Protein 4DU6 (pdb70)

Organism: Yersinia pestis (NCBI:txid632)

InterPro domains:
  IPR001474 GTP cyclohydrolase I [MF_00223] (34-217)
  IPR001474 GTP cyclohydrolase I [NF006826] (33-217)
  IPR001474 GTP cyclohydrolase I [PTHR11109] (27-218)
  IPR001474 GTP cyclohydrolase I [TIGR00063] (38-218)
  IPR018234 GTP cyclohydrolase I, conserved site [PS00859] (96-112)
  IPR018234 GTP cyclohydrolase I, conserved site [PS00860] (144-154)
  IPR020602 GTP cyclohydrolase I domain [PF01227] (38-216)
  IPR043133 GTP cyclohydrolase I, C-terminal/NADPH-dependent 7-cyano-7-deazaguanine reductase [G3DSA:3.30.1130.10] (85-220)
  IPR043134 GTP cyclohydrolase I, N-terminal domain [G3DSA:1.10.286.10] (1-84)

Secondary structure (DSSP, 8-state):
--S-HHHHHHHHHHHHHT-S------SS-HHHHHHHHHHHHHHHHHHTT--TTSTTTTTHHHHHHHHIIIIITGGG-GGGPPP--EEE-TT---S-EEEEEEEEEEEETTT--EEEEEEEEEE--SSEEE-HHHHHHHHHHHHSSEE-HHHHHHHHHHHHHHHHT-S-EEEEEEEEEHHHHSSTT--SS-EEEEEEE-THHHH-HHHHHHHHHHHTTT-/--S-HHHHHHHHHHHHHT-S-------S-HHHHHHHHHHHHHHHHHHTT--TTSTTTTTHHHHHHHHIIIIITGGGSGGGPPP--EEE-TT---S-EEEEEEEEEEEETTT--EEEEEEEEEE--SSEEE-HHHHHHHHHHHHSSEE-HHHHHHHHHHHHHHHHT-S-EEEEEEEEEHHHHSSTT--SS-EEEEEEE-THHHH-HHHHHHHHHHH-/--S-HHHHHHHHHHHHHT-S------SS-HHHHHHHHHHHHHHHHHHTT--TTSTTTTTHHHHHHHIIIIIITGGG-GGGSPPP-EEE-TT---S-EEEEEEEEEEEETTT--EEEEEEEEEE--SSEEE-HHHHHHHHHHHHSSEE-HHHHHHHHHHHHHHHHT-S-EEEEEEEEEHHHHSSTT--SS-EEEEEEE-THHHH-HHHHHHHHHHHHTT-/--S-HHHHHHHHHHHHHT-S-S----SS-HHHHHHHHHHHHHHHHHHTT--TTSTTTTTHHHHHHHIIIIIITGGG-GGGPPP--EEE-TT---S-EEEEEEEEEEEETTTTEEEEEEEEEEE--SSEEE-HHHHHHHHHHHHSSEE-HHHHHHHHHHHHHHHHT-S-EEEEEEEEEHHHHSSTT--SS-EEEEEEE-THHHH-HHHHHHHHHHH-/--S-HHHHHHHHHHHHHT-S----S-HHHHHHHHHHHHHHHHHHTT--TTSTTTTTHHHHHHHIIIIIITGGG-GGGPPP--EEE-TT---S-EEEEEEEEEEEETTT--EEEEEEEEEE--SSEEE-THHHHHHHHHHHSSEE-HHHHHHHHHHHHHHHHT-S-EEEEEEEEEHHHHSSTT--SS-EEEEEEE-THHHH-HHHHHHHHHHHH-

CATH classification: 1.10.286.10 (+1 more: 3.30.1130.10)

Nearest PDB structures (foldseek):
  4du6-assembly1_E-2  TM=1.005E+00  e=5.623E-43  Yersinia pestis CO92
  4du6-assembly1_A  TM=1.003E+00  e=2.043E-39  Yersinia pestis CO92
  1a9c-assembly1_A  TM=9.913E-01  e=2.742E-36  Escherichia coli
  1a8r-assembly1_A  TM=9.898E-01  e=6.998E-36  Escherichia coli
  1n3t-assembly1_L  TM=9.842E-01  e=4.645E-36  Escherichia coli

Structure (mmCIF, N/CA/C/O backbone):
data_4DU6
#
_entry.id   4DU6
#
_cell.length_a   174.047
_cell.length_b   104.912
_cell.length_c   70.070
_cell.angle_alpha   90.00
_cell.angle_beta   96.89
_cell.angle_gamma   90.00
#
_symmetry.space_group_name_H-M   'C 1 2 1'
#
loop_
_entity.id
_entity.type
_entity.pdbx_description
1 polymer 'GTP cyclohydrolase 1'
2 non-polymer "GUANOSINE-5'-TRIPHOSPHATE"
3 non-polymer GLYCEROL
4 non-polymer DI(HYDROXYETHYL)ETHER
5 non-polymer 2-AMINO-2-HYDROXYMETHYL-PROPANE-1,3-DIOL
6 non-polymer 'CALCIUM ION'
7 water water
#
loop_
_atom_site.group_PDB
_atom_site.id
_atom_site.type_symbol
_atom_site.label_atom_id
_atom_site.label_alt_id
_atom_site.label_comp_id
_atom_site.label_asym_id
_atom_site.label_entity_id
_atom_site.label_seq_id
_atom_site.pdbx_PDB_ins_code
_atom_site.Cartn_x
_atom_site.Cartn_y
_atom_site.Cartn_z
_atom_site.occupancy
_atom_site.B_iso_or_equiv
_atom_site.auth_seq_id
_atom_site.auth_comp_id
_atom_site.auth_asym_id
_atom_site.auth_atom_id
_atom_site.pdbx_PDB_model_num
ATOM 1 N N . SER A 1 5 ? 135.853 -8.974 -14.367 1.00 102.49 2 SER A N 1
ATOM 2 C CA . SER A 1 5 ? 136.895 -9.926 -13.988 1.00 105.78 2 SER A CA 1
ATOM 3 C C . SER A 1 5 ? 136.476 -10.714 -12.743 1.00 103.86 2 SER A C 1
ATOM 4 O O . SER A 1 5 ? 136.637 -11.935 -12.688 1.00 105.17 2 SER A O 1
ATOM 7 N N . SER A 1 6 ? 135.934 -10.006 -11.753 1.00 100.44 3 SER A N 1
ATOM 8 C CA . SER A 1 6 ? 135.459 -10.624 -10.516 1.00 97.01 3 SER A CA 1
ATOM 9 C C . SER A 1 6 ? 133.936 -10.656 -10.514 1.00 86.99 3 SER A C 1
ATOM 10 O O . SER A 1 6 ? 133.307 -11.103 -9.552 1.00 85.45 3 SER A O 1
ATOM 13 N N . LEU A 1 7 ? 133.361 -10.151 -11.599 1.00 81.30 4 LEU A N 1
ATOM 14 C CA . LEU A 1 7 ? 131.915 -10.149 -11.823 1.00 71.91 4 LEU A CA 1
ATOM 15 C C . LEU A 1 7 ? 131.467 -11.458 -12.439 1.00 68.85 4 LEU A C 1
ATOM 16 O O . LEU A 1 7 ? 132.263 -12.159 -13.069 1.00 71.02 4 LEU A O 1
ATOM 21 N N . SER A 1 8 ? 130.177 -11.752 -12.283 1.00 65.44 5 SER A N 1
ATOM 22 C CA . SER A 1 8 ? 129.539 -12.911 -12.900 1.00 63.22 5 SER A CA 1
ATOM 23 C C . SER A 1 8 ? 129.377 -12.643 -14.382 1.00 60.33 5 SER A C 1
ATOM 24 O O . SER A 1 8 ? 129.416 -11.497 -14.806 1.00 58.48 5 SER A O 1
ATOM 27 N N . LYS A 1 9 ? 129.168 -13.675 -15.184 1.00 59.38 6 LYS A N 1
ATOM 28 C CA . LYS A 1 9 ? 128.998 -13.405 -16.604 1.00 60.83 6 LYS A CA 1
ATOM 29 C C . LYS A 1 9 ? 127.746 -12.516 -16.898 1.00 52.74 6 LYS A C 1
ATOM 30 O O . LYS A 1 9 ? 127.816 -11.577 -17.708 1.00 51.17 6 LYS A O 1
ATOM 36 N N . GLU A 1 10 ? 126.635 -12.786 -16.195 1.00 48.42 7 GLU A N 1
ATOM 37 C CA . GLU A 1 10 ? 125.420 -11.995 -16.314 1.00 48.28 7 GLU A CA 1
ATOM 38 C C . GLU A 1 10 ? 125.619 -10.512 -15.969 1.00 49.21 7 GLU A C 1
ATOM 39 O O . GLU A 1 10 ? 125.102 -9.630 -16.664 1.00 49.64 7 GLU A O 1
ATOM 45 N N . ALA A 1 11 ? 126.325 -10.257 -14.872 1.00 47.81 8 ALA A N 1
ATOM 46 C CA . ALA A 1 11 ? 126.589 -8.901 -14.371 1.00 45.67 8 ALA A CA 1
ATOM 47 C C . ALA A 1 11 ? 127.451 -8.127 -15.358 1.00 48.69 8 ALA A C 1
ATOM 48 O O . ALA A 1 11 ? 127.267 -6.923 -15.574 1.00 46.30 8 ALA A O 1
ATOM 50 N N . GLU A 1 12 ? 128.407 -8.833 -15.953 1.00 51.71 9 GLU A N 1
ATOM 51 C CA . GLU A 1 12 ? 129.300 -8.201 -16.912 1.00 56.35 9 GLU A CA 1
ATOM 52 C C . GLU A 1 12 ? 128.532 -7.909 -18.206 1.00 54.39 9 GLU A C 1
ATOM 53 O O . GLU A 1 12 ? 128.665 -6.829 -18.785 1.00 53.19 9 GLU A O 1
ATOM 59 N N . LEU A 1 13 ? 127.713 -8.856 -18.651 1.00 53.16 10 LEU A N 1
ATOM 60 C CA . LEU A 1 13 ? 126.927 -8.616 -19.847 1.00 57.99 10 LEU A CA 1
ATOM 61 C C . LEU A 1 13 ? 126.022 -7.349 -19.713 1.00 55.80 10 LEU A C 1
ATOM 62 O O . LEU A 1 13 ? 125.958 -6.502 -20.612 1.00 55.64 10 LEU A O 1
ATOM 67 N N . VAL A 1 14 ? 125.373 -7.222 -18.561 1.00 53.17 11 VAL A N 1
ATOM 68 C CA . VAL A 1 14 ? 124.434 -6.136 -18.272 1.00 49.50 11 VAL A CA 1
ATOM 69 C C . VAL A 1 14 ? 125.169 -4.790 -18.149 1.00 51.66 11 VAL A C 1
ATOM 70 O O . VAL A 1 14 ? 124.767 -3.820 -18.790 1.00 50.02 11 VAL A O 1
ATOM 74 N N . HIS A 1 15 ? 126.268 -4.757 -17.375 1.00 51.94 12 HIS A N 1
ATOM 75 C CA . HIS A 1 15 ? 127.067 -3.546 -17.173 1.00 50.62 12 HIS A CA 1
ATOM 76 C C . HIS A 1 15 ? 127.593 -3.004 -18.497 1.00 53.70 12 HIS A C 1
ATOM 77 O O . HIS A 1 15 ? 127.554 -1.798 -18.737 1.00 53.37 12 HIS A O 1
ATOM 84 N N . GLN A 1 16 ? 128.047 -3.893 -19.373 1.00 56.53 13 GLN A N 1
ATOM 85 C CA . GLN A 1 16 ? 128.595 -3.469 -20.667 1.00 58.54 13 GLN A CA 1
ATOM 86 C C . GLN A 1 16 ? 127.501 -2.945 -21.592 1.00 55.89 13 GLN A C 1
ATOM 87 O O . GLN A 1 16 ? 127.722 -1.981 -22.346 1.00 55.99 13 GLN A O 1
ATOM 93 N N . ALA A 1 17 ? 126.333 -3.592 -21.545 1.00 51.90 14 ALA A N 1
ATOM 94 C CA . ALA A 1 17 ? 125.180 -3.132 -22.323 1.00 54.20 14 ALA A CA 1
ATOM 95 C C . ALA A 1 17 ? 124.745 -1.726 -21.897 1.00 53.96 14 ALA A C 1
ATOM 96 O O . ALA A 1 17 ? 124.508 -0.860 -22.742 1.00 55.09 14 ALA A O 1
ATOM 98 N N . LEU A 1 18 ? 124.645 -1.504 -20.593 1.00 52.87 15 LEU A N 1
ATOM 99 C CA . LEU A 1 18 ? 124.311 -0.175 -20.094 1.00 53.57 15 LEU A CA 1
ATOM 100 C C . LEU A 1 18 ? 125.351 0.857 -20.502 1.00 56.52 15 LEU A C 1
ATOM 101 O O . LEU A 1 18 ? 124.996 1.980 -20.859 1.00 50.84 15 LEU A O 1
ATOM 106 N N . LEU A 1 19 ? 126.633 0.481 -20.465 1.00 58.33 16 LEU A N 1
ATOM 107 C CA . LEU A 1 19 ? 127.696 1.418 -20.867 1.00 60.67 16 LEU A CA 1
ATOM 108 C C . LEU A 1 19 ? 127.667 1.723 -22.351 1.00 60.99 16 LEU A C 1
ATOM 109 O O . LEU A 1 19 ? 127.904 2.850 -22.749 1.00 64.57 16 LEU A O 1
ATOM 114 N N . ALA A 1 20 ? 127.416 0.721 -23.182 1.00 57.81 17 ALA A N 1
ATOM 115 C CA . ALA A 1 20 ? 127.348 0.976 -24.618 1.00 62.69 17 ALA A CA 1
ATOM 116 C C . ALA A 1 20 ? 126.102 1.791 -24.987 1.00 61.33 17 ALA A C 1
ATOM 117 O O . ALA A 1 20 ? 126.096 2.477 -25.998 1.00 63.82 17 ALA A O 1
ATOM 119 N N . ARG A 1 21 ? 125.059 1.721 -24.161 1.00 57.38 18 ARG A N 1
ATOM 120 C CA . ARG A 1 21 ? 123.809 2.448 -24.434 1.00 58.45 18 ARG A CA 1
ATOM 121 C C . ARG A 1 21 ? 123.924 3.902 -23.988 1.00 61.47 18 ARG A C 1
ATOM 122 O O . ARG A 1 21 ? 123.231 4.772 -24.509 1.00 63.45 18 ARG A O 1
ATOM 130 N N . GLY A 1 22 ? 124.827 4.154 -23.042 1.00 67.55 19 GLY A N 1
ATOM 131 C CA . GLY A 1 22 ? 125.054 5.488 -22.492 1.00 66.92 19 GLY A CA 1
ATOM 132 C C . GLY A 1 22 ? 124.251 5.674 -21.216 1.00 63.28 19 GLY A C 1
ATOM 133 O O . GLY A 1 22 ? 123.964 6.777 -20.778 1.00 59.33 19 GLY A O 1
ATOM 134 N N . LEU A 1 23 ? 123.891 4.552 -20.613 1.00 60.56 20 LEU A N 1
ATOM 135 C CA . LEU A 1 23 ? 122.860 4.533 -19.601 1.00 59.67 20 LEU A CA 1
ATOM 136 C C . LEU A 1 23 ? 123.378 4.227 -18.213 1.00 60.05 20 LEU A C 1
ATOM 137 O O . LEU A 1 23 ? 122.619 4.248 -17.255 1.00 57.71 20 LEU A O 1
ATOM 142 N N . GLU A 1 24 ? 124.663 3.921 -18.079 1.00 62.03 21 GLU A N 1
ATOM 143 C CA . GLU A 1 24 ? 125.140 3.532 -16.761 1.00 60.76 21 GLU A CA 1
ATOM 144 C C . GLU A 1 24 ? 125.056 4.733 -15.797 1.00 59.35 21 GLU A C 1
ATOM 145 O O . GLU A 1 24 ? 125.156 5.888 -16.213 1.00 62.20 21 GLU A O 1
ATOM 151 N N . THR A 1 25 ? 124.801 4.451 -14.522 0.93 56.17 22 THR A N 1
ATOM 152 C CA . THR A 1 25 ? 124.922 5.446 -13.456 0.93 53.98 22 THR A CA 1
ATOM 153 C C . THR A 1 25 ? 126.362 5.986 -13.486 0.93 55.81 22 THR A C 1
ATOM 154 O O . THR A 1 25 ? 127.301 5.188 -13.585 0.93 52.51 22 THR A O 1
ATOM 158 N N . PRO A 1 26 ? 126.529 7.331 -13.446 1.00 58.56 23 PRO A N 1
ATOM 159 C CA . PRO A 1 26 ? 127.857 7.996 -13.504 1.00 61.16 23 PRO A CA 1
ATOM 160 C C . PRO A 1 26 ? 128.799 7.521 -12.388 1.00 58.11 23 PRO A C 1
ATOM 161 O O . PRO A 1 26 ? 128.670 7.965 -11.246 1.00 56.68 23 PRO A O 1
ATOM 165 N N . LEU A 1 27 ? 129.696 6.596 -12.732 1.00 56.27 24 LEU A N 1
ATOM 166 C CA . LEU A 1 27 ? 130.586 5.966 -11.767 1.00 58.61 24 LEU A CA 1
ATOM 167 C C . LEU A 1 27 ? 132.056 6.241 -12.123 1.00 65.44 24 LEU A C 1
ATOM 168 O O . LEU A 1 27 ? 132.387 6.439 -13.296 1.00 67.74 24 LEU A O 1
ATOM 173 N N . ARG A 1 28 ? 132.919 6.272 -11.109 1.00 69.40 25 ARG A N 1
ATOM 174 C CA . ARG A 1 28 ? 134.380 6.272 -11.308 1.00 77.42 25 ARG A CA 1
ATOM 175 C C . ARG A 1 28 ? 134.948 4.955 -10.803 1.00 77.39 25 ARG A C 1
ATOM 176 O O . ARG A 1 28 ? 134.229 4.144 -10.226 1.00 72.70 25 ARG A O 1
ATOM 184 N N . LYS A 1 29 ? 136.245 4.747 -10.983 1.00 82.02 26 LYS A N 1
ATOM 185 C CA . LYS A 1 29 ? 136.866 3.532 -10.460 1.00 84.22 26 LYS A CA 1
ATOM 186 C C . LYS A 1 29 ? 137.343 3.702 -9.015 1.00 80.98 26 LYS A C 1
ATOM 187 O O . LYS A 1 29 ? 137.957 4.699 -8.682 1.00 81.43 26 LYS A O 1
ATOM 193 N N . PRO A 1 30 ? 137.011 2.734 -8.145 1.00 78.66 27 PRO A N 1
ATOM 194 C CA . PRO A 1 30 ? 137.375 2.860 -6.727 1.00 78.12 27 PRO A CA 1
ATOM 195 C C . PRO A 1 30 ? 138.874 2.655 -6.476 1.00 84.05 27 PRO A C 1
ATOM 196 O O . PRO A 1 30 ? 139.433 1.605 -6.803 1.00 87.98 27 PRO A O 1
ATOM 200 N N . GLU A 1 31 ? 139.505 3.681 -5.908 1.00 84.40 28 GLU A N 1
ATOM 201 C CA . GLU A 1 31 ? 140.900 3.637 -5.512 1.00 87.77 28 GLU A CA 1
ATOM 202 C C . GLU A 1 31 ? 141.073 3.064 -4.102 1.00 83.30 28 GLU A C 1
ATOM 203 O O . GLU A 1 31 ? 142.174 2.702 -3.709 1.00 86.40 28 GLU A O 1
ATOM 209 N N . LEU A 1 32 ? 139.985 2.998 -3.345 1.00 77.50 29 LEU A N 1
ATOM 210 C CA . LEU A 1 32 ? 140.004 2.534 -1.959 1.00 72.99 29 LEU A CA 1
ATOM 211 C C . LEU A 1 32 ? 139.016 1.396 -1.737 1.00 67.86 29 LEU A C 1
ATOM 212 O O . LEU A 1 32 ? 137.905 1.396 -2.304 1.00 60.24 29 LEU A O 1
ATOM 217 N N . ASP A 1 33 ? 139.403 0.434 -0.901 1.00 70.25 30 ASP A N 1
ATOM 218 C CA . ASP A 1 33 ? 138.478 -0.643 -0.556 1.00 70.22 30 ASP A CA 1
ATOM 219 C C . ASP A 1 33 ? 137.220 -0.104 0.176 1.00 66.54 30 ASP A C 1
ATOM 220 O O . ASP A 1 33 ? 137.192 1.053 0.626 1.00 63.50 30 ASP A O 1
ATOM 225 N N . ALA A 1 34 ? 136.176 -0.924 0.251 1.00 65.61 31 ALA A N 1
ATOM 226 C CA . ALA A 1 34 ? 134.904 -0.478 0.807 1.00 63.36 31 ALA A CA 1
ATOM 227 C C . ALA A 1 34 ? 135.011 -0.101 2.280 1.00 61.48 31 ALA A C 1
ATOM 228 O O . ALA A 1 34 ? 134.387 0.877 2.718 1.00 60.05 31 ALA A O 1
ATOM 230 N N . GLU A 1 35 ? 135.806 -0.875 3.028 1.00 59.49 32 GLU A N 1
ATOM 231 C CA . GLU A 1 35 ? 135.974 -0.648 4.452 1.00 59.62 32 GLU A CA 1
ATOM 232 C C . GLU A 1 35 ? 136.618 0.710 4.691 0.87 62.56 32 GLU A C 1
ATOM 233 O O . GLU A 1 35 ? 136.283 1.414 5.639 0.88 65.22 32 GLU A O 1
ATOM 239 N N . THR A 1 36 ? 137.559 1.079 3.836 1.00 60.19 33 THR A N 1
ATOM 240 C CA . THR A 1 36 ? 138.220 2.343 4.021 1.00 60.45 33 THR A CA 1
ATOM 241 C C . THR A 1 36 ? 137.254 3.485 3.707 1.00 58.11 33 THR A C 1
ATOM 242 O O . THR A 1 36 ? 137.194 4.466 4.444 1.00 57.83 33 THR A O 1
ATOM 246 N N . ARG A 1 37 ? 136.481 3.341 2.630 1.00 56.22 34 ARG A N 1
ATOM 247 C CA . ARG A 1 37 ? 135.506 4.369 2.259 1.00 53.87 34 ARG A CA 1
ATOM 248 C C . ARG A 1 37 ? 134.406 4.523 3.315 1.00 54.07 34 ARG A C 1
ATOM 249 O O . ARG A 1 37 ? 133.958 5.639 3.570 1.00 53.32 34 ARG A O 1
ATOM 257 N N . LYS A 1 38 ? 133.996 3.427 3.957 1.00 54.10 35 LYS A N 1
ATOM 258 C CA . LYS A 1 38 ? 133.058 3.557 5.080 1.00 54.03 35 LYS A CA 1
ATOM 259 C C . LYS A 1 38 ? 133.686 4.402 6.174 1.00 53.59 35 LYS A C 1
ATOM 260 O O . LYS A 1 38 ? 133.080 5.359 6.639 1.00 51.43 35 LYS A O 1
ATOM 266 N N . THR A 1 39 ? 134.918 4.057 6.560 1.00 55.53 36 THR A N 1
ATOM 267 C CA . THR A 1 39 ? 135.616 4.782 7.619 1.00 55.27 36 THR A CA 1
ATOM 268 C C . THR A 1 39 ? 135.719 6.282 7.347 1.00 55.26 36 THR A C 1
ATOM 269 O O . THR A 1 39 ? 135.557 7.106 8.250 1.00 56.85 36 THR A O 1
ATOM 273 N N . ARG A 1 40 ? 135.974 6.630 6.093 1.00 54.92 37 ARG A N 1
ATOM 274 C CA . ARG A 1 40 ? 136.109 8.029 5.686 1.00 53.96 37 ARG A CA 1
ATOM 275 C C . ARG A 1 40 ? 134.769 8.733 5.560 1.00 52.43 37 ARG A C 1
ATOM 276 O O . ARG A 1 40 ? 134.663 9.931 5.852 1.00 48.94 37 ARG A O 1
ATOM 284 N N . ILE A 1 41 ? 133.749 7.996 5.109 1.00 50.53 38 ILE A N 1
ATOM 285 C CA . ILE A 1 41 ? 132.418 8.566 5.015 1.00 50.41 38 ILE A CA 1
ATOM 286 C C . ILE A 1 41 ? 131.911 8.832 6.423 1.00 50.48 38 ILE A C 1
ATOM 287 O O . ILE A 1 41 ? 131.308 9.872 6.671 1.00 49.86 38 ILE A O 1
ATOM 292 N N . GLN A 1 42 ? 132.214 7.921 7.343 1.00 49.11 39 GLN A N 1
ATOM 293 C CA . GLN A 1 42 ? 131.901 8.124 8.749 1.00 52.21 39 GLN A CA 1
ATOM 294 C C . GLN A 1 42 ? 132.578 9.385 9.291 1.00 52.31 39 GLN A C 1
ATOM 295 O O . GLN A 1 42 ? 131.971 10.134 10.050 1.00 53.24 39 GLN A O 1
ATOM 301 N N . ALA A 1 43 ? 133.810 9.644 8.871 1.00 50.74 40 ALA A N 1
ATOM 302 C CA . ALA A 1 43 ? 134.490 10.857 9.320 1.00 51.48 40 ALA A CA 1
ATOM 303 C C . ALA A 1 43 ? 133.818 12.107 8.782 1.00 52.19 40 ALA A C 1
ATOM 304 O O . ALA A 1 43 ? 133.516 13.024 9.534 1.00 54.77 40 ALA A O 1
ATOM 306 N N . HIS A 1 44 ? 133.583 12.147 7.479 1.00 51.27 41 HIS A N 1
ATOM 307 C CA . HIS A 1 44 ? 132.844 13.268 6.895 1.00 51.05 41 HIS A CA 1
ATOM 308 C C . HIS A 1 44 ? 131.456 13.478 7.516 1.00 48.51 41 HIS A C 1
ATOM 309 O O . HIS A 1 44 ? 131.043 14.620 7.731 1.00 48.17 41 HIS A O 1
ATOM 316 N N . MET A 1 45 ? 130.749 12.397 7.838 1.00 47.09 42 MET A N 1
ATOM 317 C CA . MET A 1 45 ? 129.375 12.571 8.329 1.00 50.66 42 MET A CA 1
ATOM 318 C C . MET A 1 45 ? 129.390 13.000 9.782 1.00 53.11 42 MET A C 1
ATOM 319 O O . MET A 1 45 ? 128.428 13.623 10.254 1.00 55.72 42 MET A O 1
ATOM 324 N N . THR A 1 46 ? 130.460 12.624 10.485 1.00 49.82 43 THR A N 1
ATOM 325 C CA . THR A 1 46 ? 130.679 13.105 11.835 1.00 54.39 43 THR A CA 1
ATOM 326 C C . THR A 1 46 ? 130.762 14.647 11.821 1.00 58.38 43 THR A C 1
ATOM 327 O O . THR A 1 46 ? 130.122 15.319 12.629 1.00 60.03 43 THR A O 1
ATOM 331 N N . GLU A 1 47 ? 131.527 15.202 10.882 1.00 58.14 44 GLU A N 1
ATOM 332 C CA . GLU A 1 47 ? 131.655 16.667 10.739 1.00 57.98 44 GLU A CA 1
ATOM 333 C C . GLU A 1 47 ? 130.354 17.396 10.375 1.00 55.56 44 GLU A C 1
ATOM 334 O O . GLU A 1 47 ? 130.081 18.477 10.912 1.00 54.36 44 GLU A O 1
ATOM 340 N N . VAL A 1 48 ? 129.583 16.803 9.455 1.00 51.99 45 VAL A N 1
ATOM 341 C CA . VAL A 1 48 ? 128.268 17.315 9.075 1.00 53.91 45 VAL A CA 1
ATOM 342 C C . VAL A 1 48 ? 127.362 17.478 10.294 1.00 55.26 45 VAL A C 1
ATOM 343 O O . VAL A 1 48 ? 126.668 18.478 10.435 1.00 57.25 45 VAL A O 1
ATOM 347 N N . MET A 1 49 ? 127.385 16.501 11.184 1.00 54.62 46 MET A N 1
ATOM 348 C CA . MET A 1 49 ? 126.595 16.586 12.398 1.00 56.32 46 MET A CA 1
ATOM 349 C C . MET A 1 49 ? 127.046 17.729 13.294 1.00 58.46 46 MET A C 1
ATOM 350 O O . MET A 1 49 ? 126.229 18.537 13.727 1.00 60.44 46 MET A O 1
ATOM 355 N N . HIS A 1 50 ? 128.353 17.829 13.523 1.00 59.94 47 HIS A N 1
ATOM 356 C CA . HIS A 1 50 ? 128.916 18.986 14.212 1.00 61.94 47 HIS A CA 1
ATOM 357 C C . HIS A 1 50 ? 128.448 20.286 13.582 1.00 62.24 47 HIS A C 1
ATOM 358 O O . HIS A 1 50 ? 127.999 21.192 14.274 1.00 62.74 47 HIS A O 1
ATOM 365 N N . LEU A 1 51 ? 128.525 20.352 12.259 1.00 61.91 48 LEU A N 1
ATOM 366 C CA . LEU A 1 51 ? 128.106 21.538 11.518 1.00 61.71 48 LEU A CA 1
ATOM 367 C C . LEU A 1 51 ? 126.602 21.793 11.608 1.00 61.75 48 LEU A C 1
ATOM 368 O O . LEU A 1 51 ? 126.147 22.901 11.319 1.00 62.65 48 LEU A O 1
ATOM 373 N N . LEU A 1 52 ? 125.827 20.782 12.015 1.00 60.67 49 LEU A N 1
ATOM 374 C CA . LEU A 1 52 ? 124.390 20.981 12.207 1.00 60.74 49 LEU A CA 1
ATOM 375 C C . LEU A 1 52 ? 124.090 21.394 13.651 1.00 65.18 49 LEU A C 1
ATOM 376 O O . LEU A 1 52 ? 122.931 21.579 14.019 1.00 67.34 49 LEU A O 1
ATOM 381 N N . ASN A 1 53 ? 125.155 21.558 14.438 1.00 58.27 50 ASN A N 1
ATOM 382 C CA . ASN A 1 53 ? 125.106 21.916 15.860 1.00 62.87 50 ASN A CA 1
ATOM 383 C C . ASN A 1 53 ? 124.573 20.837 16.788 1.00 61.87 50 ASN A C 1
ATOM 384 O O . ASN A 1 53 ? 124.199 21.116 17.920 1.00 63.56 50 ASN A O 1
ATOM 389 N N . LEU A 1 54 ? 124.549 19.607 16.298 1.00 59.22 51 LEU A N 1
ATOM 390 C CA . LEU A 1 54 ? 124.040 18.474 17.058 1.00 57.48 51 LEU A CA 1
ATOM 391 C C . LEU A 1 54 ? 125.066 18.023 18.077 1.00 60.04 51 LEU A C 1
ATOM 392 O O . LEU A 1 54 ? 126.255 18.151 17.841 1.00 58.12 51 LEU A O 1
ATOM 397 N N . ASP A 1 55 ? 124.599 17.481 19.199 1.00 64.07 52 ASP A N 1
ATOM 398 C CA . ASP A 1 55 ? 125.480 17.021 20.279 1.00 66.99 52 ASP A CA 1
ATOM 399 C C . ASP A 1 55 ? 125.760 15.522 20.178 1.00 66.58 52 ASP A C 1
ATOM 400 O O . ASP A 1 55 ? 124.979 14.682 20.666 1.00 63.44 52 ASP A O 1
ATOM 405 N N . LEU A 1 56 ? 126.896 15.191 19.578 1.00 67.95 53 LEU A N 1
ATOM 406 C CA . LEU A 1 56 ? 127.231 13.803 19.310 1.00 70.17 53 LEU A CA 1
ATOM 407 C C . LEU A 1 56 ? 127.487 12.922 20.550 1.00 72.26 53 LEU A C 1
ATOM 408 O O . LEU A 1 56 ? 127.488 11.688 20.444 1.00 72.71 53 LEU A O 1
ATOM 413 N N . THR A 1 57 ? 127.698 13.543 21.713 1.00 72.39 54 THR A N 1
ATOM 414 C CA . THR A 1 57 ? 127.868 12.791 22.966 1.00 71.83 54 THR A CA 1
ATOM 415 C C . THR A 1 57 ? 126.564 12.127 23.443 1.00 71.76 54 THR A C 1
ATOM 416 O O . THR A 1 57 ? 126.596 11.274 24.338 1.00 74.52 54 THR A O 1
ATOM 420 N N . ASP A 1 58 ? 125.433 12.544 22.872 1.00 67.60 55 ASP A N 1
ATOM 421 C CA . ASP A 1 58 ? 124.141 11.938 23.185 1.00 69.40 55 ASP A CA 1
ATOM 422 C C . ASP A 1 58 ? 124.139 10.497 22.715 1.00 68.21 55 ASP A C 1
ATOM 423 O O . ASP A 1 58 ? 124.502 10.222 21.572 1.00 67.45 55 ASP A O 1
ATOM 428 N N A ASP A 1 59 ? 123.743 9.564 23.579 0.31 69.13 56 ASP A N 1
ATOM 429 N N B ASP A 1 59 ? 123.711 9.602 23.601 0.69 69.02 56 ASP A N 1
ATOM 430 C CA A ASP A 1 59 ? 123.817 8.139 23.226 0.31 69.17 56 ASP A CA 1
ATOM 431 C CA B ASP A 1 59 ? 123.711 8.166 23.330 0.69 69.48 56 ASP A CA 1
ATOM 432 C C A ASP A 1 59 ? 122.995 7.782 21.980 0.31 66.29 56 ASP A C 1
ATOM 433 C C B ASP A 1 59 ? 122.975 7.785 22.037 0.69 66.45 56 ASP A C 1
ATOM 434 O O A ASP A 1 59 ? 123.358 6.873 21.232 0.31 65.78 56 ASP A O 1
ATOM 435 O O B ASP A 1 59 ? 123.378 6.871 21.319 0.69 65.86 56 ASP A O 1
ATOM 444 N N . SER A 1 60 ? 121.900 8.497 21.745 1.00 64.92 57 SER A N 1
ATOM 445 C CA . SER A 1 60 ? 121.103 8.235 20.559 1.00 65.74 57 SER A CA 1
ATOM 446 C C . SER A 1 60 ? 121.817 8.632 19.258 1.00 66.52 57 SER A C 1
ATOM 447 O O . SER A 1 60 ? 121.539 8.063 18.197 1.00 66.56 57 SER A O 1
ATOM 450 N N A LEU A 1 61 ? 122.744 9.587 19.350 0.79 65.90 58 LEU A N 1
ATOM 451 N N B LEU A 1 61 ? 122.739 9.587 19.369 0.21 66.05 58 LEU A N 1
ATOM 452 C CA A LEU A 1 61 ? 123.353 10.214 18.182 0.79 64.32 58 LEU A CA 1
ATOM 453 C CA B LEU A 1 61 ? 123.360 10.238 18.219 0.21 64.43 58 LEU A CA 1
ATOM 454 C C A LEU A 1 61 ? 124.785 9.758 17.891 0.79 63.95 58 LEU A C 1
ATOM 455 C C B LEU A 1 61 ? 124.766 9.737 17.893 0.21 64.02 58 LEU A C 1
ATOM 456 O O A LEU A 1 61 ? 125.275 9.919 16.779 0.79 62.25 58 LEU A O 1
ATOM 457 O O B LEU A 1 61 ? 125.212 9.834 16.752 0.21 62.40 58 LEU A O 1
ATOM 466 N N . ALA A 1 62 ? 125.462 9.223 18.902 1.00 65.45 59 ALA A N 1
ATOM 467 C CA . ALA A 1 62 ? 126.888 8.891 18.789 1.00 64.72 59 ALA A CA 1
ATOM 468 C C . ALA A 1 62 ? 127.274 7.974 17.622 1.00 63.75 59 ALA A C 1
ATOM 469 O O . ALA A 1 62 ? 128.259 8.221 16.928 1.00 62.66 59 ALA A O 1
ATOM 471 N N . ASP A 1 63 ? 126.483 6.940 17.377 1.00 64.37 60 ASP A N 1
ATOM 472 C CA . ASP A 1 63 ? 126.818 5.988 16.322 1.00 65.22 60 ASP A CA 1
ATOM 473 C C . ASP A 1 63 ? 126.260 6.352 14.967 1.00 58.56 60 ASP A C 1
ATOM 474 O O . ASP A 1 63 ? 126.462 5.617 14.002 1.00 55.19 60 ASP A O 1
ATOM 479 N N . THR A 1 64 ? 125.561 7.475 14.895 1.00 51.55 61 THR A N 1
ATOM 480 C CA . THR A 1 64 ? 124.897 7.874 13.654 1.00 50.72 61 THR A CA 1
ATOM 481 C C . THR A 1 64 ? 125.802 7.978 12.436 1.00 49.03 61 THR A C 1
ATOM 482 O O . THR A 1 64 ? 125.475 7.454 11.393 1.00 50.30 61 THR A O 1
ATOM 486 N N . PRO A 1 65 ? 126.990 8.591 12.577 1.00 46.98 62 PRO A N 1
ATOM 487 C CA . PRO A 1 65 ? 127.861 8.629 11.390 1.00 44.30 62 PRO A CA 1
ATOM 488 C C . PRO A 1 65 ? 128.307 7.251 10.856 1.00 45.98 62 PRO A C 1
ATOM 489 O O . PRO A 1 65 ? 128.413 7.078 9.644 1.00 44.64 62 PRO A O 1
ATOM 493 N N . ARG A 1 66 ? 128.594 6.310 11.746 1.00 42.74 63 ARG A N 1
ATOM 494 C CA . ARG A 1 66 ? 128.973 4.978 11.339 1.00 44.73 63 ARG A CA 1
ATOM 495 C C . ARG A 1 66 ? 127.775 4.261 10.697 1.00 46.53 63 ARG A C 1
ATOM 496 O O . ARG A 1 66 ? 127.898 3.573 9.680 1.00 47.52 63 ARG A O 1
ATOM 504 N N . ARG A 1 67 ? 126.612 4.423 11.310 1.00 46.37 64 ARG A N 1
ATOM 505 C CA . ARG A 1 67 ? 125.374 3.852 10.766 1.00 45.63 64 ARG A CA 1
ATOM 506 C C . ARG A 1 67 ? 125.086 4.354 9.349 1.00 44.53 64 ARG A C 1
ATOM 507 O O . ARG A 1 67 ? 124.788 3.564 8.447 1.00 45.65 64 ARG A O 1
ATOM 515 N N . ILE A 1 68 ? 125.221 5.655 9.147 1.00 42.29 65 ILE A N 1
ATOM 516 C CA . ILE A 1 68 ? 125.044 6.262 7.838 1.00 44.40 65 ILE A CA 1
ATOM 517 C C . ILE A 1 68 ? 126.049 5.761 6.811 1.00 44.81 65 ILE A C 1
ATOM 518 O O . ILE A 1 68 ? 125.677 5.453 5.684 1.00 46.77 65 ILE A O 1
ATOM 523 N N . ALA A 1 69 ? 127.317 5.669 7.197 1.00 45.17 66 ALA A N 1
ATOM 524 C CA . ALA A 1 69 ? 128.355 5.185 6.300 1.00 44.51 66 ALA A CA 1
ATOM 525 C C . ALA A 1 69 ? 128.073 3.746 5.899 1.00 45.51 66 ALA A C 1
ATOM 526 O O . ALA A 1 69 ? 128.175 3.394 4.718 1.00 43.92 66 ALA A O 1
ATOM 528 N N . LYS A 1 70 ? 127.766 2.912 6.893 1.00 43.03 67 LYS A N 1
ATOM 529 C CA . LYS A 1 70 ? 127.437 1.528 6.613 1.00 49.00 67 LYS A CA 1
ATOM 530 C C . LYS A 1 70 ? 126.233 1.490 5.659 1.00 47.00 67 LYS A C 1
ATOM 531 O O . LYS A 1 70 ? 126.231 0.726 4.681 1.00 46.50 67 LYS A O 1
ATOM 537 N N . MET A 1 71 ? 125.256 2.361 5.911 1.00 45.11 68 MET A N 1
ATOM 538 C CA . MET A 1 71 ? 124.025 2.367 5.135 1.00 47.51 68 MET A CA 1
ATOM 539 C C . MET A 1 71 ? 124.233 2.734 3.690 1.00 48.42 68 MET A C 1
ATOM 540 O O . MET A 1 71 ? 123.669 2.101 2.805 1.00 49.24 68 MET A O 1
ATOM 545 N N . TYR A 1 72 ? 125.006 3.788 3.455 1.00 48.31 69 TYR A N 1
ATOM 546 C CA . TYR A 1 72 ? 125.286 4.243 2.100 1.00 49.82 69 TYR A CA 1
ATOM 547 C C . TYR A 1 72 ? 126.041 3.204 1.297 1.00 52.22 69 TYR A C 1
ATOM 548 O O . TYR A 1 72 ? 125.598 2.813 0.220 1.00 54.26 69 TYR A O 1
ATOM 557 N N . VAL A 1 73 ? 127.194 2.787 1.820 1.00 48.97 70 VAL A N 1
ATOM 558 C CA . VAL A 1 73 ? 128.069 1.811 1.145 1.00 50.18 70 VAL A CA 1
ATOM 559 C C . VAL A 1 73 ? 127.494 0.378 1.008 1.00 53.15 70 VAL A C 1
ATOM 560 O O . VAL A 1 73 ? 127.547 -0.211 -0.077 1.00 52.27 70 VAL A O 1
ATOM 564 N N . ASP A 1 74 ? 126.895 -0.150 2.076 1.00 51.84 71 ASP A N 1
ATOM 565 C CA . ASP A 1 74 ? 126.442 -1.538 2.078 1.00 52.64 71 ASP A CA 1
ATOM 566 C C . ASP A 1 74 ? 124.940 -1.786 1.857 1.00 52.79 71 ASP A C 1
ATOM 567 O O . ASP A 1 74 ? 124.529 -2.924 1.626 1.00 54.63 71 ASP A O 1
ATOM 572 N N . GLU A 1 75 ? 124.117 -0.751 1.952 1.00 49.93 72 GLU A N 1
ATOM 573 C CA . GLU A 1 75 ? 122.670 -0.955 1.906 1.00 51.40 72 GLU A CA 1
ATOM 574 C C . GLU A 1 75 ? 122.027 -0.203 0.752 1.00 49.56 72 GLU A C 1
ATOM 575 O O . GLU A 1 75 ? 121.847 -0.753 -0.333 1.00 52.35 72 GLU A O 1
ATOM 581 N N . ILE A 1 76 ? 121.715 1.065 0.962 1.00 45.18 73 ILE A N 1
ATOM 582 C CA . ILE A 1 76 ? 120.905 1.770 -0.011 1.00 42.36 73 ILE A CA 1
ATOM 583 C C . ILE A 1 76 ? 121.663 2.101 -1.292 1.00 44.55 73 ILE A C 1
ATOM 584 O O . ILE A 1 76 ? 121.042 2.413 -2.290 1.00 46.61 73 ILE A O 1
ATOM 589 N N . PHE A 1 77 ? 122.993 2.047 -1.278 1.00 40.59 74 PHE A N 1
ATOM 590 C CA . PHE A 1 77 ? 123.754 2.235 -2.528 1.00 43.38 74 PHE A CA 1
ATOM 591 C C . PHE A 1 77 ? 124.522 0.986 -2.992 1.00 45.68 74 PHE A C 1
ATOM 592 O O . PHE A 1 77 ? 125.386 1.089 -3.869 1.00 40.61 74 PHE A O 1
ATOM 600 N N . SER A 1 78 ? 124.160 -0.189 -2.465 1.00 46.24 75 SER A N 1
ATOM 601 C CA . SER A 1 78 ? 124.858 -1.424 -2.813 1.00 47.30 75 SER A CA 1
ATOM 602 C C . SER A 1 78 ? 124.774 -1.797 -4.294 1.00 47.50 75 SER A C 1
ATOM 603 O O . SER A 1 78 ? 125.598 -2.563 -4.774 1.00 51.29 75 SER A O 1
ATOM 606 N N . GLY A 1 79 ? 123.773 -1.278 -5.009 1.00 44.94 76 GLY A N 1
ATOM 607 C CA . GLY A 1 79 ? 123.619 -1.526 -6.444 1.00 42.49 76 GLY A CA 1
ATOM 608 C C . GLY A 1 79 ? 124.659 -0.828 -7.316 1.00 43.86 76 GLY A C 1
ATOM 609 O O . GLY A 1 79 ? 124.653 -0.989 -8.555 1.00 42.75 76 GLY A O 1
ATOM 610 N N . LEU A 1 80 ? 125.522 -0.026 -6.678 1.00 44.58 77 LEU A N 1
ATOM 611 C CA . LEU A 1 80 ? 126.626 0.641 -7.373 1.00 48.20 77 LEU A CA 1
ATOM 612 C C . LEU A 1 80 ? 127.747 -0.369 -7.592 1.00 48.66 77 LEU A C 1
ATOM 613 O O . LEU A 1 80 ? 128.689 -0.097 -8.305 1.00 49.34 77 LEU A O 1
ATOM 618 N N . ASP A 1 81 ? 127.624 -1.546 -6.982 1.00 48.55 78 ASP A N 1
ATOM 619 C CA . ASP A 1 81 ? 128.674 -2.569 -7.015 1.00 50.86 78 ASP A CA 1
ATOM 620 C C . ASP A 1 81 ? 128.124 -3.858 -7.658 1.00 50.74 78 ASP A C 1
ATOM 621 O O . ASP A 1 81 ? 127.279 -4.557 -7.085 1.00 52.85 78 ASP A O 1
ATOM 626 N N . TYR A 1 82 ? 128.600 -4.147 -8.858 1.00 48.03 79 TYR A N 1
ATOM 627 C CA . TYR A 1 82 ? 128.163 -5.295 -9.603 1.00 48.52 79 TYR A CA 1
ATOM 628 C C . TYR A 1 82 ? 128.527 -6.644 -8.992 1.00 53.69 79 TYR A C 1
ATOM 629 O O . TYR A 1 82 ? 128.085 -7.673 -9.478 1.00 54.71 79 TYR A O 1
ATOM 638 N N . GLU A 1 83 ? 129.349 -6.645 -7.949 1.00 54.96 80 GLU A N 1
ATOM 639 C CA . GLU A 1 83 ? 129.576 -7.856 -7.196 1.00 55.77 80 GLU A CA 1
ATOM 640 C C . GLU A 1 83 ? 128.286 -8.239 -6.465 1.00 56.33 80 GLU A C 1
ATOM 641 O O . GLU A 1 83 ? 128.123 -9.382 -6.029 1.00 56.72 80 GLU A O 1
ATOM 647 N N . ASN A 1 84 ? 127.378 -7.272 -6.343 1.00 53.59 81 ASN A N 1
ATOM 648 C CA . ASN A 1 84 ? 126.094 -7.485 -5.678 1.00 50.48 81 ASN A CA 1
ATOM 649 C C . ASN A 1 84 ? 124.967 -7.793 -6.656 1.00 46.78 81 ASN A C 1
ATOM 650 O O . ASN A 1 84 ? 123.826 -7.883 -6.261 1.00 43.08 81 ASN A O 1
ATOM 655 N N . PHE A 1 85 ? 125.291 -7.971 -7.926 1.00 49.24 82 PHE A N 1
ATOM 656 C CA . PHE A 1 85 ? 124.288 -8.334 -8.901 1.00 50.32 82 PHE A CA 1
ATOM 657 C C . PHE A 1 85 ? 123.590 -9.663 -8.545 1.00 51.96 82 PHE A C 1
ATOM 658 O O . PHE A 1 85 ? 124.228 -10.554 -8.029 1.00 55.43 82 PHE A O 1
ATOM 666 N N . PRO A 1 86 ? 122.280 -9.799 -8.827 1.00 50.67 83 PRO A N 1
ATOM 667 C CA . PRO A 1 86 ? 121.670 -11.093 -8.476 1.00 51.95 83 PRO A CA 1
ATOM 668 C C . PRO A 1 86 ? 122.224 -12.269 -9.290 1.00 53.76 83 PRO A C 1
ATOM 669 O O . PRO A 1 86 ? 122.649 -12.113 -10.440 1.00 54.05 83 PRO A O 1
ATOM 673 N N . LYS A 1 87 ? 122.214 -13.444 -8.679 1.00 54.20 84 LYS A N 1
ATOM 674 C CA . LYS A 1 87 ? 122.405 -14.677 -9.426 1.00 56.98 84 LYS A CA 1
ATOM 675 C C . LYS A 1 87 ? 121.216 -14.832 -10.375 1.00 54.69 84 LYS A C 1
ATOM 676 O O . LYS A 1 87 ? 120.071 -14.567 -10.007 1.00 50.87 84 LYS A O 1
ATOM 682 N N . ILE A 1 88 ? 121.476 -15.223 -11.608 1.00 55.99 85 ILE A N 1
ATOM 683 C CA . ILE A 1 88 ? 120.401 -15.353 -12.541 1.00 57.17 85 ILE A CA 1
ATOM 684 C C . ILE A 1 88 ? 120.181 -16.835 -12.797 1.00 63.10 85 ILE A C 1
ATOM 685 O O . ILE A 1 88 ? 121.132 -17.595 -12.980 1.00 65.23 85 ILE A O 1
ATOM 690 N N . THR A 1 89 ? 118.915 -17.240 -12.736 1.00 63.64 86 THR A N 1
ATOM 691 C CA . THR A 1 89 ? 118.519 -18.594 -13.095 1.00 66.23 86 THR A CA 1
ATOM 692 C C . THR A 1 89 ? 117.389 -18.524 -14.108 1.00 59.65 86 THR A C 1
ATOM 693 O O . THR A 1 89 ? 116.465 -17.727 -13.968 1.00 58.12 86 THR A O 1
ATOM 697 N N . LEU A 1 90 ? 117.541 -19.343 -15.140 1.00 59.18 87 LEU A N 1
ATOM 698 C CA . LEU A 1 90 ? 116.693 -19.400 -16.314 1.00 57.01 87 LEU A CA 1
ATOM 699 C C . LEU A 1 90 ? 116.372 -20.878 -16.538 1.00 55.54 87 LEU A C 1
ATOM 700 O O . LEU A 1 90 ? 117.218 -21.743 -16.295 1.00 54.64 87 LEU A O 1
ATOM 705 N N . ILE A 1 91 ? 115.151 -21.193 -16.965 1.00 54.57 88 ILE A N 1
ATOM 706 C CA . ILE A 1 91 ? 114.864 -22.561 -17.407 1.00 56.98 88 ILE A CA 1
ATOM 707 C C . ILE A 1 91 ? 114.452 -22.449 -18.855 1.00 56.41 88 ILE A C 1
ATOM 708 O O . ILE A 1 91 ? 114.056 -21.372 -19.284 1.00 54.59 88 ILE A O 1
ATOM 713 N N . GLN A 1 92 ? 114.585 -23.523 -19.619 1.00 58.11 89 GLN A N 1
ATOM 714 C CA . GLN A 1 92 ? 114.113 -23.516 -20.994 1.00 62.38 89 GLN A CA 1
ATOM 715 C C . GLN A 1 92 ? 112.617 -23.233 -21.046 1.00 60.14 89 GLN A C 1
ATOM 716 O O . GLN A 1 92 ? 111.844 -23.713 -20.198 1.00 59.66 89 GLN A O 1
ATOM 722 N N . ASN A 1 93 ? 112.209 -22.458 -22.047 1.00 58.60 90 ASN A N 1
ATOM 723 C CA . ASN A 1 93 ? 110.792 -22.259 -22.329 1.00 55.42 90 ASN A CA 1
ATOM 724 C C . ASN A 1 93 ? 110.177 -23.494 -23.038 1.00 50.16 90 ASN A C 1
ATOM 725 O O . ASN A 1 93 ? 109.642 -23.406 -24.146 1.00 55.17 90 ASN A O 1
ATOM 730 N N . LYS A 1 94 ? 110.248 -24.641 -22.394 1.00 49.19 91 LYS A N 1
ATOM 731 C CA . LYS A 1 94 ? 109.732 -25.872 -22.967 1.00 52.50 91 LYS A CA 1
ATOM 732 C C . LYS A 1 94 ? 108.209 -25.856 -23.018 1.00 52.69 91 LYS A C 1
ATOM 733 O O . LYS A 1 94 ? 107.605 -26.505 -23.839 1.00 53.25 91 LYS A O 1
ATOM 739 N N . MET A 1 95 ? 107.601 -25.116 -22.107 1.00 51.22 92 MET A N 1
ATOM 740 C CA . MET A 1 95 ? 106.151 -24.992 -22.025 1.00 51.82 92 MET A CA 1
ATOM 741 C C . MET A 1 95 ? 105.634 -24.048 -23.130 1.00 54.22 92 MET A C 1
ATOM 742 O O . MET A 1 95 ? 104.423 -23.964 -23.374 1.00 56.69 92 MET A O 1
ATOM 747 N N . LYS A 1 96 ? 106.574 -23.361 -23.795 1.00 55.09 93 LYS A N 1
ATOM 748 C CA . LYS A 1 96 ? 106.314 -22.512 -24.968 1.00 57.34 93 LYS A CA 1
ATOM 749 C C . LYS A 1 96 ? 105.354 -21.339 -24.696 1.00 55.02 93 LYS A C 1
ATOM 750 O O . LYS A 1 96 ? 104.455 -21.058 -25.507 1.00 52.42 93 LYS A O 1
ATOM 756 N N . VAL A 1 97 ? 105.528 -20.673 -23.558 1.00 54.52 94 VAL A N 1
ATOM 757 C CA . VAL A 1 97 ? 104.794 -19.437 -23.307 1.00 56.75 94 VAL A CA 1
ATOM 758 C C . VAL A 1 97 ? 105.125 -18.436 -24.408 1.00 56.85 94 VAL A C 1
ATOM 759 O O . VAL A 1 97 ? 106.293 -18.268 -24.761 1.00 56.15 94 VAL A O 1
ATOM 763 N N . ASP A 1 98 ? 104.099 -17.806 -24.977 1.00 55.70 95 ASP A N 1
ATOM 764 C CA . ASP A 1 98 ? 104.301 -16.800 -26.021 1.00 54.04 95 ASP A CA 1
ATOM 765 C C . ASP A 1 98 ? 103.369 -15.637 -25.741 1.00 50.72 95 ASP A C 1
ATOM 766 O O . ASP A 1 98 ? 102.997 -14.887 -26.638 1.00 50.61 95 ASP A O 1
ATOM 771 N N . GLU A 1 99 ? 102.942 -15.546 -24.492 1.00 46.69 96 GLU A N 1
ATOM 772 C CA . GLU A 1 99 ? 102.203 -14.397 -24.040 1.00 45.72 96 GLU A CA 1
ATOM 773 C C . GLU A 1 99 ? 102.984 -13.751 -22.896 1.00 45.88 96 GLU A C 1
ATOM 774 O O . GLU A 1 99 ? 103.862 -14.363 -22.282 1.00 49.92 96 GLU A O 1
ATOM 780 N N A MET A 1 100 ? 102.629 -12.513 -22.619 0.52 43.07 97 MET A N 1
ATOM 781 N N B MET A 1 100 ? 102.684 -12.493 -22.621 0.48 43.10 97 MET A N 1
ATOM 782 C CA A MET A 1 100 ? 103.181 -11.718 -21.541 0.52 41.89 97 MET A CA 1
ATOM 783 C CA B MET A 1 100 ? 103.445 -11.781 -21.613 0.48 41.43 97 MET A CA 1
ATOM 784 C C A MET A 1 100 ? 103.150 -12.422 -20.187 0.52 39.90 97 MET A C 1
ATOM 785 C C B MET A 1 100 ? 103.193 -12.353 -20.228 0.48 39.90 97 MET A C 1
ATOM 786 O O A MET A 1 100 ? 102.120 -12.994 -19.817 0.52 39.54 97 MET A O 1
ATOM 787 O O B MET A 1 100 ? 102.089 -12.794 -19.897 0.48 39.66 97 MET A O 1
ATOM 796 N N . VAL A 1 101 ? 104.273 -12.385 -19.460 1.00 38.67 98 VAL A N 1
ATOM 797 C CA . VAL A 1 101 ? 104.303 -12.768 -18.057 1.00 39.49 98 VAL A CA 1
ATOM 798 C C . VAL A 1 101 ? 104.576 -11.476 -17.259 1.00 39.10 98 VAL A C 1
ATOM 799 O O . VAL A 1 101 ? 105.510 -10.743 -17.594 1.00 40.95 98 VAL A O 1
ATOM 803 N N . THR A 1 102 ? 103.751 -11.177 -16.253 1.00 39.14 99 THR A N 1
ATOM 804 C CA . THR A 1 102 ? 103.729 -9.873 -15.605 1.00 39.47 99 THR A CA 1
ATOM 805 C C . THR A 1 102 ? 103.910 -10.044 -14.124 1.00 41.73 99 THR A C 1
ATOM 806 O O . THR A 1 102 ? 103.181 -10.806 -13.497 1.00 41.98 99 THR A O 1
ATOM 810 N N . VAL A 1 103 ? 104.930 -9.376 -13.570 1.00 40.36 100 VAL A N 1
ATOM 811 C CA . VAL A 1 103 ? 105.093 -9.286 -12.127 1.00 39.07 100 VAL A CA 1
ATOM 812 C C . VAL A 1 103 ? 104.719 -7.860 -11.765 1.00 40.73 100 VAL A C 1
ATOM 813 O O . VAL A 1 103 ? 105.345 -6.911 -12.234 1.00 42.02 100 VAL A O 1
ATOM 817 N N . ARG A 1 104 ? 103.686 -7.699 -10.954 1.00 38.70 101 ARG A N 1
ATOM 818 C CA . ARG A 1 104 ? 103.232 -6.384 -10.600 1.00 40.10 101 ARG A CA 1
ATOM 819 C C . ARG A 1 104 ? 103.460 -6.098 -9.132 1.00 39.90 101 ARG A C 1
ATOM 820 O O . ARG A 1 104 ? 103.671 -7.018 -8.354 1.00 40.16 101 ARG A O 1
ATOM 828 N N . ASP A 1 105 ? 103.373 -4.820 -8.758 1.00 40.15 102 ASP A N 1
ATOM 829 C CA . ASP A 1 105 ? 103.488 -4.386 -7.360 1.00 43.63 102 ASP A CA 1
ATOM 830 C C . ASP A 1 105 ? 104.802 -4.839 -6.659 1.00 31.88 102 ASP A C 1
ATOM 831 O O . ASP A 1 105 ? 104.818 -5.168 -5.476 1.00 35.45 102 ASP A O 1
ATOM 836 N N . ILE A 1 106 ? 105.876 -4.861 -7.410 1.00 30.39 103 ILE A N 1
ATOM 837 C CA . ILE A 1 106 ? 107.239 -5.101 -6.851 1.00 35.89 103 ILE A CA 1
ATOM 838 C C . ILE A 1 106 ? 107.705 -3.961 -5.928 1.00 39.86 103 ILE A C 1
ATOM 839 O O . ILE A 1 106 ? 107.696 -2.801 -6.334 1.00 40.96 103 ILE A O 1
ATOM 844 N N . THR A 1 107 ? 108.053 -4.276 -4.683 1.00 39.28 104 THR A N 1
ATOM 845 C CA . THR A 1 107 ? 108.465 -3.265 -3.730 1.00 40.52 104 THR A CA 1
ATOM 846 C C . THR A 1 107 ? 109.774 -2.637 -4.256 1.00 42.33 104 THR A C 1
ATOM 847 O O . THR A 1 107 ? 110.720 -3.357 -4.619 1.00 38.91 104 THR A O 1
ATOM 851 N N . LEU A 1 108 ? 109.809 -1.308 -4.327 1.00 43.39 105 LEU A N 1
ATOM 852 C CA . LEU A 1 108 ? 110.983 -0.589 -4.832 1.00 45.63 105 LEU A CA 1
ATOM 853 C C . LEU A 1 108 ? 111.246 0.556 -3.869 1.00 45.60 105 LEU A C 1
ATOM 854 O O . LEU A 1 108 ? 110.338 1.331 -3.558 1.00 43.45 105 LEU A O 1
ATOM 859 N N . THR A 1 109 ? 112.474 0.638 -3.372 1.00 44.24 106 THR A N 1
ATOM 860 C CA . THR A 1 109 ? 112.880 1.765 -2.567 1.00 45.54 106 THR A CA 1
ATOM 861 C C . THR A 1 109 ? 114.238 2.237 -3.100 1.00 43.78 106 THR A C 1
ATOM 862 O O . THR A 1 109 ? 115.150 1.432 -3.347 1.00 45.76 106 THR A O 1
ATOM 866 N N . SER A 1 110 ? 114.341 3.547 -3.313 1.00 40.89 107 SER A N 1
ATOM 867 C CA . SER A 1 110 ? 115.509 4.157 -3.926 1.00 39.72 107 SER A CA 1
ATOM 868 C C . SER A 1 110 ? 115.808 5.505 -3.272 1.00 40.30 107 SER A C 1
ATOM 869 O O . SER A 1 110 ? 115.313 5.793 -2.179 1.00 40.59 107 SER A O 1
ATOM 872 N N . THR A 1 111 ? 116.594 6.329 -3.963 1.00 40.03 108 THR A N 1
ATOM 873 C CA . THR A 1 111 ? 117.107 7.578 -3.408 1.00 40.61 108 THR A CA 1
ATOM 874 C C . THR A 1 111 ? 117.204 8.539 -4.564 1.00 42.88 108 THR A C 1
ATOM 875 O O . THR A 1 111 ? 117.755 8.198 -5.605 1.00 44.82 108 THR A O 1
ATOM 879 N N A CYS A 1 112 ? 116.646 9.731 -4.401 0.36 44.04 109 CYS A N 1
ATOM 880 N N B CYS A 1 112 ? 116.652 9.729 -4.399 0.17 44.20 109 CYS A N 1
ATOM 881 N N C CYS A 1 112 ? 116.647 9.733 -4.415 0.46 43.93 109 CYS A N 1
ATOM 882 C CA A CYS A 1 112 ? 116.773 10.774 -5.416 0.36 45.87 109 CYS A CA 1
ATOM 883 C CA B CYS A 1 112 ? 116.835 10.745 -5.414 0.17 45.74 109 CYS A CA 1
ATOM 884 C CA C CYS A 1 112 ? 116.761 10.717 -5.486 0.46 45.67 109 CYS A CA 1
ATOM 885 C C A CYS A 1 112 ? 118.234 11.199 -5.473 0.36 47.12 109 CYS A C 1
ATOM 886 C C B CYS A 1 112 ? 118.299 11.078 -5.471 0.17 47.06 109 CYS A C 1
ATOM 887 C C C CYS A 1 112 ? 118.193 11.243 -5.493 0.46 47.14 109 CYS A C 1
ATOM 888 O O A CYS A 1 112 ? 118.863 11.385 -4.438 0.36 47.71 109 CYS A O 1
ATOM 889 O O B CYS A 1 112 ? 118.983 11.104 -4.450 0.17 47.35 109 CYS A O 1
ATOM 890 O O C CYS A 1 112 ? 118.760 11.528 -4.448 0.46 47.99 109 CYS A O 1
ATOM 897 N N . GLU A 1 113 ? 118.797 11.316 -6.668 1.00 47.81 110 GLU A N 1
ATOM 898 C CA . GLU A 1 113 ? 120.188 11.676 -6.772 1.00 48.16 110 GLU A CA 1
ATOM 899 C C . GLU A 1 113 ? 120.402 13.168 -6.591 1.00 48.20 110 GLU A C 1
ATOM 900 O O . GLU A 1 113 ? 121.546 13.614 -6.407 1.00 47.64 110 GLU A O 1
ATOM 906 N N . HIS A 1 114 ? 119.317 13.936 -6.612 1.00 47.08 111 HIS A N 1
ATOM 907 C CA . HIS A 1 114 ? 119.436 15.404 -6.532 1.00 50.01 111 HIS A CA 1
ATOM 908 C C . HIS A 1 114 ? 119.454 15.892 -5.111 1.00 45.93 111 HIS A C 1
ATOM 909 O O . HIS A 1 114 ? 120.045 16.941 -4.820 1.00 44.86 111 HIS A O 1
ATOM 916 N N . HIS A 1 115 ? 118.771 15.151 -4.234 1.00 43.99 112 HIS A N 1
ATOM 917 C CA . HIS A 1 115 ? 118.736 15.502 -2.816 1.00 45.14 112 HIS A CA 1
ATOM 918 C C . HIS A 1 115 ? 119.075 14.391 -1.851 1.00 42.54 112 HIS A C 1
ATOM 919 O O . HIS A 1 115 ? 119.101 14.611 -0.645 1.00 45.23 112 HIS A O 1
ATOM 926 N N . PHE A 1 116 ? 119.334 13.204 -2.364 1.00 40.93 113 PHE A N 1
ATOM 927 C CA . PHE A 1 116 ? 119.661 12.080 -1.480 1.00 44.24 113 PHE A CA 1
ATOM 928 C C . PHE A 1 116 ? 118.586 11.823 -0.409 1.00 46.54 113 PHE A C 1
ATOM 929 O O . PHE A 1 116 ? 118.888 11.672 0.766 1.00 47.90 113 PHE A O 1
ATOM 937 N N . VAL A 1 117 ? 117.321 11.802 -0.812 1.00 46.94 114 VAL A N 1
ATOM 938 C CA . VAL A 1 117 ? 116.285 11.379 0.115 1.00 48.23 114 VAL A CA 1
ATOM 939 C C . VAL A 1 117 ? 115.397 10.326 -0.532 1.00 44.49 114 VAL A C 1
ATOM 940 O O . VAL A 1 117 ? 115.434 10.122 -1.744 1.00 41.16 114 VAL A O 1
ATOM 944 N N . THR A 1 118 ? 114.580 9.692 0.299 1.00 44.29 115 THR A N 1
ATOM 945 C CA . THR A 1 118 ? 113.891 8.480 -0.074 1.00 43.34 115 THR A CA 1
ATOM 946 C C . THR A 1 118 ? 112.946 8.605 -1.271 1.00 45.10 115 THR A C 1
ATOM 947 O O . THR A 1 118 ? 112.190 9.583 -1.411 1.00 46.04 115 THR A O 1
ATOM 951 N N . ILE A 1 119 ? 113.024 7.605 -2.141 1.00 44.33 116 ILE A N 1
ATOM 952 C CA . ILE A 1 119 ? 111.993 7.359 -3.121 1.00 43.90 116 ILE A CA 1
ATOM 953 C C . ILE A 1 119 ? 111.315 6.048 -2.721 1.00 43.37 116 ILE A C 1
ATOM 954 O O . ILE A 1 119 ? 111.973 5.038 -2.418 1.00 43.75 116 ILE A O 1
ATOM 959 N N . ASP A 1 120 ? 109.992 6.061 -2.688 1.00 41.81 117 ASP A N 1
ATOM 960 C CA . ASP A 1 120 ? 109.264 4.874 -2.302 1.00 40.10 117 ASP A CA 1
ATOM 961 C C . ASP A 1 120 ? 108.277 4.600 -3.412 1.00 44.21 117 ASP A C 1
ATOM 962 O O . ASP A 1 120 ? 107.385 5.410 -3.658 1.00 43.47 117 ASP A O 1
ATOM 967 N N . GLY A 1 121 ? 108.427 3.468 -4.096 1.00 45.70 118 GLY A N 1
ATOM 968 C CA . GLY A 1 121 ? 107.461 3.119 -5.127 1.00 47.69 118 GLY A CA 1
ATOM 969 C C . GLY A 1 121 ? 107.163 1.649 -5.387 1.00 46.44 118 GLY A C 1
ATOM 970 O O . GLY A 1 121 ? 107.496 0.784 -4.573 1.00 44.50 118 GLY A O 1
ATOM 971 N N . LYS A 1 122 ? 106.511 1.394 -6.524 1.00 44.36 119 LYS A N 1
ATOM 972 C CA . LYS A 1 122 ? 106.162 0.056 -6.981 1.00 40.85 119 LYS A CA 1
ATOM 973 C C . LYS A 1 122 ? 106.531 -0.065 -8.452 1.00 36.27 119 LYS A C 1
ATOM 974 O O . LYS A 1 122 ? 106.281 0.849 -9.222 1.00 36.60 119 LYS A O 1
ATOM 980 N N . ALA A 1 123 ? 107.118 -1.197 -8.833 1.00 33.48 120 ALA A N 1
ATOM 981 C CA . ALA A 1 123 ? 107.383 -1.499 -10.235 1.00 34.73 120 ALA A CA 1
ATOM 982 C C . ALA A 1 123 ? 106.469 -2.589 -10.780 1.00 36.16 120 ALA A C 1
ATOM 983 O O . ALA A 1 123 ? 106.079 -3.497 -10.064 1.00 35.78 120 ALA A O 1
ATOM 985 N N . THR A 1 124 ? 106.167 -2.487 -12.060 1.00 38.01 121 THR A N 1
ATOM 986 C CA . THR A 1 124 ? 105.518 -3.553 -12.784 1.00 41.38 121 THR A CA 1
ATOM 987 C C . THR A 1 124 ? 106.378 -3.890 -13.982 1.00 41.17 121 THR A C 1
ATOM 988 O O . THR A 1 124 ? 106.720 -3.007 -14.783 1.00 41.68 121 THR A O 1
ATOM 992 N N . VAL A 1 125 ? 106.730 -5.168 -14.090 1.00 36.68 122 VAL A N 1
ATOM 993 C CA . VAL A 1 125 ? 107.557 -5.649 -15.182 1.00 36.38 122 VAL A CA 1
ATOM 994 C C . VAL A 1 125 ? 106.819 -6.752 -15.956 1.00 38.78 122 VAL A C 1
ATOM 995 O O . VAL A 1 125 ? 106.256 -7.664 -15.362 1.00 34.60 122 VAL A O 1
ATOM 999 N N . ALA A 1 126 ? 106.858 -6.694 -17.279 1.00 39.96 123 ALA A N 1
ATOM 1000 C CA . ALA A 1 126 ? 106.334 -7.794 -18.063 1.00 39.39 123 ALA A CA 1
ATOM 1001 C C . ALA A 1 126 ? 107.357 -8.188 -19.113 1.00 39.90 123 ALA A C 1
ATOM 1002 O O . ALA A 1 126 ? 108.153 -7.346 -19.554 1.00 37.08 123 ALA A O 1
ATOM 1004 N N . TYR A 1 127 ? 107.323 -9.454 -19.533 1.00 38.89 124 TYR A N 1
ATOM 1005 C CA . TYR A 1 127 ? 108.115 -9.864 -20.695 1.00 39.89 124 TYR A CA 1
ATOM 1006 C C . TYR A 1 127 ? 107.444 -11.005 -21.434 1.00 41.00 124 TYR A C 1
ATOM 1007 O O . TYR A 1 127 ? 106.627 -11.721 -20.851 1.00 42.54 124 TYR A O 1
ATOM 1016 N N . ILE A 1 128 ? 107.763 -11.155 -22.715 1.00 38.35 125 ILE A N 1
ATOM 1017 C CA . ILE A 1 128 ? 107.318 -12.306 -23.478 1.00 39.08 125 ILE A CA 1
ATOM 1018 C C . ILE A 1 128 ? 108.542 -13.225 -23.623 1.00 41.40 125 ILE A C 1
ATOM 1019 O O . ILE A 1 128 ? 109.513 -12.846 -24.280 1.00 41.79 125 ILE A O 1
ATOM 1024 N N . PRO A 1 129 ? 108.517 -14.403 -22.970 1.00 42.30 126 PRO A N 1
ATOM 1025 C CA . PRO A 1 129 ? 109.696 -15.273 -22.999 1.00 45.40 126 PRO A CA 1
ATOM 1026 C C . PRO A 1 129 ? 109.942 -15.686 -24.428 1.00 49.41 126 PRO A C 1
ATOM 1027 O O . PRO A 1 129 ? 108.980 -15.834 -25.204 1.00 51.35 126 PRO A O 1
ATOM 1031 N N . LYS A 1 130 ? 111.216 -15.829 -24.782 1.00 47.62 127 LYS A N 1
ATOM 1032 C CA . LYS A 1 130 ? 111.595 -16.350 -26.073 1.00 53.23 127 LYS A CA 1
ATOM 1033 C C . LYS A 1 130 ? 112.054 -17.782 -25.831 1.00 57.17 127 LYS A C 1
ATOM 1034 O O . LYS A 1 130 ? 111.237 -18.716 -25.835 1.00 57.92 127 LYS A O 1
ATOM 1040 N N . ASP A 1 131 ? 113.356 -17.931 -25.582 1.00 57.23 128 ASP A N 1
ATOM 1041 C CA . ASP A 1 131 ? 113.983 -19.223 -25.297 1.00 60.92 128 ASP A CA 1
ATOM 1042 C C . ASP A 1 131 ? 114.019 -19.567 -23.805 1.00 58.95 128 ASP A C 1
ATOM 1043 O O . ASP A 1 131 ? 114.124 -20.738 -23.447 1.00 58.78 128 ASP A O 1
ATOM 1048 N N . SER A 1 132 ? 113.942 -18.549 -22.947 1.00 57.70 129 SER A N 1
ATOM 1049 C CA . SER A 1 132 ? 114.048 -18.763 -21.509 1.00 56.14 129 SER A CA 1
ATOM 1050 C C . SER A 1 132 ? 112.978 -18.088 -20.668 1.00 53.55 129 SER A C 1
ATOM 1051 O O . SER A 1 132 ? 112.443 -17.052 -21.016 1.00 53.90 129 SER A O 1
ATOM 1054 N N . VAL A 1 133 ? 112.725 -18.693 -19.524 1.00 51.10 130 VAL A N 1
ATOM 1055 C CA . VAL A 1 133 ? 111.770 -18.203 -18.573 1.00 49.04 130 VAL A CA 1
ATOM 1056 C C . VAL A 1 133 ? 112.577 -17.941 -17.320 1.00 47.78 130 VAL A C 1
ATOM 1057 O O . VAL A 1 133 ? 113.270 -18.834 -16.834 1.00 48.74 130 VAL A O 1
ATOM 1061 N N . ILE A 1 134 ? 112.531 -16.713 -16.811 1.00 46.17 131 ILE A N 1
ATOM 1062 C CA . ILE A 1 134 ? 113.380 -16.351 -15.672 1.00 47.26 131 ILE A CA 1
ATOM 1063 C C . ILE A 1 134 ? 112.683 -16.713 -14.359 1.00 47.93 131 ILE A C 1
ATOM 1064 O O . ILE A 1 134 ? 111.440 -16.664 -14.258 1.00 46.93 131 ILE A O 1
ATOM 1069 N N . GLY A 1 135 ? 113.483 -17.109 -13.378 1.00 47.05 132 GLY A N 1
ATOM 1070 C CA . GLY A 1 135 ? 112.985 -17.306 -12.039 1.00 47.38 132 GLY A CA 1
ATOM 1071 C C . GLY A 1 135 ? 112.314 -16.009 -11.610 1.00 47.73 132 GLY A C 1
ATOM 1072 O O . GLY A 1 135 ? 112.926 -14.948 -11.750 1.00 48.72 132 GLY A O 1
ATOM 1073 N N . LEU A 1 136 ? 111.071 -16.088 -11.111 1.00 43.93 133 LEU A N 1
ATOM 1074 C CA . LEU A 1 136 ? 110.300 -14.880 -10.805 1.00 43.20 133 LEU A CA 1
ATOM 1075 C C . LEU A 1 136 ? 110.986 -13.941 -9.820 1.00 40.91 133 LEU A C 1
ATOM 1076 O O . LEU A 1 136 ? 110.988 -12.753 -10.025 1.00 41.42 133 LEU A O 1
ATOM 1081 N N . SER A 1 137 ? 111.541 -14.476 -8.746 1.00 42.36 134 SER A N 1
ATOM 1082 C CA . SER A 1 137 ? 112.172 -13.638 -7.742 1.00 44.18 134 SER A CA 1
ATOM 1083 C C . SER A 1 137 ? 113.350 -12.809 -8.312 1.00 43.54 134 SER A C 1
ATOM 1084 O O . SER A 1 137 ? 113.665 -11.740 -7.794 1.00 41.65 134 SER A O 1
ATOM 1087 N N . LYS A 1 138 ? 113.980 -13.295 -9.382 1.00 45.16 135 LYS A N 1
ATOM 1088 C CA . LYS A 1 138 ? 115.089 -12.577 -10.011 1.00 45.70 135 LYS A CA 1
ATOM 1089 C C . LYS A 1 138 ? 114.595 -11.298 -10.657 1.00 45.55 135 LYS A C 1
ATOM 1090 O O . LYS A 1 138 ? 115.366 -10.377 -10.838 1.00 44.83 135 LYS A O 1
ATOM 1096 N N . ILE A 1 139 ? 113.308 -11.238 -11.004 1.00 44.19 136 ILE A N 1
ATOM 1097 C CA . ILE A 1 139 ? 112.787 -9.984 -11.516 1.00 41.79 136 ILE A CA 1
ATOM 1098 C C . ILE A 1 139 ? 112.743 -8.942 -10.385 1.00 39.84 136 ILE A C 1
ATOM 1099 O O . ILE A 1 139 ? 113.166 -7.806 -10.584 1.00 39.09 136 ILE A O 1
ATOM 1104 N N . ASN A 1 140 ? 112.256 -9.324 -9.202 1.00 36.26 137 ASN A N 1
ATOM 1105 C CA . ASN A 1 140 ? 112.259 -8.395 -8.085 1.00 34.48 137 ASN A CA 1
ATOM 1106 C C . ASN A 1 140 ? 113.689 -7.991 -7.723 1.00 39.18 137 ASN A C 1
ATOM 1107 O O . ASN A 1 140 ? 113.947 -6.825 -7.441 1.00 39.52 137 ASN A O 1
ATOM 1112 N N A ARG A 1 141 ? 114.607 -8.952 -7.743 0.45 38.93 138 ARG A N 1
ATOM 1113 N N B ARG A 1 141 ? 114.585 -8.975 -7.708 0.55 38.95 138 ARG A N 1
ATOM 1114 C CA A ARG A 1 141 ? 115.986 -8.690 -7.339 0.45 39.37 138 ARG A CA 1
ATOM 1115 C CA B ARG A 1 141 ? 115.985 -8.760 -7.367 0.55 39.01 138 ARG A CA 1
ATOM 1116 C C A ARG A 1 141 ? 116.761 -7.794 -8.318 0.45 40.32 138 ARG A C 1
ATOM 1117 C C B ARG A 1 141 ? 116.622 -7.712 -8.299 0.55 39.97 138 ARG A C 1
ATOM 1118 O O A ARG A 1 141 ? 117.615 -7.020 -7.902 0.45 41.49 138 ARG A O 1
ATOM 1119 O O B ARG A 1 141 ? 117.216 -6.742 -7.835 0.55 41.16 138 ARG A O 1
ATOM 1134 N N . ILE A 1 142 ? 116.438 -7.883 -9.602 1.00 38.95 139 ILE A N 1
ATOM 1135 C CA . ILE A 1 142 ? 116.952 -6.958 -10.592 1.00 41.26 139 ILE A CA 1
ATOM 1136 C C . ILE A 1 142 ? 116.435 -5.516 -10.474 1.00 42.54 139 ILE A C 1
ATOM 1137 O O . ILE A 1 142 ? 117.200 -4.550 -10.659 1.00 44.04 139 ILE A O 1
ATOM 1142 N N . VAL A 1 143 ? 115.144 -5.383 -10.175 1.00 41.25 140 VAL A N 1
ATOM 1143 C CA . VAL A 1 143 ? 114.537 -4.098 -9.857 1.00 39.06 140 VAL A CA 1
ATOM 1144 C C . VAL A 1 143 ? 115.222 -3.480 -8.634 1.00 38.95 140 VAL A C 1
ATOM 1145 O O . VAL A 1 143 ? 115.664 -2.338 -8.687 1.00 37.21 140 VAL A O 1
ATOM 1149 N N . GLN A 1 144 ? 115.328 -4.219 -7.543 1.00 40.20 141 GLN A N 1
ATOM 1150 C CA . GLN A 1 144 ? 115.963 -3.671 -6.337 1.00 42.69 141 GLN A CA 1
ATOM 1151 C C . GLN A 1 144 ? 117.459 -3.330 -6.479 1.00 46.40 141 GLN A C 1
ATOM 1152 O O . GLN A 1 144 ? 117.929 -2.371 -5.855 1.00 46.98 141 GLN A O 1
ATOM 1158 N N . PHE A 1 145 ? 118.173 -4.097 -7.307 1.00 43.05 142 PHE A N 1
ATOM 1159 C CA . PHE A 1 145 ? 119.567 -3.833 -7.566 1.00 45.51 142 PHE A CA 1
ATOM 1160 C C . PHE A 1 145 ? 119.734 -2.418 -8.127 1.00 43.97 142 PHE A C 1
ATOM 1161 O O . PHE A 1 145 ? 120.476 -1.618 -7.571 1.00 38.70 142 PHE A O 1
ATOM 1169 N N . PHE A 1 146 ? 119.020 -2.112 -9.201 1.00 44.42 143 PHE A N 1
ATOM 1170 C CA . PHE A 1 146 ? 119.113 -0.792 -9.805 1.00 44.55 143 PHE A CA 1
ATOM 1171 C C . PHE A 1 146 ? 118.545 0.308 -8.924 1.00 43.13 143 PHE A C 1
ATOM 1172 O O . PHE A 1 146 ? 119.008 1.434 -8.993 1.00 43.40 143 PHE A O 1
ATOM 1180 N N . ALA A 1 147 ? 117.562 -0.025 -8.079 1.00 42.76 144 ALA A N 1
ATOM 1181 C CA . ALA A 1 147 ? 116.990 0.943 -7.149 1.00 40.65 144 ALA A CA 1
ATOM 1182 C C . ALA A 1 147 ? 117.948 1.326 -6.013 1.00 42.61 144 ALA A C 1
ATOM 1183 O O . ALA A 1 147 ? 117.789 2.386 -5.405 1.00 42.49 144 ALA A O 1
ATOM 1185 N N . GLN A 1 148 ? 118.886 0.436 -5.675 1.00 40.94 145 GLN A N 1
ATOM 1186 C CA . GLN A 1 148 ? 119.839 0.716 -4.637 1.00 44.57 145 GLN A CA 1
ATOM 1187 C C . GLN A 1 148 ? 121.002 1.522 -5.271 1.00 43.78 145 GLN A C 1
ATOM 1188 O O . GLN A 1 148 ? 122.154 1.080 -5.300 1.00 45.34 145 GLN A O 1
ATOM 1194 N N . ARG A 1 149 ? 120.651 2.684 -5.821 1.00 43.85 146 ARG A N 1
ATOM 1195 C CA . ARG A 1 149 ? 121.593 3.655 -6.345 1.00 44.06 146 ARG A CA 1
ATOM 1196 C C . ARG A 1 149 ? 120.963 5.029 -6.115 1.00 41.85 146 ARG A C 1
ATOM 1197 O O . ARG A 1 149 ? 119.778 5.118 -5.915 1.00 41.55 146 ARG A O 1
ATOM 1205 N N . PRO A 1 150 ? 121.770 6.104 -6.112 1.00 42.51 147 PRO A N 1
ATOM 1206 C CA . PRO A 1 150 ? 121.171 7.425 -6.290 1.00 41.23 147 PRO A CA 1
ATOM 1207 C C . PRO A 1 150 ? 120.583 7.380 -7.683 1.00 40.35 147 PRO A C 1
ATOM 1208 O O . PRO A 1 150 ? 121.244 6.918 -8.616 1.00 43.43 147 PRO A O 1
ATOM 1212 N N . GLN A 1 151 ? 119.349 7.822 -7.839 1.00 36.21 148 GLN A N 1
ATOM 1213 C CA . GLN A 1 151 ? 118.672 7.649 -9.115 1.00 36.73 148 GLN A CA 1
ATOM 1214 C C . GLN A 1 151 ? 117.858 8.873 -9.529 1.00 39.92 148 GLN A C 1
ATOM 1215 O O . GLN A 1 151 ? 117.444 9.706 -8.720 1.00 39.72 148 GLN A O 1
ATOM 1221 N N . VAL A 1 152 ? 117.647 8.934 -10.825 1.00 41.29 149 VAL A N 1
ATOM 1222 C CA . VAL A 1 152 ? 116.591 9.692 -11.433 1.00 43.75 149 VAL A CA 1
ATOM 1223 C C . VAL A 1 152 ? 115.604 8.612 -11.929 1.00 44.38 149 VAL A C 1
ATOM 1224 O O . VAL A 1 152 ? 116.035 7.613 -12.518 1.00 42.73 149 VAL A O 1
ATOM 1228 N N . GLN A 1 153 ? 114.308 8.785 -11.640 1.00 44.22 150 GLN A N 1
ATOM 1229 C CA . GLN A 1 153 ? 113.319 7.718 -11.858 1.00 43.72 150 GLN A CA 1
ATOM 1230 C C . GLN A 1 153 ? 113.251 7.246 -13.305 1.00 43.85 150 GLN A C 1
ATOM 1231 O O . GLN A 1 153 ? 113.190 6.055 -13.593 1.00 42.20 150 GLN A O 1
ATOM 1237 N N . GLU A 1 154 ? 113.276 8.193 -14.216 1.00 46.25 151 GLU A N 1
ATOM 1238 C CA . GLU A 1 154 ? 113.305 7.872 -15.620 1.00 51.38 151 GLU A CA 1
ATOM 1239 C C . GLU A 1 154 ? 114.581 7.132 -16.089 1.00 50.66 151 GLU A C 1
ATOM 1240 O O . GLU A 1 154 ? 114.523 6.378 -17.068 1.00 49.95 151 GLU A O 1
ATOM 1246 N N . ARG A 1 155 ? 115.715 7.320 -15.398 1.00 47.87 152 ARG A N 1
ATOM 1247 C CA . ARG A 1 155 ? 116.915 6.507 -15.684 1.00 46.34 152 ARG A CA 1
ATOM 1248 C C . ARG A 1 155 ? 116.781 5.085 -15.137 1.00 45.16 152 ARG A C 1
ATOM 1249 O O . ARG A 1 155 ? 117.147 4.117 -15.809 1.00 45.28 152 ARG A O 1
ATOM 1257 N N . LEU A 1 156 ? 116.316 4.994 -13.895 1.00 39.93 153 LEU A N 1
ATOM 1258 C CA . LEU A 1 156 ? 116.107 3.736 -13.214 1.00 38.55 153 LEU A CA 1
ATOM 1259 C C . LEU A 1 156 ? 115.261 2.792 -14.081 1.00 39.84 153 LEU A C 1
ATOM 1260 O O . LEU A 1 156 ? 115.611 1.619 -14.234 1.00 39.82 153 LEU A O 1
ATOM 1265 N N . THR A 1 157 ? 114.173 3.331 -14.657 1.00 33.91 154 THR A N 1
ATOM 1266 C CA . THR A 1 157 ? 113.263 2.563 -15.488 1.00 35.99 154 THR A CA 1
ATOM 1267 C C . THR A 1 157 ? 113.925 2.021 -16.750 1.00 39.59 154 THR A C 1
ATOM 1268 O O . THR A 1 157 ? 113.724 0.851 -17.121 1.00 38.84 154 THR A O 1
ATOM 1272 N N . GLN A 1 158 ? 114.711 2.871 -17.406 1.00 38.92 155 GLN A N 1
ATOM 1273 C CA . GLN A 1 158 ? 115.447 2.474 -18.603 1.00 44.02 155 GLN A CA 1
ATOM 1274 C C . GLN A 1 158 ? 116.513 1.399 -18.328 1.00 44.93 155 GLN A C 1
ATOM 1275 O O . GLN A 1 158 ? 116.785 0.539 -19.183 1.00 44.55 155 GLN A O 1
ATOM 1281 N N . GLN A 1 159 ? 117.102 1.450 -17.136 1.00 44.63 156 GLN A N 1
ATOM 1282 C CA . GLN A 1 159 ? 118.238 0.584 -16.828 1.00 43.98 156 GLN A CA 1
ATOM 1283 C C . GLN A 1 159 ? 117.653 -0.797 -16.541 1.00 42.25 156 GLN A C 1
ATOM 1284 O O . GLN A 1 159 ? 118.207 -1.816 -16.973 1.00 41.05 156 GLN A O 1
ATOM 1290 N N . ILE A 1 160 ? 116.548 -0.831 -15.799 1.00 40.55 157 ILE A N 1
ATOM 1291 C CA . ILE A 1 160 ? 115.925 -2.113 -15.495 1.00 39.86 157 ILE A CA 1
ATOM 1292 C C . ILE A 1 160 ? 115.522 -2.769 -16.805 1.00 43.60 157 ILE A C 1
ATOM 1293 O O . ILE A 1 160 ? 115.720 -3.977 -16.997 1.00 45.38 157 ILE A O 1
ATOM 1298 N N . LEU A 1 161 ? 114.964 -1.975 -17.717 1.00 45.90 158 LEU A N 1
ATOM 1299 C CA . LEU A 1 161 ? 114.509 -2.495 -19.015 1.00 43.99 158 LEU A CA 1
ATOM 1300 C C . LEU A 1 161 ? 115.651 -3.152 -19.806 1.00 44.76 158 LEU A C 1
ATOM 1301 O O . LEU A 1 161 ? 115.532 -4.318 -20.252 1.00 44.39 158 LEU A O 1
ATOM 1306 N N . LEU A 1 162 ? 116.748 -2.399 -19.978 1.00 41.25 159 LEU A N 1
ATOM 1307 C CA . LEU A 1 162 ? 117.906 -2.912 -20.713 1.00 43.68 159 LEU A CA 1
ATOM 1308 C C . LEU A 1 162 ? 118.541 -4.121 -20.024 1.00 42.17 159 LEU A C 1
ATOM 1309 O O . LEU A 1 162 ? 118.890 -5.101 -20.684 1.00 46.99 159 LEU A O 1
ATOM 1314 N N . ALA A 1 163 ? 118.686 -4.058 -18.707 1.00 38.20 160 ALA A N 1
ATOM 1315 C CA . ALA A 1 163 ? 119.193 -5.210 -17.970 1.00 42.90 160 ALA A CA 1
ATOM 1316 C C . ALA A 1 163 ? 118.360 -6.451 -18.293 1.00 45.58 160 ALA A C 1
ATOM 1317 O O . ALA A 1 163 ? 118.928 -7.466 -18.716 1.00 45.47 160 ALA A O 1
ATOM 1319 N N . LEU A 1 164 ? 117.026 -6.337 -18.164 1.00 44.59 161 LEU A N 1
ATOM 1320 C CA . LEU A 1 164 ? 116.148 -7.469 -18.429 1.00 44.69 161 LEU A CA 1
ATOM 1321 C C . LEU A 1 164 ? 116.207 -7.931 -19.865 1.00 43.14 161 LEU A C 1
ATOM 1322 O O . LEU A 1 164 ? 116.225 -9.141 -20.123 1.00 43.87 161 LEU A O 1
ATOM 1327 N N . GLN A 1 165 ? 116.188 -7.000 -20.806 1.00 41.59 162 GLN A N 1
ATOM 1328 C CA . GLN A 1 165 ? 116.330 -7.429 -22.191 1.00 45.81 162 GLN A CA 1
ATOM 1329 C C . GLN A 1 165 ? 117.651 -8.190 -22.412 1.00 48.71 162 GLN A C 1
ATOM 1330 O O . GLN A 1 165 ? 117.725 -9.118 -23.213 1.00 51.25 162 GLN A O 1
ATOM 1336 N N . THR A 1 166 ? 118.686 -7.802 -21.683 1.00 47.83 163 THR A N 1
ATOM 1337 C CA . THR A 1 166 ? 119.984 -8.416 -21.863 1.00 46.88 163 THR A CA 1
ATOM 1338 C C . THR A 1 166 ? 120.018 -9.849 -21.329 1.00 48.03 163 THR A C 1
ATOM 1339 O O . THR A 1 166 ? 120.457 -10.775 -22.008 1.00 49.80 163 THR A O 1
ATOM 1343 N N . LEU A 1 167 ? 119.563 -10.039 -20.106 1.00 48.49 164 LEU A N 1
ATOM 1344 C CA . LEU A 1 167 ? 119.561 -11.370 -19.517 1.00 49.70 164 LEU A CA 1
ATOM 1345 C C . LEU A 1 167 ? 118.586 -12.357 -20.191 1.00 51.30 164 LEU A C 1
ATOM 1346 O O . LEU A 1 167 ? 118.823 -13.565 -20.210 1.00 52.28 164 LEU A O 1
ATOM 1351 N N . LEU A 1 168 ? 117.492 -11.847 -20.747 1.00 49.29 165 LEU A N 1
ATOM 1352 C CA . LEU A 1 168 ? 116.420 -12.716 -21.219 1.00 48.94 165 LEU A CA 1
ATOM 1353 C C . LEU A 1 168 ? 116.564 -13.017 -22.694 1.00 50.38 165 LEU A C 1
ATOM 1354 O O . LEU A 1 168 ? 115.885 -13.894 -23.223 1.00 52.41 165 LEU A O 1
ATOM 1359 N N . GLY A 1 169 ? 117.431 -12.268 -23.360 1.00 49.52 166 GLY A N 1
ATOM 1360 C CA . GLY A 1 169 ? 117.722 -12.519 -24.758 1.00 51.04 166 GLY A CA 1
ATOM 1361 C C . GLY A 1 169 ? 116.581 -12.100 -25.668 1.00 52.37 166 GLY A C 1
ATOM 1362 O O . GLY A 1 169 ? 116.407 -12.641 -26.768 1.00 53.61 166 GLY A O 1
ATOM 1363 N N . THR A 1 170 ? 115.803 -11.123 -25.219 1.00 50.12 167 THR A N 1
ATOM 1364 C CA . THR A 1 170 ? 114.702 -10.613 -26.046 1.00 49.85 167 THR A CA 1
ATOM 1365 C C . THR A 1 170 ? 114.488 -9.126 -25.803 1.00 48.30 167 THR A C 1
ATOM 1366 O O . THR A 1 170 ? 114.685 -8.627 -24.699 1.00 47.59 167 THR A O 1
ATOM 1370 N N . ASN A 1 171 ? 114.103 -8.427 -26.860 1.00 47.77 168 ASN A N 1
ATOM 1371 C CA . ASN A 1 171 ? 113.693 -7.041 -26.756 1.00 46.85 168 ASN A CA 1
ATOM 1372 C C . ASN A 1 171 ? 112.316 -6.870 -26.120 1.00 47.67 168 ASN A C 1
ATOM 1373 O O . ASN A 1 171 ? 111.963 -5.755 -25.707 1.00 46.16 168 ASN A O 1
ATOM 1378 N N . ASN A 1 172 ? 111.529 -7.950 -26.034 1.00 45.77 169 ASN A N 1
ATOM 1379 C CA . ASN A 1 172 ? 110.137 -7.798 -25.589 1.00 45.43 169 ASN A CA 1
ATOM 1380 C C . ASN A 1 172 ? 109.946 -7.747 -24.077 1.00 42.43 169 ASN A C 1
ATOM 1381 O O . ASN A 1 172 ? 109.512 -8.706 -23.453 1.00 42.10 169 ASN A O 1
ATOM 1386 N N . VAL A 1 173 ? 110.268 -6.597 -23.509 1.00 39.89 170 VAL A N 1
ATOM 1387 C CA . VAL A 1 173 ? 110.161 -6.353 -22.087 1.00 38.22 170 VAL A CA 1
ATOM 1388 C C . VAL A 1 173 ? 109.541 -4.959 -21.884 1.00 39.89 170 VAL A C 1
ATOM 1389 O O . VAL A 1 173 ? 109.673 -4.077 -22.750 1.00 40.10 170 VAL A O 1
ATOM 1393 N N . ALA A 1 174 ? 108.866 -4.781 -20.748 1.00 37.77 171 ALA A N 1
ATOM 1394 C CA . ALA A 1 174 ? 108.255 -3.510 -20.389 1.00 38.22 171 ALA A CA 1
ATOM 1395 C C . ALA A 1 174 ? 108.406 -3.288 -18.903 1.00 37.32 171 ALA A C 1
ATOM 1396 O O . ALA A 1 174 ? 108.261 -4.224 -18.109 1.00 40.78 171 ALA A O 1
ATOM 1398 N N . VAL A 1 175 ? 108.675 -2.049 -18.521 1.00 33.82 172 VAL A N 1
ATOM 1399 C CA . VAL A 1 175 ? 108.856 -1.729 -17.119 1.00 35.87 172 VAL A CA 1
ATOM 1400 C C . VAL A 1 175 ? 108.069 -0.480 -16.861 1.00 39.54 172 VAL A C 1
ATOM 1401 O O . VAL A 1 175 ? 108.068 0.428 -17.688 1.00 36.37 172 VAL A O 1
ATOM 1405 N N . SER A 1 176 ? 107.381 -0.455 -15.725 1.00 41.25 173 SER A N 1
ATOM 1406 C CA . SER A 1 176 ? 106.670 0.720 -15.301 1.00 40.63 173 SER A CA 1
ATOM 1407 C C . SER A 1 176 ? 106.869 0.927 -13.815 1.00 40.37 173 SER A C 1
ATOM 1408 O O . SER A 1 176 ? 106.788 -0.016 -13.033 1.00 38.91 173 SER A O 1
ATOM 1411 N N . ILE A 1 177 ? 107.155 2.170 -13.425 1.00 40.39 174 ILE A N 1
ATOM 1412 C CA . ILE A 1 177 ? 107.354 2.496 -12.020 1.00 36.98 174 ILE A CA 1
ATOM 1413 C C . ILE A 1 177 ? 106.462 3.645 -11.607 1.00 37.56 174 ILE A C 1
ATOM 1414 O O . ILE A 1 177 ? 106.320 4.623 -12.344 1.00 37.02 174 ILE A O 1
ATOM 1419 N N . ASP A 1 178 ? 105.895 3.521 -10.416 1.00 38.71 175 ASP A N 1
ATOM 1420 C CA . ASP A 1 178 ? 105.064 4.540 -9.809 1.00 39.86 175 ASP A CA 1
ATOM 1421 C C . ASP A 1 178 ? 105.626 4.832 -8.409 1.00 39.99 175 ASP A C 1
ATOM 1422 O O . ASP A 1 178 ? 105.729 3.936 -7.596 1.00 39.59 175 ASP A O 1
ATOM 1427 N N . ALA A 1 179 ? 105.986 6.078 -8.118 1.00 38.62 176 ALA A N 1
ATOM 1428 C CA . ALA A 1 179 ? 106.717 6.333 -6.889 1.00 39.83 176 ALA A CA 1
ATOM 1429 C C . ALA A 1 179 ? 106.423 7.693 -6.258 1.00 40.89 176 ALA A C 1
ATOM 1430 O O . ALA A 1 179 ? 106.055 8.646 -6.946 1.00 40.01 176 ALA A O 1
ATOM 1432 N N . VAL A 1 180 ? 106.583 7.756 -4.942 1.00 40.47 177 VAL A N 1
ATOM 1433 C CA . VAL A 1 180 ? 106.527 8.997 -4.209 1.00 41.51 177 VAL A CA 1
ATOM 1434 C C . VAL A 1 180 ? 107.967 9.437 -3.947 1.00 41.16 177 VAL A C 1
ATOM 1435 O O . VAL A 1 180 ? 108.804 8.637 -3.519 1.00 41.21 177 VAL A O 1
ATOM 1439 N N . HIS A 1 181 ? 108.276 10.684 -4.283 1.00 41.70 178 HIS A N 1
ATOM 1440 C CA . HIS A 1 181 ? 109.631 11.247 -4.040 1.00 42.32 178 HIS A CA 1
ATOM 1441 C C . HIS A 1 181 ? 109.550 12.149 -2.833 1.00 42.49 178 HIS A C 1
ATOM 1442 O O . HIS A 1 181 ? 108.803 13.146 -2.831 1.00 43.04 178 HIS A O 1
ATOM 1449 N N . TYR A 1 182 ? 110.252 11.777 -1.780 1.00 42.33 179 TYR A N 1
ATOM 1450 C CA . TYR A 1 182 ? 110.279 12.623 -0.600 1.00 43.09 179 TYR A CA 1
ATOM 1451 C C . TYR A 1 182 ? 110.986 13.990 -0.773 1.00 44.52 179 TYR A C 1
ATOM 1452 O O . TYR A 1 182 ? 110.807 14.864 0.055 1.00 46.69 179 TYR A O 1
ATOM 1461 N N A CYS A 1 183 ? 111.754 14.156 -1.845 0.75 44.26 180 CYS A N 1
ATOM 1462 N N B CYS A 1 183 ? 111.753 14.158 -1.854 0.25 44.76 180 CYS A N 1
ATOM 1463 C CA A CYS A 1 183 ? 112.269 15.482 -2.215 0.75 46.65 180 CYS A CA 1
ATOM 1464 C CA B CYS A 1 183 ? 112.242 15.483 -2.268 0.25 46.63 180 CYS A CA 1
ATOM 1465 C C A CYS A 1 183 ? 111.181 16.385 -2.804 0.75 47.30 180 CYS A C 1
ATOM 1466 C C B CYS A 1 183 ? 111.063 16.412 -2.500 0.25 47.27 180 CYS A C 1
ATOM 1467 O O A CYS A 1 183 ? 111.442 17.558 -3.119 0.75 49.20 180 CYS A O 1
ATOM 1468 O O B CYS A 1 183 ? 111.139 17.625 -2.293 0.25 48.65 180 CYS A O 1
ATOM 1473 N N . VAL A 1 184 ? 109.980 15.820 -2.983 1.00 46.82 181 VAL A N 1
ATOM 1474 C CA . VAL A 1 184 ? 108.791 16.556 -3.386 1.00 47.16 181 VAL A CA 1
ATOM 1475 C C . VAL A 1 184 ? 107.850 16.688 -2.182 1.00 49.92 181 VAL A C 1
ATOM 1476 O O . VAL A 1 184 ? 107.253 17.747 -1.948 1.00 50.40 181 VAL A O 1
ATOM 1480 N N . LYS A 1 185 ? 107.753 15.606 -1.409 1.00 47.67 182 LYS A N 1
ATOM 1481 C CA . LYS A 1 185 ? 106.841 15.533 -0.269 1.00 46.08 182 LYS A CA 1
ATOM 1482 C C . LYS A 1 185 ? 107.409 16.139 1.034 1.00 48.19 182 LYS A C 1
ATOM 1483 O O . LYS A 1 185 ? 106.684 16.815 1.775 1.00 50.99 182 LYS A O 1
ATOM 1489 N N . ALA A 1 186 ? 108.695 15.920 1.307 1.00 46.70 183 ALA A N 1
ATOM 1490 C CA . ALA A 1 186 ? 109.239 16.211 2.624 1.00 49.90 183 ALA A CA 1
ATOM 1491 C C . ALA A 1 186 ? 109.993 17.559 2.690 1.00 52.50 183 ALA A C 1
ATOM 1492 O O . ALA A 1 186 ? 110.411 17.985 3.769 1.00 55.35 183 ALA A O 1
ATOM 1494 N N . ARG A 1 187 ? 110.179 18.202 1.537 1.00 51.07 184 ARG A N 1
ATOM 1495 C CA . ARG A 1 187 ? 110.928 19.479 1.439 1.00 50.24 184 ARG A CA 1
ATOM 1496 C C . ARG A 1 187 ? 110.450 20.235 0.209 1.00 47.81 184 ARG A C 1
ATOM 1497 O O . ARG A 1 187 ? 109.654 19.723 -0.594 1.00 45.16 184 ARG A O 1
ATOM 1505 N N . GLY A 1 188 ? 110.919 21.458 0.051 1.00 48.31 185 GLY A N 1
ATOM 1506 C CA . GLY A 1 188 ? 110.480 22.290 -1.057 1.00 51.01 185 GLY A CA 1
ATOM 1507 C C . GLY A 1 188 ? 108.980 22.539 -1.117 1.00 52.33 185 GLY A C 1
ATOM 1508 O O . GLY A 1 188 ? 108.351 22.999 -0.166 1.00 53.41 185 GLY A O 1
ATOM 1509 N N . ILE A 1 189 ? 108.388 22.219 -2.249 1.00 52.58 186 ILE A N 1
ATOM 1510 C CA . ILE A 1 189 ? 106.959 22.431 -2.388 1.00 52.37 186 ILE A CA 1
ATOM 1511 C C . ILE A 1 189 ? 106.081 21.582 -1.422 1.00 47.65 186 ILE A C 1
ATOM 1512 O O . ILE A 1 189 ? 104.958 21.957 -1.121 1.00 46.19 186 ILE A O 1
ATOM 1517 N N . ARG A 1 190 ? 106.607 20.473 -0.917 1.00 48.84 187 ARG A N 1
ATOM 1518 C CA . ARG A 1 190 ? 105.912 19.668 0.102 1.00 49.09 187 ARG A CA 1
ATOM 1519 C C . ARG A 1 190 ? 104.505 19.226 -0.352 1.00 48.67 187 ARG A C 1
ATOM 1520 O O . ARG A 1 190 ? 103.489 19.470 0.325 1.00 45.61 187 ARG A O 1
ATOM 1528 N N . ASP A 1 191 ? 104.461 18.603 -1.525 1.00 49.23 188 ASP A N 1
ATOM 1529 C CA . ASP A 1 191 ? 103.215 18.028 -2.025 1.00 49.43 188 ASP A CA 1
ATOM 1530 C C . ASP A 1 191 ? 103.004 16.627 -1.409 1.00 45.94 188 ASP A C 1
ATOM 1531 O O . ASP A 1 191 ? 103.721 15.681 -1.739 1.00 43.81 188 ASP A O 1
ATOM 1536 N N . ALA A 1 192 ? 102.054 16.554 -0.482 1.00 47.04 189 ALA A N 1
ATOM 1537 C CA . ALA A 1 192 ? 101.645 15.333 0.208 1.00 51.15 189 ALA A CA 1
ATOM 1538 C C . ALA A 1 192 ? 100.946 14.285 -0.681 1.00 52.23 189 ALA A C 1
ATOM 1539 O O . ALA A 1 192 ? 100.858 13.106 -0.316 1.00 52.64 189 ALA A O 1
ATOM 1541 N N . THR A 1 193 ? 100.428 14.711 -1.827 1.00 51.20 190 THR A N 1
ATOM 1542 C CA . THR A 1 193 ? 99.543 13.830 -2.595 1.00 48.28 190 THR A CA 1
ATOM 1543 C C . THR A 1 193 ? 100.153 13.252 -3.857 1.00 45.59 190 THR A C 1
ATOM 1544 O O . THR A 1 193 ? 99.706 12.224 -4.313 1.00 46.22 190 THR A O 1
ATOM 1548 N N . SER A 1 194 ? 101.147 13.906 -4.440 1.00 42.93 191 SER A N 1
ATOM 1549 C CA . SER A 1 194 ? 101.514 13.564 -5.806 1.00 44.07 191 SER A CA 1
ATOM 1550 C C . SER A 1 194 ? 102.381 12.309 -5.911 1.00 45.29 191 SER A C 1
ATOM 1551 O O . SER A 1 194 ? 102.983 11.878 -4.927 1.00 45.24 191 SER A O 1
ATOM 1554 N N . ALA A 1 195 ? 102.437 11.735 -7.110 1.00 43.33 192 ALA A N 1
ATOM 1555 C CA . ALA A 1 195 ? 103.308 10.602 -7.393 1.00 41.31 192 ALA A CA 1
ATOM 1556 C C . ALA A 1 195 ? 103.701 10.652 -8.855 1.00 41.25 192 ALA A C 1
ATOM 1557 O O . ALA A 1 195 ? 103.045 11.304 -9.673 1.00 42.21 192 ALA A O 1
ATOM 1559 N N . THR A 1 196 ? 104.780 9.969 -9.185 1.00 42.23 193 THR A N 1
ATOM 1560 C CA . THR A 1 196 ? 105.319 9.969 -10.544 1.00 42.93 193 THR A CA 1
ATOM 1561 C C . THR A 1 196 ? 105.309 8.560 -11.157 1.00 42.38 193 THR A C 1
ATOM 1562 O O . THR A 1 196 ? 105.635 7.573 -10.485 1.00 41.57 193 THR A O 1
ATOM 1566 N N . THR A 1 197 ? 104.906 8.468 -12.420 1.00 40.48 194 THR A N 1
ATOM 1567 C CA . THR A 1 197 ? 104.893 7.196 -13.127 1.00 39.67 194 THR A CA 1
ATOM 1568 C C . THR A 1 197 ? 105.734 7.338 -14.365 1.00 40.61 194 THR A C 1
ATOM 1569 O O . THR A 1 197 ? 105.579 8.312 -15.108 1.00 44.93 194 THR A O 1
ATOM 1573 N N . THR A 1 198 ? 106.644 6.387 -14.560 1.00 36.24 195 THR A N 1
ATOM 1574 C CA . THR A 1 198 ? 107.491 6.337 -15.733 1.00 35.69 195 THR A CA 1
ATOM 1575 C C . THR A 1 198 ? 107.341 4.984 -16.384 1.00 40.69 195 THR A C 1
ATOM 1576 O O . THR A 1 198 ? 107.078 3.978 -15.718 1.00 40.56 195 THR A O 1
ATOM 1580 N N . THR A 1 199 ? 107.596 4.946 -17.676 1.00 44.57 196 THR A N 1
ATOM 1581 C CA . THR A 1 199 ? 107.360 3.756 -18.458 1.00 44.95 196 THR A CA 1
ATOM 1582 C C . THR A 1 199 ? 108.501 3.563 -19.453 1.00 45.49 196 THR A C 1
ATOM 1583 O O . THR A 1 199 ? 108.907 4.493 -20.119 1.00 47.50 196 THR A O 1
ATOM 1587 N N . SER A 1 200 ? 109.068 2.370 -19.511 1.00 45.36 197 SER A N 1
ATOM 1588 C CA . SER A 1 200 ? 110.073 2.040 -20.524 1.00 45.54 197 SER A CA 1
ATOM 1589 C C . SER A 1 200 ? 109.606 0.779 -21.257 1.00 44.58 197 SER A C 1
ATOM 1590 O O . SER A 1 200 ? 109.356 -0.246 -20.629 1.00 44.67 197 SER A O 1
ATOM 1593 N N . LEU A 1 201 ? 109.460 0.862 -22.572 1.00 44.16 198 LEU A N 1
ATOM 1594 C CA . LEU A 1 201 ? 108.799 -0.194 -23.320 1.00 42.65 198 LEU A CA 1
ATOM 1595 C C . LEU A 1 201 ? 109.687 -0.642 -24.455 1.00 43.60 198 LEU A C 1
ATOM 1596 O O . LEU A 1 201 ? 110.067 0.178 -25.275 1.00 41.89 198 LEU A O 1
ATOM 1601 N N . GLY A 1 202 ? 110.005 -1.939 -24.516 1.00 46.01 199 GLY A N 1
ATOM 1602 C CA . GLY A 1 202 ? 110.868 -2.471 -25.572 1.00 42.65 199 GLY A CA 1
ATOM 1603 C C . GLY A 1 202 ? 110.177 -3.463 -26.507 1.00 44.33 199 GLY A C 1
ATOM 1604 O O . GLY A 1 202 ? 109.164 -4.126 -26.153 1.00 44.69 199 GLY A O 1
ATOM 1605 N N . GLY A 1 203 ? 110.750 -3.611 -27.695 1.00 43.77 200 GLY A N 1
ATOM 1606 C CA . GLY A 1 203 ? 110.228 -4.525 -28.693 1.00 47.20 200 GLY A CA 1
ATOM 1607 C C . GLY A 1 203 ? 108.732 -4.348 -28.921 1.00 48.59 200 GLY A C 1
ATOM 1608 O O . GLY A 1 203 ? 108.262 -3.234 -29.161 1.00 50.27 200 GLY A O 1
ATOM 1609 N N . LEU A 1 204 ? 107.983 -5.446 -28.824 1.00 50.06 201 LEU A N 1
ATOM 1610 C CA . LEU A 1 204 ? 106.528 -5.450 -29.082 1.00 49.41 201 LEU A CA 1
ATOM 1611 C C . LEU A 1 204 ? 105.758 -4.497 -28.181 1.00 46.19 201 LEU A C 1
ATOM 1612 O O . LEU A 1 204 ? 104.761 -3.934 -28.589 1.00 45.97 201 LEU A O 1
ATOM 1617 N N . PHE A 1 205 ? 106.203 -4.350 -26.942 1.00 44.98 202 PHE A N 1
ATOM 1618 C CA . PHE A 1 205 ? 105.550 -3.462 -25.988 1.00 44.23 202 PHE A CA 1
ATOM 1619 C C . PHE A 1 205 ? 105.592 -1.980 -26.401 1.00 47.48 202 PHE A C 1
ATOM 1620 O O . PHE A 1 205 ? 104.829 -1.160 -25.894 1.00 45.50 202 PHE A O 1
ATOM 1628 N N . LYS A 1 206 ? 106.501 -1.631 -27.301 1.00 50.89 203 LYS A N 1
ATOM 1629 C CA . LYS A 1 206 ? 106.606 -0.254 -27.721 1.00 54.49 203 LYS A CA 1
ATOM 1630 C C . LYS A 1 206 ? 105.894 -0.137 -29.025 1.00 56.31 203 LYS A C 1
ATOM 1631 O O . LYS A 1 206 ? 105.304 0.886 -29.341 1.00 55.16 203 LYS A O 1
ATOM 1637 N N . SER A 1 207 ? 105.926 -1.228 -29.769 1.00 60.60 204 SER A N 1
ATOM 1638 C CA . SER A 1 207 ? 105.663 -1.186 -31.197 1.00 66.37 204 SER A CA 1
ATOM 1639 C C . SER A 1 207 ? 104.317 -1.772 -31.581 1.00 67.58 204 SER A C 1
ATOM 1640 O O . SER A 1 207 ? 103.647 -1.252 -32.466 1.00 69.07 204 SER A O 1
ATOM 1643 N N . SER A 1 208 ? 103.940 -2.861 -30.913 1.00 67.83 205 SER A N 1
ATOM 1644 C CA . SER A 1 208 ? 102.677 -3.565 -31.166 1.00 68.51 205 SER A CA 1
ATOM 1645 C C . SER A 1 208 ? 101.569 -2.998 -30.286 1.00 64.39 205 SER A C 1
ATOM 1646 O O . SER A 1 208 ? 101.597 -3.148 -29.069 1.00 60.56 205 SER A O 1
ATOM 1649 N N . GLN A 1 209 ? 100.596 -2.349 -30.921 1.00 67.11 206 GLN A N 1
ATOM 1650 C CA . GLN A 1 209 ? 99.546 -1.627 -30.199 1.00 70.08 206 GLN A CA 1
ATOM 1651 C C . GLN A 1 209 ? 98.693 -2.499 -29.267 1.00 67.31 206 GLN A C 1
ATOM 1652 O O . GLN A 1 209 ? 98.436 -2.106 -28.139 1.00 66.56 206 GLN A O 1
ATOM 1658 N N . ASN A 1 210 ? 98.289 -3.690 -29.689 1.00 64.80 207 ASN A N 1
ATOM 1659 C CA . ASN A 1 210 ? 97.656 -4.559 -28.700 1.00 63.19 207 ASN A CA 1
ATOM 1660 C C . ASN A 1 210 ? 98.572 -5.017 -27.543 1.00 54.92 207 ASN A C 1
ATOM 1661 O O . ASN A 1 210 ? 98.167 -4.898 -26.389 1.00 56.34 207 ASN A O 1
ATOM 1666 N N . THR A 1 211 ? 99.799 -5.475 -27.822 1.00 45.73 208 THR A N 1
ATOM 1667 C CA . THR A 1 211 ? 100.753 -5.799 -26.736 1.00 45.00 208 THR A CA 1
ATOM 1668 C C . THR A 1 211 ? 101.020 -4.611 -25.792 1.00 44.57 208 THR A C 1
ATOM 1669 O O . THR A 1 211 ? 100.975 -4.743 -24.570 1.00 37.45 208 THR A O 1
ATOM 1673 N N . ARG A 1 212 ? 101.303 -3.458 -26.383 1.00 43.06 209 ARG A N 1
ATOM 1674 C CA . ARG A 1 212 ? 101.476 -2.205 -25.647 1.00 41.81 209 ARG A CA 1
ATOM 1675 C C . ARG A 1 212 ? 100.243 -1.828 -24.779 1.00 42.47 209 ARG A C 1
ATOM 1676 O O . ARG A 1 212 ? 100.358 -1.492 -23.597 1.00 42.65 209 ARG A O 1
ATOM 1684 N N . GLN A 1 213 ? 99.046 -1.884 -25.352 1.00 43.90 210 GLN A N 1
ATOM 1685 C CA . GLN A 1 213 ? 97.896 -1.494 -24.551 1.00 47.73 210 GLN A CA 1
ATOM 1686 C C . GLN A 1 213 ? 97.531 -2.561 -23.510 1.00 46.75 210 GLN A C 1
ATOM 1687 O O . GLN A 1 213 ? 97.070 -2.197 -22.424 1.00 47.90 210 GLN A O 1
ATOM 1693 N N . GLU A 1 214 ? 97.751 -3.847 -23.818 1.00 44.47 211 GLU A N 1
ATOM 1694 C CA . GLU A 1 214 ? 97.489 -4.918 -22.837 1.00 45.75 211 GLU A CA 1
ATOM 1695 C C . GLU A 1 214 ? 98.367 -4.655 -21.617 1.00 44.95 211 GLU A C 1
ATOM 1696 O O . GLU A 1 214 ? 97.898 -4.678 -20.483 1.00 44.67 211 GLU A O 1
ATOM 1702 N N . PHE A 1 215 ? 99.651 -4.356 -21.845 1.00 41.21 212 PHE A N 1
ATOM 1703 C CA . PHE A 1 215 ? 100.494 -3.936 -20.710 1.00 40.92 212 PHE A CA 1
ATOM 1704 C C . PHE A 1 215 ? 100.005 -2.663 -20.009 1.00 43.83 212 PHE A C 1
ATOM 1705 O O . PHE A 1 215 ? 99.780 -2.675 -18.796 1.00 44.56 212 PHE A O 1
ATOM 1713 N N . LEU A 1 216 ? 99.847 -1.568 -20.754 1.00 44.52 213 LEU A N 1
ATOM 1714 C CA . LEU A 1 216 ? 99.508 -0.291 -20.115 1.00 46.93 213 LEU A CA 1
ATOM 1715 C C . LEU A 1 216 ? 98.174 -0.344 -19.395 1.00 50.78 213 LEU A C 1
ATOM 1716 O O . LEU A 1 216 ? 98.009 0.255 -18.331 1.00 51.20 213 LEU A O 1
ATOM 1721 N N . ARG A 1 217 ? 97.211 -1.052 -19.972 1.00 52.06 214 ARG A N 1
ATOM 1722 C CA . ARG A 1 217 ? 95.886 -1.105 -19.348 1.00 56.69 214 ARG A CA 1
ATOM 1723 C C . ARG A 1 217 ? 95.947 -1.889 -18.039 1.00 55.23 214 ARG A C 1
ATOM 1724 O O . ARG A 1 217 ? 95.261 -1.557 -17.080 1.00 55.58 214 ARG A O 1
ATOM 1732 N N . ALA A 1 218 ? 96.824 -2.890 -17.993 1.00 53.53 215 ALA A N 1
ATOM 1733 C CA . ALA A 1 218 ? 96.966 -3.725 -16.808 1.00 54.20 215 ALA A CA 1
ATOM 1734 C C . ALA A 1 218 ? 97.661 -2.999 -15.680 1.00 53.76 215 ALA A C 1
ATOM 1735 O O . ALA A 1 218 ? 97.428 -3.300 -14.507 1.00 54.59 215 ALA A O 1
ATOM 1737 N N . VAL A 1 219 ? 98.528 -2.056 -16.034 1.00 51.95 216 VAL A N 1
ATOM 1738 C CA . VAL A 1 219 ? 99.231 -1.270 -15.044 1.00 58.10 216 VAL A CA 1
ATOM 1739 C C . VAL A 1 219 ? 98.261 -0.339 -14.363 1.00 72.16 216 VAL A C 1
ATOM 1740 O O . VAL A 1 219 ? 98.262 -0.275 -13.146 1.00 74.16 216 VAL A O 1
ATOM 1744 N N . ARG A 1 220 ? 97.435 0.367 -15.153 1.00 82.41 217 ARG A N 1
ATOM 1745 C CA . ARG A 1 220 ? 96.459 1.371 -14.672 1.00 94.42 217 ARG A CA 1
ATOM 1746 C C . ARG A 1 220 ? 95.841 1.027 -13.311 1.00 102.65 217 ARG A C 1
ATOM 1747 O O . ARG A 1 220 ? 95.466 1.922 -12.531 1.00 106.49 217 ARG A O 1
ATOM 1755 N N . HIS A 1 221 ? 95.728 -0.277 -13.053 1.00 104.45 218 HIS A N 1
ATOM 1756 C CA . HIS A 1 221 ? 95.375 -0.815 -11.743 1.00 107.32 218 HIS A CA 1
ATOM 1757 C C . HIS A 1 221 ? 96.642 -0.961 -10.857 1.00 110.26 218 HIS A C 1
ATOM 1758 O O . HIS A 1 221 ? 96.844 -1.989 -10.204 1.00 110.02 218 HIS A O 1
ATOM 1765 N N . HIS A 1 222 ? 97.489 0.081 -10.888 1.00 109.02 219 HIS A N 1
ATOM 1766 C CA . HIS A 1 222 ? 98.655 0.277 -10.009 1.00 106.78 219 HIS A CA 1
ATOM 1767 C C . HIS A 1 222 ? 98.274 1.299 -8.932 1.00 108.98 219 HIS A C 1
ATOM 1768 O O . HIS A 1 222 ? 98.493 1.084 -7.734 1.00 110.91 219 HIS A O 1
ATOM 1775 N N . GLY A 1 223 ? 97.707 2.420 -9.374 1.00 108.49 220 GLY A N 1
ATOM 1776 C CA . GLY A 1 223 ? 97.285 3.479 -8.476 1.00 109.54 220 GLY A CA 1
ATOM 1777 C C . GLY A 1 223 ? 96.978 4.752 -9.241 1.00 109.35 220 GLY A C 1
ATOM 1778 O O . GLY A 1 223 ? 97.363 4.891 -10.405 1.00 106.56 220 GLY A O 1
ATOM 1779 N N . SER B 1 5 ? 93.973 -47.406 -19.026 1.00 103.28 2 SER B N 1
ATOM 1780 C CA . SER B 1 5 ? 93.145 -48.576 -18.736 1.00 106.98 2 SER B CA 1
ATOM 1781 C C . SER B 1 5 ? 92.400 -48.408 -17.413 1.00 103.11 2 SER B C 1
ATOM 1782 O O . SER B 1 5 ? 91.241 -48.809 -17.289 1.00 104.78 2 SER B O 1
ATOM 1785 N N . SER B 1 6 ? 93.073 -47.813 -16.429 1.00 97.08 3 SER B N 1
ATOM 1786 C CA . SER B 1 6 ? 92.459 -47.524 -15.131 1.00 90.64 3 SER B CA 1
ATOM 1787 C C . SER B 1 6 ? 91.942 -46.081 -15.084 1.00 79.13 3 SER B C 1
ATOM 1788 O O . SER B 1 6 ? 91.245 -45.684 -14.154 1.00 75.44 3 SER B O 1
ATOM 1791 N N . LEU B 1 7 ? 92.297 -45.311 -16.107 1.00 74.21 4 LEU B N 1
ATOM 1792 C CA . LEU B 1 7 ? 91.965 -43.888 -16.184 1.00 67.86 4 LEU B CA 1
ATOM 1793 C C . LEU B 1 7 ? 90.703 -43.700 -17.012 1.00 63.30 4 LEU B C 1
ATOM 1794 O O . LEU B 1 7 ? 90.424 -44.495 -17.904 1.00 64.15 4 LEU B O 1
ATOM 1799 N N . SER B 1 8 ? 89.955 -42.640 -16.735 1.00 60.28 5 SER B N 1
ATOM 1800 C CA . SER B 1 8 ? 88.785 -42.331 -17.560 1.00 58.97 5 SER B CA 1
ATOM 1801 C C . SER B 1 8 ? 89.243 -41.941 -18.961 1.00 56.57 5 SER B C 1
ATOM 1802 O O . SER B 1 8 ? 90.422 -41.590 -19.180 1.00 54.85 5 SER B O 1
ATOM 1805 N N . LYS B 1 9 ? 88.316 -42.030 -19.901 1.00 55.33 6 LYS B N 1
ATOM 1806 C CA . LYS B 1 9 ? 88.544 -41.647 -21.282 1.00 58.49 6 LYS B CA 1
ATOM 1807 C C . LYS B 1 9 ? 88.956 -40.165 -21.390 1.00 56.32 6 LYS B C 1
ATOM 1808 O O . LYS B 1 9 ? 89.852 -39.821 -22.161 1.00 57.88 6 LYS B O 1
ATOM 1814 N N . GLU B 1 10 ? 88.316 -39.304 -20.603 1.00 52.63 7 GLU B N 1
ATOM 1815 C CA . GLU B 1 10 ? 88.678 -37.887 -20.531 1.00 51.09 7 GLU B CA 1
ATOM 1816 C C . GLU B 1 10 ? 90.128 -37.687 -20.034 1.00 49.54 7 GLU B C 1
ATOM 1817 O O . GLU B 1 10 ? 90.911 -36.887 -20.591 1.00 47.40 7 GLU B O 1
ATOM 1823 N N . ALA B 1 11 ? 90.461 -38.384 -18.953 1.00 48.05 8 ALA B N 1
ATOM 1824 C CA . ALA B 1 11 ? 91.753 -38.209 -18.308 1.00 46.37 8 ALA B CA 1
ATOM 1825 C C . ALA B 1 11 ? 92.859 -38.673 -19.243 1.00 49.92 8 ALA B C 1
ATOM 1826 O O . ALA B 1 11 ? 93.938 -38.093 -19.306 1.00 48.59 8 ALA B O 1
ATOM 1828 N N . GLU B 1 12 ? 92.583 -39.722 -19.991 1.00 54.49 9 GLU B N 1
ATOM 1829 C CA . GLU B 1 12 ? 93.609 -40.305 -20.837 1.00 61.09 9 GLU B CA 1
ATOM 1830 C C . GLU B 1 12 ? 93.759 -39.399 -22.043 1.00 60.52 9 GLU B C 1
ATOM 1831 O O . GLU B 1 12 ? 94.870 -39.177 -22.542 1.00 61.52 9 GLU B O 1
ATOM 1837 N N . LEU B 1 13 ? 92.639 -38.850 -22.498 1.00 58.39 10 LEU B N 1
ATOM 1838 C CA . LEU B 1 13 ? 92.696 -37.907 -23.599 1.00 59.22 10 LEU B CA 1
ATOM 1839 C C . LEU B 1 13 ? 93.515 -36.644 -23.221 1.00 50.31 10 LEU B C 1
ATOM 1840 O O . LEU B 1 13 ? 94.336 -36.159 -24.003 1.00 49.35 10 LEU B O 1
ATOM 1845 N N . VAL B 1 14 ? 93.313 -36.132 -22.020 1.00 47.43 11 VAL B N 1
ATOM 1846 C CA . VAL B 1 14 ? 94.027 -34.922 -21.613 1.00 44.35 11 VAL B CA 1
ATOM 1847 C C . VAL B 1 14 ? 95.533 -35.203 -21.483 1.00 47.92 11 VAL B C 1
ATOM 1848 O O . VAL B 1 14 ? 96.370 -34.448 -22.008 1.00 48.21 11 VAL B O 1
ATOM 1852 N N . HIS B 1 15 ? 95.864 -36.314 -20.824 1.00 49.05 12 HIS B N 1
ATOM 1853 C CA . HIS B 1 15 ? 97.250 -36.708 -20.584 1.00 48.30 12 HIS B CA 1
ATOM 1854 C C . HIS B 1 15 ? 98.006 -36.880 -21.896 1.00 51.09 12 HIS B C 1
ATOM 1855 O O . HIS B 1 15 ? 99.147 -36.429 -22.032 1.00 51.06 12 HIS B O 1
ATOM 1862 N N . GLN B 1 16 ? 97.374 -37.506 -22.874 1.00 54.23 13 GLN B N 1
ATOM 1863 C CA . GLN B 1 16 ? 98.050 -37.741 -24.150 1.00 58.65 13 GLN B CA 1
ATOM 1864 C C . GLN B 1 16 ? 98.196 -36.448 -24.946 1.00 55.01 13 GLN B C 1
ATOM 1865 O O . GLN B 1 16 ? 99.136 -36.313 -25.724 1.00 56.59 13 GLN B O 1
ATOM 1871 N N . ALA B 1 17 ? 97.258 -35.516 -24.770 1.00 48.70 14 ALA B N 1
ATOM 1872 C CA . ALA B 1 17 ? 97.350 -34.234 -25.452 1.00 45.68 14 ALA B CA 1
ATOM 1873 C C . ALA B 1 17 ? 98.502 -33.444 -24.854 1.00 43.26 14 ALA B C 1
ATOM 1874 O O . ALA B 1 17 ? 99.291 -32.889 -25.589 1.00 43.89 14 ALA B O 1
ATOM 1876 N N . LEU B 1 18 ? 98.592 -33.400 -23.523 1.00 44.22 15 LEU B N 1
ATOM 1877 C CA . LEU B 1 18 ? 99.708 -32.746 -22.829 1.00 45.89 15 LEU B CA 1
ATOM 1878 C C . LEU B 1 18 ? 101.039 -33.326 -23.254 1.00 47.71 15 LEU B C 1
ATOM 1879 O O . LEU B 1 18 ? 102.002 -32.591 -23.490 1.00 47.84 15 LEU B O 1
ATOM 1884 N N . LEU B 1 19 ? 101.088 -34.647 -23.366 1.00 49.40 16 LEU B N 1
ATOM 1885 C CA . LEU B 1 19 ? 102.322 -35.349 -23.742 1.00 52.34 16 LEU B CA 1
ATOM 1886 C C . LEU B 1 19 ? 102.701 -35.018 -25.172 1.00 52.30 16 LEU B C 1
ATOM 1887 O O . LEU B 1 19 ? 103.835 -34.738 -25.459 1.00 53.13 16 LEU B O 1
ATOM 1892 N N . ALA B 1 20 ? 101.757 -35.032 -26.098 1.00 53.70 17 ALA B N 1
ATOM 1893 C CA . ALA B 1 20 ? 102.143 -34.718 -27.473 1.00 55.14 17 ALA B CA 1
ATOM 1894 C C . ALA B 1 20 ? 102.622 -33.266 -27.640 1.00 53.19 17 ALA B C 1
ATOM 1895 O O . ALA B 1 20 ? 103.417 -32.977 -28.524 1.00 57.62 17 ALA B O 1
ATOM 1897 N N . ARG B 1 21 ? 102.132 -32.369 -26.786 1.00 50.76 18 ARG B N 1
ATOM 1898 C CA . ARG B 1 21 ? 102.521 -30.944 -26.789 1.00 50.66 18 ARG B CA 1
ATOM 1899 C C . ARG B 1 21 ? 103.882 -30.669 -26.084 1.00 51.82 18 ARG B C 1
ATOM 1900 O O . ARG B 1 21 ? 104.506 -29.639 -26.333 1.00 56.39 18 ARG B O 1
ATOM 1908 N N . GLY B 1 22 ? 104.319 -31.577 -25.208 1.00 66.96 19 GLY B N 1
ATOM 1909 C CA . GLY B 1 22 ? 105.533 -31.399 -24.415 1.00 67.02 19 GLY B CA 1
ATOM 1910 C C . GLY B 1 22 ? 105.248 -30.670 -23.107 1.00 60.54 19 GLY B C 1
ATOM 1911 O O . GLY B 1 22 ? 106.128 -30.133 -22.415 1.00 60.48 19 GLY B O 1
ATOM 1912 N N . LEU B 1 23 ? 103.985 -30.668 -22.751 1.00 58.10 20 LEU B N 1
ATOM 1913 C CA . LEU B 1 23 ? 103.510 -29.850 -21.666 1.00 60.61 20 LEU B CA 1
ATOM 1914 C C . LEU B 1 23 ? 103.310 -30.653 -20.410 1.00 61.25 20 LEU B C 1
ATOM 1915 O O . LEU B 1 23 ? 102.981 -30.087 -19.379 1.00 60.52 20 LEU B O 1
ATOM 1920 N N . GLU B 1 24 ? 103.445 -31.974 -20.476 1.00 62.90 21 GLU B N 1
ATOM 1921 C CA . GLU B 1 24 ? 103.155 -32.738 -19.268 1.00 63.15 21 GLU B CA 1
ATOM 1922 C C . GLU B 1 24 ? 104.212 -32.402 -18.209 1.00 62.32 21 GLU B C 1
ATOM 1923 O O . GLU B 1 24 ? 105.326 -32.029 -18.540 1.00 62.94 21 GLU B O 1
ATOM 1929 N N . THR B 1 25 ? 103.816 -32.450 -16.944 1.00 62.80 22 THR B N 1
ATOM 1930 C CA . THR B 1 25 ? 104.723 -32.265 -15.819 1.00 62.87 22 THR B CA 1
ATOM 1931 C C . THR B 1 25 ? 105.784 -33.366 -15.868 0.60 66.78 22 THR B C 1
ATOM 1932 O O . THR B 1 25 ? 105.460 -34.506 -16.176 1.00 56.70 22 THR B O 1
ATOM 1936 N N . PRO B 1 26 ? 107.058 -33.013 -15.621 1.00 69.14 23 PRO B N 1
ATOM 1937 C CA . PRO B 1 26 ? 108.175 -33.975 -15.633 1.00 71.02 23 PRO B CA 1
ATOM 1938 C C . PRO B 1 26 ? 107.962 -35.197 -14.716 1.00 65.66 23 PRO B C 1
ATOM 1939 O O . PRO B 1 26 ? 108.173 -35.106 -13.504 1.00 62.65 23 PRO B O 1
ATOM 1943 N N . LEU B 1 27 ? 107.547 -36.322 -15.303 1.00 63.95 24 LEU B N 1
ATOM 1944 C CA . LEU B 1 27 ? 107.198 -37.518 -14.535 1.00 64.69 24 LEU B CA 1
ATOM 1945 C C . LEU B 1 27 ? 107.992 -38.767 -14.995 1.00 68.49 24 LEU B C 1
ATOM 1946 O O . LEU B 1 27 ? 108.394 -38.866 -16.156 1.00 69.98 24 LEU B O 1
ATOM 1951 N N . ARG B 1 28 ? 108.232 -39.689 -14.063 1.00 72.00 25 ARG B N 1
ATOM 1952 C CA . ARG B 1 28 ? 108.785 -41.021 -14.353 1.00 79.27 25 ARG B CA 1
ATOM 1953 C C . ARG B 1 28 ? 107.664 -42.020 -14.075 1.00 79.95 25 ARG B C 1
ATOM 1954 O O . ARG B 1 28 ? 106.768 -41.723 -13.287 1.00 74.76 25 ARG B O 1
ATOM 1962 N N . LYS B 1 29 ? 107.690 -43.203 -14.682 1.00 86.07 26 LYS B N 1
ATOM 1963 C CA . LYS B 1 29 ? 106.600 -44.156 -14.415 1.00 89.07 26 LYS B CA 1
ATOM 1964 C C . LYS B 1 29 ? 106.723 -44.858 -13.058 1.00 88.10 26 LYS B C 1
ATOM 1965 O O . LYS B 1 29 ? 107.818 -45.241 -12.651 1.00 89.48 26 LYS B O 1
ATOM 1971 N N . PRO B 1 30 ? 105.592 -44.990 -12.341 1.00 86.77 27 PRO B N 1
ATOM 1972 C CA . PRO B 1 30 ? 105.576 -45.464 -10.948 1.00 86.53 27 PRO B CA 1
ATOM 1973 C C . PRO B 1 30 ? 105.998 -46.923 -10.771 1.00 89.40 27 PRO B C 1
ATOM 1974 O O . PRO B 1 30 ? 105.513 -47.806 -11.483 1.00 91.68 27 PRO B O 1
ATOM 1978 N N . GLU B 1 31 ? 106.887 -47.159 -9.808 1.00 89.19 28 GLU B N 1
ATOM 1979 C CA . GLU B 1 31 ? 107.423 -48.486 -9.544 1.00 91.34 28 GLU B CA 1
ATOM 1980 C C . GLU B 1 31 ? 106.989 -48.996 -8.180 1.00 87.06 28 GLU B C 1
ATOM 1981 O O . GLU B 1 31 ? 107.067 -50.191 -7.890 1.00 87.98 28 GLU B O 1
ATOM 1987 N N . LEU B 1 32 ? 106.544 -48.072 -7.343 1.00 81.84 29 LEU B N 1
ATOM 1988 C CA . LEU B 1 32 ? 106.079 -48.393 -6.003 1.00 78.86 29 LEU B CA 1
ATOM 1989 C C . LEU B 1 32 ? 104.666 -47.844 -5.820 1.00 77.74 29 LEU B C 1
ATOM 1990 O O . LEU B 1 32 ? 104.336 -46.772 -6.353 1.00 77.58 29 LEU B O 1
ATOM 1995 N N . ASP B 1 33 ? 103.847 -48.566 -5.056 1.00 76.65 30 ASP B N 1
ATOM 1996 C CA . ASP B 1 33 ? 102.479 -48.147 -4.742 1.00 73.71 30 ASP B CA 1
ATOM 1997 C C . ASP B 1 33 ? 102.437 -46.871 -3.908 1.00 70.86 30 ASP B C 1
ATOM 1998 O O . ASP B 1 33 ? 103.395 -46.531 -3.228 1.00 69.92 30 ASP B O 1
ATOM 2003 N N . ALA B 1 34 ? 101.312 -46.170 -3.949 1.00 60.23 31 ALA B N 1
ATOM 2004 C CA . ALA B 1 34 ? 101.166 -44.886 -3.227 1.00 58.00 31 ALA B CA 1
ATOM 2005 C C . ALA B 1 34 ? 101.388 -45.040 -1.707 1.00 57.21 31 ALA B C 1
ATOM 2006 O O . ALA B 1 34 ? 101.973 -44.180 -1.067 1.00 54.75 31 ALA B O 1
ATOM 2008 N N . GLU B 1 35 ? 100.961 -46.165 -1.149 1.00 59.93 32 GLU B N 1
ATOM 2009 C CA . GLU B 1 35 ? 101.041 -46.384 0.295 1.00 63.10 32 GLU B CA 1
ATOM 2010 C C . GLU B 1 35 ? 102.462 -46.639 0.813 1.00 65.59 32 GLU B C 1
ATOM 2011 O O . GLU B 1 35 ? 102.796 -46.232 1.923 1.00 66.93 32 GLU B O 1
ATOM 2017 N N . THR B 1 36 ? 103.298 -47.319 0.032 1.00 66.39 33 THR B N 1
ATOM 2018 C CA . THR B 1 36 ? 104.667 -47.521 0.462 1.00 66.79 33 THR B CA 1
ATOM 2019 C C . THR B 1 36 ? 105.507 -46.281 0.160 1.00 61.40 33 THR B C 1
ATOM 2020 O O . THR B 1 36 ? 106.423 -45.957 0.919 1.00 58.67 33 THR B O 1
ATOM 2024 N N . ARG B 1 37 ? 105.189 -45.585 -0.929 1.00 58.34 34 ARG B N 1
ATOM 2025 C CA . ARG B 1 37 ? 105.826 -44.290 -1.176 1.00 55.89 34 ARG B CA 1
ATOM 2026 C C . ARG B 1 37 ? 105.570 -43.357 0.004 1.00 54.73 34 ARG B C 1
ATOM 2027 O O . ARG B 1 37 ? 106.489 -42.658 0.461 1.00 53.61 34 ARG B O 1
ATOM 2035 N N . LYS B 1 38 ? 104.339 -43.381 0.521 1.00 54.53 35 LYS B N 1
ATOM 2036 C CA . LYS B 1 38 ? 104.038 -42.599 1.709 1.00 54.37 35 LYS B CA 1
ATOM 2037 C C . LYS B 1 38 ? 104.891 -42.992 2.890 1.00 55.05 35 LYS B C 1
ATOM 2038 O O . LYS B 1 38 ? 105.495 -42.130 3.546 1.00 54.92 35 LYS B O 1
ATOM 2044 N N . THR B 1 39 ? 104.921 -44.292 3.167 1.00 56.05 36 THR B N 1
ATOM 2045 C CA . THR B 1 39 ? 105.754 -44.832 4.232 1.00 54.11 36 THR B CA 1
ATOM 2046 C C . THR B 1 39 ? 107.207 -44.416 4.125 1.00 52.58 36 THR B C 1
ATOM 2047 O O . THR B 1 39 ? 107.810 -44.021 5.117 1.00 54.35 36 THR B O 1
ATOM 2051 N N . ARG B 1 40 ? 107.771 -44.517 2.927 1.00 51.65 37 ARG B N 1
ATOM 2052 C CA . ARG B 1 40 ? 109.162 -44.114 2.709 1.00 54.38 37 ARG B CA 1
ATOM 2053 C C . ARG B 1 40 ? 109.438 -42.594 2.810 1.00 52.83 37 ARG B C 1
ATOM 2054 O O . ARG B 1 40 ? 110.481 -42.163 3.346 1.00 54.90 37 ARG B O 1
ATOM 2062 N N . ILE B 1 41 ? 108.533 -41.786 2.277 1.00 48.00 38 ILE B N 1
ATOM 2063 C CA . ILE B 1 41 ? 108.682 -40.339 2.404 1.00 45.39 38 ILE B CA 1
ATOM 2064 C C . ILE B 1 41 ? 108.660 -39.978 3.880 1.00 46.63 38 ILE B C 1
ATOM 2065 O O . ILE B 1 41 ? 109.425 -39.134 4.345 1.00 49.02 38 ILE B O 1
ATOM 2070 N N . GLN B 1 42 ? 107.807 -40.652 4.629 1.00 48.68 39 GLN B N 1
ATOM 2071 C CA . GLN B 1 42 ? 107.731 -40.431 6.062 1.00 49.86 39 GLN B CA 1
ATOM 2072 C C . GLN B 1 42 ? 109.085 -40.699 6.720 1.00 48.37 39 GLN B C 1
ATOM 2073 O O . GLN B 1 42 ? 109.511 -39.965 7.619 1.00 46.46 39 GLN B O 1
ATOM 2079 N N . ALA B 1 43 ? 109.769 -41.730 6.230 1.00 47.97 40 ALA B N 1
ATOM 2080 C CA . ALA B 1 43 ? 111.084 -42.084 6.736 1.00 49.79 40 ALA B CA 1
ATOM 2081 C C . ALA B 1 43 ? 112.094 -40.994 6.465 1.00 49.90 40 ALA B C 1
ATOM 2082 O O . ALA B 1 43 ? 112.856 -40.613 7.351 1.00 48.75 40 ALA B O 1
ATOM 2084 N N . HIS B 1 44 ? 112.106 -40.502 5.233 1.00 50.23 41 HIS B N 1
ATOM 2085 C CA . HIS B 1 44 ? 113.043 -39.452 4.858 1.00 48.18 41 HIS B CA 1
ATOM 2086 C C . HIS B 1 44 ? 112.785 -38.136 5.603 1.00 47.86 41 HIS B C 1
ATOM 2087 O O . HIS B 1 44 ? 113.739 -37.457 5.996 1.00 48.61 41 HIS B O 1
ATOM 2094 N N . MET B 1 45 ? 111.512 -37.784 5.814 1.00 47.14 42 MET B N 1
ATOM 2095 C CA . MET B 1 45 ? 111.167 -36.529 6.508 1.00 45.29 42 MET B CA 1
ATOM 2096 C C . MET B 1 45 ? 111.502 -36.603 7.976 1.00 48.18 42 MET B C 1
ATOM 2097 O O . MET B 1 45 ? 111.754 -35.578 8.606 1.00 49.65 42 MET B O 1
ATOM 2102 N N . THR B 1 46 ? 111.524 -37.817 8.521 1.00 49.22 43 THR B N 1
ATOM 2103 C CA . THR B 1 46 ? 111.980 -38.009 9.887 1.00 50.19 43 THR B CA 1
ATOM 2104 C C . THR B 1 46 ? 113.437 -37.574 9.997 1.00 51.30 43 THR B C 1
ATOM 2105 O O . THR B 1 46 ? 113.794 -36.795 10.880 1.00 52.86 43 THR B O 1
ATOM 2109 N N . GLU B 1 47 ? 114.276 -38.044 9.077 1.00 52.25 44 GLU B N 1
ATOM 2110 C CA . GLU B 1 47 ? 115.712 -37.722 9.116 1.00 53.14 44 GLU B CA 1
ATOM 2111 C C . GLU B 1 47 ? 115.932 -36.240 8.890 1.00 51.08 44 GLU B C 1
ATOM 2112 O O . GLU B 1 47 ? 116.783 -35.644 9.529 1.00 52.10 44 GLU B O 1
ATOM 2118 N N . VAL B 1 48 ? 115.139 -35.656 7.993 1.00 50.55 45 VAL B N 1
ATOM 2119 C CA . VAL B 1 48 ? 115.245 -34.236 7.681 1.00 48.64 45 VAL B CA 1
ATOM 2120 C C . VAL B 1 48 ? 115.072 -33.477 8.979 1.00 47.39 45 VAL B C 1
ATOM 2121 O O . VAL B 1 48 ? 115.853 -32.604 9.295 1.00 50.78 45 VAL B O 1
ATOM 2125 N N . MET B 1 49 ? 114.080 -33.852 9.767 1.00 46.48 46 MET B N 1
ATOM 2126 C CA . MET B 1 49 ? 113.797 -33.116 10.988 1.00 47.72 46 MET B CA 1
ATOM 2127 C C . MET B 1 49 ? 114.839 -33.336 12.060 1.00 50.83 46 MET B C 1
ATOM 2128 O O . MET B 1 49 ? 115.164 -32.413 12.819 1.00 51.83 46 MET B O 1
ATOM 2133 N N . HIS B 1 50 ? 115.363 -34.558 12.119 1.00 51.32 47 HIS B N 1
ATOM 2134 C CA . HIS B 1 50 ? 116.577 -34.817 12.880 1.00 52.63 47 HIS B CA 1
ATOM 2135 C C . HIS B 1 50 ? 117.708 -33.897 12.440 1.00 49.39 47 HIS B C 1
ATOM 2136 O O . HIS B 1 50 ? 118.384 -33.325 13.269 1.00 48.10 47 HIS B O 1
ATOM 2143 N N . LEU B 1 51 ? 117.912 -33.770 11.135 1.00 49.26 48 LEU B N 1
ATOM 2144 C CA . LEU B 1 51 ? 119.023 -32.983 10.600 1.00 51.84 48 LEU B CA 1
ATOM 2145 C C . LEU B 1 51 ? 118.809 -31.464 10.795 1.00 52.27 48 LEU B C 1
ATOM 2146 O O . LEU B 1 51 ? 119.737 -30.667 10.670 1.00 54.41 48 LEU B O 1
ATOM 2151 N N . LEU B 1 52 ? 117.584 -31.071 11.122 1.00 48.06 49 LEU B N 1
ATOM 2152 C CA . LEU B 1 52 ? 117.301 -29.677 11.444 1.00 48.71 49 LEU B CA 1
ATOM 2153 C C . LEU B 1 52 ? 117.520 -29.446 12.920 1.00 51.75 49 LEU B C 1
ATOM 2154 O O . LEU B 1 52 ? 117.385 -28.323 13.395 1.00 49.84 49 LEU B O 1
ATOM 2159 N N . ASN B 1 53 ? 117.917 -30.522 13.611 1.00 54.67 50 ASN B N 1
ATOM 2160 C CA . ASN B 1 53 ? 118.088 -30.549 15.070 1.00 55.64 50 ASN B CA 1
ATOM 2161 C C . ASN B 1 53 ? 116.793 -30.397 15.885 1.00 52.11 50 ASN B C 1
ATOM 2162 O O . ASN B 1 53 ? 116.839 -29.953 17.029 1.00 53.69 50 ASN B O 1
ATOM 2167 N N . LEU B 1 54 ? 115.664 -30.798 15.316 1.00 48.63 51 LEU B N 1
ATOM 2168 C CA . LEU B 1 54 ? 114.382 -30.680 16.006 1.00 49.01 51 LEU B CA 1
ATOM 2169 C C . LEU B 1 54 ? 114.188 -31.875 16.933 1.00 54.89 51 LEU B C 1
ATOM 2170 O O . LEU B 1 54 ? 114.704 -32.958 16.651 1.00 56.88 51 LEU B O 1
ATOM 2175 N N . ASP B 1 55 ? 113.454 -31.691 18.033 1.00 55.64 52 ASP B N 1
ATOM 2176 C CA . ASP B 1 55 ? 113.193 -32.791 18.970 1.00 58.11 52 ASP B CA 1
ATOM 2177 C C . ASP B 1 55 ? 111.863 -33.516 18.677 1.00 59.41 52 ASP B C 1
ATOM 2178 O O . ASP B 1 55 ? 110.785 -33.048 19.051 1.00 60.85 52 ASP B O 1
ATOM 2183 N N . LEU B 1 56 ? 111.946 -34.669 18.019 1.00 60.01 53 LEU B N 1
ATOM 2184 C CA . LEU B 1 56 ? 110.759 -35.454 17.679 1.00 60.91 53 LEU B CA 1
ATOM 2185 C C . LEU B 1 56 ? 110.061 -36.117 18.852 1.00 62.55 53 LEU B C 1
ATOM 2186 O O . LEU B 1 56 ? 109.045 -36.773 18.669 1.00 63.90 53 LEU B O 1
ATOM 2191 N N . THR B 1 57 ? 110.583 -35.977 20.059 1.00 63.47 54 THR B N 1
ATOM 2192 C CA . THR B 1 57 ? 109.848 -36.522 21.191 1.00 65.48 54 THR B CA 1
ATOM 2193 C C . THR B 1 57 ? 108.729 -35.562 21.617 1.00 66.22 54 THR B C 1
ATOM 2194 O O . THR B 1 57 ? 107.849 -35.908 22.415 1.00 68.64 54 THR B O 1
ATOM 2198 N N . ASP B 1 58 ? 108.758 -34.355 21.072 1.00 63.84 55 ASP B N 1
ATOM 2199 C CA . ASP B 1 58 ? 107.674 -33.425 21.314 1.00 65.20 55 ASP B CA 1
ATOM 2200 C C . ASP B 1 58 ? 106.354 -33.930 20.712 1.00 62.39 55 ASP B C 1
ATOM 2201 O O . ASP B 1 58 ? 106.298 -34.284 19.534 1.00 59.79 55 ASP B O 1
ATOM 2206 N N . ASP B 1 59 ? 105.292 -33.946 21.515 1.00 63.88 56 ASP B N 1
ATOM 2207 C CA . ASP B 1 59 ? 103.995 -34.429 21.048 1.00 63.89 56 ASP B CA 1
ATOM 2208 C C . ASP B 1 59 ? 103.526 -33.669 19.813 1.00 61.78 56 ASP B C 1
ATOM 2209 O O . ASP B 1 59 ? 102.836 -34.219 18.942 1.00 62.80 56 ASP B O 1
ATOM 2214 N N . SER B 1 60 ? 103.903 -32.401 19.739 1.00 59.84 57 SER B N 1
ATOM 2215 C CA . SER B 1 60 ? 103.437 -31.559 18.659 1.00 61.11 57 SER B CA 1
ATOM 2216 C C . SER B 1 60 ? 104.107 -31.937 17.355 1.00 62.18 57 SER B C 1
ATOM 2217 O O . SER B 1 60 ? 103.546 -31.745 16.275 1.00 65.01 57 SER B O 1
ATOM 2220 N N . LEU B 1 61 ? 105.289 -32.516 17.453 1.00 59.67 58 LEU B N 1
ATOM 2221 C CA . LEU B 1 61 ? 106.156 -32.633 16.304 1.00 58.60 58 LEU B CA 1
ATOM 2222 C C . LEU B 1 61 ? 106.263 -34.072 15.868 1.00 59.25 58 LEU B C 1
ATOM 2223 O O . LEU B 1 61 ? 106.731 -34.374 14.760 1.00 56.35 58 LEU B O 1
ATOM 2228 N N . ALA B 1 62 ? 105.839 -34.956 16.769 1.00 63.47 59 ALA B N 1
ATOM 2229 C CA . ALA B 1 62 ? 106.162 -36.385 16.685 1.00 64.09 59 ALA B CA 1
ATOM 2230 C C . ALA B 1 62 ? 105.622 -36.980 15.400 1.00 61.21 59 ALA B C 1
ATOM 2231 O O . ALA B 1 62 ? 106.280 -37.800 14.759 1.00 60.29 59 ALA B O 1
ATOM 2233 N N . ASP B 1 63 ? 104.440 -36.505 15.017 1.00 57.58 60 ASP B N 1
ATOM 2234 C CA . ASP B 1 63 ? 103.700 -37.007 13.867 1.00 57.95 60 ASP B CA 1
ATOM 2235 C C . ASP B 1 63 ? 103.876 -36.207 12.590 1.00 50.78 60 ASP B C 1
ATOM 2236 O O . ASP B 1 63 ? 103.259 -36.505 11.588 1.00 48.02 60 ASP B O 1
ATOM 2241 N N . THR B 1 64 ? 104.699 -35.178 12.630 1.00 47.00 61 THR B N 1
ATOM 2242 C CA . THR B 1 64 ? 104.885 -34.313 11.461 1.00 47.45 61 THR B CA 1
ATOM 2243 C C . THR B 1 64 ? 105.391 -35.037 10.221 1.00 46.49 61 THR B C 1
ATOM 2244 O O . THR B 1 64 ? 104.879 -34.802 9.138 1.00 49.10 61 THR B O 1
ATOM 2248 N N . PRO B 1 65 ? 106.365 -35.960 10.369 1.00 44.61 62 PRO B N 1
ATOM 2249 C CA . PRO B 1 65 ? 106.773 -36.659 9.145 1.00 44.22 62 PRO B CA 1
ATOM 2250 C C . PRO B 1 65 ? 105.655 -37.427 8.446 1.00 44.12 62 PRO B C 1
ATOM 2251 O O . PRO B 1 65 ? 105.568 -37.390 7.212 1.00 43.78 62 PRO B O 1
ATOM 2255 N N . ARG B 1 66 ? 104.847 -38.142 9.221 1.00 43.94 63 ARG B N 1
ATOM 2256 C CA . ARG B 1 66 ? 103.695 -38.846 8.674 1.00 45.85 63 ARG B CA 1
ATOM 2257 C C . ARG B 1 66 ? 102.711 -37.841 8.048 1.00 46.19 63 ARG B C 1
ATOM 2258 O O . ARG B 1 66 ? 102.237 -38.061 6.930 1.00 48.27 63 ARG B O 1
ATOM 2266 N N . ARG B 1 67 ? 102.408 -36.746 8.755 1.00 44.18 64 ARG B N 1
ATOM 2267 C CA . ARG B 1 67 ? 101.523 -35.698 8.189 1.00 44.58 64 ARG B CA 1
ATOM 2268 C C . ARG B 1 67 ? 102.044 -35.165 6.848 1.00 43.43 64 ARG B C 1
ATOM 2269 O O . ARG B 1 67 ? 101.276 -34.983 5.904 1.00 45.50 64 ARG B O 1
ATOM 2277 N N . ILE B 1 68 ? 103.352 -34.973 6.742 1.00 42.41 65 ILE B N 1
ATOM 2278 C CA . ILE B 1 68 ? 103.938 -34.421 5.526 1.00 40.80 65 ILE B CA 1
ATOM 2279 C C . ILE B 1 68 ? 103.836 -35.404 4.355 1.00 40.22 65 ILE B C 1
ATOM 2280 O O . ILE B 1 68 ? 103.428 -35.037 3.253 1.00 42.05 65 ILE B O 1
ATOM 2285 N N . ALA B 1 69 ? 104.229 -36.646 4.610 1.00 38.49 66 ALA B N 1
ATOM 2286 C CA . ALA B 1 69 ? 104.151 -37.727 3.634 1.00 42.92 66 ALA B CA 1
ATOM 2287 C C . ALA B 1 69 ? 102.746 -37.807 3.059 1.00 43.66 66 ALA B C 1
ATOM 2288 O O . ALA B 1 69 ? 102.543 -37.869 1.834 1.00 44.41 66 ALA B O 1
ATOM 2290 N N . LYS B 1 70 ? 101.784 -37.811 3.977 1.00 42.62 67 LYS B N 1
ATOM 2291 C CA . LYS B 1 70 ? 100.367 -37.903 3.651 1.00 45.13 67 LYS B CA 1
ATOM 2292 C C . LYS B 1 70 ? 99.939 -36.692 2.805 1.00 46.35 67 LYS B C 1
ATOM 2293 O O . LYS B 1 70 ? 99.230 -36.828 1.805 1.00 47.97 67 LYS B O 1
ATOM 2299 N N . MET B 1 71 ? 100.379 -35.506 3.206 1.00 44.15 68 MET B N 1
ATOM 2300 C CA . MET B 1 71 ? 100.102 -34.293 2.440 1.00 43.04 68 MET B CA 1
ATOM 2301 C C . MET B 1 71 ? 100.663 -34.320 1.020 1.00 42.24 68 MET B C 1
ATOM 2302 O O . MET B 1 71 ? 99.936 -34.022 0.079 1.00 42.08 68 MET B O 1
ATOM 2307 N N . TYR B 1 72 ? 101.948 -34.665 0.860 1.00 42.27 69 TYR B N 1
ATOM 2308 C CA . TYR B 1 72 ? 102.536 -34.709 -0.475 1.00 45.15 69 TYR B CA 1
ATOM 2309 C C . TYR B 1 72 ? 101.785 -35.688 -1.345 1.00 46.54 69 TYR B C 1
ATOM 2310 O O . TYR B 1 72 ? 101.178 -35.293 -2.344 1.00 49.35 69 TYR B O 1
ATOM 2319 N N . VAL B 1 73 ? 101.815 -36.968 -0.971 1.00 42.86 70 VAL B N 1
ATOM 2320 C CA . VAL B 1 73 ? 101.156 -37.952 -1.822 1.00 45.71 70 VAL B CA 1
ATOM 2321 C C . VAL B 1 73 ? 99.630 -37.781 -2.038 1.00 49.86 70 VAL B C 1
ATOM 2322 O O . VAL B 1 73 ? 99.159 -37.869 -3.174 1.00 50.63 70 VAL B O 1
ATOM 2326 N N . ASP B 1 74 ? 98.869 -37.534 -0.970 1.00 48.50 71 ASP B N 1
ATOM 2327 C CA . ASP B 1 74 ? 97.415 -37.587 -1.064 1.00 49.85 71 ASP B CA 1
ATOM 2328 C C . ASP B 1 74 ? 96.689 -36.248 -1.296 1.00 49.92 71 ASP B C 1
ATOM 2329 O O . ASP B 1 74 ? 95.522 -36.256 -1.645 1.00 48.19 71 ASP B O 1
ATOM 2334 N N . GLU B 1 75 ? 97.352 -35.110 -1.074 1.00 47.61 72 GLU B N 1
ATOM 2335 C CA . GLU B 1 75 ? 96.670 -33.813 -1.137 1.00 48.28 72 GLU B CA 1
ATOM 2336 C C . GLU B 1 75 ? 97.322 -32.814 -2.113 1.00 48.21 72 GLU B C 1
ATOM 2337 O O . GLU B 1 75 ? 96.857 -32.657 -3.241 1.00 49.23 72 GLU B O 1
ATOM 2343 N N . ILE B 1 76 ? 98.419 -32.175 -1.709 1.00 45.02 73 ILE B N 1
ATOM 2344 C CA . ILE B 1 76 ? 98.928 -31.066 -2.508 1.00 42.51 73 ILE B CA 1
ATOM 2345 C C . ILE B 1 76 ? 99.543 -31.552 -3.808 1.00 43.45 73 ILE B C 1
ATOM 2346 O O . ILE B 1 76 ? 99.713 -30.787 -4.733 1.00 42.97 73 ILE B O 1
ATOM 2351 N N . PHE B 1 77 ? 99.895 -32.830 -3.891 1.00 43.97 74 PHE B N 1
ATOM 2352 C CA . PHE B 1 77 ? 100.447 -33.340 -5.154 1.00 43.57 74 PHE B CA 1
ATOM 2353 C C . PHE B 1 77 ? 99.528 -34.410 -5.774 1.00 41.92 74 PHE B C 1
ATOM 2354 O O . PHE B 1 77 ? 99.946 -35.103 -6.693 1.00 39.37 74 PHE B O 1
ATOM 2362 N N . SER B 1 78 ? 98.275 -34.481 -5.329 1.00 39.86 75 SER B N 1
ATOM 2363 C CA . SER B 1 78 ? 97.354 -35.512 -5.839 1.00 43.19 75 SER B CA 1
ATOM 2364 C C . SER B 1 78 ? 97.072 -35.373 -7.344 1.00 42.22 75 SER B C 1
ATOM 2365 O O . SER B 1 78 ? 96.656 -36.313 -7.993 1.00 41.35 75 SER B O 1
ATOM 2368 N N . GLY B 1 79 ? 97.329 -34.196 -7.907 1.00 41.30 76 GLY B N 1
ATOM 2369 C CA . GLY B 1 79 ? 97.144 -33.992 -9.331 1.00 39.02 76 GLY B CA 1
ATOM 2370 C C . GLY B 1 79 ? 98.217 -34.607 -10.210 1.00 41.23 76 GLY B C 1
ATOM 2371 O O . GLY B 1 79 ? 98.183 -34.422 -11.433 1.00 41.25 76 GLY B O 1
ATOM 2372 N N . LEU B 1 80 ? 99.184 -35.310 -9.605 1.00 43.27 77 LEU B N 1
ATOM 2373 C CA . LEU B 1 80 ? 100.187 -36.047 -10.375 1.00 46.76 77 LEU B CA 1
ATOM 2374 C C . LEU B 1 80 ? 99.613 -37.380 -10.829 1.00 49.43 77 LEU B C 1
ATOM 2375 O O . LEU B 1 80 ? 100.213 -38.074 -11.654 1.00 52.37 77 LEU B O 1
ATOM 2380 N N . ASP B 1 81 ? 98.470 -37.753 -10.267 1.00 48.89 78 ASP B N 1
ATOM 2381 C CA . ASP B 1 81 ? 97.843 -39.077 -10.544 1.00 49.52 78 ASP B CA 1
ATOM 2382 C C . ASP B 1 81 ? 96.534 -38.865 -11.339 1.00 45.48 78 ASP B C 1
ATOM 2383 O O . ASP B 1 81 ? 95.557 -38.293 -10.825 1.00 43.11 78 ASP B O 1
ATOM 2388 N N . TYR B 1 82 ? 96.497 -39.280 -12.599 1.00 44.97 79 TYR B N 1
ATOM 2389 C CA . TYR B 1 82 ? 95.261 -39.047 -13.363 1.00 47.07 79 TYR B CA 1
ATOM 2390 C C . TYR B 1 82 ? 94.054 -39.869 -12.913 1.00 49.82 79 TYR B C 1
ATOM 2391 O O . TYR B 1 82 ? 92.992 -39.732 -13.477 1.00 47.44 79 TYR B O 1
ATOM 2400 N N . GLU B 1 83 ? 94.220 -40.744 -11.927 1.00 52.22 80 GLU B N 1
ATOM 2401 C CA . GLU B 1 83 ? 93.059 -41.413 -11.377 1.00 55.48 80 GLU B CA 1
ATOM 2402 C C . GLU B 1 83 ? 92.227 -40.409 -10.598 1.00 54.38 80 GLU B C 1
ATOM 2403 O O . GLU B 1 83 ? 91.053 -40.631 -10.350 1.00 55.13 80 GLU B O 1
ATOM 2409 N N . ASN B 1 84 ? 92.850 -39.287 -10.264 1.00 51.11 81 ASN B N 1
ATOM 2410 C CA . ASN B 1 84 ? 92.196 -38.212 -9.545 1.00 48.01 81 ASN B CA 1
ATOM 2411 C C . ASN B 1 84 ? 91.710 -37.160 -10.505 1.00 45.60 81 ASN B C 1
ATOM 2412 O O . ASN B 1 84 ? 91.343 -36.081 -10.071 1.00 48.42 81 ASN B O 1
ATOM 2417 N N . PHE B 1 85 ? 91.744 -37.425 -11.803 1.00 52.85 82 PHE B N 1
ATOM 2418 C CA . PHE B 1 85 ? 91.183 -36.458 -12.737 1.00 47.98 82 PHE B CA 1
ATOM 2419 C C . PHE B 1 85 ? 89.696 -36.258 -12.438 1.00 47.66 82 PHE B C 1
ATOM 2420 O O . PHE B 1 85 ? 89.022 -37.214 -12.115 1.00 51.83 82 PHE B O 1
ATOM 2428 N N . PRO B 1 86 ? 89.169 -35.013 -12.527 1.00 46.33 83 PRO B N 1
ATOM 2429 C CA . PRO B 1 86 ? 87.719 -34.908 -12.228 1.00 45.58 83 PRO B CA 1
ATOM 2430 C C . PRO B 1 86 ? 86.826 -35.656 -13.220 1.00 48.54 83 PRO B C 1
ATOM 2431 O O . PRO B 1 86 ? 87.164 -35.787 -14.394 1.00 44.83 83 PRO B O 1
ATOM 2435 N N . LYS B 1 87 ? 85.682 -36.136 -12.738 1.00 51.39 84 LYS B N 1
ATOM 2436 C CA . LYS B 1 87 ? 84.662 -36.656 -13.636 1.00 58.54 84 LYS B CA 1
ATOM 2437 C C . LYS B 1 87 ? 84.130 -35.485 -14.457 1.00 56.90 84 LYS B C 1
ATOM 2438 O O . LYS B 1 87 ? 83.918 -34.387 -13.935 1.00 57.04 84 LYS B O 1
ATOM 2444 N N . ILE B 1 88 ? 83.987 -35.693 -15.756 1.00 56.06 85 ILE B N 1
ATOM 2445 C CA . ILE B 1 88 ? 83.557 -34.636 -16.654 1.00 54.53 85 ILE B CA 1
ATOM 2446 C C . ILE B 1 88 ? 82.120 -34.823 -17.156 1.00 60.15 85 ILE B C 1
ATOM 2447 O O . ILE B 1 88 ? 81.733 -35.879 -17.664 1.00 63.98 85 ILE B O 1
ATOM 2452 N N . THR B 1 89 ? 81.325 -33.776 -16.992 1.00 60.37 86 THR B N 1
ATOM 2453 C CA . THR B 1 89 ? 79.967 -33.793 -17.512 1.00 63.08 86 THR B CA 1
ATOM 2454 C C . THR B 1 89 ? 79.750 -32.610 -18.440 1.00 57.34 86 THR B C 1
ATOM 2455 O O . THR B 1 89 ? 80.151 -31.478 -18.145 1.00 53.00 86 THR B O 1
ATOM 2459 N N . LEU B 1 90 ? 79.172 -32.924 -19.591 1.00 57.72 87 LEU B N 1
ATOM 2460 C CA . LEU B 1 90 ? 78.897 -31.970 -20.643 1.00 56.71 87 LEU B CA 1
ATOM 2461 C C . LEU B 1 90 ? 77.425 -32.104 -21.040 1.00 59.69 87 LEU B C 1
ATOM 2462 O O . LEU B 1 90 ? 76.881 -33.219 -21.129 1.00 62.10 87 LEU B O 1
ATOM 2467 N N . ILE B 1 91 ? 76.771 -30.976 -21.288 1.00 58.75 88 ILE B N 1
ATOM 2468 C CA . ILE B 1 91 ? 75.406 -31.021 -21.829 1.00 60.99 88 ILE B CA 1
ATOM 2469 C C . ILE B 1 91 ? 75.480 -30.431 -23.228 1.00 58.98 88 ILE B C 1
ATOM 2470 O O . ILE B 1 91 ? 76.447 -29.716 -23.539 1.00 53.47 88 ILE B O 1
ATOM 2475 N N . GLN B 1 92 ? 74.488 -30.725 -24.071 1.00 61.15 89 GLN B N 1
ATOM 2476 C CA . GLN B 1 92 ? 74.499 -30.194 -25.430 1.00 61.92 89 GLN B CA 1
ATOM 2477 C C . GLN B 1 92 ? 74.307 -28.665 -25.430 1.00 58.94 89 GLN B C 1
ATOM 2478 O O . GLN B 1 92 ? 73.477 -28.161 -24.688 1.00 58.13 89 GLN B O 1
ATOM 2484 N N . ASN B 1 93 ? 75.070 -27.943 -26.253 1.00 54.48 90 ASN B N 1
ATOM 2485 C CA . ASN B 1 93 ? 74.825 -26.522 -26.491 1.00 52.96 90 ASN B CA 1
ATOM 2486 C C . ASN B 1 93 ? 73.516 -26.296 -27.277 1.00 56.88 90 ASN B C 1
ATOM 2487 O O . ASN B 1 93 ? 73.523 -25.674 -28.355 1.00 57.62 90 ASN B O 1
ATOM 2492 N N . LYS B 1 94 ? 72.401 -26.804 -26.740 1.00 58.66 91 LYS B N 1
ATOM 2493 C CA . LYS B 1 94 ? 71.084 -26.643 -27.354 1.00 62.10 91 LYS B CA 1
ATOM 2494 C C . LYS B 1 94 ? 70.577 -25.203 -27.257 1.00 61.12 91 LYS B C 1
ATOM 2495 O O . LYS B 1 94 ? 69.705 -24.785 -28.038 1.00 63.59 91 LYS B O 1
ATOM 2501 N N . MET B 1 95 ? 71.067 -24.484 -26.253 1.00 58.03 92 MET B N 1
ATOM 2502 C CA . MET B 1 95 ? 70.707 -23.088 -26.076 1.00 60.10 92 MET B CA 1
ATOM 2503 C C . MET B 1 95 ? 71.503 -22.191 -27.015 1.00 59.71 92 MET B C 1
ATOM 2504 O O . MET B 1 95 ? 71.207 -21.006 -27.137 1.00 61.43 92 MET B O 1
ATOM 2509 N N . LYS B 1 96 ? 72.519 -22.778 -27.662 1.00 58.10 93 LYS B N 1
ATOM 2510 C CA . LYS B 1 96 ? 73.272 -22.144 -28.744 1.00 57.15 93 LYS B CA 1
ATOM 2511 C C . LYS B 1 96 ? 74.018 -20.871 -28.294 1.00 55.36 93 LYS B C 1
ATOM 2512 O O . LYS B 1 96 ? 74.032 -19.870 -29.014 1.00 58.33 93 LYS B O 1
ATOM 2518 N N . VAL B 1 97 ? 74.608 -20.908 -27.104 1.00 51.65 94 VAL B N 1
ATOM 2519 C CA . VAL B 1 97 ? 75.529 -19.854 -26.657 1.00 51.99 94 VAL B CA 1
ATOM 2520 C C . VAL B 1 97 ? 76.717 -19.766 -27.631 1.00 53.00 94 VAL B C 1
ATOM 2521 O O . VAL B 1 97 ? 77.257 -20.794 -28.052 1.00 53.34 94 VAL B O 1
ATOM 2525 N N . ASP B 1 98 ? 77.073 -18.540 -28.020 1.00 52.42 95 ASP B N 1
ATOM 2526 C CA . ASP B 1 98 ? 78.177 -18.287 -28.935 1.00 51.14 95 ASP B CA 1
ATOM 2527 C C . ASP B 1 98 ? 78.939 -17.059 -28.472 1.00 52.90 95 ASP B C 1
ATOM 2528 O O . ASP B 1 98 ? 79.705 -16.481 -29.225 1.00 56.32 95 ASP B O 1
ATOM 2533 N N . GLU B 1 99 ? 78.711 -16.666 -27.222 1.00 50.86 96 GLU B N 1
ATOM 2534 C CA . GLU B 1 99 ? 79.524 -15.665 -26.548 1.00 47.55 96 GLU B CA 1
ATOM 2535 C C . GLU B 1 99 ? 80.265 -16.342 -25.398 1.00 44.99 96 GLU B C 1
ATOM 2536 O O . GLU B 1 99 ? 79.812 -17.376 -24.908 1.00 44.15 96 GLU B O 1
ATOM 2542 N N . MET B 1 100 ? 81.388 -15.771 -24.957 1.00 37.78 97 MET B N 1
ATOM 2543 C CA . MET B 1 100 ? 82.187 -16.422 -23.933 1.00 37.08 97 MET B CA 1
ATOM 2544 C C . MET B 1 100 ? 81.454 -16.590 -22.629 1.00 37.07 97 MET B C 1
ATOM 2545 O O . MET B 1 100 ? 80.611 -15.775 -22.250 1.00 35.95 97 MET B O 1
ATOM 2550 N N . VAL B 1 101 ? 81.786 -17.685 -21.963 1.00 33.82 98 VAL B N 1
ATOM 2551 C CA . VAL B 1 101 ? 81.371 -17.953 -20.604 1.00 35.43 98 VAL B CA 1
ATOM 2552 C C . VAL B 1 101 ? 82.640 -17.806 -19.768 1.00 36.36 98 VAL B C 1
ATOM 2553 O O . VAL B 1 101 ? 83.672 -18.407 -20.094 1.00 35.71 98 VAL B O 1
ATOM 2557 N N . THR B 1 102 ? 82.566 -17.014 -18.707 1.00 37.56 99 THR B N 1
ATOM 2558 C CA . THR B 1 102 ? 83.738 -16.706 -17.886 1.00 39.25 99 THR B CA 1
ATOM 2559 C C . THR B 1 102 ? 83.554 -17.098 -16.430 1.00 42.89 99 THR B C 1
ATOM 2560 O O . THR B 1 102 ? 82.623 -16.606 -15.779 1.00 47.02 99 THR B O 1
ATOM 2564 N N . VAL B 1 103 ? 84.410 -17.993 -15.918 1.00 38.90 100 VAL B N 1
ATOM 2565 C CA . VAL B 1 103 ? 84.434 -18.255 -14.485 1.00 37.64 100 VAL B CA 1
ATOM 2566 C C . VAL B 1 103 ? 85.636 -17.476 -13.899 1.00 39.02 100 VAL B C 1
ATOM 2567 O O . VAL B 1 103 ? 86.776 -17.716 -14.282 1.00 38.01 100 VAL B O 1
ATOM 2571 N N . ARG B 1 104 ? 85.380 -16.539 -12.995 1.00 37.54 101 ARG B N 1
ATOM 2572 C CA . ARG B 1 104 ? 86.421 -15.693 -12.496 1.00 35.61 101 ARG B CA 1
ATOM 2573 C C . ARG B 1 104 ? 86.644 -16.006 -11.043 1.00 34.89 101 ARG B C 1
ATOM 2574 O O . ARG B 1 104 ? 85.782 -16.590 -10.413 1.00 33.05 101 ARG B O 1
ATOM 2582 N N . ASP B 1 105 ? 87.843 -15.680 -10.538 1.00 33.49 102 ASP B N 1
ATOM 2583 C CA . ASP B 1 105 ? 88.147 -15.795 -9.118 1.00 30.69 102 ASP B CA 1
ATOM 2584 C C . ASP B 1 105 ? 88.102 -17.243 -8.603 1.00 30.71 102 ASP B C 1
ATOM 2585 O O . ASP B 1 105 ? 87.780 -17.512 -7.449 1.00 33.09 102 ASP B O 1
ATOM 2590 N N . ILE B 1 106 ? 88.508 -18.167 -9.463 1.00 30.15 103 ILE B N 1
ATOM 2591 C CA . ILE B 1 106 ? 88.691 -19.558 -9.045 1.00 32.61 103 ILE B CA 1
ATOM 2592 C C . ILE B 1 106 ? 89.792 -19.713 -7.999 1.00 34.50 103 ILE B C 1
ATOM 2593 O O . ILE B 1 106 ? 90.929 -19.324 -8.223 1.00 32.95 103 ILE B O 1
ATOM 2598 N N . THR B 1 107 ? 89.449 -20.231 -6.830 1.00 33.64 104 THR B N 1
ATOM 2599 C CA . THR B 1 107 ? 90.438 -20.461 -5.829 1.00 33.12 104 THR B CA 1
ATOM 2600 C C . THR B 1 107 ? 91.496 -21.429 -6.397 1.00 38.18 104 THR B C 1
ATOM 2601 O O . THR B 1 107 ? 91.153 -22.506 -6.867 1.00 38.87 104 THR B O 1
ATOM 2605 N N A LEU B 1 108 ? 92.768 -21.031 -6.309 0.71 36.80 105 LEU B N 1
ATOM 2606 N N B LEU B 1 108 ? 92.770 -21.048 -6.409 0.29 37.44 105 LEU B N 1
ATOM 2607 C CA A LEU B 1 108 ? 93.891 -21.872 -6.768 0.71 38.71 105 LEU B CA 1
ATOM 2608 C CA B LEU B 1 108 ? 93.804 -22.056 -6.693 0.29 38.29 105 LEU B CA 1
ATOM 2609 C C A LEU B 1 108 ? 94.975 -21.938 -5.678 0.71 39.12 105 LEU B C 1
ATOM 2610 C C B LEU B 1 108 ? 94.959 -21.972 -5.721 0.29 38.77 105 LEU B C 1
ATOM 2611 O O A LEU B 1 108 ? 95.376 -20.895 -5.132 0.71 37.69 105 LEU B O 1
ATOM 2612 O O B LEU B 1 108 ? 95.412 -20.890 -5.337 0.29 37.97 105 LEU B O 1
ATOM 2621 N N . THR B 1 109 ? 95.419 -23.147 -5.324 1.00 39.67 106 THR B N 1
ATOM 2622 C CA . THR B 1 109 ? 96.567 -23.274 -4.455 1.00 37.91 106 THR B CA 1
ATOM 2623 C C . THR B 1 109 ? 97.503 -24.330 -5.017 1.00 37.90 106 THR B C 1
ATOM 2624 O O . THR B 1 109 ? 97.103 -25.447 -5.385 1.00 35.08 106 THR B O 1
ATOM 2628 N N . SER B 1 110 ? 98.772 -23.952 -5.109 1.00 37.23 107 SER B N 1
ATOM 2629 C CA . SER B 1 110 ? 99.758 -24.807 -5.726 1.00 36.44 107 SER B CA 1
ATOM 2630 C C . SER B 1 110 ? 101.058 -24.764 -4.925 1.00 36.63 107 SER B C 1
ATOM 2631 O O . SER B 1 110 ? 101.113 -24.257 -3.783 1.00 35.49 107 SER B O 1
ATOM 2634 N N . THR B 1 111 ? 102.107 -25.267 -5.553 1.00 38.07 108 THR B N 1
ATOM 2635 C CA . THR B 1 111 ? 103.407 -25.414 -4.919 1.00 35.22 108 THR B CA 1
ATOM 2636 C C . THR B 1 111 ? 104.427 -25.098 -5.984 1.00 37.19 108 THR B C 1
ATOM 2637 O O . THR B 1 111 ? 104.374 -25.641 -7.071 1.00 40.16 108 THR B O 1
ATOM 2641 N N A CYS B 1 112 ? 105.341 -24.193 -5.676 0.25 38.53 109 CYS B N 1
ATOM 2642 N N B CYS B 1 112 ? 105.332 -24.173 -5.696 0.75 38.21 109 CYS B N 1
ATOM 2643 C CA A CYS B 1 112 ? 106.431 -23.910 -6.592 0.25 40.29 109 CYS B CA 1
ATOM 2644 C CA B CYS B 1 112 ? 106.419 -23.879 -6.640 0.75 40.63 109 CYS B CA 1
ATOM 2645 C C A CYS B 1 112 ? 107.333 -25.132 -6.679 0.25 41.48 109 CYS B C 1
ATOM 2646 C C B CYS B 1 112 ? 107.378 -25.075 -6.693 0.75 41.42 109 CYS B C 1
ATOM 2647 O O A CYS B 1 112 ? 107.663 -25.737 -5.667 0.25 42.13 109 CYS B O 1
ATOM 2648 O O B CYS B 1 112 ? 107.753 -25.627 -5.678 0.75 42.34 109 CYS B O 1
ATOM 2653 N N . GLU B 1 113 ? 107.720 -25.512 -7.887 1.00 42.21 110 GLU B N 1
ATOM 2654 C CA . GLU B 1 113 ? 108.538 -26.680 -8.030 1.00 43.89 110 GLU B CA 1
ATOM 2655 C C . GLU B 1 113 ? 110.020 -26.427 -7.742 1.00 44.43 110 GLU B C 1
ATOM 2656 O O . GLU B 1 113 ? 110.800 -27.379 -7.637 1.00 43.15 110 GLU B O 1
ATOM 2662 N N . HIS B 1 114 ? 110.408 -25.164 -7.607 1.00 42.52 111 HIS B N 1
ATOM 2663 C CA . HIS B 1 114 ? 111.809 -24.846 -7.319 1.00 46.25 111 HIS B CA 1
ATOM 2664 C C . HIS B 1 114 ? 112.132 -24.828 -5.831 1.00 43.45 111 HIS B C 1
ATOM 2665 O O . HIS B 1 114 ? 113.232 -25.197 -5.421 1.00 41.33 111 HIS B O 1
ATOM 2672 N N . HIS B 1 115 ? 111.155 -24.450 -5.010 1.00 41.88 112 HIS B N 1
ATOM 2673 C CA . HIS B 1 115 ? 111.394 -24.417 -3.572 1.00 41.37 112 HIS B CA 1
ATOM 2674 C C . HIS B 1 115 ? 110.443 -25.233 -2.711 1.00 41.49 112 HIS B C 1
ATOM 2675 O O . HIS B 1 115 ? 110.581 -25.266 -1.487 1.00 42.32 112 HIS B O 1
ATOM 2682 N N . PHE B 1 116 ? 109.498 -25.898 -3.360 1.00 40.66 113 PHE B N 1
ATOM 2683 C CA . PHE B 1 116 ? 108.408 -26.591 -2.671 1.00 41.84 113 PHE B CA 1
ATOM 2684 C C . PHE B 1 116 ? 107.697 -25.746 -1.591 1.00 38.98 113 PHE B C 1
ATOM 2685 O O . PHE B 1 116 ? 107.470 -26.207 -0.476 1.00 39.56 113 PHE B O 1
ATOM 2693 N N . VAL B 1 117 ? 107.366 -24.504 -1.908 1.00 34.42 114 VAL B N 1
ATOM 2694 C CA . VAL B 1 117 ? 106.489 -23.769 -1.000 1.00 36.62 114 VAL B CA 1
ATOM 2695 C C . VAL B 1 117 ? 105.206 -23.271 -1.693 1.00 35.69 114 VAL B C 1
ATOM 2696 O O . VAL B 1 117 ? 105.101 -23.266 -2.919 1.00 33.81 114 VAL B O 1
ATOM 2700 N N . THR B 1 118 ? 104.258 -22.845 -0.872 1.00 36.72 115 THR B N 1
ATOM 2701 C CA . THR B 1 118 ? 102.939 -22.431 -1.300 1.00 35.51 115 THR B CA 1
ATOM 2702 C C . THR B 1 118 ? 102.894 -21.371 -2.410 1.00 35.87 115 THR B C 1
ATOM 2703 O O . THR B 1 118 ? 103.549 -20.305 -2.330 1.00 35.69 115 THR B O 1
ATOM 2707 N N . ILE B 1 119 ? 102.111 -21.670 -3.441 1.00 33.27 116 ILE B N 1
ATOM 2708 C CA . ILE B 1 119 ? 101.605 -20.650 -4.346 1.00 34.05 116 ILE B CA 1
ATOM 2709 C C . ILE B 1 119 ? 100.098 -20.416 -4.083 1.00 35.55 116 ILE B C 1
ATOM 2710 O O . ILE B 1 119 ? 99.284 -21.362 -4.078 1.00 34.06 116 ILE B O 1
ATOM 2715 N N . ASP B 1 120 ? 99.735 -19.158 -3.866 1.00 36.39 117 ASP B N 1
ATOM 2716 C CA . ASP B 1 120 ? 98.348 -18.802 -3.563 1.00 37.96 117 ASP B CA 1
ATOM 2717 C C . ASP B 1 120 ? 97.815 -17.874 -4.637 1.00 37.88 117 ASP B C 1
ATOM 2718 O O . ASP B 1 120 ? 98.318 -16.755 -4.821 1.00 36.00 117 ASP B O 1
ATOM 2723 N N . GLY B 1 121 ? 96.812 -18.325 -5.371 1.00 36.72 118 GLY B N 1
ATOM 2724 C CA . GLY B 1 121 ? 96.248 -17.443 -6.370 1.00 39.77 118 GLY B CA 1
ATOM 2725 C C . GLY B 1 121 ? 94.786 -17.590 -6.753 1.00 38.18 118 GLY B C 1
ATOM 2726 O O . GLY B 1 121 ? 94.014 -18.293 -6.104 1.00 36.26 118 GLY B O 1
ATOM 2727 N N . LYS B 1 122 ? 94.450 -16.940 -7.862 1.00 37.81 119 LYS B N 1
ATOM 2728 C CA . LYS B 1 122 ? 93.097 -16.904 -8.416 1.00 37.92 119 LYS B CA 1
ATOM 2729 C C . LYS B 1 122 ? 93.220 -17.154 -9.921 1.00 34.59 119 LYS B C 1
ATOM 2730 O O . LYS B 1 122 ? 94.035 -16.540 -10.578 1.00 35.15 119 LYS B O 1
ATOM 2736 N N . ALA B 1 123 ? 92.443 -18.065 -10.473 1.00 31.30 120 ALA B N 1
ATOM 2737 C CA . ALA B 1 123 ? 92.383 -18.204 -11.930 1.00 31.66 120 ALA B CA 1
ATOM 2738 C C . ALA B 1 123 ? 91.083 -17.586 -12.508 1.00 30.90 120 ALA B C 1
ATOM 2739 O O . ALA B 1 123 ? 90.077 -17.546 -11.851 1.00 33.76 120 ALA B O 1
ATOM 2741 N N . THR B 1 124 ? 91.136 -17.153 -13.758 1.00 32.83 121 THR B N 1
ATOM 2742 C CA . THR B 1 124 ? 89.958 -16.778 -14.511 1.00 34.93 121 THR B CA 1
ATOM 2743 C C . THR B 1 124 ? 90.026 -17.558 -15.813 1.00 35.30 121 THR B C 1
ATOM 2744 O O . THR B 1 124 ? 91.068 -17.554 -16.496 1.00 36.85 121 THR B O 1
ATOM 2748 N N . VAL B 1 125 ? 88.948 -18.287 -16.108 1.00 33.26 122 VAL B N 1
ATOM 2749 C CA . VAL B 1 125 ? 88.864 -19.075 -17.318 1.00 34.94 122 VAL B CA 1
ATOM 2750 C C . VAL B 1 125 ? 87.668 -18.672 -18.175 1.00 36.34 122 VAL B C 1
ATOM 2751 O O . VAL B 1 125 ? 86.555 -18.488 -17.675 1.00 34.56 122 VAL B O 1
ATOM 2755 N N . ALA B 1 126 ? 87.868 -18.584 -19.478 1.00 36.58 123 ALA B N 1
ATOM 2756 C CA . ALA B 1 126 ? 86.729 -18.362 -20.330 1.00 35.48 123 ALA B CA 1
ATOM 2757 C C . ALA B 1 126 ? 86.769 -19.290 -21.518 1.00 37.83 123 ALA B C 1
ATOM 2758 O O . ALA B 1 126 ? 87.849 -19.614 -21.993 1.00 38.21 123 ALA B O 1
ATOM 2760 N N . TYR B 1 127 ? 85.595 -19.679 -22.029 1.00 38.87 124 TYR B N 1
ATOM 2761 C CA . TYR B 1 127 ? 85.531 -20.383 -23.320 1.00 40.61 124 TYR B CA 1
ATOM 2762 C C . TYR B 1 127 ? 84.298 -19.995 -24.130 1.00 39.57 124 TYR B C 1
ATOM 2763 O O . TYR B 1 127 ? 83.312 -19.553 -23.557 1.00 38.72 124 TYR B O 1
ATOM 2772 N N . ILE B 1 128 ? 84.363 -20.140 -25.450 1.00 38.64 125 ILE B N 1
ATOM 2773 C CA . ILE B 1 128 ? 83.154 -20.071 -26.262 1.00 39.64 125 ILE B CA 1
ATOM 2774 C C . ILE B 1 128 ? 82.685 -21.507 -26.598 1.00 43.47 125 ILE B C 1
ATOM 2775 O O . ILE B 1 128 ? 83.339 -22.216 -27.367 1.00 45.97 125 ILE B O 1
ATOM 2780 N N . PRO B 1 129 ? 81.568 -21.945 -25.996 1.00 41.46 126 PRO B N 1
ATOM 2781 C CA . PRO B 1 129 ? 81.062 -23.310 -26.233 1.00 43.23 126 PRO B CA 1
ATOM 2782 C C . PRO B 1 129 ? 80.852 -23.555 -27.706 1.00 46.07 126 PRO B C 1
ATOM 2783 O O . PRO B 1 129 ? 80.353 -22.690 -28.419 1.00 49.43 126 PRO B O 1
ATOM 2787 N N . LYS B 1 130 ? 81.262 -24.719 -28.171 1.00 46.61 127 LYS B N 1
ATOM 2788 C CA . LYS B 1 130 ? 80.974 -25.093 -29.524 1.00 49.66 127 LYS B CA 1
ATOM 2789 C C . LYS B 1 130 ? 79.748 -26.015 -29.480 1.00 52.91 127 LYS B C 1
ATOM 2790 O O . LYS B 1 130 ? 78.608 -25.539 -29.459 1.00 51.09 127 LYS B O 1
ATOM 2796 N N . ASP B 1 131 ? 79.986 -27.323 -29.425 1.00 55.39 128 ASP B N 1
ATOM 2797 C CA . ASP B 1 131 ? 78.893 -28.290 -29.375 1.00 60.29 128 ASP B CA 1
ATOM 2798 C C . ASP B 1 131 ? 78.401 -28.583 -27.948 1.00 59.22 128 ASP B C 1
ATOM 2799 O O . ASP B 1 131 ? 77.254 -29.020 -27.754 1.00 60.71 128 ASP B O 1
ATOM 2804 N N . SER B 1 132 ? 79.260 -28.311 -26.965 1.00 57.98 129 SER B N 1
ATOM 2805 C CA . SER B 1 132 ? 79.010 -28.665 -25.572 1.00 58.75 129 SER B CA 1
ATOM 2806 C C . SER B 1 132 ? 79.205 -27.517 -24.582 1.00 55.09 129 SER B C 1
ATOM 2807 O O . SER B 1 132 ? 80.016 -26.598 -24.787 1.00 52.01 129 SER B O 1
ATOM 2810 N N . VAL B 1 133 ? 78.483 -27.619 -23.478 1.00 52.95 130 VAL B N 1
ATOM 2811 C CA . VAL B 1 133 ? 78.604 -26.692 -22.386 1.00 49.30 130 VAL B CA 1
ATOM 2812 C C . VAL B 1 133 ? 79.034 -27.494 -21.170 1.00 50.38 130 VAL B C 1
ATOM 2813 O O . VAL B 1 133 ? 78.428 -28.499 -20.862 1.00 54.45 130 VAL B O 1
ATOM 2817 N N . ILE B 1 134 ? 80.095 -27.072 -20.484 1.00 51.50 131 ILE B N 1
ATOM 2818 C CA . ILE B 1 134 ? 80.620 -27.889 -19.394 1.00 52.36 131 ILE B CA 1
ATOM 2819 C C . ILE B 1 134 ? 79.934 -27.517 -18.097 1.00 48.83 131 ILE B C 1
ATOM 2820 O O . ILE B 1 134 ? 79.570 -26.379 -17.891 1.00 50.25 131 ILE B O 1
ATOM 2825 N N . GLY B 1 135 ? 79.758 -28.479 -17.220 1.00 46.91 132 GLY B N 1
ATOM 2826 C CA . GLY B 1 135 ? 79.311 -28.169 -15.883 1.00 49.16 132 GLY B CA 1
ATOM 2827 C C . GLY B 1 135 ? 80.294 -27.200 -15.250 1.00 48.61 132 GLY B C 1
ATOM 2828 O O . GLY B 1 135 ? 81.512 -27.434 -15.287 1.00 48.36 132 GLY B O 1
ATOM 2829 N N . LEU B 1 136 ? 79.774 -26.129 -14.657 1.00 41.41 133 LEU B N 1
ATOM 2830 C CA . LEU B 1 136 ? 80.617 -25.041 -14.170 1.00 41.94 133 LEU B CA 1
ATOM 2831 C C . LEU B 1 136 ? 81.688 -25.497 -13.147 1.00 40.83 133 LEU B C 1
ATOM 2832 O O . LEU B 1 136 ? 82.840 -25.139 -13.269 1.00 40.69 133 LEU B O 1
ATOM 2837 N N . SER B 1 137 ? 81.312 -26.303 -12.163 1.00 40.67 134 SER B N 1
ATOM 2838 C CA . SER B 1 137 ? 82.245 -26.732 -11.139 1.00 41.52 134 SER B CA 1
ATOM 2839 C C . SER B 1 137 ? 83.445 -27.522 -11.738 1.00 44.70 134 SER B C 1
ATOM 2840 O O . SER B 1 137 ? 84.496 -27.633 -11.121 1.00 45.89 134 SER B O 1
ATOM 2843 N N . LYS B 1 138 ? 83.281 -28.055 -12.940 1.00 43.64 135 LYS B N 1
ATOM 2844 C CA . LYS B 1 138 ? 84.325 -28.852 -13.566 1.00 43.19 135 LYS B CA 1
ATOM 2845 C C . LYS B 1 138 ? 85.461 -27.955 -14.013 1.00 42.46 135 LYS B C 1
ATOM 2846 O O . LYS B 1 138 ? 86.581 -28.396 -14.149 1.00 41.86 135 LYS B O 1
ATOM 2852 N N . ILE B 1 139 ? 85.156 -26.688 -14.265 1.00 40.07 136 ILE B N 1
ATOM 2853 C CA . ILE B 1 139 ? 86.202 -25.746 -14.570 1.00 39.39 136 ILE B CA 1
ATOM 2854 C C . ILE B 1 139 ? 87.057 -25.495 -13.324 1.00 41.55 136 ILE B C 1
ATOM 2855 O O . ILE B 1 139 ? 88.294 -25.502 -13.413 1.00 42.51 136 ILE B O 1
ATOM 2860 N N . ASN B 1 140 ? 86.429 -25.300 -12.167 1.00 39.35 137 ASN B N 1
ATOM 2861 C CA . ASN B 1 140 ? 87.202 -25.132 -10.940 1.00 36.63 137 ASN B CA 1
ATOM 2862 C C . ASN B 1 140 ? 87.982 -26.430 -10.626 1.00 37.99 137 ASN B C 1
ATOM 2863 O O . ASN B 1 140 ? 89.108 -26.361 -10.130 1.00 34.38 137 ASN B O 1
ATOM 2868 N N . ARG B 1 141 ? 87.383 -27.598 -10.895 1.00 36.46 138 ARG B N 1
ATOM 2869 C CA . ARG B 1 141 ? 88.070 -28.871 -10.601 1.00 36.67 138 ARG B CA 1
ATOM 2870 C C . ARG B 1 141 ? 89.300 -29.100 -11.488 1.00 38.10 138 ARG B C 1
ATOM 2871 O O . ARG B 1 141 ? 90.309 -29.562 -11.003 1.00 39.89 138 ARG B O 1
ATOM 2879 N N . ILE B 1 142 ? 89.198 -28.792 -12.776 1.00 35.48 139 ILE B N 1
ATOM 2880 C CA . ILE B 1 142 ? 90.325 -28.863 -13.676 1.00 36.76 139 ILE B CA 1
ATOM 2881 C C . ILE B 1 142 ? 91.486 -27.947 -13.303 1.00 39.53 139 ILE B C 1
ATOM 2882 O O . ILE B 1 142 ? 92.633 -28.395 -13.306 1.00 39.26 139 ILE B O 1
ATOM 2887 N N . VAL B 1 143 ? 91.185 -26.693 -12.952 1.00 39.93 140 VAL B N 1
ATOM 2888 C CA . VAL B 1 143 ? 92.212 -25.758 -12.491 1.00 36.68 140 VAL B CA 1
ATOM 2889 C C . VAL B 1 143 ? 92.916 -26.356 -11.275 1.00 37.68 140 VAL B C 1
ATOM 2890 O O . VAL B 1 143 ? 94.138 -26.415 -11.221 1.00 37.37 140 VAL B O 1
ATOM 2894 N N . GLN B 1 144 ? 92.144 -26.805 -10.294 1.00 39.99 141 GLN B N 1
ATOM 2895 C CA . GLN B 1 144 ? 92.764 -27.332 -9.095 1.00 41.12 141 GLN B CA 1
ATOM 2896 C C . GLN B 1 144 ? 93.519 -28.655 -9.293 1.00 41.84 141 GLN B C 1
ATOM 2897 O O . GLN B 1 144 ? 94.522 -28.890 -8.606 1.00 39.58 141 GLN B O 1
ATOM 2903 N N . PHE B 1 145 ? 93.037 -29.511 -10.198 1.00 37.04 142 PHE B N 1
ATOM 2904 C CA . PHE B 1 145 ? 93.767 -30.729 -10.512 1.00 39.25 142 PHE B CA 1
ATOM 2905 C C . PHE B 1 145 ? 95.246 -30.379 -10.942 1.00 37.82 142 PHE B C 1
ATOM 2906 O O . PHE B 1 145 ? 96.192 -30.843 -10.335 1.00 35.76 142 PHE B O 1
ATOM 2914 N N . PHE B 1 146 ? 95.397 -29.522 -11.948 1.00 37.22 143 PHE B N 1
ATOM 2915 C CA . PHE B 1 146 ? 96.711 -29.109 -12.425 1.00 38.80 143 PHE B CA 1
ATOM 2916 C C . PHE B 1 146 ? 97.532 -28.336 -11.379 1.00 37.94 143 PHE B C 1
ATOM 2917 O O . PHE B 1 146 ? 98.767 -28.501 -11.308 1.00 35.43 143 PHE B O 1
ATOM 2925 N N . ALA B 1 147 ? 96.843 -27.597 -10.508 1.00 33.80 144 ALA B N 1
ATOM 2926 C CA . ALA B 1 147 ? 97.495 -26.866 -9.413 1.00 36.56 144 ALA B CA 1
ATOM 2927 C C . ALA B 1 147 ? 98.064 -27.783 -8.321 1.00 38.07 144 ALA B C 1
ATOM 2928 O O . ALA B 1 147 ? 99.020 -27.420 -7.618 1.00 36.91 144 ALA B O 1
ATOM 2930 N N . GLN B 1 148 ? 97.445 -28.945 -8.127 1.00 35.26 145 GLN B N 1
ATOM 2931 C CA . GLN B 1 148 ? 97.913 -29.868 -7.106 1.00 36.95 145 GLN B CA 1
ATOM 2932 C C . GLN B 1 148 ? 99.094 -30.674 -7.667 1.00 36.94 145 GLN B C 1
ATOM 2933 O O . GLN B 1 148 ? 99.061 -31.912 -7.716 1.00 38.69 145 GLN B O 1
ATOM 2939 N N . ARG B 1 149 ? 100.116 -29.953 -8.112 1.00 37.98 146 ARG B N 1
ATOM 2940 C CA . ARG B 1 149 ? 101.378 -30.492 -8.605 1.00 34.99 146 ARG B CA 1
ATOM 2941 C C . ARG B 1 149 ? 102.479 -29.506 -8.258 1.00 35.85 146 ARG B C 1
ATOM 2942 O O . ARG B 1 149 ? 102.207 -28.341 -8.047 1.00 36.97 146 ARG B O 1
ATOM 2950 N N . PRO B 1 150 ? 103.728 -29.954 -8.227 1.00 37.52 147 PRO B N 1
ATOM 2951 C CA . PRO B 1 150 ? 104.820 -28.990 -8.171 1.00 39.21 147 PRO B CA 1
ATOM 2952 C C . PRO B 1 150 ? 104.728 -28.251 -9.482 1.00 39.72 147 PRO B C 1
ATOM 2953 O O . PRO B 1 150 ? 104.574 -28.881 -10.516 1.00 42.13 147 PRO B O 1
ATOM 2957 N N . GLN B 1 151 ? 104.743 -26.925 -9.460 1.00 35.62 148 GLN B N 1
ATOM 2958 C CA . GLN B 1 151 ? 104.462 -26.197 -10.693 1.00 38.07 148 GLN B CA 1
ATOM 2959 C C . GLN B 1 151 ? 105.283 -24.941 -10.955 1.00 38.87 148 GLN B C 1
ATOM 2960 O O . GLN B 1 151 ? 105.766 -24.282 -10.035 1.00 34.13 148 GLN B O 1
ATOM 2966 N N . VAL B 1 152 ? 105.410 -24.619 -12.239 1.00 36.52 149 VAL B N 1
ATOM 2967 C CA . VAL B 1 152 ? 105.888 -23.326 -12.688 1.00 37.63 149 VAL B CA 1
ATOM 2968 C C . VAL B 1 152 ? 104.658 -22.662 -13.284 1.00 36.91 149 VAL B C 1
ATOM 2969 O O . VAL B 1 152 ? 103.996 -23.234 -14.150 1.00 34.60 149 VAL B O 1
ATOM 2973 N N . GLN B 1 153 ? 104.338 -21.466 -12.807 1.00 36.28 150 GLN B N 1
ATOM 2974 C CA . GLN B 1 153 ? 103.051 -20.858 -13.101 1.00 35.95 150 GLN B CA 1
ATOM 2975 C C . GLN B 1 153 ? 102.827 -20.813 -14.592 1.00 35.40 150 GLN B C 1
ATOM 2976 O O . GLN B 1 153 ? 101.720 -21.002 -15.066 1.00 38.39 150 GLN B O 1
ATOM 2982 N N . GLU B 1 154 ? 103.897 -20.566 -15.327 1.00 37.36 151 GLU B N 1
ATOM 2983 C CA . GLU B 1 154 ? 103.828 -20.498 -16.769 1.00 42.36 151 GLU B CA 1
ATOM 2984 C C . GLU B 1 154 ? 103.355 -21.823 -17.373 1.00 44.46 151 GLU B C 1
ATOM 2985 O O . GLU B 1 154 ? 102.549 -21.821 -18.287 1.00 42.67 151 GLU B O 1
ATOM 2991 N N . ARG B 1 155 ? 103.836 -22.947 -16.852 1.00 44.19 152 ARG B N 1
ATOM 2992 C CA . ARG B 1 155 ? 103.418 -24.264 -17.342 1.00 43.52 152 ARG B CA 1
ATOM 2993 C C . ARG B 1 155 ? 101.994 -24.592 -16.880 1.00 41.90 152 ARG B C 1
ATOM 2994 O O . ARG B 1 155 ? 101.227 -25.207 -17.625 1.00 44.21 152 ARG B O 1
ATOM 3002 N N . LEU B 1 156 ? 101.669 -24.220 -15.644 1.00 36.27 153 LEU B N 1
ATOM 3003 C CA . LEU B 1 156 ? 100.350 -24.510 -15.077 1.00 38.33 153 LEU B CA 1
ATOM 3004 C C . LEU B 1 156 ? 99.247 -23.919 -15.968 1.00 38.60 153 LEU B C 1
ATOM 3005 O O . LEU B 1 156 ? 98.273 -24.612 -16.334 1.00 36.95 153 LEU B O 1
ATOM 3010 N N . THR B 1 157 ? 99.430 -22.647 -16.335 1.00 33.65 154 THR B N 1
ATOM 3011 C CA . THR B 1 157 ? 98.506 -21.939 -17.217 1.00 32.25 154 THR B CA 1
ATOM 3012 C C . THR B 1 157 ? 98.254 -22.607 -18.575 1.00 35.75 154 THR B C 1
ATOM 3013 O O . THR B 1 157 ? 97.096 -22.714 -19.052 1.00 36.30 154 THR B O 1
ATOM 3017 N N . GLN B 1 158 ? 99.327 -23.054 -19.200 1.00 36.54 155 GLN B N 1
ATOM 3018 C CA . GLN B 1 158 ? 99.239 -23.762 -20.466 1.00 40.22 155 GLN B CA 1
ATOM 3019 C C . GLN B 1 158 ? 98.589 -25.137 -20.332 1.00 40.77 155 GLN B C 1
ATOM 3020 O O . GLN B 1 158 ? 97.920 -25.583 -21.249 1.00 43.23 155 GLN B O 1
ATOM 3026 N N . GLN B 1 159 ? 98.833 -25.831 -19.226 1.00 40.26 156 GLN B N 1
ATOM 3027 C CA . GLN B 1 159 ? 98.270 -27.172 -19.071 1.00 41.45 156 GLN B CA 1
ATOM 3028 C C . GLN B 1 159 ? 96.764 -27.030 -18.899 1.00 38.85 156 GLN B C 1
ATOM 3029 O O . GLN B 1 159 ? 96.003 -27.783 -19.501 1.00 41.09 156 GLN B O 1
ATOM 3035 N N . ILE B 1 160 ? 96.332 -26.052 -18.101 1.00 38.32 157 ILE B N 1
ATOM 3036 C CA . ILE B 1 160 ? 94.883 -25.846 -17.898 1.00 38.28 157 ILE B CA 1
ATOM 3037 C C . ILE B 1 160 ? 94.204 -25.531 -19.227 1.00 39.58 157 ILE B C 1
ATOM 3038 O O . ILE B 1 160 ? 93.153 -26.096 -19.558 1.00 39.80 157 ILE B O 1
ATOM 3043 N N . LEU B 1 161 ? 94.846 -24.677 -20.012 1.00 37.39 158 LEU B N 1
ATOM 3044 C CA . LEU B 1 161 ? 94.315 -24.280 -21.299 1.00 37.23 158 LEU B CA 1
ATOM 3045 C C . LEU B 1 161 ? 94.111 -25.489 -22.202 1.00 39.91 158 LEU B C 1
ATOM 3046 O O . LEU B 1 161 ? 92.997 -25.718 -22.689 1.00 41.75 158 LEU B O 1
ATOM 3051 N N . LEU B 1 162 ? 95.180 -26.246 -22.432 1.00 39.30 159 LEU B N 1
ATOM 3052 C CA . LEU B 1 162 ? 95.128 -27.397 -23.327 1.00 40.12 159 LEU B CA 1
ATOM 3053 C C . LEU B 1 162 ? 94.166 -28.488 -22.833 1.00 41.01 159 LEU B C 1
ATOM 3054 O O . LEU B 1 162 ? 93.428 -29.085 -23.631 1.00 40.31 159 LEU B O 1
ATOM 3059 N N . ALA B 1 163 ? 94.187 -28.774 -21.537 1.00 40.47 160 ALA B N 1
ATOM 3060 C CA . ALA B 1 163 ? 93.210 -29.722 -21.010 1.00 40.91 160 ALA B CA 1
ATOM 3061 C C . ALA B 1 163 ? 91.768 -29.280 -21.352 1.00 41.98 160 ALA B C 1
ATOM 3062 O O . ALA B 1 163 ? 90.954 -30.097 -21.806 1.00 40.72 160 ALA B O 1
ATOM 3064 N N . LEU B 1 164 ? 91.448 -28.003 -21.139 1.00 42.03 161 LEU B N 1
ATOM 3065 C CA . LEU B 1 164 ? 90.093 -27.515 -21.437 1.00 42.08 161 LEU B CA 1
ATOM 3066 C C . LEU B 1 164 ? 89.790 -27.546 -22.914 1.00 41.97 161 LEU B C 1
ATOM 3067 O O . LEU B 1 164 ? 88.690 -27.923 -23.285 1.00 41.69 161 LEU B O 1
ATOM 3072 N N . GLN B 1 165 ? 90.746 -27.183 -23.763 1.00 40.18 162 GLN B N 1
ATOM 3073 C CA . GLN B 1 165 ? 90.506 -27.293 -25.198 1.00 42.02 162 GLN B CA 1
ATOM 3074 C C . GLN B 1 165 ? 90.187 -28.732 -25.580 1.00 44.76 162 GLN B C 1
ATOM 3075 O O . GLN B 1 165 ? 89.311 -28.998 -26.396 1.00 45.90 162 GLN B O 1
ATOM 3081 N N . THR B 1 166 ? 90.908 -29.664 -24.982 1.00 45.14 163 THR B N 1
ATOM 3082 C CA . THR B 1 166 ? 90.771 -31.060 -25.348 1.00 45.06 163 THR B CA 1
ATOM 3083 C C . THR B 1 166 ? 89.333 -31.548 -25.010 1.00 46.89 163 THR B C 1
ATOM 3084 O O . THR B 1 166 ? 88.661 -32.148 -25.845 1.00 46.71 163 THR B O 1
ATOM 3088 N N . LEU B 1 167 ? 88.862 -31.212 -23.809 1.00 46.28 164 LEU B N 1
ATOM 3089 C CA . LEU B 1 167 ? 87.588 -31.688 -23.291 1.00 48.02 164 LEU B CA 1
ATOM 3090 C C . LEU B 1 167 ? 86.374 -30.959 -23.899 1.00 49.26 164 LEU B C 1
ATOM 3091 O O . LEU B 1 167 ? 85.303 -31.532 -24.003 1.00 49.45 164 LEU B O 1
ATOM 3096 N N . LEU B 1 168 ? 86.545 -29.694 -24.279 1.00 48.97 165 LEU B N 1
ATOM 3097 C CA . LEU B 1 168 ? 85.436 -28.878 -24.748 1.00 48.09 165 LEU B CA 1
ATOM 3098 C C . LEU B 1 168 ? 85.294 -29.041 -26.228 1.00 48.92 165 LEU B C 1
ATOM 3099 O O . LEU B 1 168 ? 84.304 -28.601 -26.814 1.00 48.73 165 LEU B O 1
ATOM 3104 N N . GLY B 1 169 ? 86.313 -29.646 -26.831 1.00 48.32 166 GLY B N 1
ATOM 3105 C CA . GLY B 1 169 ? 86.348 -29.829 -28.269 1.00 50.73 166 GLY B CA 1
ATOM 3106 C C . GLY B 1 169 ? 86.398 -28.518 -29.045 1.00 52.64 166 GLY B C 1
ATOM 3107 O O . GLY B 1 169 ? 85.859 -28.414 -30.152 1.00 55.85 166 GLY B O 1
ATOM 3108 N N . THR B 1 170 ? 87.028 -27.501 -28.465 1.00 47.95 167 THR B N 1
ATOM 3109 C CA . THR B 1 170 ? 87.215 -26.242 -29.179 1.00 46.22 167 THR B CA 1
ATOM 3110 C C . THR B 1 170 ? 88.502 -25.565 -28.706 1.00 44.53 167 THR B C 1
ATOM 3111 O O . THR B 1 170 ? 88.895 -25.713 -27.544 1.00 42.71 167 THR B O 1
ATOM 3115 N N . ASN B 1 171 ? 89.149 -24.839 -29.610 1.00 44.73 168 ASN B N 1
ATOM 3116 C CA . ASN B 1 171 ? 90.352 -24.084 -29.247 1.00 46.21 168 ASN B CA 1
ATOM 3117 C C . ASN B 1 171 ? 90.024 -22.756 -28.591 1.00 43.52 168 ASN B C 1
ATOM 3118 O O . ASN B 1 171 ? 90.928 -22.077 -28.103 1.00 38.58 168 ASN B O 1
ATOM 3123 N N . ASN B 1 172 ? 88.743 -22.368 -28.602 1.00 40.99 169 ASN B N 1
ATOM 3124 C CA . ASN B 1 172 ? 88.370 -21.060 -28.056 1.00 41.91 169 ASN B CA 1
ATOM 3125 C C . ASN B 1 172 ? 88.295 -21.044 -26.550 1.00 41.96 169 ASN B C 1
ATOM 3126 O O . ASN B 1 172 ? 87.217 -21.086 -25.994 1.00 46.00 169 ASN B O 1
ATOM 3131 N N . VAL B 1 173 ? 89.450 -20.976 -25.898 1.00 39.16 170 VAL B N 1
ATOM 3132 C CA . VAL B 1 173 ? 89.541 -20.998 -24.450 1.00 37.03 170 VAL B CA 1
ATOM 3133 C C . VAL B 1 173 ? 90.621 -20.008 -24.016 1.00 37.71 170 VAL B C 1
ATOM 3134 O O . VAL B 1 173 ? 91.601 -19.785 -24.738 1.00 36.03 170 VAL B O 1
ATOM 3138 N N . ALA B 1 174 ? 90.453 -19.412 -22.846 1.00 37.53 171 ALA B N 1
ATOM 3139 C CA . ALA B 1 174 ? 91.500 -18.553 -22.325 1.00 35.58 171 ALA B CA 1
ATOM 3140 C C . ALA B 1 174 ? 91.630 -18.805 -20.843 1.00 33.69 171 ALA B C 1
ATOM 3141 O O . ALA B 1 174 ? 90.640 -19.086 -20.183 1.00 34.61 171 ALA B O 1
ATOM 3143 N N . VAL B 1 175 ? 92.856 -18.722 -20.339 1.00 35.54 172 VAL B N 1
ATOM 3144 C CA . VAL B 1 175 ? 93.142 -18.967 -18.925 1.00 35.48 172 VAL B CA 1
ATOM 3145 C C . VAL B 1 175 ? 94.068 -17.827 -18.424 1.00 35.48 172 VAL B C 1
ATOM 3146 O O . VAL B 1 175 ? 94.999 -17.443 -19.087 1.00 33.85 172 VAL B O 1
ATOM 3150 N N . SER B 1 176 ? 93.792 -17.292 -17.256 1.00 35.67 173 SER B N 1
ATOM 3151 C CA . SER B 1 176 ? 94.646 -16.284 -16.690 1.00 36.48 173 SER B CA 1
ATOM 3152 C C . SER B 1 176 ? 94.812 -16.617 -15.230 1.00 36.49 173 SER B C 1
ATOM 3153 O O . SER B 1 176 ? 93.867 -17.009 -14.561 1.00 34.34 173 SER B O 1
ATOM 3156 N N . ILE B 1 177 ? 96.039 -16.503 -14.729 1.00 34.83 174 ILE B N 1
ATOM 3157 C CA . ILE B 1 177 ? 96.222 -16.808 -13.333 1.00 33.86 174 ILE B CA 1
ATOM 3158 C C . ILE B 1 177 ? 96.987 -15.653 -12.692 1.00 33.18 174 ILE B C 1
ATOM 3159 O O . ILE B 1 177 ? 97.956 -15.199 -13.243 1.00 34.18 174 ILE B O 1
ATOM 3164 N N . ASP B 1 178 ? 96.548 -15.211 -11.524 1.00 34.19 175 ASP B N 1
ATOM 3165 C CA . ASP B 1 178 ? 97.232 -14.195 -10.742 1.00 36.60 175 ASP B CA 1
ATOM 3166 C C . ASP B 1 178 ? 97.551 -14.842 -9.409 1.00 35.20 175 ASP B C 1
ATOM 3167 O O . ASP B 1 178 ? 96.660 -15.411 -8.787 1.00 36.39 175 ASP B O 1
ATOM 3172 N N . ALA B 1 179 ? 98.811 -14.789 -8.973 1.00 32.34 176 ALA B N 1
ATOM 3173 C CA . ALA B 1 179 ? 99.214 -15.562 -7.790 1.00 32.81 176 ALA B CA 1
ATOM 3174 C C . ALA B 1 179 ? 100.344 -14.920 -6.980 1.00 33.15 176 ALA B C 1
ATOM 3175 O O . ALA B 1 179 ? 101.180 -14.227 -7.543 1.00 31.80 176 ALA B O 1
ATOM 3177 N N . VAL B 1 180 ? 100.320 -15.129 -5.664 1.00 32.82 177 VAL B N 1
ATOM 3178 C CA . VAL B 1 180 ? 101.434 -14.780 -4.792 1.00 32.39 177 VAL B CA 1
ATOM 3179 C C . VAL B 1 180 ? 102.277 -16.066 -4.590 1.00 36.28 177 VAL B C 1
ATOM 3180 O O . VAL B 1 180 ? 101.730 -17.154 -4.299 1.00 34.78 177 VAL B O 1
ATOM 3184 N N . HIS B 1 181 ? 103.577 -15.947 -4.817 1.00 34.29 178 HIS B N 1
ATOM 3185 C CA . HIS B 1 181 ? 104.525 -17.058 -4.653 1.00 37.19 178 HIS B CA 1
ATOM 3186 C C . HIS B 1 181 ? 105.248 -16.848 -3.361 1.00 35.64 178 HIS B C 1
ATOM 3187 O O . HIS B 1 181 ? 105.925 -15.828 -3.173 1.00 33.78 178 HIS B O 1
ATOM 3194 N N . TYR B 1 182 ? 105.088 -17.775 -2.440 1.00 35.50 179 TYR B N 1
ATOM 3195 C CA . TYR B 1 182 ? 105.811 -17.640 -1.179 1.00 37.46 179 TYR B CA 1
ATOM 3196 C C . TYR B 1 182 ? 107.337 -17.852 -1.245 1.00 39.59 179 TYR B C 1
ATOM 3197 O O . TYR B 1 182 ? 108.035 -17.509 -0.294 1.00 39.85 179 TYR B O 1
ATOM 3206 N N A CYS B 1 183 ? 107.837 -18.388 -2.358 0.67 38.98 180 CYS B N 1
ATOM 3207 N N B CYS B 1 183 ? 107.820 -18.399 -2.366 0.33 39.28 180 CYS B N 1
ATOM 3208 C CA A CYS B 1 183 ? 109.277 -18.469 -2.582 0.67 40.67 180 CYS B CA 1
ATOM 3209 C CA B CYS B 1 183 ? 109.252 -18.465 -2.669 0.33 40.71 180 CYS B CA 1
ATOM 3210 C C A CYS B 1 183 ? 109.866 -17.085 -2.937 0.67 41.02 180 CYS B C 1
ATOM 3211 C C B CYS B 1 183 ? 109.840 -17.049 -2.771 0.33 40.69 180 CYS B C 1
ATOM 3212 O O A CYS B 1 183 ? 111.080 -16.936 -3.019 0.67 40.18 180 CYS B O 1
ATOM 3213 O O B CYS B 1 183 ? 111.025 -16.836 -2.523 0.33 40.69 180 CYS B O 1
ATOM 3218 N N . VAL B 1 184 ? 108.987 -16.099 -3.152 1.00 39.57 181 VAL B N 1
ATOM 3219 C CA . VAL B 1 184 ? 109.377 -14.723 -3.430 1.00 39.96 181 VAL B CA 1
ATOM 3220 C C . VAL B 1 184 ? 109.080 -13.891 -2.197 1.00 41.00 181 VAL B C 1
ATOM 3221 O O . VAL B 1 184 ? 109.856 -13.006 -1.820 1.00 43.49 181 VAL B O 1
ATOM 3225 N N . LYS B 1 185 ? 107.968 -14.215 -1.543 1.00 41.74 182 LYS B N 1
ATOM 3226 C CA . LYS B 1 185 ? 107.479 -13.467 -0.382 1.00 40.18 182 LYS B CA 1
ATOM 3227 C C . LYS B 1 185 ? 108.049 -13.926 0.974 1.00 41.53 182 LYS B C 1
ATOM 3228 O O . LYS B 1 185 ? 108.349 -13.103 1.854 1.00 40.08 182 LYS B O 1
ATOM 3234 N N . ALA B 1 186 ? 108.207 -15.232 1.151 1.00 39.26 183 ALA B N 1
ATOM 3235 C CA . ALA B 1 186 ? 108.627 -15.732 2.459 1.00 39.66 183 ALA B CA 1
ATOM 3236 C C . ALA B 1 186 ? 110.119 -16.089 2.602 1.00 39.84 183 ALA B C 1
ATOM 3237 O O . ALA B 1 186 ? 110.510 -16.548 3.668 1.00 41.67 183 ALA B O 1
ATOM 3239 N N . ARG B 1 187 ? 110.923 -15.929 1.550 1.00 39.34 184 ARG B N 1
ATOM 3240 C CA . ARG B 1 187 ? 112.385 -16.210 1.622 1.00 42.61 184 ARG B CA 1
ATOM 3241 C C . ARG B 1 187 ? 113.045 -15.411 0.526 1.00 41.99 184 ARG B C 1
ATOM 3242 O O . ARG B 1 187 ? 112.344 -14.762 -0.254 1.00 42.88 184 ARG B O 1
ATOM 3250 N N . GLY B 1 188 ? 114.373 -15.473 0.436 1.00 43.68 185 GLY B N 1
ATOM 3251 C CA . GLY B 1 188 ? 115.141 -14.719 -0.562 1.00 45.31 185 GLY B CA 1
ATOM 3252 C C . GLY B 1 188 ? 114.878 -13.207 -0.517 1.00 44.63 185 GLY B C 1
ATOM 3253 O O . GLY B 1 188 ? 115.101 -12.571 0.507 1.00 44.47 185 GLY B O 1
ATOM 3254 N N . ILE B 1 189 ? 114.376 -12.652 -1.620 1.00 42.13 186 ILE B N 1
ATOM 3255 C CA . ILE B 1 189 ? 114.114 -11.209 -1.723 1.00 43.66 186 ILE B CA 1
ATOM 3256 C C . ILE B 1 189 ? 113.011 -10.746 -0.722 1.00 43.38 186 ILE B C 1
ATOM 3257 O O . ILE B 1 189 ? 112.985 -9.595 -0.310 1.00 44.46 186 ILE B O 1
ATOM 3262 N N . ARG B 1 190 ? 112.156 -11.677 -0.290 1.00 42.35 187 ARG B N 1
ATOM 3263 C CA . ARG B 1 190 ? 111.012 -11.415 0.610 1.00 41.78 187 ARG B CA 1
ATOM 3264 C C . ARG B 1 190 ? 110.176 -10.190 0.211 1.00 40.29 187 ARG B C 1
ATOM 3265 O O . ARG B 1 190 ? 109.998 -9.244 0.997 1.00 39.11 187 ARG B O 1
ATOM 3273 N N . ASP B 1 191 ? 109.771 -10.183 -1.052 1.00 37.73 188 ASP B N 1
ATOM 3274 C CA . ASP B 1 191 ? 108.893 -9.139 -1.547 1.00 38.40 188 ASP B CA 1
ATOM 3275 C C . ASP B 1 191 ? 107.489 -9.475 -1.058 1.00 38.91 188 ASP B C 1
ATOM 3276 O O . ASP B 1 191 ? 106.889 -10.469 -1.512 1.00 38.59 188 ASP B O 1
ATOM 3281 N N . ALA B 1 192 ? 107.013 -8.686 -0.087 1.00 40.13 189 ALA B N 1
ATOM 3282 C CA . ALA B 1 192 ? 105.692 -8.852 0.523 1.00 44.10 189 ALA B CA 1
ATOM 3283 C C . ALA B 1 192 ? 104.529 -8.315 -0.326 1.00 45.35 189 ALA B C 1
ATOM 3284 O O . ALA B 1 192 ? 103.369 -8.585 -0.022 1.00 46.18 189 ALA B O 1
ATOM 3286 N N . THR B 1 193 ? 104.803 -7.542 -1.369 1.00 43.67 190 THR B N 1
ATOM 3287 C CA . THR B 1 193 ? 103.678 -6.937 -2.092 1.00 42.93 190 THR B CA 1
ATOM 3288 C C . THR B 1 193 ? 103.490 -7.502 -3.480 1.00 39.96 190 THR B C 1
ATOM 3289 O O . THR B 1 193 ? 102.437 -7.339 -4.042 1.00 36.62 190 THR B O 1
ATOM 3293 N N . SER B 1 194 ? 104.490 -8.153 -4.069 1.00 36.63 191 SER B N 1
ATOM 3294 C CA . SER B 1 194 ? 104.327 -8.438 -5.487 1.00 36.87 191 SER B CA 1
ATOM 3295 C C . SER B 1 194 ? 103.430 -9.651 -5.794 1.00 36.90 191 SER B C 1
ATOM 3296 O O . SER B 1 194 ? 103.144 -10.444 -4.910 1.00 36.60 191 SER B O 1
ATOM 3299 N N . ALA B 1 195 ? 103.011 -9.783 -7.051 1.00 32.68 192 ALA B N 1
ATOM 3300 C CA . ALA B 1 195 ? 102.252 -10.941 -7.505 1.00 29.95 192 ALA B CA 1
ATOM 3301 C C . ALA B 1 195 ? 102.522 -11.100 -8.981 1.00 33.57 192 ALA B C 1
ATOM 3302 O O . ALA B 1 195 ? 102.911 -10.155 -9.647 1.00 36.54 192 ALA B O 1
ATOM 3304 N N . THR B 1 196 ? 102.253 -12.276 -9.507 1.00 34.18 193 THR B N 1
ATOM 3305 C CA . THR B 1 196 ? 102.514 -12.587 -10.899 1.00 36.30 193 THR B CA 1
ATOM 3306 C C . THR B 1 196 ? 101.253 -12.990 -11.670 1.00 35.87 193 THR B C 1
ATOM 3307 O O . THR B 1 196 ? 100.456 -13.816 -11.189 1.00 34.32 193 THR B O 1
ATOM 3311 N N . THR B 1 197 ? 101.114 -12.466 -12.883 1.00 34.16 194 THR B N 1
ATOM 3312 C CA . THR B 1 197 ? 100.006 -12.843 -13.737 1.00 36.09 194 THR B CA 1
ATOM 3313 C C . THR B 1 197 ? 100.521 -13.491 -14.988 1.00 36.50 194 THR B C 1
ATOM 3314 O O . THR B 1 197 ? 101.441 -12.973 -15.617 1.00 38.59 194 THR B O 1
ATOM 3318 N N . THR B 1 198 ? 99.980 -14.650 -15.318 1.00 33.70 195 THR B N 1
ATOM 3319 C CA . THR B 1 198 ? 100.306 -15.300 -16.576 1.00 35.39 195 THR B CA 1
ATOM 3320 C C . THR B 1 198 ? 99.023 -15.535 -17.337 1.00 37.09 195 THR B C 1
ATOM 3321 O O . THR B 1 198 ? 97.938 -15.626 -16.754 1.00 35.52 195 THR B O 1
ATOM 3325 N N . THR B 1 199 ? 99.118 -15.620 -18.649 1.00 39.12 196 THR B N 1
ATOM 3326 C CA . THR B 1 199 ? 97.899 -15.769 -19.418 1.00 41.90 196 THR B CA 1
ATOM 3327 C C . THR B 1 199 ? 98.133 -16.662 -20.627 1.00 41.70 196 THR B C 1
ATOM 3328 O O . THR B 1 199 ? 99.132 -16.554 -21.275 1.00 44.24 196 THR B O 1
ATOM 3332 N N . SER B 1 200 ? 97.213 -17.581 -20.897 1.00 39.44 197 SER B N 1
ATOM 3333 C CA . SER B 1 200 ? 97.356 -18.464 -22.034 1.00 39.90 197 SER B CA 1
ATOM 3334 C C . SER B 1 200 ? 96.086 -18.321 -22.876 1.00 38.93 197 SER B C 1
ATOM 3335 O O . SER B 1 200 ? 94.972 -18.474 -22.372 1.00 36.29 197 SER B O 1
ATOM 3338 N N . LEU B 1 201 ? 96.232 -18.007 -24.152 1.00 39.73 198 LEU B N 1
ATOM 3339 C CA . LEU B 1 201 ? 95.048 -17.670 -24.936 1.00 40.37 198 LEU B CA 1
ATOM 3340 C C . LEU B 1 201 ? 94.975 -18.600 -26.127 1.00 42.26 198 LEU B C 1
ATOM 3341 O O . LEU B 1 201 ? 95.978 -18.800 -26.804 1.00 39.55 198 LEU B O 1
ATOM 3346 N N . GLY B 1 202 ? 93.796 -19.172 -26.380 1.00 43.14 199 GLY B N 1
ATOM 3347 C CA . GLY B 1 202 ? 93.617 -20.046 -27.530 1.00 43.45 199 GLY B CA 1
ATOM 3348 C C . GLY B 1 202 ? 92.541 -19.587 -28.501 1.00 43.76 199 GLY B C 1
ATOM 3349 O O . GLY B 1 202 ? 91.620 -18.854 -28.127 1.00 39.86 199 GLY B O 1
ATOM 3350 N N . GLY B 1 203 ? 92.646 -20.045 -29.748 1.00 46.06 200 GLY B N 1
ATOM 3351 C CA . GLY B 1 203 ? 91.706 -19.670 -30.790 1.00 45.99 200 GLY B CA 1
ATOM 3352 C C . GLY B 1 203 ? 91.496 -18.158 -30.850 1.00 47.78 200 GLY B C 1
ATOM 3353 O O . GLY B 1 203 ? 92.461 -17.368 -30.908 1.00 47.61 200 GLY B O 1
ATOM 3354 N N . LEU B 1 204 ? 90.228 -17.760 -30.795 1.00 47.21 201 LEU B N 1
ATOM 3355 C CA . LEU B 1 204 ? 89.822 -16.365 -30.939 1.00 47.37 201 LEU B CA 1
ATOM 3356 C C . LEU B 1 204 ? 90.378 -15.488 -29.817 1.00 43.68 201 LEU B C 1
ATOM 3357 O O . LEU B 1 204 ? 90.611 -14.326 -30.025 1.00 44.23 201 LEU B O 1
ATOM 3362 N N . PHE B 1 205 ? 90.563 -16.042 -28.624 1.00 42.55 202 PHE B N 1
ATOM 3363 C CA . PHE B 1 205 ? 91.164 -15.291 -27.534 1.00 43.20 202 PHE B CA 1
ATOM 3364 C C . PHE B 1 205 ? 92.595 -14.855 -27.838 1.00 47.36 202 PHE B C 1
ATOM 3365 O O . PHE B 1 205 ? 93.127 -13.916 -27.208 1.00 47.31 202 PHE B O 1
ATOM 3373 N N . LYS B 1 206 ? 93.224 -15.505 -28.810 1.00 49.83 203 LYS B N 1
ATOM 3374 C CA . LYS B 1 206 ? 94.587 -15.136 -29.123 1.00 50.86 203 LYS B CA 1
ATOM 3375 C C . LYS B 1 206 ? 94.635 -14.257 -30.333 1.00 53.50 203 LYS B C 1
ATOM 3376 O O . LYS B 1 206 ? 95.461 -13.336 -30.435 1.00 51.84 203 LYS B O 1
ATOM 3382 N N . SER B 1 207 ? 93.757 -14.552 -31.271 1.00 55.99 204 SER B N 1
ATOM 3383 C CA . SER B 1 207 ? 93.892 -13.979 -32.595 1.00 61.07 204 SER B CA 1
ATOM 3384 C C . SER B 1 207 ? 92.873 -12.901 -32.865 1.00 60.88 204 SER B C 1
ATOM 3385 O O . SER B 1 207 ? 93.150 -11.967 -33.591 1.00 64.78 204 SER B O 1
ATOM 3388 N N . SER B 1 208 ? 91.684 -13.054 -32.285 1.00 58.62 205 SER B N 1
ATOM 3389 C CA . SER B 1 208 ? 90.576 -12.090 -32.453 1.00 58.70 205 SER B CA 1
ATOM 3390 C C . SER B 1 208 ? 90.642 -10.985 -31.402 1.00 55.48 205 SER B C 1
ATOM 3391 O O . SER B 1 208 ? 90.425 -11.216 -30.210 1.00 50.20 205 SER B O 1
ATOM 3394 N N . GLN B 1 209 ? 90.958 -9.782 -31.857 1.00 61.48 206 GLN B N 1
ATOM 3395 C CA . GLN B 1 209 ? 91.279 -8.701 -30.939 1.00 65.21 206 GLN B CA 1
ATOM 3396 C C . GLN B 1 209 ? 90.048 -8.202 -30.139 1.00 60.65 206 GLN B C 1
ATOM 3397 O O . GLN B 1 209 ? 90.147 -7.939 -28.955 1.00 59.15 206 GLN B O 1
ATOM 3403 N N . ASN B 1 210 ? 88.875 -8.142 -30.739 1.00 65.10 207 ASN B N 1
ATOM 3404 C CA . ASN B 1 210 ? 87.692 -7.932 -29.891 1.00 68.10 207 ASN B CA 1
ATOM 3405 C C . ASN B 1 210 ? 87.470 -9.038 -28.825 1.00 48.98 207 ASN B C 1
ATOM 3406 O O . ASN B 1 210 ? 87.228 -8.718 -27.673 1.00 51.28 207 ASN B O 1
ATOM 3411 N N . THR B 1 211 ? 87.587 -10.316 -29.179 1.00 47.67 208 THR B N 1
ATOM 3412 C CA . THR B 1 211 ? 87.421 -11.408 -28.193 1.00 45.41 208 THR B CA 1
ATOM 3413 C C . THR B 1 211 ? 88.559 -11.381 -27.175 1.00 42.68 208 THR B C 1
ATOM 3414 O O . THR B 1 211 ? 88.343 -11.516 -25.969 1.00 44.86 208 THR B O 1
ATOM 3418 N N . ARG B 1 212 ? 89.774 -11.237 -27.679 1.00 40.61 209 ARG B N 1
ATOM 3419 C CA . ARG B 1 212 ? 90.976 -11.125 -26.838 1.00 41.43 209 ARG B CA 1
ATOM 3420 C C . ARG B 1 212 ? 90.895 -9.944 -25.862 1.00 43.74 209 ARG B C 1
ATOM 3421 O O . ARG B 1 212 ? 91.090 -10.093 -24.650 1.00 41.80 209 ARG B O 1
ATOM 3429 N N . GLN B 1 213 ? 90.564 -8.768 -26.380 1.00 45.52 210 GLN B N 1
ATOM 3430 C CA . GLN B 1 213 ? 90.430 -7.616 -25.485 1.00 47.17 210 GLN B CA 1
ATOM 3431 C C . GLN B 1 213 ? 89.289 -7.795 -24.471 1.00 42.53 210 GLN B C 1
ATOM 3432 O O . GLN B 1 213 ? 89.451 -7.428 -23.314 1.00 43.00 210 GLN B O 1
ATOM 3438 N N . GLU B 1 214 ? 88.176 -8.398 -24.892 1.00 42.15 211 GLU B N 1
ATOM 3439 C CA . GLU B 1 214 ? 87.009 -8.597 -24.013 1.00 45.63 211 GLU B CA 1
ATOM 3440 C C . GLU B 1 214 ? 87.371 -9.431 -22.800 1.00 44.32 211 GLU B C 1
ATOM 3441 O O . GLU B 1 214 ? 87.007 -9.108 -21.673 1.00 44.29 211 GLU B O 1
ATOM 3447 N N . PHE B 1 215 ? 88.096 -10.518 -23.042 1.00 43.65 212 PHE B N 1
ATOM 3448 C CA . PHE B 1 215 ? 88.623 -11.338 -21.953 1.00 43.50 212 PHE B CA 1
ATOM 3449 C C . PHE B 1 215 ? 89.671 -10.566 -21.094 1.00 39.94 212 PHE B C 1
ATOM 3450 O O . PHE B 1 215 ? 89.557 -10.491 -19.869 1.00 43.32 212 PHE B O 1
ATOM 3458 N N . LEU B 1 216 ? 90.686 -9.982 -21.725 1.00 39.87 213 LEU B N 1
ATOM 3459 C CA . LEU B 1 216 ? 91.738 -9.323 -20.935 1.00 42.17 213 LEU B CA 1
ATOM 3460 C C . LEU B 1 216 ? 91.201 -8.161 -20.113 1.00 45.20 213 LEU B C 1
ATOM 3461 O O . LEU B 1 216 ? 91.595 -7.958 -18.964 1.00 44.56 213 LEU B O 1
ATOM 3466 N N . ARG B 1 217 ? 90.271 -7.413 -20.696 1.00 48.30 214 ARG B N 1
ATOM 3467 C CA . ARG B 1 217 ? 89.666 -6.287 -19.979 1.00 57.51 214 ARG B CA 1
ATOM 3468 C C . ARG B 1 217 ? 88.870 -6.784 -18.791 1.00 52.99 214 ARG B C 1
ATOM 3469 O O . ARG B 1 217 ? 88.846 -6.148 -17.742 1.00 53.24 214 ARG B O 1
ATOM 3477 N N . ALA B 1 218 ? 88.241 -7.938 -18.954 1.00 50.63 215 ALA B N 1
ATOM 3478 C CA . ALA B 1 218 ? 87.411 -8.459 -17.885 1.00 53.13 215 ALA B CA 1
ATOM 3479 C C . ALA B 1 218 ? 88.255 -8.861 -16.698 1.00 54.00 215 ALA B C 1
ATOM 3480 O O . ALA B 1 218 ? 87.855 -8.632 -15.563 1.00 54.66 215 ALA B O 1
ATOM 3482 N N . VAL B 1 219 ? 89.429 -9.435 -16.964 1.00 54.81 216 VAL B N 1
ATOM 3483 C CA . VAL B 1 219 ? 90.332 -9.871 -15.900 1.00 59.74 216 VAL B CA 1
ATOM 3484 C C . VAL B 1 219 ? 90.670 -8.735 -14.933 1.00 69.41 216 VAL B C 1
ATOM 3485 O O . VAL B 1 219 ? 90.449 -8.857 -13.724 1.00 72.62 216 VAL B O 1
ATOM 3489 N N . ARG B 1 220 ? 91.211 -7.646 -15.488 1.00 75.59 217 ARG B N 1
ATOM 3490 C CA . ARG B 1 220 ? 91.560 -6.428 -14.752 1.00 85.08 217 ARG B CA 1
ATOM 3491 C C . ARG B 1 220 ? 90.428 -5.971 -13.816 1.00 90.52 217 ARG B C 1
ATOM 3492 O O . ARG B 1 220 ? 90.505 -4.910 -13.185 1.00 96.68 217 ARG B O 1
ATOM 3500 N N . SER C 1 5 ? 45.965 -20.513 -23.273 1.00 109.58 2 SER C N 1
ATOM 3501 C CA . SER C 1 5 ? 44.700 -19.865 -23.621 1.00 115.34 2 SER C CA 1
ATOM 3502 C C . SER C 1 5 ? 44.322 -18.757 -22.622 1.00 111.33 2 SER C C 1
ATOM 3503 O O . SER C 1 5 ? 43.600 -17.813 -22.959 1.00 111.01 2 SER C O 1
ATOM 3506 N N . SER C 1 6 ? 44.823 -18.876 -21.395 1.00 107.86 3 SER C N 1
ATOM 3507 C CA . SER C 1 6 ? 44.590 -17.865 -20.366 1.00 103.41 3 SER C CA 1
ATOM 3508 C C . SER C 1 6 ? 45.824 -16.967 -20.228 1.00 92.58 3 SER C C 1
ATOM 3509 O O . SER C 1 6 ? 46.076 -16.372 -19.177 1.00 89.45 3 SER C O 1
ATOM 3512 N N . LEU C 1 7 ? 46.593 -16.868 -21.301 1.00 87.64 4 LEU C N 1
ATOM 3513 C CA . LEU C 1 7 ? 47.820 -16.087 -21.275 1.00 76.61 4 LEU C CA 1
ATOM 3514 C C . LEU C 1 7 ? 47.628 -14.748 -21.959 1.00 74.10 4 LEU C C 1
ATOM 3515 O O . LEU C 1 7 ? 46.847 -14.646 -22.908 1.00 75.09 4 LEU C O 1
ATOM 3520 N N . SER C 1 8 ? 48.361 -13.733 -21.497 1.00 67.65 5 SER C N 1
ATOM 3521 C CA . SER C 1 8 ? 48.387 -12.428 -22.160 1.00 63.47 5 SER C CA 1
ATOM 3522 C C . SER C 1 8 ? 49.002 -12.579 -23.548 1.00 65.03 5 SER C C 1
ATOM 3523 O O . SER C 1 8 ? 49.699 -13.568 -23.809 1.00 63.08 5 SER C O 1
ATOM 3526 N N . LYS C 1 9 ? 48.730 -11.631 -24.448 1.00 66.37 6 LYS C N 1
ATOM 3527 C CA . LYS C 1 9 ? 49.280 -11.733 -25.800 1.00 68.83 6 LYS C CA 1
ATOM 3528 C C . LYS C 1 9 ? 50.799 -11.617 -25.739 1.00 62.87 6 LYS C C 1
ATOM 3529 O O . LYS C 1 9 ? 51.495 -12.258 -26.511 1.00 64.95 6 LYS C O 1
ATOM 3535 N N . GLU C 1 10 ? 51.296 -10.800 -24.810 1.00 58.33 7 GLU C N 1
ATOM 3536 C CA . GLU C 1 10 ? 52.729 -10.649 -24.565 1.00 53.48 7 GLU C CA 1
ATOM 3537 C C . GLU C 1 10 ? 53.347 -11.998 -24.152 1.00 52.10 7 GLU C C 1
ATOM 3538 O O . GLU C 1 10 ? 54.402 -12.431 -24.693 1.00 51.20 7 GLU C O 1
ATOM 3544 N N . ALA C 1 11 ? 52.692 -12.648 -23.191 1.00 52.21 8 ALA C N 1
ATOM 3545 C CA . ALA C 1 11 ? 53.203 -13.899 -22.646 1.00 53.16 8 ALA C CA 1
ATOM 3546 C C . ALA C 1 11 ? 53.267 -14.931 -23.759 1.00 56.49 8 ALA C C 1
ATOM 3547 O O . ALA C 1 11 ? 54.250 -15.682 -23.886 1.00 55.23 8 ALA C O 1
ATOM 3549 N N . GLU C 1 12 ? 52.228 -14.926 -24.586 1.00 58.02 9 GLU C N 1
ATOM 3550 C CA . GLU C 1 12 ? 52.112 -15.881 -25.669 1.00 63.93 9 GLU C CA 1
ATOM 3551 C C . GLU C 1 12 ? 53.134 -15.617 -26.754 1.00 61.41 9 GLU C C 1
ATOM 3552 O O . GLU C 1 12 ? 53.709 -16.561 -27.270 1.00 63.09 9 GLU C O 1
ATOM 3558 N N . LEU C 1 13 ? 53.340 -14.351 -27.124 1.00 60.57 10 LEU C N 1
ATOM 3559 C CA . LEU C 1 13 ? 54.389 -14.004 -28.087 1.00 61.66 10 LEU C CA 1
ATOM 3560 C C . LEU C 1 13 ? 55.755 -14.534 -27.624 1.00 58.05 10 LEU C C 1
ATOM 3561 O O . LEU C 1 13 ? 56.520 -15.113 -28.407 1.00 57.41 10 LEU C O 1
ATOM 3566 N N . VAL C 1 14 ? 56.053 -14.341 -26.350 1.00 54.11 11 VAL C N 1
ATOM 3567 C CA . VAL C 1 14 ? 57.394 -14.663 -25.855 1.00 49.52 11 VAL C CA 1
ATOM 3568 C C . VAL C 1 14 ? 57.578 -16.192 -25.793 1.00 51.01 11 VAL C C 1
ATOM 3569 O O . VAL C 1 14 ? 58.593 -16.723 -26.249 1.00 49.12 11 VAL C O 1
ATOM 3573 N N . HIS C 1 15 ? 56.571 -16.891 -25.274 1.00 53.17 12 HIS C N 1
ATOM 3574 C CA . HIS C 1 15 ? 56.615 -18.351 -25.218 1.00 53.29 12 HIS C CA 1
ATOM 3575 C C . HIS C 1 15 ? 56.817 -18.990 -26.603 1.00 56.21 12 HIS C C 1
ATOM 3576 O O . HIS C 1 15 ? 57.679 -19.846 -26.770 1.00 54.69 12 HIS C O 1
ATOM 3583 N N . GLN C 1 16 ? 56.052 -18.556 -27.604 1.00 60.17 13 GLN C N 1
ATOM 3584 C CA . GLN C 1 16 ? 56.224 -19.084 -28.965 1.00 62.47 13 GLN C CA 1
ATOM 3585 C C . GLN C 1 16 ? 57.581 -18.730 -29.586 1.00 56.92 13 GLN C C 1
ATOM 3586 O O . GLN C 1 16 ? 58.127 -19.499 -30.367 1.00 56.96 13 GLN C O 1
ATOM 3592 N N . ALA C 1 17 ? 58.099 -17.547 -29.272 1.00 51.70 14 ALA C N 1
ATOM 3593 C CA . ALA C 1 17 ? 59.385 -17.115 -29.812 1.00 49.62 14 ALA C CA 1
ATOM 3594 C C . ALA C 1 17 ? 60.475 -18.018 -29.235 1.00 47.17 14 ALA C C 1
ATOM 3595 O O . ALA C 1 17 ? 61.324 -18.525 -29.960 1.00 47.82 14 ALA C O 1
ATOM 3597 N N . LEU C 1 18 ? 60.421 -18.245 -27.930 1.00 45.69 15 LEU C N 1
ATOM 3598 C CA . LEU C 1 18 ? 61.301 -19.209 -27.280 1.00 45.14 15 LEU C CA 1
ATOM 3599 C C . LEU C 1 18 ? 61.228 -20.629 -27.864 1.00 46.59 15 LEU C C 1
ATOM 3600 O O . LEU C 1 18 ? 62.255 -21.289 -28.054 1.00 45.76 15 LEU C O 1
ATOM 3605 N N . LEU C 1 19 ? 60.018 -21.105 -28.156 1.00 51.23 16 LEU C N 1
ATOM 3606 C CA . LEU C 1 19 ? 59.830 -22.455 -28.671 1.00 54.24 16 LEU C CA 1
ATOM 3607 C C . LEU C 1 19 ? 60.372 -22.625 -30.061 1.00 56.11 16 LEU C C 1
ATOM 3608 O O . LEU C 1 19 ? 60.922 -23.672 -30.401 1.00 59.20 16 LEU C O 1
ATOM 3613 N N . ALA C 1 20 ? 60.141 -21.617 -30.893 1.00 56.34 17 ALA C N 1
ATOM 3614 C CA . ALA C 1 20 ? 60.619 -21.648 -32.267 1.00 57.71 17 ALA C CA 1
ATOM 3615 C C . ALA C 1 20 ? 62.154 -21.563 -32.341 1.00 53.35 17 ALA C C 1
ATOM 3616 O O . ALA C 1 20 ? 62.747 -22.042 -33.297 1.00 54.16 17 ALA C O 1
ATOM 3618 N N . ARG C 1 21 ? 62.777 -20.966 -31.333 1.00 50.18 18 ARG C N 1
ATOM 3619 C CA . ARG C 1 21 ? 64.242 -20.898 -31.255 1.00 48.96 18 ARG C CA 1
ATOM 3620 C C . ARG C 1 21 ? 64.884 -22.158 -30.620 1.00 57.79 18 ARG C C 1
ATOM 3621 O O . ARG C 1 21 ? 66.073 -22.385 -30.771 1.00 55.96 18 ARG C O 1
ATOM 3629 N N . GLY C 1 22 ? 64.087 -22.979 -29.932 1.00 61.05 19 GLY C N 1
ATOM 3630 C CA . GLY C 1 22 ? 64.586 -24.183 -29.276 1.00 61.51 19 GLY C CA 1
ATOM 3631 C C . GLY C 1 22 ? 65.040 -23.913 -27.849 1.00 55.18 19 GLY C C 1
ATOM 3632 O O . GLY C 1 22 ? 65.667 -24.736 -27.209 1.00 57.56 19 GLY C O 1
ATOM 3633 N N . LEU C 1 23 ? 64.640 -22.762 -27.343 1.00 49.60 20 LEU C N 1
ATOM 3634 C CA . LEU C 1 23 ? 65.133 -22.201 -26.101 1.00 50.74 20 LEU C CA 1
ATOM 3635 C C . LEU C 1 23 ? 64.268 -22.370 -24.865 1.00 53.38 20 LEU C C 1
ATOM 3636 O O . LEU C 1 23 ? 64.721 -22.092 -23.759 1.00 53.95 20 LEU C O 1
ATOM 3641 N N A GLU C 1 24 ? 63.028 -22.806 -25.049 0.57 56.91 21 GLU C N 1
ATOM 3642 N N B GLU C 1 24 ? 63.024 -22.775 -25.038 0.43 56.73 21 GLU C N 1
ATOM 3643 C CA A GLU C 1 24 ? 62.109 -22.952 -23.921 0.57 57.54 21 GLU C CA 1
ATOM 3644 C CA B GLU C 1 24 ? 62.123 -22.911 -23.900 0.43 57.79 21 GLU C CA 1
ATOM 3645 C C A GLU C 1 24 ? 62.688 -23.922 -22.896 0.57 61.25 21 GLU C C 1
ATOM 3646 C C B GLU C 1 24 ? 62.673 -23.918 -22.899 0.43 61.21 21 GLU C C 1
ATOM 3647 O O A GLU C 1 24 ? 63.447 -24.830 -23.248 0.57 64.56 21 GLU C O 1
ATOM 3648 O O B GLU C 1 24 ? 63.390 -24.851 -23.270 0.43 64.54 21 GLU C O 1
ATOM 3659 N N . THR C 1 25 ? 62.367 -23.700 -21.626 1.00 60.96 22 THR C N 1
ATOM 3660 C CA . THR C 1 25 ? 62.768 -24.618 -20.558 1.00 63.30 22 THR C CA 1
ATOM 3661 C C . THR C 1 25 ? 62.021 -25.956 -20.809 1.00 64.79 22 THR C C 1
ATOM 3662 O O . THR C 1 25 ? 60.892 -25.936 -21.304 1.00 53.06 22 THR C O 1
ATOM 3666 N N . PRO C 1 26 ? 62.686 -27.112 -20.562 1.00 68.52 23 PRO C N 1
ATOM 3667 C CA . PRO C 1 26 ? 62.085 -28.428 -20.858 1.00 71.13 23 PRO C CA 1
ATOM 3668 C C . PRO C 1 26 ? 60.831 -28.696 -20.043 1.00 70.66 23 PRO C C 1
ATOM 3669 O O . PRO C 1 26 ? 60.944 -28.961 -18.845 1.00 69.05 23 PRO C O 1
ATOM 3673 N N . LEU C 1 27 ? 59.662 -28.613 -20.687 1.00 72.11 24 LEU C N 1
ATOM 3674 C CA . LEU C 1 27 ? 58.388 -28.701 -19.977 1.00 74.27 24 LEU C CA 1
ATOM 3675 C C . LEU C 1 27 ? 57.416 -29.735 -20.556 1.00 76.28 24 LEU C C 1
ATOM 3676 O O . LEU C 1 27 ? 57.528 -30.154 -21.709 1.00 76.84 24 LEU C O 1
ATOM 3681 N N . ARG C 1 28 ? 56.468 -30.143 -19.723 1.00 78.03 25 ARG C N 1
ATOM 3682 C CA . ARG C 1 28 ? 55.332 -30.956 -20.145 1.00 82.83 25 ARG C CA 1
ATOM 3683 C C . ARG C 1 28 ? 54.038 -30.323 -19.628 1.00 79.78 25 ARG C C 1
ATOM 3684 O O . ARG C 1 28 ? 54.047 -29.639 -18.595 1.00 72.52 25 ARG C O 1
ATOM 3692 N N . LYS C 1 29 ? 52.933 -30.563 -20.340 1.00 85.14 26 LYS C N 1
ATOM 3693 C CA . LYS C 1 29 ? 51.607 -30.081 -19.933 1.00 87.05 26 LYS C CA 1
ATOM 3694 C C . LYS C 1 29 ? 51.093 -30.760 -18.663 1.00 84.70 26 LYS C C 1
ATOM 3695 O O . LYS C 1 29 ? 51.090 -31.987 -18.571 1.00 87.88 26 LYS C O 1
ATOM 3701 N N . PRO C 1 30 ? 50.653 -29.954 -17.681 1.00 79.58 27 PRO C N 1
ATOM 3702 C CA . PRO C 1 30 ? 50.158 -30.472 -16.401 1.00 75.98 27 PRO C CA 1
ATOM 3703 C C . PRO C 1 30 ? 48.784 -31.078 -16.570 1.00 77.69 27 PRO C C 1
ATOM 3704 O O . PRO C 1 30 ? 47.998 -30.621 -17.395 1.00 80.03 27 PRO C O 1
ATOM 3708 N N . GLU C 1 31 ? 48.506 -32.093 -15.771 1.00 75.96 28 GLU C N 1
ATOM 3709 C CA . GLU C 1 31 ? 47.245 -32.789 -15.829 1.00 78.09 28 GLU C CA 1
ATOM 3710 C C . GLU C 1 31 ? 46.702 -32.859 -14.423 1.00 74.39 28 GLU C C 1
ATOM 3711 O O . GLU C 1 31 ? 45.580 -33.285 -14.205 1.00 77.40 28 GLU C O 1
ATOM 3717 N N . LEU C 1 32 ? 47.516 -32.439 -13.463 1.00 69.26 29 LEU C N 1
ATOM 3718 C CA . LEU C 1 32 ? 47.007 -32.133 -12.137 1.00 66.76 29 LEU C CA 1
ATOM 3719 C C . LEU C 1 32 ? 47.052 -30.628 -11.967 1.00 64.61 29 LEU C C 1
ATOM 3720 O O . LEU C 1 32 ? 47.914 -29.966 -12.555 1.00 61.72 29 LEU C O 1
ATOM 3725 N N . ASP C 1 33 ? 46.133 -30.081 -11.178 1.00 64.19 30 ASP C N 1
ATOM 3726 C CA . ASP C 1 33 ? 46.192 -28.657 -10.891 1.00 64.98 30 ASP C CA 1
ATOM 3727 C C . ASP C 1 33 ? 47.300 -28.337 -9.878 1.00 63.11 30 ASP C C 1
ATOM 3728 O O . ASP C 1 33 ? 47.884 -29.233 -9.263 1.00 59.25 30 ASP C O 1
ATOM 3733 N N . ALA C 1 34 ? 47.577 -27.052 -9.698 1.00 53.92 31 ALA C N 1
ATOM 3734 C CA . ALA C 1 34 ? 48.728 -26.635 -8.872 1.00 55.72 31 ALA C CA 1
ATOM 3735 C C . ALA C 1 34 ? 48.573 -27.018 -7.397 1.00 55.54 31 ALA C C 1
ATOM 3736 O O . ALA C 1 34 ? 49.538 -27.472 -6.780 1.00 53.96 31 ALA C O 1
ATOM 3738 N N . GLU C 1 35 ? 47.358 -26.847 -6.859 1.00 54.07 32 GLU C N 1
ATOM 3739 C CA . GLU C 1 35 ? 47.043 -27.197 -5.470 1.00 56.44 32 GLU C CA 1
ATOM 3740 C C . GLU C 1 35 ? 47.255 -28.706 -5.218 1.00 57.61 32 GLU C C 1
ATOM 3741 O O . GLU C 1 35 ? 47.744 -29.113 -4.163 1.00 57.48 32 GLU C O 1
ATOM 3747 N N . THR C 1 36 ? 46.898 -29.530 -6.195 1.00 57.36 33 THR C N 1
ATOM 3748 C CA . THR C 1 36 ? 47.068 -30.960 -6.066 1.00 56.76 33 THR C CA 1
ATOM 3749 C C . THR C 1 36 ? 48.558 -31.304 -6.231 1.00 54.57 33 THR C C 1
ATOM 3750 O O . THR C 1 36 ? 49.077 -32.156 -5.519 1.00 54.87 33 THR C O 1
ATOM 3754 N N . ARG C 1 37 ? 49.246 -30.622 -7.147 1.00 51.11 34 ARG C N 1
ATOM 3755 C CA . ARG C 1 37 ? 50.673 -30.879 -7.340 1.00 48.18 34 ARG C CA 1
ATOM 3756 C C . ARG C 1 37 ? 51.462 -30.464 -6.107 1.00 44.56 34 ARG C C 1
ATOM 3757 O O . ARG C 1 37 ? 52.367 -31.170 -5.686 1.00 44.57 34 ARG C O 1
ATOM 3765 N N . LYS C 1 38 ? 51.060 -29.382 -5.459 1.00 44.26 35 LYS C N 1
ATOM 3766 C CA . LYS C 1 38 ? 51.679 -29.036 -4.183 1.00 46.26 35 LYS C CA 1
ATOM 3767 C C . LYS C 1 38 ? 51.557 -30.150 -3.142 1.00 48.07 35 LYS C C 1
ATOM 3768 O O . LYS C 1 38 ? 52.503 -30.484 -2.442 1.00 49.40 35 LYS C O 1
ATOM 3774 N N . THR C 1 39 ? 50.368 -30.719 -3.047 1.00 47.13 36 THR C N 1
ATOM 3775 C CA . THR C 1 39 ? 50.100 -31.770 -2.091 1.00 46.08 36 THR C CA 1
ATOM 3776 C C . THR C 1 39 ? 50.918 -33.015 -2.362 1.00 45.25 36 THR C C 1
ATOM 3777 O O . THR C 1 39 ? 51.459 -33.606 -1.445 1.00 46.13 36 THR C O 1
ATOM 3781 N N . ARG C 1 40 ? 51.016 -33.403 -3.626 1.00 45.35 37 ARG C N 1
ATOM 3782 C CA . ARG C 1 40 ? 51.718 -34.620 -3.992 1.00 43.43 37 ARG C CA 1
ATOM 3783 C C . ARG C 1 40 ? 53.248 -34.422 -3.765 1.00 49.96 37 ARG C C 1
ATOM 3784 O O . ARG C 1 40 ? 53.952 -35.300 -3.274 1.00 50.36 37 ARG C O 1
ATOM 3792 N N . ILE C 1 41 ? 53.746 -33.242 -4.086 1.00 49.14 38 ILE C N 1
ATOM 3793 C CA . ILE C 1 41 ? 55.147 -32.926 -3.776 1.00 45.94 38 ILE C CA 1
ATOM 3794 C C . ILE C 1 41 ? 55.380 -32.970 -2.265 1.00 44.19 38 ILE C C 1
ATOM 3795 O O . ILE C 1 41 ? 56.339 -33.566 -1.799 1.00 45.85 38 ILE C O 1
ATOM 3800 N N . GLN C 1 42 ? 54.496 -32.356 -1.489 1.00 42.74 39 GLN C N 1
ATOM 3801 C CA . GLN C 1 42 ? 54.611 -32.462 -0.037 1.00 43.78 39 GLN C CA 1
ATOM 3802 C C . GLN C 1 42 ? 54.757 -33.913 0.453 1.00 44.93 39 GLN C C 1
ATOM 3803 O O . GLN C 1 42 ? 55.660 -34.212 1.246 1.00 43.46 39 GLN C O 1
ATOM 3809 N N . ALA C 1 43 ? 53.890 -34.815 -0.027 1.00 43.56 40 ALA C N 1
ATOM 3810 C CA . ALA C 1 43 ? 54.000 -36.224 0.352 1.00 42.60 40 ALA C CA 1
ATOM 3811 C C . ALA C 1 43 ? 55.359 -36.811 0.030 1.00 42.61 40 ALA C C 1
ATOM 3812 O O . ALA C 1 43 ? 55.958 -37.477 0.879 1.00 42.75 40 ALA C O 1
ATOM 3814 N N . HIS C 1 44 ? 55.829 -36.600 -1.200 1.00 40.79 41 HIS C N 1
ATOM 3815 C CA . HIS C 1 44 ? 57.159 -37.056 -1.570 1.00 43.03 41 HIS C CA 1
ATOM 3816 C C . HIS C 1 44 ? 58.289 -36.433 -0.694 1.00 46.87 41 HIS C C 1
ATOM 3817 O O . HIS C 1 44 ? 59.211 -37.144 -0.281 1.00 45.92 41 HIS C O 1
ATOM 3824 N N . MET C 1 45 ? 58.233 -35.131 -0.401 1.00 45.67 42 MET C N 1
ATOM 3825 C CA . MET C 1 45 ? 59.316 -34.544 0.421 1.00 44.55 42 MET C CA 1
ATOM 3826 C C . MET C 1 45 ? 59.276 -35.040 1.859 1.00 45.05 42 MET C C 1
ATOM 3827 O O . MET C 1 45 ? 60.304 -35.056 2.554 1.00 42.70 42 MET C O 1
ATOM 3832 N N . THR C 1 46 ? 58.075 -35.380 2.319 1.00 43.46 43 THR C N 1
ATOM 3833 C CA . THR C 1 46 ? 57.906 -36.012 3.620 1.00 46.40 43 THR C CA 1
ATOM 3834 C C . THR C 1 46 ? 58.710 -37.320 3.688 1.00 47.20 43 THR C C 1
ATOM 3835 O O . THR C 1 46 ? 59.370 -37.587 4.681 1.00 47.53 43 THR C O 1
ATOM 3839 N N . GLU C 1 47 ? 58.643 -38.131 2.632 1.00 47.32 44 GLU C N 1
ATOM 3840 C CA . GLU C 1 47 ? 59.392 -39.380 2.592 1.00 49.10 44 GLU C CA 1
ATOM 3841 C C . GLU C 1 47 ? 60.900 -39.084 2.573 1.00 48.37 44 GLU C C 1
ATOM 3842 O O . GLU C 1 47 ? 61.674 -39.736 3.268 1.00 49.00 44 GLU C O 1
ATOM 3848 N N . VAL C 1 48 ? 61.291 -38.099 1.767 1.00 45.58 45 VAL C N 1
ATOM 3849 C CA . VAL C 1 48 ? 62.686 -37.737 1.647 1.00 44.05 45 VAL C CA 1
ATOM 3850 C C . VAL C 1 48 ? 63.236 -37.452 3.035 1.00 45.40 45 VAL C C 1
ATOM 3851 O O . VAL C 1 48 ? 64.312 -37.945 3.414 1.00 45.16 45 VAL C O 1
ATOM 3855 N N . MET C 1 49 ? 62.463 -36.708 3.817 1.00 45.16 46 MET C N 1
ATOM 3856 C CA . MET C 1 49 ? 62.899 -36.326 5.145 1.00 44.99 46 MET C CA 1
ATOM 3857 C C . MET C 1 49 ? 62.992 -37.513 6.062 1.00 47.95 46 MET C C 1
ATOM 3858 O O . MET C 1 49 ? 63.928 -37.603 6.872 1.00 47.78 46 MET C O 1
ATOM 3863 N N . HIS C 1 50 ? 62.047 -38.443 5.920 1.00 47.45 47 HIS C N 1
ATOM 3864 C CA . HIS C 1 50 ? 62.182 -39.721 6.595 1.00 48.76 47 HIS C CA 1
ATOM 3865 C C . HIS C 1 50 ? 63.436 -40.468 6.161 1.00 45.46 47 HIS C C 1
ATOM 3866 O O . HIS C 1 50 ? 64.097 -41.090 6.971 1.00 46.15 47 HIS C O 1
ATOM 3873 N N . LEU C 1 51 ? 63.742 -40.418 4.873 1.00 44.68 48 LEU C N 1
ATOM 3874 C CA . LEU C 1 51 ? 64.915 -41.112 4.353 1.00 44.30 48 LEU C CA 1
ATOM 3875 C C . LEU C 1 51 ? 66.203 -40.431 4.764 1.00 44.10 48 LEU C C 1
ATOM 3876 O O . LEU C 1 51 ? 67.276 -40.988 4.537 1.00 45.44 48 LEU C O 1
ATOM 3881 N N . LEU C 1 52 ? 66.101 -39.237 5.349 1.00 44.72 49 LEU C N 1
ATOM 3882 C CA . LEU C 1 52 ? 67.269 -38.546 5.889 1.00 44.54 49 LEU C CA 1
ATOM 3883 C C . LEU C 1 52 ? 67.324 -38.796 7.380 1.00 48.98 49 LEU C C 1
ATOM 3884 O O . LEU C 1 52 ? 68.152 -38.214 8.067 1.00 51.25 49 LEU C O 1
ATOM 3889 N N . ASN C 1 53 ? 66.431 -39.656 7.871 1.00 49.66 50 ASN C N 1
ATOM 3890 C CA . ASN C 1 53 ? 66.340 -39.981 9.303 1.00 52.76 50 ASN C CA 1
ATOM 3891 C C . ASN C 1 53 ? 65.959 -38.822 10.194 1.00 53.20 50 ASN C C 1
ATOM 3892 O O . ASN C 1 53 ? 66.254 -38.837 11.386 1.00 57.28 50 ASN C O 1
ATOM 3897 N N . LEU C 1 54 ? 65.318 -37.817 9.622 1.00 49.01 51 LEU C N 1
ATOM 3898 C CA . LEU C 1 54 ? 64.925 -36.664 10.386 1.00 49.24 51 LEU C CA 1
ATOM 3899 C C . LEU C 1 54 ? 63.644 -36.989 11.168 1.00 55.26 51 LEU C C 1
ATOM 3900 O O . LEU C 1 54 ? 62.807 -37.743 10.694 1.00 59.61 51 LEU C O 1
ATOM 3905 N N . ASP C 1 55 ? 63.498 -36.423 12.361 1.00 55.99 52 ASP C N 1
ATOM 3906 C CA . ASP C 1 55 ? 62.281 -36.592 13.142 1.00 61.16 52 ASP C CA 1
ATOM 3907 C C . ASP C 1 55 ? 61.216 -35.536 12.809 1.00 60.30 52 ASP C C 1
ATOM 3908 O O . ASP C 1 55 ? 61.298 -34.393 13.253 1.00 59.61 52 ASP C O 1
ATOM 3913 N N . LEU C 1 56 ? 60.193 -35.929 12.060 1.00 60.23 53 LEU C N 1
ATOM 3914 C CA . LEU C 1 56 ? 59.180 -34.963 11.677 1.00 62.35 53 LEU C CA 1
ATOM 3915 C C . LEU C 1 56 ? 58.221 -34.582 12.803 1.00 64.59 53 LEU C C 1
ATOM 3916 O O . LEU C 1 56 ? 57.374 -33.707 12.621 1.00 67.94 53 LEU C O 1
ATOM 3921 N N . THR C 1 57 ? 58.354 -35.198 13.970 1.00 64.16 54 THR C N 1
ATOM 3922 C CA . THR C 1 57 ? 57.505 -34.802 15.089 1.00 68.20 54 THR C CA 1
ATOM 3923 C C . THR C 1 57 ? 57.935 -33.470 15.730 1.00 67.21 54 THR C C 1
ATOM 3924 O O . THR C 1 57 ? 57.146 -32.833 16.452 1.00 70.52 54 THR C O 1
ATOM 3928 N N . ASP C 1 58 ? 59.170 -33.053 15.456 1.00 62.19 55 ASP C N 1
ATOM 3929 C CA . ASP C 1 58 ? 59.699 -31.806 15.983 1.00 61.00 55 ASP C CA 1
ATOM 3930 C C . ASP C 1 58 ? 58.986 -30.597 15.402 1.00 59.52 55 ASP C C 1
ATOM 3931 O O . ASP C 1 58 ? 58.839 -30.483 14.187 1.00 58.14 55 ASP C O 1
ATOM 3936 N N . ASP C 1 59 ? 58.577 -29.679 16.268 1.00 61.68 56 ASP C N 1
ATOM 3937 C CA . ASP C 1 59 ? 57.780 -28.529 15.833 1.00 66.36 56 ASP C CA 1
ATOM 3938 C C . ASP C 1 59 ? 58.445 -27.745 14.705 1.00 63.35 56 ASP C C 1
ATOM 3939 O O . ASP C 1 59 ? 57.774 -27.255 13.800 1.00 66.11 56 ASP C O 1
ATOM 3944 N N . SER C 1 60 ? 59.766 -27.643 14.759 1.00 58.86 57 SER C N 1
ATOM 3945 C CA . SER C 1 60 ? 60.509 -26.925 13.755 1.00 55.28 57 SER C CA 1
ATOM 3946 C C . SER C 1 60 ? 60.428 -27.600 12.381 1.00 56.10 57 SER C C 1
ATOM 3947 O O . SER C 1 60 ? 60.392 -26.902 11.383 1.00 57.15 57 SER C O 1
ATOM 3950 N N . LEU C 1 61 ? 60.372 -28.936 12.314 1.00 56.17 58 LEU C N 1
ATOM 3951 C CA . LEU C 1 61 ? 60.441 -29.642 11.014 1.00 51.66 58 LEU C CA 1
ATOM 3952 C C . LEU C 1 61 ? 59.099 -30.136 10.470 1.00 53.49 58 LEU C C 1
ATOM 3953 O O . LEU C 1 61 ? 59.002 -30.551 9.305 1.00 51.24 58 LEU C O 1
ATOM 3958 N N . ALA C 1 62 ? 58.080 -30.153 11.313 1.00 58.11 59 ALA C N 1
ATOM 3959 C CA . ALA C 1 62 ? 56.841 -30.837 10.941 1.00 61.17 59 ALA C CA 1
ATOM 3960 C C . ALA C 1 62 ? 56.204 -30.226 9.692 1.00 61.11 59 ALA C C 1
ATOM 3961 O O . ALA C 1 62 ? 55.590 -30.934 8.883 1.00 62.44 59 ALA C O 1
ATOM 3963 N N . ASP C 1 63 ? 56.392 -28.919 9.523 1.00 57.80 60 ASP C N 1
ATOM 3964 C CA . ASP C 1 63 ? 55.741 -28.185 8.442 1.00 54.67 60 ASP C CA 1
ATOM 3965 C C . ASP C 1 63 ? 56.677 -28.018 7.244 1.00 49.34 60 ASP C C 1
ATOM 3966 O O . ASP C 1 63 ? 56.315 -27.382 6.255 1.00 47.28 60 ASP C O 1
ATOM 3971 N N . THR C 1 64 ? 57.873 -28.593 7.327 1.00 41.83 61 THR C N 1
ATOM 3972 C CA . THR C 1 64 ? 58.836 -28.417 6.237 1.00 40.44 61 THR C CA 1
ATOM 3973 C C . THR C 1 64 ? 58.444 -28.957 4.875 1.00 40.52 61 THR C C 1
ATOM 3974 O O . THR C 1 64 ? 58.562 -28.243 3.894 1.00 38.28 61 THR C O 1
ATOM 3978 N N . PRO C 1 65 ? 57.904 -30.186 4.804 1.00 44.50 62 PRO C N 1
ATOM 3979 C CA . PRO C 1 65 ? 57.469 -30.645 3.483 1.00 44.92 62 PRO C CA 1
ATOM 3980 C C . PRO C 1 65 ? 56.425 -29.745 2.810 1.00 45.09 62 PRO C C 1
ATOM 3981 O O . PRO C 1 65 ? 56.552 -29.532 1.601 1.00 42.20 62 PRO C O 1
ATOM 3985 N N . ARG C 1 66 ? 55.449 -29.237 3.567 1.00 47.43 63 ARG C N 1
ATOM 3986 C CA . ARG C 1 66 ? 54.451 -28.279 3.059 1.00 46.25 63 ARG C CA 1
ATOM 3987 C C . ARG C 1 66 ? 55.156 -26.992 2.609 1.00 45.97 63 ARG C C 1
ATOM 3988 O O . ARG C 1 66 ? 54.913 -26.519 1.498 1.00 46.77 63 ARG C O 1
ATOM 3996 N N . ARG C 1 67 ? 56.044 -26.435 3.443 1.00 45.22 64 ARG C N 1
ATOM 3997 C CA . ARG C 1 67 ? 56.780 -25.219 3.050 1.00 43.21 64 ARG C CA 1
ATOM 3998 C C . ARG C 1 67 ? 57.552 -25.429 1.743 1.00 41.48 64 ARG C C 1
ATOM 3999 O O . ARG C 1 67 ? 57.514 -24.588 0.842 1.00 39.14 64 ARG C O 1
ATOM 4007 N N . ILE C 1 68 ? 58.183 -26.586 1.606 1.00 42.26 65 ILE C N 1
ATOM 4008 C CA . ILE C 1 68 ? 58.992 -26.854 0.427 1.00 40.07 65 ILE C CA 1
ATOM 4009 C C . ILE C 1 68 ? 58.110 -26.932 -0.806 1.00 40.03 65 ILE C C 1
ATOM 4010 O O . ILE C 1 68 ? 58.401 -26.271 -1.802 1.00 41.02 65 ILE C O 1
ATOM 4015 N N . ALA C 1 69 ? 57.041 -27.732 -0.743 1.00 40.00 66 ALA C N 1
ATOM 4016 C CA . ALA C 1 69 ? 56.092 -27.842 -1.850 1.00 42.35 66 ALA C CA 1
ATOM 4017 C C . ALA C 1 69 ? 55.571 -26.487 -2.321 1.00 42.14 66 ALA C C 1
ATOM 4018 O O . ALA C 1 69 ? 55.557 -26.182 -3.518 1.00 42.00 66 ALA C O 1
ATOM 4020 N N . LYS C 1 70 ? 55.109 -25.704 -1.361 1.00 42.91 67 LYS C N 1
ATOM 4021 C CA . LYS C 1 70 ? 54.666 -24.345 -1.611 1.00 47.83 67 LYS C CA 1
ATOM 4022 C C . LYS C 1 70 ? 55.792 -23.558 -2.326 1.00 44.16 67 LYS C C 1
ATOM 4023 O O . LYS C 1 70 ? 55.576 -22.904 -3.361 1.00 43.03 67 LYS C O 1
ATOM 4029 N N . MET C 1 71 ? 56.999 -23.650 -1.788 1.00 42.36 68 MET C N 1
ATOM 4030 C CA . MET C 1 71 ? 58.111 -22.867 -2.340 1.00 43.18 68 MET C CA 1
ATOM 4031 C C . MET C 1 71 ? 58.388 -23.244 -3.784 1.00 41.03 68 MET C C 1
ATOM 4032 O O . MET C 1 71 ? 58.493 -22.382 -4.639 1.00 38.72 68 MET C O 1
ATOM 4037 N N . TYR C 1 72 ? 58.457 -24.548 -4.056 1.00 40.37 69 TYR C N 1
ATOM 4038 C CA . TYR C 1 72 ? 58.687 -25.018 -5.414 1.00 42.85 69 TYR C CA 1
ATOM 4039 C C . TYR C 1 72 ? 57.637 -24.524 -6.410 1.00 46.58 69 TYR C C 1
ATOM 4040 O O . TYR C 1 72 ? 57.992 -23.877 -7.393 1.00 47.54 69 TYR C O 1
ATOM 4049 N N . VAL C 1 73 ? 56.349 -24.821 -6.158 1.00 46.18 70 VAL C N 1
ATOM 4050 C CA . VAL C 1 73 ? 55.295 -24.501 -7.142 1.00 47.47 70 VAL C CA 1
ATOM 4051 C C . VAL C 1 73 ? 54.930 -23.004 -7.281 1.00 48.29 70 VAL C C 1
ATOM 4052 O O . VAL C 1 73 ? 54.739 -22.510 -8.392 1.00 50.99 70 VAL C O 1
ATOM 4056 N N . ASP C 1 74 ? 54.862 -22.299 -6.158 1.00 45.63 71 ASP C N 1
ATOM 4057 C CA . ASP C 1 74 ? 54.376 -20.925 -6.114 1.00 47.19 71 ASP C CA 1
ATOM 4058 C C . ASP C 1 74 ? 55.461 -19.833 -6.013 1.00 49.01 71 ASP C C 1
ATOM 4059 O O . ASP C 1 74 ? 55.172 -18.670 -6.311 1.00 51.12 71 ASP C O 1
ATOM 4064 N N A GLU C 1 75 ? 56.684 -20.224 -5.634 0.57 44.09 72 GLU C N 1
ATOM 4065 N N B GLU C 1 75 ? 56.666 -20.166 -5.545 0.43 44.48 72 GLU C N 1
ATOM 4066 C CA A GLU C 1 75 ? 57.718 -19.270 -5.275 0.57 43.80 72 GLU C CA 1
ATOM 4067 C CA B GLU C 1 75 ? 57.711 -19.151 -5.458 0.43 44.12 72 GLU C CA 1
ATOM 4068 C C A GLU C 1 75 ? 58.910 -19.322 -6.243 0.57 43.96 72 GLU C C 1
ATOM 4069 C C B GLU C 1 75 ? 58.852 -19.433 -6.433 0.43 44.10 72 GLU C C 1
ATOM 4070 O O A GLU C 1 75 ? 58.981 -18.537 -7.186 0.57 45.48 72 GLU C O 1
ATOM 4071 O O B GLU C 1 75 ? 58.838 -18.913 -7.555 0.43 45.33 72 GLU C O 1
ATOM 4082 N N . ILE C 1 76 ? 59.805 -20.283 -6.049 1.00 39.45 73 ILE C N 1
ATOM 4083 C CA . ILE C 1 76 ? 61.030 -20.351 -6.830 1.00 41.63 73 ILE C CA 1
ATOM 4084 C C . ILE C 1 76 ? 60.911 -20.885 -8.248 1.00 40.33 73 ILE C C 1
ATOM 4085 O O . ILE C 1 76 ? 61.767 -20.581 -9.072 1.00 37.61 73 ILE C O 1
ATOM 4090 N N . PHE C 1 77 ? 59.858 -21.642 -8.558 1.00 36.39 74 PHE C N 1
ATOM 4091 C CA . PHE C 1 77 ? 59.681 -22.134 -9.930 1.00 37.65 74 PHE C CA 1
ATOM 4092 C C . PHE C 1 77 ? 58.401 -21.557 -10.558 1.00 41.13 74 PHE C C 1
ATOM 4093 O O . PHE C 1 77 ? 57.859 -22.111 -11.552 1.00 39.82 74 PHE C O 1
ATOM 4101 N N . SER C 1 78 ? 57.963 -20.414 -10.019 1.00 41.97 75 SER C N 1
ATOM 4102 C CA . SER C 1 78 ? 56.760 -19.764 -10.493 1.00 46.96 75 SER C CA 1
ATOM 4103 C C . SER C 1 78 ? 56.909 -19.340 -11.947 1.00 47.33 75 SER C C 1
ATOM 4104 O O . SER C 1 78 ? 55.911 -19.171 -12.645 1.00 49.48 75 SER C O 1
ATOM 4107 N N . GLY C 1 79 ? 58.148 -19.170 -12.404 1.00 42.06 76 GLY C N 1
ATOM 4108 C CA . GLY C 1 79 ? 58.377 -18.753 -13.782 1.00 42.27 76 GLY C CA 1
ATOM 4109 C C . GLY C 1 79 ? 58.148 -19.843 -14.818 1.00 44.56 76 GLY C C 1
ATOM 4110 O O . GLY C 1 79 ? 58.306 -19.595 -16.018 1.00 46.79 76 GLY C O 1
ATOM 4111 N N . LEU C 1 80 ? 57.803 -21.051 -14.363 1.00 41.86 77 LEU C N 1
ATOM 4112 C CA . LEU C 1 80 ? 57.469 -22.147 -15.265 1.00 45.83 77 LEU C CA 1
ATOM 4113 C C . LEU C 1 80 ? 56.030 -21.966 -15.787 1.00 48.46 77 LEU C C 1
ATOM 4114 O O . LEU C 1 80 ? 55.634 -22.571 -16.768 1.00 50.57 77 LEU C O 1
ATOM 4119 N N . ASP C 1 81 ? 55.262 -21.122 -15.110 1.00 48.26 78 ASP C N 1
ATOM 4120 C CA . ASP C 1 81 ? 53.865 -20.846 -15.466 1.00 50.20 78 ASP C CA 1
ATOM 4121 C C . ASP C 1 81 ? 53.703 -19.466 -16.102 1.00 49.03 78 ASP C C 1
ATOM 4122 O O . ASP C 1 81 ? 53.836 -18.451 -15.423 1.00 48.72 78 ASP C O 1
ATOM 4127 N N . TYR C 1 82 ? 53.377 -19.426 -17.387 1.00 48.50 79 TYR C N 1
ATOM 4128 C CA . TYR C 1 82 ? 53.259 -18.148 -18.081 1.00 48.56 79 TYR C CA 1
ATOM 4129 C C . TYR C 1 82 ? 52.086 -17.253 -17.672 1.00 51.32 79 TYR C C 1
ATOM 4130 O O . TYR C 1 82 ? 52.025 -16.114 -18.135 1.00 49.17 79 TYR C O 1
ATOM 4139 N N . GLU C 1 83 ? 51.178 -17.752 -16.821 1.00 52.01 80 GLU C N 1
ATOM 4140 C CA . GLU C 1 83 ? 50.134 -16.908 -16.219 1.00 53.24 80 GLU C CA 1
ATOM 4141 C C . GLU C 1 83 ? 50.775 -15.942 -15.230 1.00 51.94 80 GLU C C 1
ATOM 4142 O O . GLU C 1 83 ? 50.156 -14.970 -14.807 1.00 51.26 80 GLU C O 1
ATOM 4148 N N . ASN C 1 84 ? 52.041 -16.207 -14.893 1.00 52.23 81 ASN C N 1
ATOM 4149 C CA . ASN C 1 84 ? 52.775 -15.396 -13.949 1.00 50.34 81 ASN C CA 1
ATOM 4150 C C . ASN C 1 84 ? 53.670 -14.408 -14.661 1.00 51.94 81 ASN C C 1
ATOM 4151 O O . ASN C 1 84 ? 54.454 -13.714 -14.036 1.00 49.80 81 ASN C O 1
ATOM 4156 N N . PHE C 1 85 ? 53.564 -14.348 -15.975 1.00 56.86 82 PHE C N 1
ATOM 4157 C CA . PHE C 1 85 ? 54.440 -13.485 -16.754 1.00 54.95 82 PHE C CA 1
ATOM 4158 C C . PHE C 1 85 ? 54.059 -12.016 -16.439 1.00 53.70 82 PHE C C 1
ATOM 4159 O O . PHE C 1 85 ? 52.922 -11.727 -16.237 1.00 56.95 82 PHE C O 1
ATOM 4167 N N . PRO C 1 86 ? 55.019 -11.091 -16.364 1.00 52.16 83 PRO C N 1
ATOM 4168 C CA . PRO C 1 86 ? 54.549 -9.777 -15.899 1.00 54.71 83 PRO C CA 1
ATOM 4169 C C . PRO C 1 86 ? 53.687 -9.053 -16.935 1.00 58.83 83 PRO C C 1
ATOM 4170 O O . PRO C 1 86 ? 53.816 -9.310 -18.130 1.00 58.48 83 PRO C O 1
ATOM 4174 N N . LYS C 1 87 ? 52.797 -8.173 -16.486 1.00 62.13 84 LYS C N 1
ATOM 4175 C CA . LYS C 1 87 ? 52.085 -7.310 -17.433 1.00 65.98 84 LYS C CA 1
ATOM 4176 C C . LYS C 1 87 ? 53.059 -6.301 -18.061 1.00 64.93 84 LYS C C 1
ATOM 4177 O O . LYS C 1 87 ? 53.936 -5.740 -17.386 1.00 67.20 84 LYS C O 1
ATOM 4183 N N . ILE C 1 88 ? 52.975 -6.129 -19.371 1.00 63.32 85 ILE C N 1
ATOM 4184 C CA . ILE C 1 88 ? 53.957 -5.295 -20.049 1.00 62.41 85 ILE C CA 1
ATOM 4185 C C . ILE C 1 88 ? 53.425 -3.900 -20.382 1.00 68.22 85 ILE C C 1
ATOM 4186 O O . ILE C 1 88 ? 52.357 -3.748 -20.981 1.00 71.59 85 ILE C O 1
ATOM 4191 N N . THR C 1 89 ? 54.167 -2.881 -19.955 1.00 68.79 86 THR C N 1
ATOM 4192 C CA . THR C 1 89 ? 53.791 -1.510 -20.265 1.00 71.63 86 THR C CA 1
ATOM 4193 C C . THR C 1 89 ? 54.868 -0.860 -21.158 1.00 68.33 86 THR C C 1
ATOM 4194 O O . THR C 1 89 ? 56.077 -0.981 -20.898 1.00 61.62 86 THR C O 1
ATOM 4198 N N . LEU C 1 90 ? 54.405 -0.227 -22.240 1.00 69.90 87 LEU C N 1
ATOM 4199 C CA . LEU C 1 90 ? 55.268 0.401 -23.231 1.00 68.16 87 LEU C CA 1
ATOM 4200 C C . LEU C 1 90 ? 54.701 1.776 -23.489 1.00 69.40 87 LEU C C 1
ATOM 4201 O O . LEU C 1 90 ? 53.479 1.953 -23.526 1.00 69.64 87 LEU C O 1
ATOM 4206 N N . ILE C 1 91 ? 55.582 2.761 -23.645 1.00 68.75 88 ILE C N 1
ATOM 4207 C CA . ILE C 1 91 ? 55.162 4.087 -24.122 1.00 69.44 88 ILE C CA 1
ATOM 4208 C C . ILE C 1 91 ? 55.863 4.310 -25.447 1.00 67.06 88 ILE C C 1
ATOM 4209 O O . ILE C 1 91 ? 56.894 3.678 -25.731 1.00 60.59 88 ILE C O 1
ATOM 4214 N N A GLN C 1 92 ? 55.319 5.188 -26.277 0.47 70.93 89 GLN C N 1
ATOM 4215 N N B GLN C 1 92 ? 55.310 5.199 -26.256 0.53 70.94 89 GLN C N 1
ATOM 4216 C CA A GLN C 1 92 ? 55.949 5.462 -27.564 0.47 71.86 89 GLN C CA 1
ATOM 4217 C CA B GLN C 1 92 ? 55.940 5.560 -27.515 0.53 71.93 89 GLN C CA 1
ATOM 4218 C C A GLN C 1 92 ? 57.202 6.333 -27.415 0.47 70.17 89 GLN C C 1
ATOM 4219 C C B GLN C 1 92 ? 57.313 6.188 -27.251 0.53 69.48 89 GLN C C 1
ATOM 4220 O O A GLN C 1 92 ? 57.232 7.263 -26.612 0.47 70.16 89 GLN C O 1
ATOM 4221 O O B GLN C 1 92 ? 57.544 6.784 -26.199 0.53 67.82 89 GLN C O 1
ATOM 4232 N N . ASN C 1 93 ? 58.235 6.008 -28.188 1.00 69.43 90 ASN C N 1
ATOM 4233 C CA . ASN C 1 93 ? 59.521 6.695 -28.128 1.00 66.92 90 ASN C CA 1
ATOM 4234 C C . ASN C 1 93 ? 59.409 8.070 -28.793 1.00 70.00 90 ASN C C 1
ATOM 4235 O O . ASN C 1 93 ? 60.096 8.356 -29.776 1.00 73.06 90 ASN C O 1
ATOM 4240 N N . LYS C 1 94 ? 58.516 8.907 -28.262 1.00 70.13 91 LYS C N 1
ATOM 4241 C CA . LYS C 1 94 ? 58.318 10.286 -28.744 1.00 71.86 91 LYS C CA 1
ATOM 4242 C C . LYS C 1 94 ? 59.579 11.148 -28.524 1.00 69.06 91 LYS C C 1
ATOM 4243 O O . LYS C 1 94 ? 59.844 12.084 -29.261 1.00 70.73 91 LYS C O 1
ATOM 4249 N N . MET C 1 95 ? 60.332 10.824 -27.484 1.00 67.82 92 MET C N 1
ATOM 4250 C CA . MET C 1 95 ? 61.550 11.563 -27.142 1.00 68.49 92 MET C CA 1
ATOM 4251 C C . MET C 1 95 ? 62.753 11.098 -27.994 1.00 69.19 92 MET C C 1
ATOM 4252 O O . MET C 1 95 ? 63.818 11.720 -27.970 1.00 70.26 92 MET C O 1
ATOM 4257 N N . LYS C 1 96 ? 62.553 10.009 -28.745 1.00 66.96 93 LYS C N 1
ATOM 4258 C CA . LYS C 1 96 ? 63.464 9.578 -29.808 1.00 64.47 93 LYS C CA 1
ATOM 4259 C C . LYS C 1 96 ? 64.877 9.269 -29.303 1.00 62.19 93 LYS C C 1
ATOM 4260 O O . LYS C 1 96 ? 65.849 9.665 -29.917 1.00 62.98 93 LYS C O 1
ATOM 4266 N N . VAL C 1 97 ? 64.959 8.598 -28.166 1.00 60.33 94 VAL C N 1
ATOM 4267 C CA . VAL C 1 97 ? 66.191 7.986 -27.697 1.00 63.20 94 VAL C CA 1
ATOM 4268 C C . VAL C 1 97 ? 66.712 6.980 -28.739 1.00 63.23 94 VAL C C 1
ATOM 4269 O O . VAL C 1 97 ? 65.942 6.199 -29.299 1.00 63.01 94 VAL C O 1
ATOM 4273 N N . ASP C 1 98 ? 68.014 7.066 -29.033 1.00 62.43 95 ASP C N 1
ATOM 4274 C CA . ASP C 1 98 ? 68.675 6.220 -30.030 1.00 61.50 95 ASP C CA 1
ATOM 4275 C C . ASP C 1 98 ? 70.044 5.824 -29.512 1.00 57.45 95 ASP C C 1
ATOM 4276 O O . ASP C 1 98 ? 70.924 5.429 -30.271 1.00 57.95 95 ASP C O 1
ATOM 4281 N N . GLU C 1 99 ? 70.209 5.993 -28.208 1.00 55.00 96 GLU C N 1
ATOM 4282 C CA . GLU C 1 99 ? 71.369 5.530 -27.473 1.00 53.42 96 GLU C CA 1
ATOM 4283 C C . GLU C 1 99 ? 70.851 4.522 -26.452 1.00 51.25 96 GLU C C 1
ATOM 4284 O O . GLU C 1 99 ? 69.696 4.591 -26.040 1.00 52.43 96 GLU C O 1
ATOM 4290 N N . MET C 1 100 ? 71.695 3.596 -26.037 1.00 47.16 97 MET C N 1
ATOM 4291 C CA . MET C 1 100 ? 71.234 2.529 -25.179 1.00 46.58 97 MET C CA 1
ATOM 4292 C C . MET C 1 100 ? 70.755 3.053 -23.844 1.00 45.64 97 MET C C 1
ATOM 4293 O O . MET C 1 100 ? 71.278 4.038 -23.319 1.00 44.62 97 MET C O 1
ATOM 4298 N N . VAL C 1 101 ? 69.732 2.384 -23.330 1.00 42.81 98 VAL C N 1
ATOM 4299 C CA . VAL C 1 101 ? 69.315 2.527 -21.960 1.00 43.59 98 VAL C CA 1
ATOM 4300 C C . VAL C 1 101 ? 69.799 1.292 -21.216 1.00 43.58 98 VAL C C 1
ATOM 4301 O O . VAL C 1 101 ? 69.584 0.172 -21.698 1.00 43.55 98 VAL C O 1
ATOM 4305 N N . THR C 1 102 ? 70.432 1.490 -20.058 1.00 41.39 99 THR C N 1
ATOM 4306 C CA . THR C 1 102 ? 71.002 0.391 -19.284 1.00 43.97 99 THR C CA 1
ATOM 4307 C C . THR C 1 102 ? 70.438 0.292 -17.873 1.00 47.17 99 THR C C 1
ATOM 4308 O O . THR C 1 102 ? 70.476 1.259 -17.111 1.00 48.91 99 THR C O 1
ATOM 4312 N N . VAL C 1 103 ? 69.886 -0.876 -17.540 1.00 45.54 100 VAL C N 1
ATOM 4313 C CA . VAL C 1 103 ? 69.528 -1.172 -16.164 1.00 43.16 100 VAL C CA 1
ATOM 4314 C C . VAL C 1 103 ? 70.542 -2.160 -15.650 1.00 41.73 100 VAL C C 1
ATOM 4315 O O . VAL C 1 103 ? 70.671 -3.270 -16.179 1.00 43.18 100 VAL C O 1
ATOM 4319 N N . ARG C 1 104 ? 71.264 -1.770 -14.612 1.00 36.89 101 ARG C N 1
ATOM 4320 C CA . ARG C 1 104 ? 72.310 -2.627 -14.089 1.00 39.29 101 ARG C CA 1
ATOM 4321 C C . ARG C 1 104 ? 71.989 -3.047 -12.685 1.00 39.59 101 ARG C C 1
ATOM 4322 O O . ARG C 1 104 ? 71.105 -2.469 -12.040 1.00 37.22 101 ARG C O 1
ATOM 4330 N N . ASP C 1 105 ? 72.716 -4.074 -12.232 1.00 40.17 102 ASP C N 1
ATOM 4331 C CA . ASP C 1 105 ? 72.633 -4.603 -10.871 1.00 38.17 102 ASP C CA 1
ATOM 4332 C C . ASP C 1 105 ? 71.224 -5.020 -10.496 1.00 34.12 102 ASP C C 1
ATOM 4333 O O . ASP C 1 105 ? 70.761 -4.814 -9.366 1.00 34.00 102 ASP C O 1
ATOM 4338 N N . ILE C 1 106 ? 70.551 -5.611 -11.464 1.00 33.65 103 ILE C N 1
ATOM 4339 C CA . ILE C 1 106 ? 69.242 -6.203 -11.211 1.00 36.84 103 ILE C CA 1
ATOM 4340 C C . ILE C 1 106 ? 69.361 -7.436 -10.319 1.00 37.63 103 ILE C C 1
ATOM 4341 O O . ILE C 1 106 ? 70.103 -8.337 -10.641 1.00 36.48 103 ILE C O 1
ATOM 4346 N N . THR C 1 107 ? 68.645 -7.461 -9.197 1.00 37.47 104 THR C N 1
ATOM 4347 C CA . THR C 1 107 ? 68.643 -8.611 -8.319 1.00 38.12 104 THR C CA 1
ATOM 4348 C C . THR C 1 107 ? 68.124 -9.841 -9.054 1.00 40.30 104 THR C C 1
ATOM 4349 O O . THR C 1 107 ? 67.045 -9.810 -9.655 1.00 40.50 104 THR C O 1
ATOM 4353 N N A LEU C 1 108 ? 68.900 -10.920 -8.988 0.26 38.92 105 LEU C N 1
ATOM 4354 N N B LEU C 1 108 ? 68.893 -10.922 -9.017 0.74 38.19 105 LEU C N 1
ATOM 4355 C CA A LEU C 1 108 ? 68.614 -12.166 -9.688 0.26 39.32 105 LEU C CA 1
ATOM 4356 C CA B LEU C 1 108 ? 68.489 -12.149 -9.687 0.74 39.22 105 LEU C CA 1
ATOM 4357 C C A LEU C 1 108 ? 68.742 -13.298 -8.675 0.26 37.88 105 LEU C C 1
ATOM 4358 C C B LEU C 1 108 ? 68.737 -13.327 -8.756 0.74 38.26 105 LEU C C 1
ATOM 4359 O O A LEU C 1 108 ? 69.773 -13.415 -8.009 0.26 37.04 105 LEU C O 1
ATOM 4360 O O B LEU C 1 108 ? 69.831 -13.497 -8.214 0.74 36.20 105 LEU C O 1
ATOM 4369 N N . THR C 1 109 ? 67.709 -14.127 -8.543 1.00 37.96 106 THR C N 1
ATOM 4370 C CA . THR C 1 109 ? 67.858 -15.335 -7.747 1.00 37.29 106 THR C CA 1
ATOM 4371 C C . THR C 1 109 ? 67.235 -16.481 -8.516 1.00 37.17 106 THR C C 1
ATOM 4372 O O . THR C 1 109 ? 66.099 -16.384 -8.994 1.00 36.78 106 THR C O 1
ATOM 4376 N N . SER C 1 110 ? 67.993 -17.559 -8.684 1.00 36.39 107 SER C N 1
ATOM 4377 C CA . SER C 1 110 ? 67.490 -18.677 -9.462 1.00 34.63 107 SER C CA 1
ATOM 4378 C C . SER C 1 110 ? 67.859 -19.986 -8.793 1.00 34.10 107 SER C C 1
ATOM 4379 O O . SER C 1 110 ? 68.222 -20.013 -7.609 1.00 34.72 107 SER C O 1
ATOM 4382 N N . THR C 1 111 ? 67.792 -21.066 -9.553 1.00 33.22 108 THR C N 1
ATOM 4383 C CA . THR C 1 111 ? 68.067 -22.372 -9.002 1.00 35.70 108 THR C CA 1
ATOM 4384 C C . THR C 1 111 ? 68.735 -23.185 -10.086 1.00 38.57 108 THR C C 1
ATOM 4385 O O . THR C 1 111 ? 68.199 -23.291 -11.181 1.00 42.46 108 THR C O 1
ATOM 4389 N N . CYS C 1 112 ? 69.909 -23.737 -9.811 1.00 39.27 109 CYS C N 1
ATOM 4390 C CA . CYS C 1 112 ? 70.573 -24.496 -10.867 1.00 42.67 109 CYS C CA 1
ATOM 4391 C C . CYS C 1 112 ? 69.833 -25.812 -11.102 1.00 43.65 109 CYS C C 1
ATOM 4392 O O . CYS C 1 112 ? 69.363 -26.450 -10.169 1.00 45.82 109 CYS C O 1
ATOM 4395 N N . GLU C 1 113 ? 69.705 -26.199 -12.354 1.00 41.67 110 GLU C N 1
ATOM 4396 C CA . GLU C 1 113 ? 68.862 -27.329 -12.654 1.00 42.59 110 GLU C CA 1
ATOM 4397 C C . GLU C 1 113 ? 69.544 -28.683 -12.408 1.00 45.35 110 GLU C C 1
ATOM 4398 O O . GLU C 1 113 ? 68.893 -29.730 -12.452 1.00 44.91 110 GLU C O 1
ATOM 4404 N N . HIS C 1 114 ? 70.846 -28.674 -12.129 1.00 45.72 111 HIS C N 1
ATOM 4405 C CA . HIS C 1 114 ? 71.551 -29.963 -11.943 1.00 49.73 111 HIS C CA 1
ATOM 4406 C C . HIS C 1 114 ? 71.595 -30.415 -10.499 1.00 47.12 111 HIS C C 1
ATOM 4407 O O . HIS C 1 114 ? 71.779 -31.577 -10.237 1.00 46.97 111 HIS C O 1
ATOM 4414 N N . HIS C 1 115 ? 71.444 -29.496 -9.554 1.00 46.37 112 HIS C N 1
ATOM 4415 C CA . HIS C 1 115 ? 71.489 -29.859 -8.137 1.00 46.59 112 HIS C CA 1
ATOM 4416 C C . HIS C 1 115 ? 70.337 -29.274 -7.315 1.00 45.70 112 HIS C C 1
ATOM 4417 O O . HIS C 1 115 ? 70.194 -29.566 -6.128 1.00 47.03 112 HIS C O 1
ATOM 4424 N N . PHE C 1 116 ? 69.516 -28.453 -7.956 1.00 43.13 113 PHE C N 1
ATOM 4425 C CA . PHE C 1 116 ? 68.409 -27.761 -7.280 1.00 42.05 113 PHE C CA 1
ATOM 4426 C C . PHE C 1 116 ? 68.871 -26.947 -6.069 1.00 40.49 113 PHE C C 1
ATOM 4427 O O . PHE C 1 116 ? 68.249 -26.973 -5.003 1.00 40.82 113 PHE C O 1
ATOM 4435 N N . VAL C 1 117 ? 69.970 -26.222 -6.212 1.00 39.21 114 VAL C N 1
ATOM 4436 C CA . VAL C 1 117 ? 70.288 -25.286 -5.149 1.00 38.66 114 VAL C CA 1
ATOM 4437 C C . VAL C 1 117 ? 70.437 -23.850 -5.689 1.00 37.83 114 VAL C C 1
ATOM 4438 O O . VAL C 1 117 ? 70.609 -23.617 -6.896 1.00 36.66 114 VAL C O 1
ATOM 4442 N N . THR C 1 118 ? 70.399 -22.905 -4.765 1.00 37.93 115 THR C N 1
ATOM 4443 C CA . THR C 1 118 ? 70.399 -21.492 -5.072 1.00 37.08 115 THR C CA 1
ATOM 4444 C C . THR C 1 118 ? 71.482 -21.000 -6.039 1.00 37.19 115 THR C C 1
ATOM 4445 O O . THR C 1 118 ? 72.644 -21.321 -5.886 1.00 39.73 115 THR C O 1
ATOM 4449 N N . ILE C 1 119 ? 71.064 -20.197 -7.007 1.00 35.81 116 ILE C N 1
ATOM 4450 C CA . ILE C 1 119 ? 71.919 -19.284 -7.729 1.00 36.06 116 ILE C CA 1
ATOM 4451 C C . ILE C 1 119 ? 71.645 -17.846 -7.303 1.00 39.74 116 ILE C C 1
ATOM 4452 O O . ILE C 1 119 ? 70.475 -17.375 -7.339 1.00 40.59 116 ILE C O 1
ATOM 4457 N N . ASP C 1 120 ? 72.700 -17.129 -6.892 1.00 39.09 117 ASP C N 1
ATOM 4458 C CA . ASP C 1 120 ? 72.555 -15.746 -6.471 1.00 40.05 117 ASP C CA 1
ATOM 4459 C C . ASP C 1 120 ? 73.373 -14.815 -7.388 1.00 41.48 117 ASP C C 1
ATOM 4460 O O . ASP C 1 120 ? 74.583 -14.918 -7.445 1.00 40.51 117 ASP C O 1
ATOM 4465 N N . GLY C 1 121 ? 72.712 -13.901 -8.095 1.00 41.37 118 GLY C N 1
ATOM 4466 C CA . GLY C 1 121 ? 73.390 -13.060 -9.047 1.00 42.96 118 GLY C CA 1
ATOM 4467 C C . GLY C 1 121 ? 72.828 -11.672 -9.280 1.00 42.10 118 GLY C C 1
ATOM 4468 O O . GLY C 1 121 ? 71.930 -11.219 -8.572 1.00 38.29 118 GLY C O 1
ATOM 4469 N N . LYS C 1 122 ? 73.398 -10.992 -10.270 1.00 41.63 119 LYS C N 1
ATOM 4470 C CA . LYS C 1 122 ? 72.953 -9.673 -10.692 1.00 39.44 119 LYS C CA 1
ATOM 4471 C C . LYS C 1 122 ? 72.898 -9.712 -12.205 1.00 36.84 119 LYS C C 1
ATOM 4472 O O . LYS C 1 122 ? 73.819 -10.216 -12.839 1.00 39.23 119 LYS C O 1
ATOM 4478 N N . ALA C 1 123 ? 71.853 -9.168 -12.807 1.00 33.43 120 ALA C N 1
ATOM 4479 C CA . ALA C 1 123 ? 71.850 -9.026 -14.262 1.00 34.86 120 ALA C CA 1
ATOM 4480 C C . ALA C 1 123 ? 72.106 -7.556 -14.667 1.00 37.44 120 ALA C C 1
ATOM 4481 O O . ALA C 1 123 ? 71.732 -6.630 -13.944 1.00 36.18 120 ALA C O 1
ATOM 4483 N N . THR C 1 124 ? 72.703 -7.361 -15.840 1.00 36.15 121 THR C N 1
ATOM 4484 C CA . THR C 1 124 ? 72.710 -6.063 -16.446 1.00 38.27 121 THR C CA 1
ATOM 4485 C C . THR C 1 124 ? 72.095 -6.176 -17.816 1.00 40.26 121 THR C C 1
ATOM 4486 O O . THR C 1 124 ? 72.466 -7.054 -18.587 1.00 41.14 121 THR C O 1
ATOM 4490 N N . VAL C 1 125 ? 71.102 -5.320 -18.083 1.00 38.28 122 VAL C N 1
ATOM 4491 C CA . VAL C 1 125 ? 70.372 -5.358 -19.347 1.00 37.21 122 VAL C CA 1
ATOM 4492 C C . VAL C 1 125 ? 70.410 -4.024 -20.063 1.00 39.25 122 VAL C C 1
ATOM 4493 O O . VAL C 1 125 ? 70.194 -2.974 -19.457 1.00 41.52 122 VAL C O 1
ATOM 4497 N N . ALA C 1 126 ? 70.695 -4.045 -21.356 1.00 37.58 123 ALA C N 1
ATOM 4498 C CA . ALA C 1 126 ? 70.551 -2.818 -22.105 1.00 37.90 123 ALA C CA 1
ATOM 4499 C C . ALA C 1 126 ? 69.881 -3.044 -23.424 1.00 40.87 123 ALA C C 1
ATOM 4500 O O . ALA C 1 126 ? 69.954 -4.136 -23.987 1.00 42.64 123 ALA C O 1
ATOM 4502 N N . TYR C 1 127 ? 69.282 -1.979 -23.943 1.00 40.11 124 TYR C N 1
ATOM 4503 C CA . TYR C 1 127 ? 68.657 -2.015 -25.253 1.00 43.68 124 TYR C CA 1
ATOM 4504 C C . TYR C 1 127 ? 68.639 -0.627 -25.875 1.00 44.16 124 TYR C C 1
ATOM 4505 O O . TYR C 1 127 ? 68.744 0.383 -25.169 1.00 44.29 124 TYR C O 1
ATOM 4514 N N . ILE C 1 128 ? 68.563 -0.594 -27.196 1.00 44.16 125 ILE C N 1
ATOM 4515 C CA . ILE C 1 128 ? 68.327 0.648 -27.909 1.00 47.62 125 ILE C CA 1
ATOM 4516 C C . ILE C 1 128 ? 66.862 0.688 -28.372 1.00 48.30 125 ILE C C 1
ATOM 4517 O O . ILE C 1 128 ? 66.486 -0.035 -29.286 1.00 48.98 125 ILE C O 1
ATOM 4522 N N . PRO C 1 129 ? 66.037 1.544 -27.722 1.00 48.07 126 PRO C N 1
ATOM 4523 C CA . PRO C 1 129 ? 64.614 1.711 -28.042 1.00 49.17 126 PRO C CA 1
ATOM 4524 C C . PRO C 1 129 ? 64.438 1.960 -29.512 1.00 53.05 126 PRO C C 1
ATOM 4525 O O . PRO C 1 129 ? 65.175 2.768 -30.072 1.00 55.36 126 PRO C O 1
ATOM 4529 N N . LYS C 1 130 ? 63.489 1.288 -30.145 1.00 52.44 127 LYS C N 1
ATOM 4530 C CA . LYS C 1 130 ? 63.171 1.661 -31.494 1.00 56.49 127 LYS C CA 1
ATOM 4531 C C . LYS C 1 130 ? 61.878 2.507 -31.454 1.00 62.71 127 LYS C C 1
ATOM 4532 O O . LYS C 1 130 ? 61.953 3.734 -31.306 1.00 64.20 127 LYS C O 1
ATOM 4538 N N . ASP C 1 131 ? 60.715 1.858 -31.565 1.00 62.94 128 ASP C N 1
ATOM 4539 C CA . ASP C 1 131 ? 59.415 2.544 -31.490 1.00 67.30 128 ASP C CA 1
ATOM 4540 C C . ASP C 1 131 ? 58.901 2.695 -30.047 1.00 65.53 128 ASP C C 1
ATOM 4541 O O . ASP C 1 131 ? 58.163 3.631 -29.742 1.00 65.59 128 ASP C O 1
ATOM 4546 N N . SER C 1 132 ? 59.318 1.775 -29.179 1.00 63.32 129 SER C N 1
ATOM 4547 C CA . SER C 1 132 ? 58.793 1.646 -27.829 1.00 62.09 129 SER C CA 1
ATOM 4548 C C . SER C 1 132 ? 59.878 1.762 -26.762 1.00 58.32 129 SER C C 1
ATOM 4549 O O . SER C 1 132 ? 60.993 1.292 -26.945 1.00 53.45 129 SER C O 1
ATOM 4552 N N . VAL C 1 133 ? 59.523 2.389 -25.649 1.00 59.90 130 VAL C N 1
ATOM 4553 C CA . VAL C 1 133 ? 60.362 2.472 -24.477 1.00 59.27 130 VAL C CA 1
ATOM 4554 C C . VAL C 1 133 ? 59.622 1.736 -23.371 1.00 60.05 130 VAL C C 1
ATOM 4555 O O . VAL C 1 133 ? 58.452 2.009 -23.110 1.00 64.26 130 VAL C O 1
ATOM 4559 N N . ILE C 1 134 ? 60.289 0.794 -22.725 1.00 58.95 131 ILE C N 1
ATOM 4560 C CA . ILE C 1 134 ? 59.609 -0.069 -21.765 1.00 58.72 131 ILE C CA 1
ATOM 4561 C C . ILE C 1 134 ? 59.644 0.539 -20.368 1.00 56.59 131 ILE C C 1
ATOM 4562 O O . ILE C 1 134 ? 60.581 1.250 -20.007 1.00 58.70 131 ILE C O 1
ATOM 4567 N N . GLY C 1 135 ? 58.611 0.280 -19.589 1.00 53.28 132 GLY C N 1
ATOM 4568 C CA . GLY C 1 135 ? 58.658 0.629 -18.191 1.00 52.18 132 GLY C CA 1
ATOM 4569 C C . GLY C 1 135 ? 59.845 -0.068 -17.530 1.00 50.14 132 GLY C C 1
ATOM 4570 O O . GLY C 1 135 ? 59.953 -1.297 -17.591 1.00 47.45 132 GLY C O 1
ATOM 4571 N N . LEU C 1 136 ? 60.720 0.716 -16.901 1.00 49.87 133 LEU C N 1
ATOM 4572 C CA . LEU C 1 136 ? 61.968 0.202 -16.320 1.00 46.06 133 LEU C CA 1
ATOM 4573 C C . LEU C 1 136 ? 61.741 -1.041 -15.492 1.00 46.44 133 LEU C C 1
ATOM 4574 O O . LEU C 1 136 ? 62.415 -2.045 -15.679 1.00 45.38 133 LEU C O 1
ATOM 4579 N N . SER C 1 137 ? 60.741 -1.012 -14.628 1.00 48.68 134 SER C N 1
ATOM 4580 C CA . SER C 1 137 ? 60.568 -2.102 -13.689 1.00 48.57 134 SER C CA 1
ATOM 4581 C C . SER C 1 137 ? 60.212 -3.433 -14.393 1.00 50.28 134 SER C C 1
ATOM 4582 O O . SER C 1 137 ? 60.431 -4.516 -13.848 1.00 47.76 134 SER C O 1
ATOM 4585 N N . LYS C 1 138 ? 59.688 -3.350 -15.614 1.00 53.05 135 LYS C N 1
ATOM 4586 C CA . LYS C 1 138 ? 59.336 -4.555 -16.364 1.00 50.69 135 LYS C CA 1
ATOM 4587 C C . LYS C 1 138 ? 60.583 -5.313 -16.792 1.00 50.95 135 LYS C C 1
ATOM 4588 O O . LYS C 1 138 ? 60.549 -6.524 -17.007 1.00 50.57 135 LYS C O 1
ATOM 4594 N N . ILE C 1 139 ? 61.689 -4.591 -16.925 1.00 49.27 136 ILE C N 1
ATOM 4595 C CA . ILE C 1 139 ? 62.937 -5.249 -17.201 1.00 45.55 136 ILE C CA 1
ATOM 4596 C C . ILE C 1 139 ? 63.327 -6.163 -16.034 1.00 45.05 136 ILE C C 1
ATOM 4597 O O . ILE C 1 139 ? 63.637 -7.338 -16.258 1.00 47.44 136 ILE C O 1
ATOM 4602 N N . ASN C 1 140 ? 63.306 -5.653 -14.802 1.00 44.03 137 ASN C N 1
ATOM 4603 C CA . ASN C 1 140 ? 63.647 -6.470 -13.631 1.00 43.25 137 ASN C CA 1
ATOM 4604 C C . ASN C 1 140 ? 62.682 -7.654 -13.509 1.00 43.73 137 ASN C C 1
ATOM 4605 O O . ASN C 1 140 ? 63.095 -8.761 -13.155 1.00 40.56 137 ASN C O 1
ATOM 4610 N N . ARG C 1 141 ? 61.408 -7.412 -13.833 1.00 45.15 138 ARG C N 1
ATOM 4611 C CA . ARG C 1 141 ? 60.363 -8.434 -13.704 1.00 44.92 138 ARG C CA 1
ATOM 4612 C C . ARG C 1 141 ? 60.581 -9.577 -14.696 1.00 44.29 138 ARG C C 1
ATOM 4613 O O . ARG C 1 141 ? 60.377 -10.734 -14.372 1.00 46.53 138 ARG C O 1
ATOM 4621 N N . ILE C 1 142 ? 60.999 -9.248 -15.908 1.00 42.19 139 ILE C N 1
ATOM 4622 C CA . ILE C 1 142 ? 61.259 -10.267 -16.921 1.00 41.35 139 ILE C CA 1
ATOM 4623 C C . ILE C 1 142 ? 62.469 -11.143 -16.615 1.00 39.50 139 ILE C C 1
ATOM 4624 O O . ILE C 1 142 ? 62.444 -12.364 -16.883 1.00 36.58 139 ILE C O 1
ATOM 4629 N N . VAL C 1 143 ? 63.503 -10.513 -16.037 1.00 38.12 140 VAL C N 1
ATOM 4630 C CA . VAL C 1 143 ? 64.713 -11.203 -15.631 1.00 38.92 140 VAL C CA 1
ATOM 4631 C C . VAL C 1 143 ? 64.321 -12.148 -14.509 1.00 39.93 140 VAL C C 1
ATOM 4632 O O . VAL C 1 143 ? 64.636 -13.309 -14.553 1.00 38.60 140 VAL C O 1
ATOM 4636 N N . GLN C 1 144 ? 63.670 -11.617 -13.480 1.00 39.46 141 GLN C N 1
ATOM 4637 C CA . GLN C 1 144 ? 63.196 -12.469 -12.395 1.00 43.96 141 GLN C CA 1
ATOM 4638 C C . GLN C 1 144 ? 62.217 -13.573 -12.816 1.00 45.17 141 GLN C C 1
ATOM 4639 O O . GLN C 1 144 ? 62.248 -14.655 -12.230 1.00 44.33 141 GLN C O 1
ATOM 4645 N N . PHE C 1 145 ? 61.360 -13.311 -13.812 1.00 42.79 142 PHE C N 1
ATOM 4646 C CA . PHE C 1 145 ? 60.440 -14.355 -14.277 1.00 42.16 142 PHE C CA 1
ATOM 4647 C C . PHE C 1 145 ? 61.246 -15.571 -14.815 1.00 39.26 142 PHE C C 1
ATOM 4648 O O . PHE C 1 145 ? 60.992 -16.708 -14.414 1.00 40.12 142 PHE C O 1
ATOM 4656 N N . PHE C 1 146 ? 62.201 -15.341 -15.709 1.00 38.01 143 PHE C N 1
ATOM 4657 C CA . PHE C 1 146 ? 62.979 -16.458 -16.266 1.00 37.18 143 PHE C CA 1
ATOM 4658 C C . PHE C 1 146 ? 63.879 -17.111 -15.244 1.00 37.48 143 PHE C C 1
ATOM 4659 O O . PHE C 1 146 ? 64.181 -18.293 -15.353 1.00 38.23 143 PHE C O 1
ATOM 4667 N N . ALA C 1 147 ? 64.263 -16.349 -14.223 1.00 38.31 144 ALA C N 1
ATOM 4668 C CA . ALA C 1 147 ? 65.148 -16.863 -13.173 1.00 40.51 144 ALA C CA 1
ATOM 4669 C C . ALA C 1 147 ? 64.404 -17.791 -12.203 1.00 43.52 144 ALA C C 1
ATOM 4670 O O . ALA C 1 147 ? 65.003 -18.642 -11.571 1.00 41.76 144 ALA C O 1
ATOM 4672 N N . GLN C 1 148 ? 63.097 -17.589 -12.060 1.00 42.30 145 GLN C N 1
ATOM 4673 C CA . GLN C 1 148 ? 62.297 -18.467 -11.214 1.00 42.80 145 GLN C CA 1
ATOM 4674 C C . GLN C 1 148 ? 61.994 -19.760 -11.976 1.00 42.03 145 GLN C C 1
ATOM 4675 O O . GLN C 1 148 ? 60.841 -20.098 -12.195 1.00 43.21 145 GLN C O 1
ATOM 4681 N N . ARG C 1 149 ? 63.049 -20.443 -12.398 1.00 43.28 146 ARG C N 1
ATOM 4682 C CA . ARG C 1 149 ? 62.974 -21.760 -13.006 1.00 41.32 146 ARG C CA 1
ATOM 4683 C C . ARG C 1 149 ? 64.243 -22.483 -12.625 1.00 38.50 146 ARG C C 1
ATOM 4684 O O . ARG C 1 149 ? 65.222 -21.847 -12.271 1.00 37.70 146 ARG C O 1
ATOM 4692 N N . PRO C 1 150 ? 64.244 -23.805 -12.700 1.00 38.07 147 PRO C N 1
ATOM 4693 C CA . PRO C 1 150 ? 65.511 -24.520 -12.613 1.00 39.14 147 PRO C CA 1
ATOM 4694 C C . PRO C 1 150 ? 66.269 -24.082 -13.845 1.00 40.80 147 PRO C C 1
ATOM 4695 O O . PRO C 1 150 ? 65.687 -24.058 -14.915 1.00 43.79 147 PRO C O 1
ATOM 4699 N N . GLN C 1 151 ? 67.524 -23.691 -13.700 1.00 36.26 148 GLN C N 1
ATOM 4700 C CA . GLN C 1 151 ? 68.231 -23.067 -14.805 1.00 37.02 148 GLN C CA 1
ATOM 4701 C C . GLN C 1 151 ? 69.658 -23.528 -15.009 1.00 38.51 148 GLN C C 1
ATOM 4702 O O . GLN C 1 151 ? 70.298 -24.074 -14.122 1.00 35.88 148 GLN C O 1
ATOM 4708 N N . VAL C 1 152 ? 70.126 -23.287 -16.221 1.00 42.51 149 VAL C N 1
ATOM 4709 C CA . VAL C 1 152 ? 71.525 -23.252 -16.562 1.00 44.84 149 VAL C CA 1
ATOM 4710 C C . VAL C 1 152 ? 71.753 -21.794 -16.930 1.00 42.40 149 VAL C C 1
ATOM 4711 O O . VAL C 1 152 ? 70.959 -21.219 -17.655 1.00 39.34 149 VAL C O 1
ATOM 4715 N N . GLN C 1 153 ? 72.803 -21.182 -16.397 1.00 41.55 150 GLN C N 1
ATOM 4716 C CA . GLN C 1 153 ? 72.974 -19.742 -16.537 1.00 38.61 150 GLN C CA 1
ATOM 4717 C C . GLN C 1 153 ? 73.067 -19.324 -17.994 1.00 37.85 150 GLN C C 1
ATOM 4718 O O . GLN C 1 153 ? 72.488 -18.326 -18.397 1.00 36.13 150 GLN C O 1
ATOM 4724 N N . GLU C 1 154 ? 73.789 -20.109 -18.777 1.00 35.65 151 GLU C N 1
ATOM 4725 C CA . GLU C 1 154 ? 73.833 -19.956 -20.221 1.00 37.43 151 GLU C CA 1
ATOM 4726 C C . GLU C 1 154 ? 72.438 -19.862 -20.908 1.00 43.44 151 GLU C C 1
ATOM 4727 O O . GLU C 1 154 ? 72.195 -18.960 -21.711 1.00 41.98 151 GLU C O 1
ATOM 4733 N N . ARG C 1 155 ? 71.539 -20.802 -20.626 1.00 44.64 152 ARG C N 1
ATOM 4734 C CA . ARG C 1 155 ? 70.170 -20.721 -21.180 1.00 44.32 152 ARG C CA 1
ATOM 4735 C C . ARG C 1 155 ? 69.378 -19.533 -20.617 1.00 42.13 152 ARG C C 1
ATOM 4736 O O . ARG C 1 155 ? 68.673 -18.856 -21.351 1.00 41.25 152 ARG C O 1
ATOM 4744 N N . LEU C 1 156 ? 69.516 -19.272 -19.322 1.00 39.86 153 LEU C N 1
ATOM 4745 C CA . LEU C 1 156 ? 68.798 -18.170 -18.708 1.00 37.86 153 LEU C CA 1
ATOM 4746 C C . LEU C 1 156 ? 69.067 -16.812 -19.432 1.00 43.38 153 LEU C C 1
ATOM 4747 O O . LEU C 1 156 ? 68.118 -16.071 -19.725 1.00 40.73 153 LEU C O 1
ATOM 4752 N N . THR C 1 157 ? 70.339 -16.537 -19.760 1.00 36.67 154 THR C N 1
ATOM 4753 C CA . THR C 1 157 ? 70.743 -15.297 -20.414 1.00 35.71 154 THR C CA 1
ATOM 4754 C C . THR C 1 157 ? 70.138 -15.177 -21.801 1.00 37.26 154 THR C C 1
ATOM 4755 O O . THR C 1 157 ? 69.719 -14.104 -22.220 1.00 40.28 154 THR C O 1
ATOM 4759 N N . GLN C 1 158 ? 70.127 -16.278 -22.529 1.00 37.65 155 GLN C N 1
ATOM 4760 C CA . GLN C 1 158 ? 69.548 -16.329 -23.863 1.00 40.61 155 GLN C CA 1
ATOM 4761 C C . GLN C 1 158 ? 68.029 -16.115 -23.830 1.00 43.00 155 GLN C C 1
ATOM 4762 O O . GLN C 1 158 ? 67.461 -15.518 -24.743 1.00 44.23 155 GLN C O 1
ATOM 4768 N N . GLN C 1 159 ? 67.381 -16.660 -22.806 1.00 40.05 156 GLN C N 1
ATOM 4769 C CA . GLN C 1 159 ? 65.927 -16.567 -22.691 1.00 41.56 156 GLN C CA 1
ATOM 4770 C C . GLN C 1 159 ? 65.540 -15.131 -22.447 1.00 40.74 156 GLN C C 1
ATOM 4771 O O . GLN C 1 159 ? 64.671 -14.602 -23.153 1.00 41.25 156 GLN C O 1
ATOM 4777 N N . ILE C 1 160 ? 66.203 -14.488 -21.480 1.00 38.97 157 ILE C N 1
ATOM 4778 C CA . ILE C 1 160 ? 65.879 -13.091 -21.171 1.00 42.18 157 ILE C CA 1
ATOM 4779 C C . ILE C 1 160 ? 66.117 -12.187 -22.389 1.00 43.33 157 ILE C C 1
ATOM 4780 O O . ILE C 1 160 ? 65.339 -11.256 -22.664 1.00 41.32 157 ILE C O 1
ATOM 4785 N N . LEU C 1 161 ? 67.169 -12.484 -23.145 1.00 42.82 158 LEU C N 1
ATOM 4786 C CA . LEU C 1 161 ? 67.470 -11.683 -24.332 1.00 42.27 158 LEU C CA 1
ATOM 4787 C C . LEU C 1 161 ? 66.329 -11.790 -25.367 1.00 42.78 158 LEU C C 1
ATOM 4788 O O . LEU C 1 161 ? 65.817 -10.774 -25.832 1.00 43.51 158 LEU C O 1
ATOM 4793 N N . LEU C 1 162 ? 65.967 -13.017 -25.742 1.00 40.41 159 LEU C N 1
ATOM 4794 C CA . LEU C 1 162 ? 64.978 -13.226 -26.777 1.00 42.57 159 LEU C CA 1
ATOM 4795 C C . LEU C 1 162 ? 63.616 -12.662 -26.361 1.00 42.44 159 LEU C C 1
ATOM 4796 O O . LEU C 1 162 ? 62.917 -12.080 -27.173 1.00 42.84 159 LEU C O 1
ATOM 4801 N N . ALA C 1 163 ? 63.266 -12.830 -25.090 1.00 42.90 160 ALA C N 1
ATOM 4802 C CA . ALA C 1 163 ? 62.035 -12.273 -24.566 1.00 42.74 160 ALA C CA 1
ATOM 4803 C C . ALA C 1 163 ? 62.021 -10.756 -24.749 1.00 44.81 160 ALA C C 1
ATOM 4804 O O . ALA C 1 163 ? 61.050 -10.215 -25.251 1.00 45.57 160 ALA C O 1
ATOM 4806 N N . LEU C 1 164 ? 63.092 -10.068 -24.360 1.00 44.56 161 LEU C N 1
ATOM 4807 C CA . LEU C 1 164 ? 63.134 -8.605 -24.505 1.00 45.52 161 LEU C CA 1
ATOM 4808 C C . LEU C 1 164 ? 63.130 -8.138 -25.962 1.00 45.22 161 LEU C C 1
ATOM 4809 O O . LEU C 1 164 ? 62.476 -7.151 -26.283 1.00 45.45 161 LEU C O 1
ATOM 4814 N N . GLN C 1 165 ? 63.866 -8.832 -26.828 1.00 42.06 162 GLN C N 1
ATOM 4815 C CA . GLN C 1 165 ? 63.822 -8.523 -28.243 1.00 44.49 162 GLN C CA 1
ATOM 4816 C C . GLN C 1 165 ? 62.361 -8.588 -28.743 1.00 45.92 162 GLN C C 1
ATOM 4817 O O . GLN C 1 165 ? 61.886 -7.717 -29.472 1.00 44.79 162 GLN C O 1
ATOM 4823 N N . THR C 1 166 ? 61.656 -9.626 -28.321 1.00 48.98 163 THR C N 1
ATOM 4824 C CA . THR C 1 166 ? 60.306 -9.863 -28.776 1.00 49.98 163 THR C CA 1
ATOM 4825 C C . THR C 1 166 ? 59.336 -8.763 -28.328 1.00 53.71 163 THR C C 1
ATOM 4826 O O . THR C 1 166 ? 58.494 -8.332 -29.100 1.00 55.45 163 THR C O 1
ATOM 4830 N N . LEU C 1 167 ? 59.452 -8.305 -27.082 1.00 52.84 164 LEU C N 1
ATOM 4831 C CA . LEU C 1 167 ? 58.493 -7.343 -26.534 1.00 54.80 164 LEU C CA 1
ATOM 4832 C C . LEU C 1 167 ? 58.803 -5.938 -27.012 1.00 55.01 164 LEU C C 1
ATOM 4833 O O . LEU C 1 167 ? 57.913 -5.106 -27.152 1.00 55.97 164 LEU C O 1
ATOM 4838 N N . LEU C 1 168 ? 60.077 -5.683 -27.283 1.00 53.29 165 LEU C N 1
ATOM 4839 C CA . LEU C 1 168 ? 60.529 -4.331 -27.566 1.00 53.90 165 LEU C CA 1
ATOM 4840 C C . LEU C 1 168 ? 60.467 -4.076 -29.044 1.00 52.90 165 LEU C C 1
ATOM 4841 O O . LEU C 1 168 ? 60.634 -2.935 -29.484 1.00 54.20 165 LEU C O 1
ATOM 4846 N N . GLY C 1 169 ? 60.276 -5.155 -29.800 1.00 50.61 166 GLY C N 1
ATOM 4847 C CA . GLY C 1 169 ? 60.239 -5.095 -31.251 1.00 51.76 166 GLY C CA 1
ATOM 4848 C C . GLY C 1 169 ? 61.559 -4.668 -31.880 1.00 52.09 166 GLY C C 1
ATOM 4849 O O . GLY C 1 169 ? 61.578 -4.020 -32.934 1.00 52.22 166 GLY C O 1
ATOM 4850 N N . THR C 1 170 ? 62.673 -5.013 -31.229 1.00 50.32 167 THR C N 1
ATOM 4851 C CA . THR C 1 170 ? 63.986 -4.740 -31.791 1.00 47.75 167 THR C CA 1
ATOM 4852 C C . THR C 1 170 ? 65.032 -5.801 -31.393 1.00 48.51 167 THR C C 1
ATOM 4853 O O . THR C 1 170 ? 64.974 -6.391 -30.312 1.00 45.95 167 THR C O 1
ATOM 4857 N N . ASN C 1 171 ? 65.988 -6.024 -32.281 1.00 50.12 168 ASN C N 1
ATOM 4858 C CA . ASN C 1 171 ? 67.089 -6.926 -31.974 1.00 53.16 168 ASN C CA 1
ATOM 4859 C C . ASN C 1 171 ? 68.162 -6.314 -31.048 1.00 49.44 168 ASN C C 1
ATOM 4860 O O . ASN C 1 171 ? 68.917 -7.031 -30.401 1.00 46.72 168 ASN C O 1
ATOM 4865 N N . ASN C 1 172 ? 68.209 -4.992 -30.977 1.00 48.89 169 ASN C N 1
ATOM 4866 C CA . ASN C 1 172 ? 69.232 -4.317 -30.193 1.00 47.12 169 ASN C CA 1
ATOM 4867 C C . ASN C 1 172 ? 69.000 -4.383 -28.687 1.00 45.40 169 ASN C C 1
ATOM 4868 O O . ASN C 1 172 ? 68.584 -3.391 -28.061 1.00 46.72 169 ASN C O 1
ATOM 4873 N N . VAL C 1 173 ? 69.288 -5.559 -28.128 1.00 41.00 170 VAL C N 1
ATOM 4874 C CA . VAL C 1 173 ? 69.234 -5.822 -26.699 1.00 39.75 170 VAL C CA 1
ATOM 4875 C C . VAL C 1 173 ? 70.543 -6.544 -26.277 1.00 41.20 170 VAL C C 1
ATOM 4876 O O . VAL C 1 173 ? 71.165 -7.232 -27.101 1.00 44.01 170 VAL C O 1
ATOM 4880 N N . ALA C 1 174 ? 70.995 -6.356 -25.037 1.00 35.35 171 ALA C N 1
ATOM 4881 C CA . ALA C 1 174 ? 72.112 -7.148 -24.526 1.00 37.26 171 ALA C CA 1
ATOM 4882 C C . ALA C 1 174 ? 71.811 -7.563 -23.109 1.00 38.12 171 ALA C C 1
ATOM 4883 O O . ALA C 1 174 ? 71.191 -6.804 -22.374 1.00 37.64 171 ALA C O 1
ATOM 4885 N N . VAL C 1 175 ? 72.233 -8.769 -22.734 1.00 36.99 172 VAL C N 1
ATOM 4886 C CA . VAL C 1 175 ? 72.030 -9.248 -21.368 1.00 37.54 172 VAL C CA 1
ATOM 4887 C C . VAL C 1 175 ? 73.339 -9.825 -20.815 1.00 37.93 172 VAL C C 1
ATOM 4888 O O . VAL C 1 175 ? 74.026 -10.573 -21.494 1.00 37.75 172 VAL C O 1
ATOM 4892 N N . SER C 1 176 ? 73.692 -9.444 -19.599 1.00 35.23 173 SER C N 1
ATOM 4893 C CA . SER C 1 176 ? 74.838 -10.025 -18.942 1.00 35.17 173 SER C CA 1
ATOM 4894 C C . SER C 1 176 ? 74.426 -10.409 -17.534 1.00 35.94 173 SER C C 1
ATOM 4895 O O . SER C 1 176 ? 73.666 -9.694 -16.869 1.00 37.83 173 SER C O 1
ATOM 4898 N N . ILE C 1 177 ? 74.881 -11.580 -17.099 1.00 33.83 174 ILE C N 1
ATOM 4899 C CA . ILE C 1 177 ? 74.558 -12.038 -15.759 1.00 33.38 174 ILE C CA 1
ATOM 4900 C C . ILE C 1 177 ? 75.833 -12.477 -15.082 1.00 36.44 174 ILE C C 1
ATOM 4901 O O . ILE C 1 177 ? 76.649 -13.175 -15.671 1.00 35.31 174 ILE C O 1
ATOM 4906 N N . ASP C 1 178 ? 75.989 -12.063 -13.838 1.00 39.33 175 ASP C N 1
ATOM 4907 C CA . ASP C 1 178 ? 77.101 -12.480 -13.037 1.00 37.73 175 ASP C CA 1
ATOM 4908 C C . ASP C 1 178 ? 76.549 -13.113 -11.776 1.00 34.27 175 ASP C C 1
ATOM 4909 O O . ASP C 1 178 ? 75.806 -12.477 -11.058 1.00 35.36 175 ASP C O 1
ATOM 4914 N N . ALA C 1 179 ? 76.922 -14.352 -11.486 1.00 33.93 176 ALA C N 1
ATOM 4915 C CA . ALA C 1 179 ? 76.275 -15.076 -10.396 1.00 35.48 176 ALA C CA 1
ATOM 4916 C C . ALA C 1 179 ? 77.186 -16.071 -9.619 1.00 36.50 176 ALA C C 1
ATOM 4917 O O . ALA C 1 179 ? 78.128 -16.621 -10.174 1.00 35.92 176 ALA C O 1
ATOM 4919 N N . VAL C 1 180 ? 76.874 -16.251 -8.331 1.00 35.85 177 VAL C N 1
ATOM 4920 C CA . VAL C 1 180 ? 77.457 -17.257 -7.484 1.00 36.22 177 VAL C CA 1
ATOM 4921 C C . VAL C 1 180 ? 76.516 -18.454 -7.527 1.00 37.25 177 VAL C C 1
ATOM 4922 O O . VAL C 1 180 ? 75.275 -18.326 -7.352 1.00 35.01 177 VAL C O 1
ATOM 4926 N N . HIS C 1 181 ? 77.093 -19.603 -7.816 1.00 35.36 178 HIS C N 1
ATOM 4927 C CA . HIS C 1 181 ? 76.356 -20.864 -7.862 1.00 35.69 178 HIS C CA 1
ATOM 4928 C C . HIS C 1 181 ? 76.628 -21.669 -6.616 1.00 33.49 178 HIS C C 1
ATOM 4929 O O . HIS C 1 181 ? 77.771 -22.067 -6.387 1.00 36.32 178 HIS C O 1
ATOM 4936 N N . TYR C 1 182 ? 75.618 -21.916 -5.797 1.00 33.15 179 TYR C N 1
ATOM 4937 C CA . TYR C 1 182 ? 75.886 -22.681 -4.590 1.00 34.64 179 TYR C CA 1
ATOM 4938 C C . TYR C 1 182 ? 76.160 -24.172 -4.816 1.00 36.10 179 TYR C C 1
ATOM 4939 O O . TYR C 1 182 ? 76.637 -24.826 -3.928 1.00 37.67 179 TYR C O 1
ATOM 4948 N N A CYS C 1 183 ? 75.847 -24.680 -6.011 0.58 36.37 180 CYS C N 1
ATOM 4949 N N B CYS C 1 183 ? 75.878 -24.679 -6.011 0.42 36.44 180 CYS C N 1
ATOM 4950 C CA A CYS C 1 183 ? 76.274 -26.018 -6.434 0.58 38.09 180 CYS C CA 1
ATOM 4951 C CA B CYS C 1 183 ? 76.289 -26.032 -6.371 0.42 38.23 180 CYS C CA 1
ATOM 4952 C C A CYS C 1 183 ? 77.817 -26.097 -6.500 0.58 37.81 180 CYS C C 1
ATOM 4953 C C B CYS C 1 183 ? 77.808 -26.100 -6.616 0.42 37.69 180 CYS C C 1
ATOM 4954 O O A CYS C 1 183 ? 78.406 -27.177 -6.415 0.58 38.09 180 CYS C O 1
ATOM 4955 O O B CYS C 1 183 ? 78.371 -27.180 -6.782 0.42 38.69 180 CYS C O 1
ATOM 4960 N N . VAL C 1 184 ? 78.453 -24.933 -6.636 1.00 36.60 181 VAL C N 1
ATOM 4961 C CA . VAL C 1 184 ? 79.893 -24.837 -6.732 1.00 38.37 181 VAL C CA 1
ATOM 4962 C C . VAL C 1 184 ? 80.467 -24.443 -5.379 1.00 41.33 181 VAL C C 1
ATOM 4963 O O . VAL C 1 184 ? 81.474 -25.007 -4.922 1.00 42.91 181 VAL C O 1
ATOM 4967 N N . LYS C 1 185 ? 79.805 -23.480 -4.739 1.00 40.43 182 LYS C N 1
ATOM 4968 C CA . LYS C 1 185 ? 80.254 -22.958 -3.462 1.00 37.22 182 LYS C CA 1
ATOM 4969 C C . LYS C 1 185 ? 79.958 -23.879 -2.277 1.00 39.29 182 LYS C C 1
ATOM 4970 O O . LYS C 1 185 ? 80.830 -24.048 -1.412 1.00 38.83 182 LYS C O 1
ATOM 4976 N N . ALA C 1 186 ? 78.765 -24.490 -2.211 1.00 35.38 183 ALA C N 1
ATOM 4977 C CA . ALA C 1 186 ? 78.433 -25.179 -0.976 1.00 40.55 183 ALA C CA 1
ATOM 4978 C C . ALA C 1 186 ? 78.516 -26.726 -0.978 1.00 42.74 183 ALA C C 1
ATOM 4979 O O . ALA C 1 186 ? 78.186 -27.368 0.021 1.00 46.89 183 ALA C O 1
ATOM 4981 N N . ARG C 1 187 ? 78.911 -27.314 -2.103 1.00 38.92 184 ARG C N 1
ATOM 4982 C CA . ARG C 1 187 ? 79.123 -28.776 -2.200 1.00 37.83 184 ARG C CA 1
ATOM 4983 C C . ARG C 1 187 ? 80.226 -29.009 -3.209 1.00 39.41 184 ARG C C 1
ATOM 4984 O O . ARG C 1 187 ? 80.702 -28.047 -3.840 1.00 39.67 184 ARG C O 1
ATOM 4992 N N . GLY C 1 188 ? 80.647 -30.264 -3.366 1.00 41.36 185 GLY C N 1
ATOM 4993 C CA . GLY C 1 188 ? 81.578 -30.622 -4.423 1.00 44.65 185 GLY C CA 1
ATOM 4994 C C . GLY C 1 188 ? 82.920 -29.951 -4.166 1.00 44.44 185 GLY C C 1
ATOM 4995 O O . GLY C 1 188 ? 83.497 -30.163 -3.105 1.00 43.71 185 GLY C O 1
ATOM 4996 N N . ILE C 1 189 ? 83.383 -29.126 -5.107 1.00 43.78 186 ILE C N 1
ATOM 4997 C CA . ILE C 1 189 ? 84.693 -28.451 -4.982 1.00 46.40 186 ILE C CA 1
ATOM 4998 C C . ILE C 1 189 ? 84.666 -27.370 -3.874 1.00 42.48 186 ILE C C 1
ATOM 4999 O O . ILE C 1 189 ? 85.691 -27.025 -3.290 1.00 42.78 186 ILE C O 1
ATOM 5004 N N . ARG C 1 190 ? 83.478 -26.863 -3.566 1.00 37.32 187 ARG C N 1
ATOM 5005 C CA . ARG C 1 190 ? 83.310 -25.882 -2.487 1.00 37.46 187 ARG C CA 1
ATOM 5006 C C . ARG C 1 190 ? 84.226 -24.649 -2.674 1.00 37.98 187 ARG C C 1
ATOM 5007 O O . ARG C 1 190 ? 84.995 -24.265 -1.782 1.00 39.46 187 ARG C O 1
ATOM 5015 N N . ASP C 1 191 ? 84.162 -24.060 -3.862 1.00 35.78 188 ASP C N 1
ATOM 5016 C CA . ASP C 1 191 ? 84.964 -22.879 -4.148 1.00 37.37 188 ASP C CA 1
ATOM 5017 C C . ASP C 1 191 ? 84.244 -21.639 -3.560 1.00 36.41 188 ASP C C 1
ATOM 5018 O O . ASP C 1 191 ? 83.211 -21.199 -4.081 1.00 36.56 188 ASP C O 1
ATOM 5023 N N . ALA C 1 192 ? 84.767 -21.113 -2.455 1.00 36.98 189 ALA C N 1
ATOM 5024 C CA . ALA C 1 192 ? 84.151 -19.967 -1.786 1.00 41.32 189 ALA C CA 1
ATOM 5025 C C . ALA C 1 192 ? 84.295 -18.652 -2.535 1.00 43.49 189 ALA C C 1
ATOM 5026 O O . ALA C 1 192 ? 83.786 -17.629 -2.085 1.00 41.92 189 ALA C O 1
ATOM 5028 N N . THR C 1 193 ? 85.009 -18.630 -3.652 1.00 44.24 190 THR C N 1
ATOM 5029 C CA . THR C 1 193 ? 85.286 -17.315 -4.220 1.00 40.44 190 THR C CA 1
ATOM 5030 C C . THR C 1 193 ? 84.827 -17.131 -5.631 1.00 36.71 190 THR C C 1
ATOM 5031 O O . THR C 1 193 ? 84.751 -16.006 -6.072 1.00 33.82 190 THR C O 1
ATOM 5035 N N . SER C 1 194 ? 84.572 -18.205 -6.374 1.00 35.05 191 SER C N 1
ATOM 5036 C CA . SER C 1 194 ? 84.414 -17.976 -7.797 1.00 37.86 191 SER C CA 1
ATOM 5037 C C . SER C 1 194 ? 83.022 -17.470 -8.150 1.00 35.97 191 SER C C 1
ATOM 5038 O O . SER C 1 194 ? 82.121 -17.539 -7.344 1.00 37.06 191 SER C O 1
ATOM 5041 N N . ALA C 1 195 ? 82.878 -16.971 -9.372 1.00 35.24 192 ALA C N 1
ATOM 5042 C CA . ALA C 1 195 ? 81.621 -16.465 -9.884 1.00 33.28 192 ALA C CA 1
ATOM 5043 C C . ALA C 1 195 ? 81.669 -16.651 -11.369 1.00 34.11 192 ALA C C 1
ATOM 5044 O O . ALA C 1 195 ? 82.761 -16.625 -11.968 1.00 34.15 192 ALA C O 1
ATOM 5046 N N . THR C 1 196 ? 80.492 -16.794 -11.967 1.00 34.70 193 THR C N 1
ATOM 5047 C CA . THR C 1 196 ? 80.353 -16.999 -13.406 1.00 38.66 193 THR C CA 1
ATOM 5048 C C . THR C 1 196 ? 79.626 -15.827 -14.109 1.00 37.55 193 THR C C 1
ATOM 5049 O O . THR C 1 196 ? 78.567 -15.384 -13.662 1.00 36.30 193 THR C O 1
ATOM 5053 N N . THR C 1 197 ? 80.177 -15.377 -15.228 1.00 36.63 194 THR C N 1
ATOM 5054 C CA . THR C 1 197 ? 79.579 -14.323 -16.004 1.00 35.89 194 THR C CA 1
ATOM 5055 C C . THR C 1 197 ? 79.223 -14.882 -17.342 1.00 34.13 194 THR C C 1
ATOM 5056 O O . THR C 1 197 ? 80.016 -15.604 -17.916 1.00 37.87 194 THR C O 1
ATOM 5060 N N . THR C 1 198 ? 78.005 -14.615 -17.800 1.00 32.59 195 THR C N 1
ATOM 5061 C CA . THR C 1 198 ? 77.576 -15.002 -19.128 1.00 33.39 195 THR C CA 1
ATOM 5062 C C . THR C 1 198 ? 77.008 -13.803 -19.826 1.00 35.05 195 THR C C 1
ATOM 5063 O O . THR C 1 198 ? 76.477 -12.907 -19.192 1.00 35.00 195 THR C O 1
ATOM 5067 N N . THR C 1 199 ? 77.068 -13.812 -21.141 1.00 38.02 196 THR C N 1
ATOM 5068 C CA . THR C 1 199 ? 76.627 -12.658 -21.899 1.00 39.14 196 THR C CA 1
ATOM 5069 C C . THR C 1 199 ? 75.853 -13.122 -23.112 1.00 39.66 196 THR C C 1
ATOM 5070 O O . THR C 1 199 ? 76.234 -14.096 -23.751 1.00 41.87 196 THR C O 1
ATOM 5074 N N . SER C 1 200 ? 74.749 -12.437 -23.422 1.00 36.36 197 SER C N 1
ATOM 5075 C CA . SER C 1 200 ? 74.058 -12.698 -24.666 1.00 41.95 197 SER C CA 1
ATOM 5076 C C . SER C 1 200 ? 73.817 -11.350 -25.322 1.00 43.07 197 SER C C 1
ATOM 5077 O O . SER C 1 200 ? 73.244 -10.449 -24.695 1.00 41.13 197 SER C O 1
ATOM 5080 N N . LEU C 1 201 ? 74.226 -11.213 -26.579 1.00 42.61 198 LEU C N 1
ATOM 5081 C CA . LEU C 1 201 ? 74.186 -9.917 -27.237 1.00 41.33 198 LEU C CA 1
ATOM 5082 C C . LEU C 1 201 ? 73.437 -10.051 -28.540 1.00 41.29 198 LEU C C 1
ATOM 5083 O O . LEU C 1 201 ? 73.747 -10.927 -29.340 1.00 39.71 198 LEU C O 1
ATOM 5088 N N . GLY C 1 202 ? 72.488 -9.151 -28.774 1.00 41.01 199 GLY C N 1
ATOM 5089 C CA . GLY C 1 202 ? 71.782 -9.122 -30.035 1.00 43.68 199 GLY C CA 1
ATOM 5090 C C . GLY C 1 202 ? 71.929 -7.814 -30.793 1.00 46.21 199 GLY C C 1
ATOM 5091 O O . GLY C 1 202 ? 72.215 -6.756 -30.213 1.00 44.83 199 GLY C O 1
ATOM 5092 N N . GLY C 1 203 ? 71.713 -7.899 -32.099 1.00 48.18 200 GLY C N 1
ATOM 5093 C CA . GLY C 1 203 ? 71.736 -6.738 -32.955 1.00 48.69 200 GLY C CA 1
ATOM 5094 C C . GLY C 1 203 ? 73.082 -6.060 -32.912 1.00 50.38 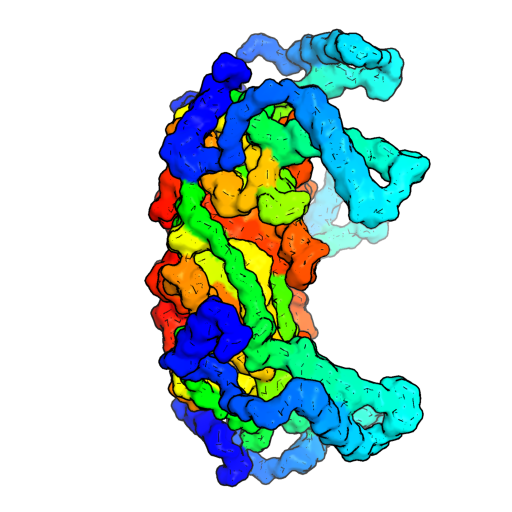200 GLY C C 1
ATOM 5095 O O . GLY C 1 203 ? 74.118 -6.721 -33.041 1.00 51.19 200 GLY C O 1
ATOM 5096 N N . LEU C 1 204 ? 73.059 -4.746 -32.703 1.00 49.75 201 LEU C N 1
ATOM 5097 C CA . LEU C 1 204 ? 74.252 -3.901 -32.705 1.00 50.37 201 LEU C CA 1
ATOM 5098 C C . LEU C 1 204 ? 75.210 -4.230 -31.575 1.00 47.80 201 LEU C C 1
ATOM 5099 O O . LEU C 1 204 ? 76.399 -3.994 -31.692 1.00 50.33 201 LEU C O 1
ATOM 5104 N N . PHE C 1 205 ? 74.681 -4.731 -30.466 1.00 46.96 202 PHE C N 1
ATOM 5105 C CA . PHE C 1 205 ? 75.492 -5.177 -29.338 1.00 48.22 202 PHE C CA 1
ATOM 5106 C C . PHE C 1 205 ? 76.362 -6.357 -29.695 1.00 51.89 202 PHE C C 1
ATOM 5107 O O . PHE C 1 205 ? 77.367 -6.624 -29.038 1.00 55.73 202 PHE C O 1
ATOM 5115 N N . LYS C 1 206 ? 75.981 -7.089 -30.725 1.00 55.07 203 LYS C N 1
ATOM 5116 C CA . LYS C 1 206 ? 76.765 -8.249 -31.107 1.00 58.51 203 LYS C CA 1
ATOM 5117 C C . LYS C 1 206 ? 77.698 -7.839 -32.190 1.00 62.91 203 LYS C C 1
ATOM 5118 O O . LYS C 1 206 ? 78.813 -8.324 -32.296 1.00 66.37 203 LYS C O 1
ATOM 5124 N N . SER C 1 207 ? 77.235 -6.920 -33.012 1.00 64.90 204 SER C N 1
ATOM 5125 C CA . SER C 1 207 ? 77.888 -6.721 -34.292 1.00 70.16 204 SER C CA 1
ATOM 5126 C C . SER C 1 207 ? 78.540 -5.364 -34.494 1.00 69.36 204 SER C C 1
ATOM 5127 O O . SER C 1 207 ? 79.333 -5.198 -35.412 1.00 70.03 204 SER C O 1
ATOM 5130 N N . SER C 1 208 ? 78.188 -4.395 -33.654 1.00 69.18 205 SER C N 1
ATOM 5131 C CA . SER C 1 208 ? 78.771 -3.053 -33.728 1.00 73.16 205 SER C CA 1
ATOM 5132 C C . SER C 1 208 ? 79.784 -2.896 -32.596 1.00 71.93 205 SER C C 1
ATOM 5133 O O . SER C 1 208 ? 79.420 -2.824 -31.423 1.00 64.77 205 SER C O 1
ATOM 5136 N N A GLN C 1 209 ? 81.059 -2.844 -32.967 0.03 65.52 206 GLN C N 1
ATOM 5137 N N B GLN C 1 209 ? 81.066 -2.864 -32.940 0.97 66.38 206 GLN C N 1
ATOM 5138 C CA A GLN C 1 209 ? 82.141 -2.831 -31.992 0.03 68.41 206 GLN C CA 1
ATOM 5139 C CA B GLN C 1 209 ? 82.119 -2.866 -31.919 0.97 67.76 206 GLN C CA 1
ATOM 5140 C C A GLN C 1 209 ? 82.020 -1.687 -30.984 0.03 67.59 206 GLN C C 1
ATOM 5141 C C B GLN C 1 209 ? 82.050 -1.661 -30.965 0.97 66.75 206 GLN C C 1
ATOM 5142 O O A GLN C 1 209 ? 82.224 -1.893 -29.791 0.03 66.52 206 GLN C O 1
ATOM 5143 O O B GLN C 1 209 ? 82.292 -1.798 -29.789 0.97 65.23 206 GLN C O 1
ATOM 5154 N N . ASN C 1 210 ? 81.657 -0.493 -31.444 1.00 70.64 207 ASN C N 1
ATOM 5155 C CA . ASN C 1 210 ? 81.396 0.597 -30.497 1.00 75.74 207 ASN C CA 1
ATOM 5156 C C . ASN C 1 210 ? 80.178 0.344 -29.567 1.00 53.16 207 ASN C C 1
ATOM 5157 O O . ASN C 1 210 ? 80.312 0.453 -28.365 1.00 55.54 207 ASN C O 1
ATOM 5162 N N . THR C 1 211 ? 79.024 -0.047 -30.091 1.00 48.93 208 THR C N 1
ATOM 5163 C CA . THR C 1 211 ? 77.894 -0.438 -29.225 1.00 44.00 208 THR C CA 1
ATOM 5164 C C . THR C 1 211 ? 78.268 -1.619 -28.312 1.00 41.76 208 THR C C 1
ATOM 5165 O O . THR C 1 211 ? 78.034 -1.594 -27.101 1.00 38.78 208 THR C O 1
ATOM 5169 N N . ARG C 1 212 ? 78.861 -2.650 -28.909 1.00 43.42 209 ARG C N 1
ATOM 5170 C CA . ARG C 1 212 ? 79.322 -3.830 -28.169 1.00 42.65 209 ARG C CA 1
ATOM 5171 C C . ARG C 1 212 ? 80.316 -3.457 -27.062 1.00 43.10 209 ARG C C 1
ATOM 5172 O O . ARG C 1 212 ? 80.136 -3.795 -25.893 1.00 42.61 209 ARG C O 1
ATOM 5180 N N . GLN C 1 213 ? 81.358 -2.722 -27.403 1.00 43.99 210 GLN C N 1
ATOM 5181 C CA . GLN C 1 213 ? 82.330 -2.391 -26.364 1.00 47.42 210 GLN C CA 1
ATOM 5182 C C . GLN C 1 213 ? 81.772 -1.406 -25.326 1.00 46.67 210 GLN C C 1
ATOM 5183 O O . GLN C 1 213 ? 82.126 -1.489 -24.156 1.00 47.81 210 GLN C O 1
ATOM 5189 N N . GLU C 1 214 ? 80.881 -0.509 -25.734 1.00 47.21 211 GLU C N 1
ATOM 5190 C CA . GLU C 1 214 ? 80.246 0.422 -24.779 1.00 48.41 211 GLU C CA 1
ATOM 5191 C C . GLU C 1 214 ? 79.455 -0.333 -23.709 1.00 46.35 211 GLU C C 1
ATOM 5192 O O . GLU C 1 214 ? 79.599 -0.081 -22.511 1.00 48.33 211 GLU C O 1
ATOM 5198 N N . PHE C 1 215 ? 78.622 -1.265 -24.155 1.00 41.91 212 PHE C N 1
ATOM 5199 C CA . PHE C 1 215 ? 77.969 -2.198 -23.239 1.00 37.57 212 PHE C CA 1
ATOM 5200 C C . PHE C 1 215 ? 78.927 -2.992 -22.363 1.00 39.00 212 PHE C C 1
ATOM 5201 O O . PHE C 1 215 ? 78.782 -2.967 -21.148 1.00 42.39 212 PHE C O 1
ATOM 5209 N N . LEU C 1 216 ? 79.871 -3.719 -22.973 1.00 39.77 213 LEU C N 1
ATOM 5210 C CA . LEU C 1 216 ? 80.780 -4.580 -22.226 1.00 43.35 213 LEU C CA 1
ATOM 5211 C C . LEU C 1 216 ? 81.658 -3.796 -21.256 1.00 46.14 213 LEU C C 1
ATOM 5212 O O . LEU C 1 216 ? 81.924 -4.255 -20.136 1.00 44.95 213 LEU C O 1
ATOM 5217 N N . ARG C 1 217 ? 82.119 -2.619 -21.671 1.00 49.11 214 ARG C N 1
ATOM 5218 C CA . ARG C 1 217 ? 83.015 -1.853 -20.780 1.00 55.75 214 ARG C CA 1
ATOM 5219 C C . ARG C 1 217 ? 82.201 -1.433 -19.574 1.00 54.90 214 ARG C C 1
ATOM 5220 O O . ARG C 1 217 ? 82.730 -1.340 -18.476 1.00 58.60 214 ARG C O 1
ATOM 5228 N N . ALA C 1 218 ? 80.906 -1.217 -19.773 1.00 52.92 215 ALA C N 1
ATOM 5229 C CA . ALA C 1 218 ? 80.096 -0.680 -18.692 1.00 54.47 215 ALA C CA 1
ATOM 5230 C C . ALA C 1 218 ? 79.791 -1.730 -17.638 1.00 54.54 215 ALA C C 1
ATOM 5231 O O . ALA C 1 218 ? 79.731 -1.416 -16.446 1.00 57.80 215 ALA C O 1
ATOM 5233 N N . VAL C 1 219 ? 79.592 -2.970 -18.073 1.00 49.39 216 VAL C N 1
ATOM 5234 C CA . VAL C 1 219 ? 79.429 -4.065 -17.138 1.00 49.43 216 VAL C CA 1
ATOM 5235 C C . VAL C 1 219 ? 80.703 -4.242 -16.267 1.00 79.22 216 VAL C C 1
ATOM 5236 O O . VAL C 1 219 ? 80.602 -4.308 -15.036 1.00 78.37 216 VAL C O 1
ATOM 5240 N N . ARG C 1 220 ? 81.876 -4.283 -16.919 0.87 82.90 217 ARG C N 1
ATOM 5241 C CA . ARG C 1 220 ? 83.173 -4.636 -16.299 0.87 89.98 217 ARG C CA 1
ATOM 5242 C C . ARG C 1 220 ? 83.430 -3.976 -14.952 0.87 96.15 217 ARG C C 1
ATOM 5243 O O . ARG C 1 220 ? 84.104 -4.549 -14.083 0.87 98.84 217 ARG C O 1
ATOM 5251 N N . HIS C 1 221 ? 82.907 -2.759 -14.801 0.79 98.46 218 HIS C N 1
ATOM 5252 C CA . HIS C 1 221 ? 83.199 -1.924 -13.643 0.79 102.84 218 HIS C CA 1
ATOM 5253 C C . HIS C 1 221 ? 82.558 -2.433 -12.359 0.79 103.86 218 HIS C C 1
ATOM 5254 O O . HIS C 1 221 ? 83.176 -2.383 -11.289 0.79 107.09 218 HIS C O 1
ATOM 5261 N N . HIS C 1 222 ? 81.336 -2.946 -12.470 0.63 100.64 219 HIS C N 1
ATOM 5262 C CA . HIS C 1 222 ? 80.598 -3.398 -11.291 0.63 100.22 219 HIS C CA 1
ATOM 5263 C C . HIS C 1 222 ? 80.770 -4.890 -10.916 0.63 99.83 219 HIS C C 1
ATOM 5264 O O . HIS C 1 222 ? 80.842 -5.225 -9.729 0.63 101.60 219 HIS C O 1
ATOM 5271 N N . GLY C 1 223 ? 80.860 -5.777 -11.907 1.00 96.83 220 GLY C N 1
ATOM 5272 C CA . GLY C 1 223 ? 81.132 -7.180 -11.630 1.00 95.67 220 GLY C CA 1
ATOM 5273 C C . GLY C 1 223 ? 82.187 -7.796 -12.536 1.00 94.78 220 GLY C C 1
ATOM 5274 O O . GLY C 1 223 ? 83.208 -8.315 -12.075 1.00 96.09 220 GLY C O 1
ATOM 5275 N N . SER D 1 5 ? 56.577 35.203 -22.872 1.00 110.27 2 SER D N 1
ATOM 5276 C CA . SER D 1 5 ? 56.189 36.608 -22.752 1.00 114.58 2 SER D CA 1
ATOM 5277 C C . SER D 1 5 ? 56.874 37.263 -21.551 1.00 112.52 2 SER D C 1
ATOM 5278 O O . SER D 1 5 ? 57.464 38.344 -21.662 1.00 113.90 2 SER D O 1
ATOM 5281 N N . SER D 1 6 ? 56.781 36.599 -20.402 1.00 108.16 3 SER D N 1
ATOM 5282 C CA . SER D 1 6 ? 57.443 37.052 -19.185 1.00 105.18 3 SER D CA 1
ATOM 5283 C C . SER D 1 6 ? 58.671 36.183 -18.922 1.00 97.55 3 SER D C 1
ATOM 5284 O O . SER D 1 6 ? 59.036 35.931 -17.771 1.00 97.15 3 SER D O 1
ATOM 5287 N N . LEU D 1 7 ? 59.301 35.721 -19.998 1.00 90.96 4 LEU D N 1
ATOM 5288 C CA . LEU D 1 7 ? 60.461 34.842 -19.872 1.00 84.47 4 LEU D CA 1
ATOM 5289 C C . LEU D 1 7 ? 61.716 35.576 -20.300 1.00 84.20 4 LEU D C 1
ATOM 5290 O O . LEU D 1 7 ? 61.644 36.582 -21.008 1.00 87.66 4 LEU D O 1
ATOM 5295 N N . SER D 1 8 ? 62.857 35.070 -19.851 1.00 82.09 5 SER D N 1
ATOM 5296 C CA . SER D 1 8 ? 64.152 35.513 -20.344 1.00 82.16 5 SER D CA 1
ATOM 5297 C C . SER D 1 8 ? 64.293 34.991 -21.760 1.00 75.72 5 SER D C 1
ATOM 5298 O O . SER D 1 8 ? 63.669 33.996 -22.108 1.00 75.79 5 SER D O 1
ATOM 5301 N N . LYS D 1 9 ? 65.094 35.665 -22.576 1.00 83.87 6 LYS D N 1
ATOM 5302 C CA . LYS D 1 9 ? 65.349 35.219 -23.938 1.00 83.09 6 LYS D CA 1
ATOM 5303 C C . LYS D 1 9 ? 65.860 33.775 -23.943 1.00 79.15 6 LYS D C 1
ATOM 5304 O O . LYS D 1 9 ? 65.451 32.978 -24.781 1.00 71.08 6 LYS D O 1
ATOM 5310 N N . GLU D 1 10 ? 66.735 33.450 -22.990 1.00 77.65 7 GLU D N 1
ATOM 5311 C CA . GLU D 1 10 ? 67.288 32.110 -22.846 1.00 73.37 7 GLU D CA 1
ATOM 5312 C C . GLU D 1 10 ? 66.202 31.071 -22.605 1.00 69.64 7 GLU D C 1
ATOM 5313 O O . GLU D 1 10 ? 66.210 29.989 -23.215 1.00 63.99 7 GLU D O 1
ATOM 5319 N N . ALA D 1 11 ? 65.290 31.402 -21.692 1.00 68.66 8 ALA D N 1
ATOM 5320 C CA . ALA D 1 11 ? 64.190 30.514 -21.341 1.00 67.90 8 ALA D CA 1
ATOM 5321 C C . ALA D 1 11 ? 63.344 30.231 -22.579 1.00 68.64 8 ALA D C 1
ATOM 5322 O O . ALA D 1 11 ? 62.907 29.093 -22.815 1.00 65.08 8 ALA D O 1
ATOM 5324 N N . GLU D 1 12 ? 63.141 31.285 -23.366 1.00 70.74 9 GLU D N 1
ATOM 5325 C CA . GLU D 1 12 ? 62.335 31.243 -24.573 1.00 73.21 9 GLU D CA 1
ATOM 5326 C C . GLU D 1 12 ? 63.031 30.483 -25.712 1.00 69.09 9 GLU D C 1
ATOM 5327 O O . GLU D 1 12 ? 62.397 29.680 -26.398 1.00 67.30 9 GLU D O 1
ATOM 5333 N N . LEU D 1 13 ? 64.317 30.736 -25.923 1.00 66.58 10 LEU D N 1
ATOM 5334 C CA . LEU D 1 13 ? 65.095 29.912 -26.842 1.00 71.23 10 LEU D CA 1
ATOM 5335 C C . LEU D 1 13 ? 64.995 28.414 -26.495 1.00 66.29 10 LEU D C 1
ATOM 5336 O O . LEU D 1 13 ? 64.836 27.568 -27.374 1.00 66.24 10 LEU D O 1
ATOM 5341 N N . VAL D 1 14 ? 65.083 28.080 -25.220 1.00 63.86 11 VAL D N 1
ATOM 5342 C CA . VAL D 1 14 ? 65.160 26.658 -24.886 1.00 60.27 11 VAL D CA 1
ATOM 5343 C C . VAL D 1 14 ? 63.798 25.989 -25.059 1.00 60.58 11 VAL D C 1
ATOM 5344 O O . VAL D 1 14 ? 63.682 24.935 -25.703 1.00 59.91 11 VAL D O 1
ATOM 5348 N N . HIS D 1 15 ? 62.783 26.620 -24.482 1.00 60.70 12 HIS D N 1
ATOM 5349 C CA . HIS D 1 15 ? 61.393 26.216 -24.655 1.00 62.86 12 HIS D CA 1
ATOM 5350 C C . HIS D 1 15 ? 61.019 25.995 -26.126 1.00 64.67 12 HIS D C 1
ATOM 5351 O O . HIS D 1 15 ? 60.557 24.911 -26.492 1.00 63.40 12 HIS D O 1
ATOM 5358 N N . GLN D 1 16 ? 61.246 27.010 -26.960 1.00 66.92 13 GLN D N 1
ATOM 5359 C CA . GLN D 1 16 ? 60.995 26.903 -28.403 1.00 69.51 13 GLN D CA 1
ATOM 5360 C C . GLN D 1 16 ? 61.720 25.744 -29.082 1.00 67.13 13 GLN D C 1
ATOM 5361 O O . GLN D 1 16 ? 61.150 25.054 -29.927 1.00 69.66 13 GLN D O 1
ATOM 5367 N N . ALA D 1 17 ? 62.980 25.547 -28.726 1.00 62.05 14 ALA D N 1
ATOM 5368 C CA . ALA D 1 17 ? 63.785 24.498 -29.335 1.00 61.44 14 ALA D CA 1
ATOM 5369 C C . ALA D 1 17 ? 63.274 23.109 -28.937 1.00 59.76 14 ALA D C 1
ATOM 5370 O O . ALA D 1 17 ? 63.303 22.184 -29.738 1.00 59.65 14 ALA D O 1
ATOM 5372 N N . LEU D 1 18 ? 62.793 22.985 -27.703 1.00 58.20 15 LEU D N 1
ATOM 5373 C CA . LEU D 1 18 ? 62.231 21.733 -27.208 1.00 57.03 15 LEU D CA 1
ATOM 5374 C C . LEU D 1 18 ? 60.850 21.467 -27.820 1.00 59.03 15 LEU D C 1
ATOM 5375 O O . LEU D 1 18 ? 60.458 20.311 -28.025 1.00 56.92 15 LEU D O 1
ATOM 5380 N N . LEU D 1 19 ? 60.115 22.541 -28.113 1.00 60.24 16 LEU D N 1
ATOM 5381 C CA . LEU D 1 19 ? 58.805 22.392 -28.696 1.00 63.08 16 LEU D CA 1
ATOM 5382 C C . LEU D 1 19 ? 58.909 21.877 -30.114 1.00 65.39 16 LEU D C 1
ATOM 5383 O O . LEU D 1 19 ? 58.114 21.041 -30.531 1.00 68.85 16 LEU D O 1
ATOM 5388 N N . ALA D 1 20 ? 59.874 22.388 -30.867 1.00 61.17 17 ALA D N 1
ATOM 5389 C CA . ALA D 1 20 ? 60.020 21.995 -32.264 1.00 66.17 17 ALA D CA 1
ATOM 5390 C C . ALA D 1 20 ? 60.458 20.534 -32.393 1.00 64.24 17 ALA D C 1
ATOM 5391 O O . ALA D 1 20 ? 60.049 19.837 -33.322 1.00 62.44 17 ALA D O 1
ATOM 5393 N N . ARG D 1 21 ? 61.274 20.080 -31.448 1.00 62.31 18 ARG D N 1
ATOM 5394 C CA . ARG D 1 21 ? 61.837 18.729 -31.469 1.00 62.08 18 ARG D CA 1
ATOM 5395 C C . ARG D 1 21 ? 60.827 17.694 -30.969 1.00 64.33 18 ARG D C 1
ATOM 5396 O O . ARG D 1 21 ? 61.004 16.500 -31.186 1.00 65.74 18 ARG D O 1
ATOM 5404 N N . GLY D 1 22 ? 59.769 18.153 -30.304 1.00 67.90 19 GLY D N 1
ATOM 5405 C CA . GLY D 1 22 ? 58.747 17.266 -29.772 1.00 64.76 19 GLY D CA 1
ATOM 5406 C C . GLY D 1 22 ? 59.102 16.767 -28.389 1.00 60.32 19 GLY D C 1
ATOM 5407 O O . GLY D 1 22 ? 58.632 15.729 -27.953 1.00 61.58 19 GLY D O 1
ATOM 5408 N N . LEU D 1 23 ? 59.919 17.530 -27.682 1.00 57.46 20 LEU D N 1
ATOM 5409 C CA . LEU D 1 23 ? 60.536 17.065 -26.453 1.00 56.68 20 LEU D CA 1
ATOM 5410 C C . LEU D 1 23 ? 59.954 17.657 -25.188 1.00 60.35 20 LEU D C 1
ATOM 5411 O O . LEU D 1 23 ? 60.353 17.260 -24.090 1.00 58.14 20 LEU D O 1
ATOM 5416 N N . GLU D 1 24 ? 59.040 18.614 -25.307 1.00 65.38 21 GLU D N 1
ATOM 5417 C CA . GLU D 1 24 ? 58.536 19.235 -24.087 1.00 68.59 21 GLU D CA 1
ATOM 5418 C C . GLU D 1 24 ? 57.779 18.258 -23.181 1.00 70.66 21 GLU D C 1
ATOM 5419 O O . GLU D 1 24 ? 57.232 17.248 -23.639 1.00 71.90 21 GLU D O 1
ATOM 5425 N N . THR D 1 25 ? 57.807 18.543 -21.881 1.00 72.23 22 THR D N 1
ATOM 5426 C CA . THR D 1 25 ? 56.993 17.816 -20.912 1.00 72.51 22 THR D CA 1
ATOM 5427 C C . THR D 1 25 ? 55.535 18.137 -21.255 1.00 74.98 22 THR D C 1
ATOM 5428 O O . THR D 1 25 ? 55.195 19.311 -21.502 1.00 75.84 22 THR D O 1
ATOM 5432 N N . PRO D 1 26 ? 54.680 17.100 -21.325 1.00 75.00 23 PRO D N 1
ATOM 5433 C CA . PRO D 1 26 ? 53.281 17.292 -21.748 1.00 77.08 23 PRO D CA 1
ATOM 5434 C C . PRO D 1 26 ? 52.523 18.312 -20.874 1.00 75.36 23 PRO D C 1
ATOM 5435 O O . PRO D 1 26 ? 52.155 17.994 -19.742 1.00 73.37 23 PRO D O 1
ATOM 5439 N N . LEU D 1 27 ? 52.311 19.523 -21.397 1.00 76.98 24 LEU D N 1
ATOM 5440 C CA . LEU D 1 27 ? 51.672 20.605 -20.638 1.00 77.93 24 LEU D CA 1
ATOM 5441 C C . LEU D 1 27 ? 50.493 21.225 -21.398 1.00 83.62 24 LEU D C 1
ATOM 5442 O O . LEU D 1 27 ? 50.235 20.888 -22.552 1.00 85.80 24 LEU D O 1
ATOM 5447 N N . ARG D 1 28 ? 49.780 22.127 -20.730 1.00 87.54 25 ARG D N 1
ATOM 5448 C CA . ARG D 1 28 ? 48.818 23.011 -21.378 1.00 94.40 25 ARG D CA 1
ATOM 5449 C C . ARG D 1 28 ? 48.754 24.289 -20.547 1.00 94.36 25 ARG D C 1
ATOM 5450 O O . ARG D 1 28 ? 49.219 24.301 -19.405 1.00 89.04 25 ARG D O 1
ATOM 5458 N N . LYS D 1 29 ? 48.175 25.354 -21.107 1.00 100.53 26 LYS D N 1
ATOM 5459 C CA . LYS D 1 29 ? 48.152 26.671 -20.448 1.00 101.51 26 LYS D CA 1
ATOM 5460 C C . LYS D 1 29 ? 47.296 26.701 -19.170 1.00 99.45 26 LYS D C 1
ATOM 5461 O O . LYS D 1 29 ? 46.244 26.054 -19.119 1.00 101.50 26 LYS D O 1
ATOM 5467 N N . PRO D 1 30 ? 47.749 27.453 -18.135 1.00 95.13 27 PRO D N 1
ATOM 5468 C CA . PRO D 1 30 ? 47.033 27.533 -16.850 1.00 92.34 27 PRO D CA 1
ATOM 5469 C C . PRO D 1 30 ? 45.849 28.499 -16.869 1.00 96.38 27 PRO D C 1
ATOM 5470 O O . PRO D 1 30 ? 45.932 29.565 -17.470 1.00 99.31 27 PRO D O 1
ATOM 5474 N N . GLU D 1 31 ? 44.763 28.127 -16.202 1.00 96.56 28 GLU D N 1
ATOM 5475 C CA . GLU D 1 31 ? 43.578 28.963 -16.151 1.00 100.49 28 GLU D CA 1
ATOM 5476 C C . GLU D 1 31 ? 43.499 29.586 -14.773 1.00 95.41 28 GLU D C 1
ATOM 5477 O O . GLU D 1 31 ? 42.858 30.622 -14.574 1.00 98.03 28 GLU D O 1
ATOM 5483 N N . LEU D 1 32 ? 44.160 28.949 -13.817 1.00 87.63 29 LEU D N 1
ATOM 5484 C CA . LEU D 1 32 ? 44.192 29.467 -12.458 1.00 84.46 29 LEU D CA 1
ATOM 5485 C C . LEU D 1 32 ? 45.602 29.920 -12.116 1.00 83.08 29 LEU D C 1
ATOM 5486 O O . LEU D 1 32 ? 46.576 29.496 -12.756 1.00 82.70 29 LEU D O 1
ATOM 5491 N N . ASP D 1 33 ? 45.718 30.791 -11.120 1.00 83.91 30 ASP D N 1
ATOM 5492 C CA . ASP D 1 33 ? 47.034 31.250 -10.694 1.00 85.11 30 ASP D CA 1
ATOM 5493 C C . ASP D 1 33 ? 47.665 30.189 -9.799 1.00 82.62 30 ASP D C 1
ATOM 5494 O O . ASP D 1 33 ? 46.995 29.251 -9.392 1.00 81.75 30 ASP D O 1
ATOM 5499 N N . ALA D 1 34 ? 48.948 30.330 -9.497 1.00 77.41 31 ALA D N 1
ATOM 5500 C CA . ALA D 1 34 ? 49.647 29.321 -8.699 1.00 73.99 31 ALA D CA 1
ATOM 5501 C C . ALA D 1 34 ? 49.026 29.169 -7.311 1.00 73.50 31 ALA D C 1
ATOM 5502 O O . ALA D 1 34 ? 48.912 28.050 -6.795 1.00 72.81 31 ALA D O 1
ATOM 5504 N N . GLU D 1 35 ? 48.618 30.296 -6.731 1.00 73.55 32 GLU D N 1
ATOM 5505 C CA . GLU D 1 35 ? 48.070 30.343 -5.381 1.00 75.50 32 GLU D CA 1
ATOM 5506 C C . GLU D 1 35 ? 46.732 29.616 -5.294 1.00 73.28 32 GLU D C 1
ATOM 5507 O O . GLU D 1 35 ? 46.493 28.873 -4.336 1.00 71.04 32 GLU D O 1
ATOM 5513 N N . THR D 1 36 ? 45.859 29.838 -6.283 1.00 72.73 3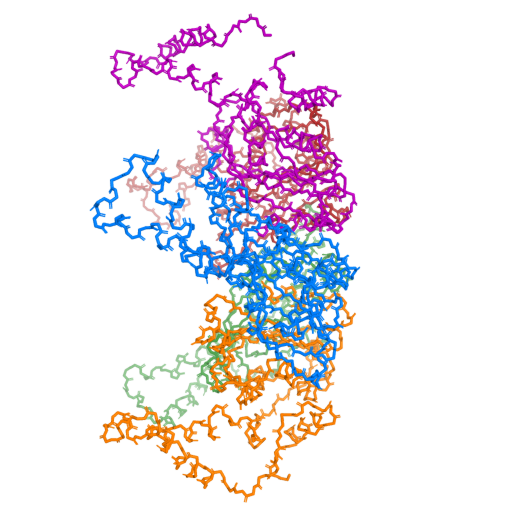3 THR D N 1
ATOM 5514 C CA . THR D 1 36 ? 44.586 29.122 -6.343 1.00 71.62 33 THR D CA 1
ATOM 5515 C C . THR D 1 36 ? 44.817 27.623 -6.525 1.00 67.71 33 THR D C 1
ATOM 5516 O O . THR D 1 36 ? 44.221 26.821 -5.805 1.00 67.03 33 THR D O 1
ATOM 5520 N N . ARG D 1 37 ? 45.674 27.257 -7.482 1.00 64.25 34 ARG D N 1
ATOM 5521 C CA . ARG D 1 37 ? 46.009 25.848 -7.726 1.00 64.92 34 ARG D CA 1
ATOM 5522 C C . ARG D 1 37 ? 46.603 25.138 -6.506 1.00 63.13 34 ARG D C 1
ATOM 5523 O O . ARG D 1 37 ? 46.351 23.950 -6.301 1.00 60.94 34 ARG D O 1
ATOM 5531 N N . LYS D 1 38 ? 47.382 25.849 -5.694 1.00 63.13 35 LYS D N 1
ATOM 5532 C CA . LYS D 1 38 ? 47.880 25.251 -4.454 1.00 59.87 35 LYS D CA 1
ATOM 5533 C C . LYS D 1 38 ? 46.739 24.949 -3.479 1.00 57.36 35 LYS D C 1
ATOM 5534 O O . LYS D 1 38 ? 46.691 23.878 -2.879 1.00 56.52 35 LYS D O 1
ATOM 5540 N N . THR D 1 39 ? 45.833 25.903 -3.333 1.00 59.33 36 THR D N 1
ATOM 5541 C CA . THR D 1 39 ? 44.631 25.750 -2.502 1.00 62.22 36 THR D CA 1
ATOM 5542 C C . THR D 1 39 ? 43.760 24.566 -2.929 1.00 59.73 36 THR D C 1
ATOM 5543 O O . THR D 1 39 ? 43.283 23.806 -2.093 1.00 57.67 36 THR D O 1
ATOM 5547 N N . ARG D 1 40 ? 43.570 24.418 -4.234 1.00 58.63 37 ARG D N 1
ATOM 5548 C CA . ARG D 1 40 ? 42.747 23.344 -4.761 1.00 57.33 37 ARG D CA 1
ATOM 5549 C C . ARG D 1 40 ? 43.472 21.987 -4.582 1.00 55.97 37 ARG D C 1
ATOM 5550 O O . ARG D 1 40 ? 42.864 20.993 -4.188 1.00 49.73 37 ARG D O 1
ATOM 5558 N N . ILE D 1 41 ? 44.779 21.962 -4.845 1.00 55.05 38 ILE D N 1
ATOM 5559 C CA . ILE D 1 41 ? 45.567 20.751 -4.609 1.00 52.91 38 ILE D CA 1
ATOM 5560 C C . ILE D 1 41 ? 45.543 20.331 -3.138 1.00 54.55 38 ILE D C 1
ATOM 5561 O O . ILE D 1 41 ? 45.415 19.141 -2.828 1.00 55.54 38 ILE D O 1
ATOM 5566 N N . GLN D 1 42 ? 45.633 21.294 -2.234 1.00 52.17 39 GLN D N 1
ATOM 5567 C CA . GLN D 1 42 ? 45.473 20.973 -0.826 1.00 52.27 39 GLN D CA 1
ATOM 5568 C C . GLN D 1 42 ? 44.091 20.324 -0.539 1.00 49.72 39 GLN D C 1
ATOM 5569 O O . GLN D 1 42 ? 44.017 19.365 0.230 1.00 47.55 39 GLN D O 1
ATOM 5575 N N . ALA D 1 43 ? 43.016 20.826 -1.171 1.00 48.10 40 ALA D N 1
ATOM 5576 C CA . ALA D 1 43 ? 41.697 20.203 -1.021 1.00 50.08 40 ALA D CA 1
ATOM 5577 C C . ALA D 1 43 ? 41.651 18.739 -1.525 1.00 52.63 40 ALA D C 1
ATOM 5578 O O . ALA D 1 43 ? 41.169 17.851 -0.825 1.00 52.45 40 ALA D O 1
ATOM 5580 N N . HIS D 1 44 ? 42.170 18.476 -2.718 1.00 54.13 41 HIS D N 1
ATOM 5581 C CA . HIS D 1 44 ? 42.249 17.101 -3.188 1.00 54.24 41 HIS D CA 1
ATOM 5582 C C . HIS D 1 44 ? 43.102 16.185 -2.307 1.00 53.01 41 HIS D C 1
ATOM 5583 O O . HIS D 1 44 ? 42.685 15.047 -2.025 1.00 55.39 41 HIS D O 1
ATOM 5590 N N . MET D 1 45 ? 44.254 16.672 -1.847 1.00 50.75 42 MET D N 1
ATOM 5591 C CA . MET D 1 45 ? 45.149 15.827 -1.044 1.00 49.78 42 MET D CA 1
ATOM 5592 C C . MET D 1 45 ? 44.560 15.573 0.341 1.00 50.47 42 MET D C 1
ATOM 5593 O O . MET D 1 45 ? 44.710 14.477 0.901 1.00 50.39 42 MET D O 1
ATOM 5598 N N . THR D 1 46 ? 43.862 16.583 0.862 1.00 48.85 43 THR D N 1
ATOM 5599 C CA . THR D 1 46 ? 43.047 16.442 2.060 1.00 48.02 43 THR D CA 1
ATOM 5600 C C . THR D 1 46 ? 42.115 15.240 1.958 1.00 47.12 43 THR D C 1
ATOM 5601 O O . THR D 1 46 ? 42.053 14.444 2.871 1.00 47.77 43 THR D O 1
ATOM 5605 N N . GLU D 1 47 ? 41.412 15.109 0.836 1.00 47.68 44 GLU D N 1
ATOM 5606 C CA . GLU D 1 47 ? 40.423 14.040 0.629 1.00 45.39 44 GLU D CA 1
ATOM 5607 C C . GLU D 1 47 ? 41.079 12.643 0.460 1.00 50.22 44 GLU D C 1
ATOM 5608 O O . GLU D 1 47 ? 40.583 11.629 0.976 1.00 50.11 44 GLU D O 1
ATOM 5614 N N . VAL D 1 48 ? 42.174 12.615 -0.295 1.00 47.21 45 VAL D N 1
ATOM 5615 C CA . VAL D 1 48 ? 42.972 11.411 -0.492 1.00 47.99 45 VAL D CA 1
ATOM 5616 C C . VAL D 1 48 ? 43.418 10.844 0.855 1.00 47.59 45 VAL D C 1
ATOM 5617 O O . VAL D 1 48 ? 43.369 9.638 1.088 1.00 49.97 45 VAL D O 1
ATOM 5621 N N . MET D 1 49 ? 43.819 11.727 1.752 1.00 45.15 46 MET D N 1
ATOM 5622 C CA . MET D 1 49 ? 44.313 11.297 3.039 1.00 46.50 46 MET D CA 1
ATOM 5623 C C . MET D 1 49 ? 43.164 10.782 3.829 1.00 48.64 46 MET D C 1
ATOM 5624 O O . MET D 1 49 ? 43.280 9.764 4.499 1.00 48.53 46 MET D O 1
ATOM 5629 N N . HIS D 1 50 ? 42.030 11.481 3.731 1.00 51.80 47 HIS D N 1
ATOM 5630 C CA . HIS D 1 50 ? 40.796 10.969 4.310 1.00 51.43 47 HIS D CA 1
ATOM 5631 C C . HIS D 1 50 ? 40.403 9.613 3.718 1.00 50.91 47 HIS D C 1
ATOM 5632 O O . HIS D 1 50 ? 39.944 8.743 4.428 1.00 50.52 47 HIS D O 1
ATOM 5639 N N . LEU D 1 51 ? 40.573 9.446 2.416 1.00 50.34 48 LEU D N 1
ATOM 5640 C CA . LEU D 1 51 ? 40.165 8.206 1.766 1.00 50.30 48 LEU D CA 1
ATOM 5641 C C . LEU D 1 51 ? 41.181 7.083 2.056 1.00 52.02 48 LEU D C 1
ATOM 5642 O O . LEU D 1 51 ? 40.955 5.921 1.698 1.00 52.59 48 LEU D O 1
ATOM 5647 N N . LEU D 1 52 ? 42.305 7.432 2.679 1.00 50.90 49 LEU D N 1
ATOM 5648 C CA . LEU D 1 52 ? 43.276 6.417 3.089 1.00 50.68 49 LEU D CA 1
ATOM 5649 C C . LEU D 1 52 ? 42.988 5.943 4.520 1.00 53.48 49 LEU D C 1
ATOM 5650 O O . LEU D 1 52 ? 43.709 5.085 5.033 1.00 57.03 49 LEU D O 1
ATOM 5655 N N . ASN D 1 53 ? 41.923 6.501 5.124 1.00 52.50 50 ASN D N 1
ATOM 5656 C CA . ASN D 1 53 ? 41.532 6.256 6.514 1.00 54.15 50 ASN D CA 1
ATOM 5657 C C . ASN D 1 53 ? 42.439 6.945 7.531 1.00 53.64 50 ASN D C 1
ATOM 5658 O O . ASN D 1 53 ? 42.476 6.560 8.697 1.00 55.38 50 ASN D O 1
ATOM 5663 N N . LEU D 1 54 ? 43.162 7.967 7.103 1.00 49.77 51 LEU D N 1
ATOM 5664 C CA . LEU D 1 54 ? 44.025 8.671 8.023 1.00 48.48 51 LEU D CA 1
ATOM 5665 C C . LEU D 1 54 ? 43.229 9.676 8.822 1.00 51.74 51 LEU D C 1
ATOM 5666 O O . LEU D 1 54 ? 42.209 10.173 8.367 1.00 53.53 51 LEU D O 1
ATOM 5671 N N . ASP D 1 55 ? 43.697 9.965 10.027 1.00 54.73 52 ASP D N 1
ATOM 5672 C CA . ASP D 1 55 ? 42.971 10.833 10.948 1.00 58.90 52 ASP D CA 1
ATOM 5673 C C . ASP D 1 55 ? 43.564 12.246 10.988 1.00 57.13 52 ASP D C 1
ATOM 5674 O O . ASP D 1 55 ? 44.530 12.488 11.706 1.00 46.32 52 ASP D O 1
ATOM 5679 N N . LEU D 1 56 ? 42.935 13.184 10.278 1.00 53.37 53 LEU D N 1
ATOM 5680 C CA . LEU D 1 56 ? 43.478 14.528 10.138 1.00 54.51 53 LEU D CA 1
ATOM 5681 C C . LEU D 1 56 ? 43.392 15.385 11.389 1.00 55.15 53 LEU D C 1
ATOM 5682 O O . LEU D 1 56 ? 43.859 16.527 11.394 1.00 54.26 53 LEU D O 1
ATOM 5687 N N . THR D 1 57 ? 42.803 14.864 12.456 1.00 56.91 54 THR D N 1
ATOM 5688 C CA . THR D 1 57 ? 42.811 15.637 13.695 1.00 58.92 54 THR D CA 1
ATOM 5689 C C . THR D 1 57 ? 44.161 15.522 14.388 1.00 59.20 54 THR D C 1
ATOM 5690 O O . THR D 1 57 ? 44.457 16.265 15.333 1.00 60.61 54 THR D O 1
ATOM 5694 N N . ASP D 1 58 ? 44.995 14.600 13.905 1.00 58.76 55 ASP D N 1
ATOM 5695 C CA . ASP D 1 58 ? 46.338 14.462 14.442 1.00 58.47 55 ASP D CA 1
ATOM 5696 C C . ASP D 1 58 ? 47.194 15.682 14.088 1.00 57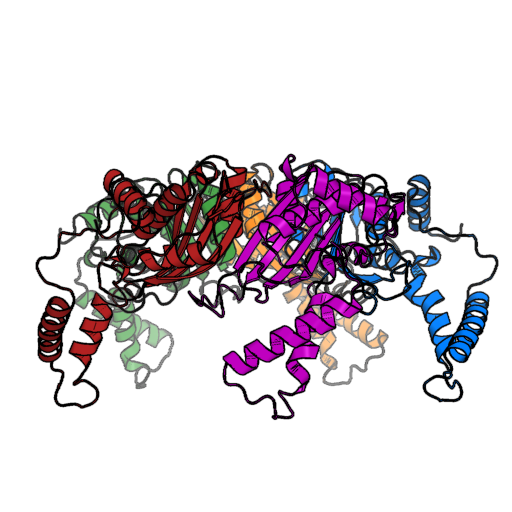.88 55 ASP D C 1
ATOM 5697 O O . ASP D 1 58 ? 47.247 16.086 12.926 1.00 57.66 55 ASP D O 1
ATOM 5702 N N A ASP D 1 59 ? 47.860 16.256 15.085 0.34 58.87 56 ASP D N 1
ATOM 5703 N N B ASP D 1 59 ? 47.860 16.260 15.089 0.66 58.60 56 ASP D N 1
ATOM 5704 C CA A ASP D 1 59 ? 48.674 17.446 14.866 0.34 59.78 56 ASP D CA 1
ATOM 5705 C CA B ASP D 1 59 ? 48.717 17.426 14.867 0.66 59.79 56 ASP D CA 1
ATOM 5706 C C A ASP D 1 59 ? 49.855 17.221 13.890 0.34 59.50 56 ASP D C 1
ATOM 5707 C C B ASP D 1 59 ? 49.772 17.180 13.779 0.66 59.62 56 ASP D C 1
ATOM 5708 O O A ASP D 1 59 ? 50.316 18.163 13.243 0.34 60.10 56 ASP D O 1
ATOM 5709 O O B ASP D 1 59 ? 50.069 18.050 12.957 0.66 60.18 56 ASP D O 1
ATOM 5718 N N . SER D 1 60 ? 50.338 15.986 13.764 1.00 57.65 57 SER D N 1
ATOM 5719 C CA . SER D 1 60 ? 51.397 15.710 12.810 1.00 57.67 57 SER D CA 1
ATOM 5720 C C . SER D 1 60 ? 50.907 15.590 11.357 1.00 54.45 57 SER D C 1
ATOM 5721 O O . SER D 1 60 ? 51.645 15.953 10.431 1.00 54.04 57 SER D O 1
ATOM 5724 N N . LEU D 1 61 ? 49.688 15.091 11.154 1.00 50.54 58 LEU D N 1
ATOM 5725 C CA . LEU D 1 61 ? 49.123 14.946 9.810 1.00 49.99 58 LEU D CA 1
ATOM 5726 C C . LEU D 1 61 ? 48.319 16.182 9.332 1.00 47.70 58 LEU D C 1
ATOM 5727 O O . LEU D 1 61 ? 48.116 16.375 8.140 1.00 44.07 58 LEU D O 1
ATOM 5732 N N . ALA D 1 62 ? 47.873 17.001 10.268 1.00 50.45 59 ALA D N 1
ATOM 5733 C CA . ALA D 1 62 ? 46.912 18.068 9.962 1.00 56.08 59 ALA D CA 1
ATOM 5734 C C . ALA D 1 62 ? 47.358 18.983 8.820 1.00 55.40 59 ALA D C 1
ATOM 5735 O O . ALA D 1 62 ? 46.574 19.371 7.953 1.00 51.52 59 ALA D O 1
ATOM 5737 N N . ASP D 1 63 ? 48.638 19.301 8.796 1.00 55.26 60 ASP D N 1
ATOM 5738 C CA . ASP D 1 63 ? 49.118 20.268 7.829 1.00 57.40 60 ASP D CA 1
ATOM 5739 C C . ASP D 1 63 ? 49.644 19.610 6.559 1.00 50.73 60 ASP D C 1
ATOM 5740 O O . ASP D 1 63 ? 50.081 20.295 5.647 1.00 49.92 60 ASP D O 1
ATOM 5745 N N . THR D 1 64 ? 49.559 18.285 6.477 1.00 45.39 61 THR D N 1
ATOM 5746 C CA . THR D 1 64 ? 50.138 17.578 5.333 1.00 42.25 61 THR D CA 1
ATOM 5747 C C . THR D 1 64 ? 49.584 17.957 3.960 1.00 44.77 61 THR D C 1
ATOM 5748 O O . THR D 1 64 ? 50.358 18.203 3.053 1.00 47.64 61 THR D O 1
ATOM 5752 N N . PRO D 1 65 ? 48.247 18.037 3.802 1.00 45.92 62 PRO D N 1
ATOM 5753 C CA . PRO D 1 65 ? 47.702 18.512 2.518 1.00 47.10 62 PRO D CA 1
ATOM 5754 C C . PRO D 1 65 ? 48.328 19.837 2.046 1.00 46.69 62 PRO D C 1
ATOM 5755 O O . PRO D 1 65 ? 48.684 19.944 0.879 1.00 45.61 62 PRO D O 1
ATOM 5759 N N . ARG D 1 66 ? 48.485 20.801 2.945 1.00 45.14 63 ARG D N 1
ATOM 5760 C CA . ARG D 1 66 ? 49.054 22.084 2.590 1.00 49.29 63 ARG D CA 1
ATOM 5761 C C . ARG D 1 66 ? 50.548 21.921 2.211 1.00 49.86 63 ARG D C 1
ATOM 5762 O O . ARG D 1 66 ? 51.015 22.480 1.227 1.00 50.64 63 ARG D O 1
ATOM 5770 N N . ARG D 1 67 ? 51.290 21.131 2.980 1.00 49.75 64 ARG D N 1
ATOM 5771 C CA . ARG D 1 67 ? 52.708 20.855 2.647 1.00 48.57 64 ARG D CA 1
ATOM 5772 C C . ARG D 1 67 ? 52.863 20.208 1.260 1.00 46.28 64 ARG D C 1
ATOM 5773 O O . ARG D 1 67 ? 53.730 20.602 0.495 1.00 45.54 64 ARG D O 1
ATOM 5781 N N . ILE D 1 68 ? 52.008 19.249 0.920 1.00 44.18 65 ILE D N 1
ATOM 5782 C CA . ILE D 1 68 ? 52.171 18.579 -0.345 1.00 44.33 65 ILE D CA 1
ATOM 5783 C C . ILE D 1 68 ? 51.910 19.564 -1.468 1.00 44.48 65 ILE D C 1
ATOM 5784 O O . ILE D 1 68 ? 52.657 19.623 -2.445 1.00 44.18 65 ILE D O 1
ATOM 5789 N N . ALA D 1 69 ? 50.856 20.359 -1.303 1.00 45.02 66 ALA D N 1
ATOM 5790 C CA . ALA D 1 69 ? 50.405 21.244 -2.348 1.00 46.14 66 ALA D CA 1
ATOM 5791 C C . ALA D 1 69 ?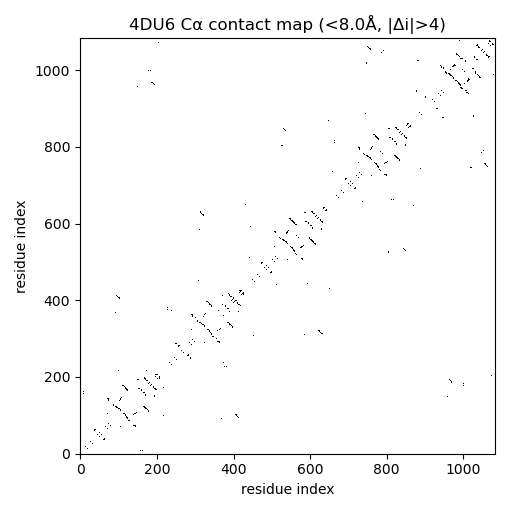 51.518 22.211 -2.626 1.00 47.10 66 ALA D C 1
ATOM 5792 O O . ALA D 1 69 ? 51.867 22.451 -3.783 1.00 48.45 66 ALA D O 1
ATOM 5794 N N . LYS D 1 70 ? 52.087 22.738 -1.546 1.00 46.52 67 LYS D N 1
ATOM 5795 C CA . LYS D 1 70 ? 53.255 23.622 -1.632 1.00 53.47 67 LYS D CA 1
ATOM 5796 C C . LYS D 1 70 ? 54.428 22.946 -2.366 1.00 51.50 67 LYS D C 1
ATOM 5797 O O . LYS D 1 70 ? 54.960 23.484 -3.328 1.00 52.93 67 LYS D O 1
ATOM 5803 N N . MET D 1 71 ? 54.790 21.751 -1.927 1.00 49.45 68 MET D N 1
ATOM 5804 C CA . MET D 1 71 ? 55.854 20.961 -2.556 1.00 48.44 68 MET D CA 1
ATOM 5805 C C . MET D 1 71 ? 55.646 20.703 -4.051 1.00 49.50 68 MET D C 1
ATOM 5806 O O . MET D 1 71 ? 56.555 20.878 -4.837 1.00 49.49 68 MET D O 1
ATOM 5811 N N . TYR D 1 72 ? 54.442 20.292 -4.447 1.00 51.87 69 TYR D N 1
ATOM 5812 C CA . TYR D 1 72 ? 54.179 20.085 -5.862 1.00 53.50 69 TYR D CA 1
ATOM 5813 C C . TYR D 1 72 ? 54.413 21.356 -6.679 1.00 56.67 69 TYR D C 1
ATOM 5814 O O . TYR D 1 72 ? 55.285 21.367 -7.546 1.00 59.73 69 TYR D O 1
ATOM 5823 N N . VAL D 1 73 ? 53.667 22.422 -6.386 1.00 54.00 70 VAL D N 1
ATOM 5824 C CA . VAL D 1 73 ? 53.691 23.605 -7.236 1.00 58.55 70 VAL D CA 1
ATOM 5825 C C . VAL D 1 73 ? 55.016 24.377 -7.211 1.00 61.20 70 VAL D C 1
ATOM 5826 O O . VAL D 1 73 ? 55.508 24.803 -8.254 1.00 65.09 70 VAL D O 1
ATOM 5830 N N . ASP D 1 74 ? 55.598 24.530 -6.025 1.00 58.59 71 ASP D N 1
ATOM 5831 C CA . ASP D 1 74 ? 56.745 25.414 -5.828 1.00 58.87 71 ASP D CA 1
ATOM 5832 C C . ASP D 1 74 ? 58.109 24.750 -5.677 1.00 57.66 71 ASP D C 1
ATOM 5833 O O . ASP D 1 74 ? 59.139 25.433 -5.760 1.00 58.07 71 ASP D O 1
ATOM 5838 N N A GLU D 1 75 ? 58.111 23.432 -5.488 0.53 54.02 72 GLU D N 1
ATOM 5839 N N B GLU D 1 75 ? 58.143 23.442 -5.427 0.47 54.07 72 GLU D N 1
ATOM 5840 C CA A GLU D 1 75 ? 59.350 22.709 -5.201 0.53 52.19 72 GLU D CA 1
ATOM 5841 C CA B GLU D 1 75 ? 59.435 22.749 -5.339 0.47 52.46 72 GLU D CA 1
ATOM 5842 C C A GLU D 1 75 ? 59.660 21.626 -6.243 0.53 50.95 72 GLU D C 1
ATOM 5843 C C B GLU D 1 75 ? 59.616 21.630 -6.361 0.47 51.04 72 GLU D C 1
ATOM 5844 O O A GLU D 1 75 ? 60.401 21.868 -7.191 0.53 51.20 72 GLU D O 1
ATOM 5845 O O B GLU D 1 75 ? 60.242 21.841 -7.397 0.47 51.26 72 GLU D O 1
ATOM 5856 N N . ILE D 1 76 ? 59.075 20.447 -6.102 1.00 50.02 73 ILE D N 1
ATOM 5857 C CA . ILE D 1 76 ? 59.487 19.331 -6.949 1.00 49.86 73 ILE D CA 1
ATOM 5858 C C . ILE D 1 76 ? 59.027 19.416 -8.389 1.00 51.61 73 ILE D C 1
ATOM 5859 O O . ILE D 1 76 ? 59.622 18.771 -9.252 1.00 51.55 73 ILE D O 1
ATOM 5864 N N . PHE D 1 77 ? 57.979 20.204 -8.662 1.00 47.25 74 PHE D N 1
ATOM 5865 C CA . PHE D 1 77 ? 57.571 20.395 -10.056 1.00 47.98 74 PHE D CA 1
ATOM 5866 C C . PHE D 1 77 ? 57.759 21.816 -10.545 1.00 48.91 74 PHE D C 1
ATOM 5867 O O . PHE D 1 77 ? 57.078 22.249 -11.472 1.00 48.51 74 PHE D O 1
ATOM 5875 N N . SER D 1 78 ? 58.718 22.516 -9.953 1.00 49.96 75 SER D N 1
ATOM 5876 C CA . SER D 1 78 ? 58.906 23.931 -10.222 1.00 52.61 75 SER D CA 1
ATOM 5877 C C . SER D 1 78 ? 59.507 24.133 -11.596 1.00 52.70 75 SER D C 1
ATOM 5878 O O . SER D 1 78 ? 59.486 25.239 -12.133 1.00 53.81 75 SER D O 1
ATOM 5881 N N . GLY D 1 79 ? 60.062 23.054 -12.156 1.00 50.44 76 GLY D N 1
ATOM 5882 C CA . GLY D 1 79 ? 60.697 23.097 -13.465 1.00 49.07 76 GLY D CA 1
ATOM 5883 C C . GLY D 1 79 ? 59.672 23.129 -14.581 1.00 51.95 76 GLY D C 1
ATOM 5884 O O . GLY D 1 79 ? 60.032 23.213 -15.757 1.00 52.65 76 GLY D O 1
ATOM 5885 N N . LEU D 1 80 ? 58.387 23.062 -14.220 1.00 54.02 77 LEU D N 1
ATOM 5886 C CA . LEU D 1 80 ? 57.327 23.152 -15.220 1.00 58.72 77 LEU D CA 1
ATOM 5887 C C . LEU D 1 80 ? 57.072 24.602 -15.612 1.00 63.53 77 LEU D C 1
ATOM 5888 O O . LEU D 1 80 ? 56.454 24.849 -16.631 1.00 67.12 77 LEU D O 1
ATOM 5893 N N . ASP D 1 81 ? 57.572 25.548 -14.810 1.00 63.58 78 ASP D N 1
ATOM 5894 C CA . ASP D 1 81 ? 57.313 26.997 -14.989 1.00 63.72 78 ASP D CA 1
ATOM 5895 C C . ASP D 1 81 ? 58.615 27.643 -15.506 1.00 61.89 78 ASP D C 1
ATOM 5896 O O . ASP D 1 81 ? 59.632 27.704 -14.793 1.00 59.86 78 ASP D O 1
ATOM 5901 N N . TYR D 1 82 ? 58.614 28.088 -16.754 1.00 62.23 79 TYR D N 1
ATOM 5902 C CA . TYR D 1 82 ? 59.836 28.625 -17.331 1.00 64.76 79 TYR D CA 1
ATOM 5903 C C . TYR D 1 82 ? 60.255 29.964 -16.735 1.00 70.13 79 TYR D C 1
ATOM 5904 O O . TYR D 1 82 ? 61.327 30.482 -17.050 1.00 71.92 79 TYR D O 1
ATOM 5913 N N . GLU D 1 83 ? 59.416 30.518 -15.866 1.00 70.23 80 GLU D N 1
ATOM 5914 C CA . GLU D 1 83 ? 59.831 31.673 -15.088 1.00 73.79 80 GLU D CA 1
ATOM 5915 C C . GLU D 1 83 ? 60.856 31.255 -14.040 1.00 70.04 80 GLU D C 1
ATOM 5916 O O . GLU D 1 83 ? 61.521 32.094 -13.436 1.00 71.10 80 GLU D O 1
ATOM 5922 N N . ASN D 1 84 ? 60.969 29.955 -13.817 1.00 65.07 81 ASN D N 1
ATOM 5923 C CA . ASN D 1 84 ? 61.902 29.444 -12.835 1.00 63.11 81 ASN D CA 1
ATOM 5924 C C . ASN D 1 84 ? 63.205 29.017 -13.464 1.00 59.64 81 ASN D C 1
ATOM 5925 O O . ASN D 1 84 ? 63.992 28.366 -12.824 1.00 54.60 81 ASN D O 1
ATOM 5930 N N . PHE D 1 85 ? 63.434 29.396 -14.713 1.00 62.78 82 PHE D N 1
ATOM 5931 C CA . PHE D 1 85 ? 64.584 28.911 -15.476 1.00 59.55 82 PHE D CA 1
ATOM 5932 C C . PHE D 1 85 ? 65.848 29.661 -15.029 1.00 60.65 82 PHE D C 1
ATOM 5933 O O . PHE D 1 85 ? 65.772 30.840 -14.727 1.00 62.65 82 PHE D O 1
ATOM 5941 N N . PRO D 1 86 ? 67.018 28.982 -14.974 1.00 61.45 83 PRO D N 1
ATOM 5942 C CA . PRO D 1 86 ? 68.188 29.718 -14.456 1.00 62.30 83 PRO D CA 1
ATOM 5943 C C . PRO D 1 86 ? 68.620 30.859 -15.339 1.00 66.64 83 PRO D C 1
ATOM 5944 O O . PRO D 1 86 ? 68.352 30.883 -16.541 1.00 67.81 83 PRO D O 1
ATOM 5948 N N . LYS D 1 87 ? 69.287 31.820 -14.718 1.00 69.90 84 LYS D N 1
ATOM 5949 C CA . LYS D 1 87 ? 69.868 32.915 -15.449 1.00 74.59 84 LYS D CA 1
ATOM 5950 C C . LYS D 1 87 ? 71.164 32.391 -16.020 1.00 74.23 84 LYS D C 1
ATOM 5951 O O . LYS D 1 87 ? 71.866 31.632 -15.363 1.00 72.92 84 LYS D O 1
ATOM 5957 N N . ILE D 1 88 ? 71.467 32.774 -17.251 1.00 77.20 85 ILE D N 1
ATOM 5958 C CA . ILE D 1 88 ? 72.574 32.178 -17.970 1.00 77.77 85 ILE D CA 1
ATOM 5959 C C . ILE D 1 88 ? 73.677 33.189 -18.218 1.00 84.21 85 ILE D C 1
ATOM 5960 O O . ILE D 1 88 ? 73.490 34.186 -18.920 1.00 88.21 85 ILE D O 1
ATOM 5965 N N . THR D 1 89 ? 74.832 32.932 -17.617 1.00 85.18 86 THR D N 1
ATOM 5966 C CA . THR D 1 89 ? 76.006 33.740 -17.899 1.00 87.55 86 THR D CA 1
ATOM 5967 C C . THR D 1 89 ? 77.002 32.919 -18.691 1.00 81.97 86 THR D C 1
ATOM 5968 O O . THR D 1 89 ? 77.220 31.734 -18.407 1.00 79.13 86 THR D O 1
ATOM 5972 N N . LEU D 1 90 ? 77.567 33.566 -19.705 1.00 80.75 87 LEU D N 1
ATOM 5973 C CA . LEU D 1 90 ? 78.589 33.003 -20.564 1.00 76.53 87 LEU D CA 1
ATOM 5974 C C . LEU D 1 90 ? 79.712 34.016 -20.676 1.00 79.70 87 LEU D C 1
ATOM 5975 O O . LEU D 1 90 ? 79.469 35.225 -20.812 1.00 81.62 87 LEU D O 1
ATOM 5980 N N . ILE D 1 91 ? 80.947 33.536 -20.625 1.00 79.02 88 ILE D N 1
ATOM 5981 C CA . ILE D 1 91 ? 82.070 34.393 -20.966 1.00 81.74 88 ILE D CA 1
ATOM 5982 C C . ILE D 1 91 ? 82.568 33.942 -22.321 1.00 78.53 88 ILE D C 1
ATOM 5983 O O . ILE D 1 91 ? 82.188 32.855 -22.792 1.00 73.03 88 ILE D O 1
ATOM 5988 N N . GLN D 1 92 ? 83.392 34.775 -22.953 1.00 80.40 89 GLN D N 1
ATOM 5989 C CA . GLN D 1 92 ? 83.955 34.450 -24.254 1.00 82.11 89 GLN D CA 1
ATOM 5990 C C . GLN D 1 92 ? 85.059 33.415 -24.129 1.00 80.38 89 GLN D C 1
ATOM 5991 O O . GLN D 1 92 ? 85.869 33.487 -23.213 1.00 81.06 89 GLN D O 1
ATOM 5997 N N . ASN D 1 93 ? 85.092 32.468 -25.065 1.00 77.80 90 ASN D N 1
ATOM 5998 C CA . ASN D 1 93 ? 86.159 31.473 -25.128 1.00 74.95 90 ASN D CA 1
ATOM 5999 C C . ASN D 1 93 ? 87.462 32.078 -25.653 1.00 76.46 90 ASN D C 1
ATOM 6000 O O . ASN D 1 93 ? 88.006 31.632 -26.667 1.00 75.15 90 ASN D O 1
ATOM 6005 N N . LYS D 1 94 ? 87.949 33.106 -24.951 1.00 80.23 91 LYS D N 1
ATOM 6006 C CA . LYS D 1 94 ? 89.230 33.739 -25.260 1.00 83.49 91 LYS D CA 1
ATOM 6007 C C . LYS D 1 94 ? 90.375 32.758 -25.040 1.00 80.38 91 LYS D C 1
ATOM 6008 O O . LYS D 1 94 ? 91.367 32.774 -25.778 1.00 79.79 91 LYS D O 1
ATOM 6014 N N . MET D 1 95 ? 90.235 31.907 -24.020 1.00 77.45 92 MET D N 1
ATOM 6015 C CA . MET D 1 95 ? 91.269 30.932 -23.704 1.00 75.40 92 MET D CA 1
ATOM 6016 C C . MET D 1 95 ? 91.403 29.894 -24.807 1.00 74.18 92 MET D C 1
ATOM 6017 O O . MET D 1 95 ? 92.413 29.187 -24.876 1.00 74.98 92 MET D O 1
ATOM 6022 N N . LYS D 1 96 ? 90.389 29.834 -25.671 1.00 72.92 93 LYS D N 1
ATOM 6023 C CA . LYS D 1 96 ? 90.339 28.911 -26.807 1.00 71.19 93 LYS D CA 1
ATOM 6024 C C . LYS D 1 96 ? 90.478 27.452 -26.404 1.00 68.26 93 LYS D C 1
ATOM 6025 O O . LYS D 1 96 ? 91.261 26.720 -26.993 1.00 68.59 93 LYS D O 1
ATOM 6031 N N . VAL D 1 97 ? 89.719 27.045 -25.391 1.00 66.94 94 VAL D N 1
ATOM 6032 C CA . VAL D 1 97 ? 89.572 25.632 -25.051 1.00 65.00 94 VAL D CA 1
ATOM 6033 C C . VAL D 1 97 ? 88.892 24.888 -26.207 1.00 63.07 94 VAL D C 1
ATOM 6034 O O . VAL D 1 97 ? 87.922 25.382 -26.793 1.00 61.64 94 VAL D O 1
ATOM 6038 N N . ASP D 1 98 ? 89.423 23.719 -26.560 1.00 61.37 95 ASP D N 1
ATOM 6039 C CA . ASP D 1 98 ? 88.826 22.938 -27.629 1.00 62.37 95 ASP D CA 1
ATOM 6040 C C . ASP D 1 98 ? 88.879 21.479 -27.274 1.00 61.09 95 ASP D C 1
ATOM 6041 O O . ASP D 1 98 ? 88.997 20.627 -28.147 1.00 61.82 95 ASP D O 1
ATOM 6046 N N . GLU D 1 99 ? 88.840 21.214 -25.975 1.00 59.89 96 GLU D N 1
ATOM 6047 C CA . GLU D 1 99 ? 88.717 19.866 -25.447 1.00 58.86 96 GLU D CA 1
ATOM 6048 C C . GLU D 1 99 ? 87.517 19.875 -24.504 1.00 58.52 96 GLU D C 1
ATOM 6049 O O . GLU D 1 99 ? 87.212 20.917 -23.915 1.00 62.13 96 GLU D O 1
ATOM 6055 N N . MET D 1 100 ? 86.816 18.753 -24.379 1.00 52.01 97 MET D N 1
ATOM 6056 C CA . MET D 1 100 ? 85.622 18.735 -23.549 1.00 49.24 97 MET D CA 1
ATOM 6057 C C . MET D 1 100 ? 85.890 19.248 -22.135 1.00 47.22 97 MET D C 1
ATOM 6058 O O . MET D 1 100 ? 86.957 19.061 -21.573 1.00 44.08 97 MET D O 1
ATOM 6063 N N . VAL D 1 101 ? 84.908 19.948 -21.598 1.00 49.87 98 VAL D N 1
ATOM 6064 C CA . VAL D 1 101 ? 84.884 20.291 -20.196 1.00 50.00 98 VAL D CA 1
ATOM 6065 C C . VAL D 1 101 ? 83.791 19.415 -19.608 1.00 49.22 98 VAL D C 1
ATOM 6066 O O . VAL D 1 101 ? 82.689 19.343 -20.159 1.00 47.96 98 VAL D O 1
ATOM 6070 N N . THR D 1 102 ? 84.100 18.712 -18.523 1.00 49.10 99 THR D N 1
ATOM 6071 C CA . THR D 1 102 ? 83.177 17.704 -17.987 1.00 47.73 99 THR D CA 1
ATOM 6072 C C . THR D 1 102 ? 82.815 18.052 -16.550 1.00 49.10 99 THR D C 1
ATOM 6073 O O . THR D 1 102 ? 83.710 18.236 -15.716 1.00 52.86 99 THR D O 1
ATOM 6077 N N . VAL D 1 103 ? 81.523 18.208 -16.281 1.00 47.43 100 VAL D N 1
ATOM 6078 C CA . VAL D 1 103 ? 81.037 18.326 -14.914 1.00 47.77 100 VAL D CA 1
ATOM 6079 C C . VAL D 1 103 ? 80.394 17.001 -14.535 1.00 47.20 100 VAL D C 1
ATOM 6080 O O . VAL D 1 103 ? 79.424 16.569 -15.172 1.00 44.42 100 VAL D O 1
ATOM 6084 N N . ARG D 1 104 ? 80.969 16.335 -13.539 1.00 48.09 101 ARG D N 1
ATOM 6085 C CA . ARG D 1 104 ? 80.505 15.010 -13.157 1.00 49.86 101 ARG D CA 1
ATOM 6086 C C . ARG D 1 104 ? 79.782 15.030 -11.808 1.00 49.58 101 ARG D C 1
ATOM 6087 O O . ARG D 1 104 ? 79.935 15.969 -11.015 1.00 49.18 101 ARG D O 1
ATOM 6095 N N . ASP D 1 105 ? 78.985 13.993 -11.567 1.00 47.76 102 ASP D N 1
ATOM 6096 C CA . ASP D 1 105 ? 78.385 13.783 -10.251 1.00 46.73 102 ASP D CA 1
ATOM 6097 C C . ASP D 1 105 ? 77.532 14.974 -9.790 1.00 40.73 102 ASP D C 1
ATOM 6098 O O . ASP D 1 105 ? 77.567 15.360 -8.626 1.00 40.87 102 ASP D O 1
ATOM 6103 N N . ILE D 1 106 ? 76.812 15.563 -10.740 1.00 37.86 103 ILE D N 1
ATOM 6104 C CA . ILE D 1 106 ? 75.781 16.583 -10.481 1.00 39.39 103 ILE D CA 1
ATOM 6105 C C . ILE D 1 106 ? 74.588 15.990 -9.729 1.00 42.56 103 ILE D C 1
ATOM 6106 O O . ILE D 1 106 ? 74.036 14.998 -10.163 1.00 41.91 103 ILE D O 1
ATOM 6111 N N . THR D 1 107 ? 74.219 16.576 -8.591 1.00 45.23 104 THR D N 1
ATOM 6112 C CA . THR D 1 107 ? 73.095 16.090 -7.816 1.00 47.78 104 THR D CA 1
ATOM 6113 C C . THR D 1 107 ? 71.781 16.263 -8.581 1.00 45.59 104 THR D C 1
ATOM 6114 O O . THR D 1 107 ? 71.483 17.334 -9.072 1.00 42.53 104 THR D O 1
ATOM 6118 N N . LEU D 1 108 ? 71.022 15.182 -8.712 1.00 44.76 105 LEU D N 1
ATOM 6119 C CA . LEU D 1 108 ? 69.789 15.201 -9.492 1.00 45.50 105 LEU D CA 1
ATOM 6120 C C . LEU D 1 108 ? 68.713 14.499 -8.669 1.00 45.87 105 LEU D C 1
ATOM 6121 O O . LEU D 1 108 ? 68.888 13.357 -8.202 1.00 42.92 105 LEU D O 1
ATOM 6126 N N . THR D 1 109 ? 67.604 15.184 -8.462 1.00 45.86 106 THR D N 1
ATOM 6127 C CA . THR D 1 109 ? 66.469 14.557 -7.798 1.00 45.91 106 THR D CA 1
ATOM 6128 C C . THR D 1 109 ? 65.239 14.891 -8.627 1.00 46.32 106 THR D C 1
ATOM 6129 O O . THR D 1 109 ? 65.033 16.045 -9.011 1.00 46.99 106 THR D O 1
ATOM 6133 N N . SER D 1 110 ? 64.423 13.889 -8.907 1.00 44.02 107 SER D N 1
ATOM 6134 C CA . SER D 1 110 ? 63.324 14.029 -9.838 1.00 40.48 107 SER D CA 1
ATOM 6135 C C . SER D 1 110 ? 62.151 13.165 -9.445 1.00 39.62 107 SER D C 1
ATOM 6136 O O . SER D 1 110 ? 62.184 12.491 -8.427 1.00 43.31 107 SER D O 1
ATOM 6139 N N . THR D 1 111 ? 61.078 13.265 -10.211 1.00 43.42 108 THR D N 1
ATOM 6140 C CA . THR D 1 111 ? 59.898 12.470 -9.962 1.00 44.71 108 THR D CA 1
ATOM 6141 C C . THR D 1 111 ? 59.463 11.685 -11.181 1.00 48.96 108 THR D C 1
ATOM 6142 O O . THR D 1 111 ? 59.467 12.181 -12.294 1.00 51.81 108 THR D O 1
ATOM 6146 N N A CYS D 1 112 ? 59.231 10.440 -10.814 0.75 49.01 109 CYS D N 1
ATOM 6147 N N B CYS D 1 112 ? 59.286 10.251 -10.803 0.25 49.99 109 CYS D N 1
ATOM 6148 C CA A CYS D 1 112 ? 58.767 9.470 -11.766 0.75 52.14 109 CYS D CA 1
ATOM 6149 C CA B CYS D 1 112 ? 58.729 9.279 -11.740 0.25 52.62 109 CYS D CA 1
ATOM 6150 C C A CYS D 1 112 ? 57.357 9.857 -12.167 0.75 53.60 109 CYS D C 1
ATOM 6151 C C B CYS D 1 112 ? 57.389 9.844 -12.168 0.25 53.52 109 CYS D C 1
ATOM 6152 O O A CYS D 1 112 ? 56.461 9.823 -11.349 0.75 54.09 109 CYS D O 1
ATOM 6153 O O B CYS D 1 112 ? 56.598 10.248 -11.322 0.25 53.68 109 CYS D O 1
ATOM 6158 N N . GLU D 1 113 ? 57.119 9.897 -13.465 1.00 54.09 110 GLU D N 1
ATOM 6159 C CA . GLU D 1 113 ? 55.813 10.383 -13.897 1.00 53.98 110 GLU D CA 1
ATOM 6160 C C . GLU D 1 113 ? 54.738 9.304 -13.963 1.00 56.24 110 GLU D C 1
ATOM 6161 O O . GLU D 1 113 ? 53.558 9.616 -14.153 1.00 56.64 110 GLU D O 1
ATOM 6167 N N . HIS D 1 114 ? 55.124 8.039 -13.800 1.00 55.99 111 HIS D N 1
ATOM 6168 C CA . HIS D 1 114 ? 54.129 6.973 -13.807 1.00 59.22 111 HIS D CA 1
ATOM 6169 C C . HIS D 1 114 ? 53.563 6.688 -12.424 1.00 56.21 111 HIS D C 1
ATOM 6170 O O . HIS D 1 114 ? 52.431 6.197 -12.290 1.00 57.38 111 HIS D O 1
ATOM 6177 N N . HIS D 1 115 ? 54.341 7.010 -11.401 1.00 51.54 112 HIS D N 1
ATOM 6178 C CA . HIS D 1 115 ? 53.941 6.730 -10.039 1.00 48.74 112 HIS D CA 1
ATOM 6179 C C . HIS D 1 115 ? 54.029 7.897 -9.067 1.00 46.45 112 HIS D C 1
ATOM 6180 O O . HIS D 1 115 ? 53.523 7.811 -7.946 1.00 46.80 112 HIS D O 1
ATOM 6187 N N . PHE D 1 116 ? 54.644 8.989 -9.502 1.00 44.04 113 PHE D N 1
ATOM 6188 C CA . PHE D 1 116 ? 54.827 10.197 -8.669 1.00 45.12 113 PHE D CA 1
ATOM 6189 C C . PHE D 1 116 ? 55.692 9.940 -7.443 1.00 47.55 113 PHE D C 1
ATOM 6190 O O . PHE D 1 116 ? 55.436 10.423 -6.339 1.00 48.04 113 PHE D O 1
ATOM 6198 N N . VAL D 1 117 ? 56.774 9.206 -7.679 1.00 45.44 114 VAL D N 1
ATOM 6199 C CA . VAL D 1 117 ? 57.623 8.760 -6.623 1.00 42.62 114 VAL D CA 1
ATOM 6200 C C . VAL D 1 117 ? 59.059 9.196 -6.989 1.00 44.31 114 VAL D C 1
ATOM 6201 O O . VAL D 1 117 ? 59.400 9.292 -8.162 1.00 44.43 114 VAL D O 1
ATOM 6205 N N . THR D 1 118 ? 59.863 9.465 -5.966 1.00 43.52 115 THR D N 1
ATOM 6206 C CA . THR D 1 118 ? 61.207 9.990 -6.081 1.00 44.16 115 THR D CA 1
ATOM 6207 C C . THR D 1 118 ? 62.130 9.217 -7.023 1.00 43.88 115 THR D C 1
ATOM 6208 O O . THR D 1 118 ? 62.164 7.990 -7.003 1.00 39.76 115 THR D O 1
ATOM 6212 N N . ILE D 1 119 ? 62.843 9.969 -7.856 1.00 46.03 116 ILE D N 1
ATOM 6213 C CA . ILE D 1 119 ? 64.012 9.501 -8.582 1.00 46.58 116 ILE D CA 1
ATOM 6214 C C . ILE D 1 119 ? 65.243 10.180 -7.987 1.00 46.56 116 ILE D C 1
ATOM 6215 O O . ILE D 1 119 ? 65.249 11.391 -7.795 1.00 47.16 116 ILE D O 1
ATOM 6220 N N . ASP D 1 120 ? 66.284 9.403 -7.693 1.00 45.92 117 ASP D N 1
ATOM 6221 C CA . ASP D 1 120 ? 67.510 9.927 -7.084 1.00 42.63 117 ASP D CA 1
ATOM 6222 C C . ASP D 1 120 ? 68.698 9.539 -7.954 1.00 44.85 117 ASP D C 1
ATOM 6223 O O . ASP D 1 120 ? 69.045 8.349 -8.038 1.00 44.02 117 ASP D O 1
ATOM 6228 N N . GLY D 1 121 ? 69.345 10.533 -8.562 1.00 45.02 118 GLY D N 1
ATOM 6229 C CA . GLY D 1 121 ? 70.423 10.289 -9.503 1.00 47.85 118 GLY D CA 1
ATOM 6230 C C . GLY D 1 121 ? 71.647 11.194 -9.435 1.00 49.92 118 GLY D C 1
ATOM 6231 O O . GLY D 1 121 ? 71.759 12.049 -8.552 1.00 50.15 118 GLY D O 1
ATOM 6232 N N . LYS D 1 122 ? 72.572 10.960 -10.368 1.00 49.65 119 LYS D N 1
ATOM 6233 C CA . LYS D 1 122 ? 73.719 11.831 -10.634 1.00 47.93 119 LYS D CA 1
ATOM 6234 C C . LYS D 1 122 ? 73.764 12.045 -12.138 1.00 44.50 119 LYS D C 1
ATOM 6235 O O . LYS D 1 122 ? 73.474 11.115 -12.884 1.00 44.63 119 LYS D O 1
ATOM 6241 N N . ALA D 1 123 ? 74.093 13.263 -12.582 1.00 38.98 120 ALA D N 1
ATOM 6242 C CA . ALA D 1 123 ? 74.324 13.523 -14.004 1.00 36.41 120 ALA D CA 1
ATOM 6243 C C . ALA D 1 123 ? 75.801 13.794 -14.248 1.00 41.42 120 ALA D C 1
ATOM 6244 O O . ALA D 1 123 ? 76.505 14.262 -13.369 1.00 43.06 120 ALA D O 1
ATOM 6246 N N . THR D 1 124 ? 76.243 13.511 -15.465 1.00 43.17 121 THR D N 1
ATOM 6247 C CA . THR D 1 124 ? 77.538 13.927 -15.938 1.00 43.70 121 THR D CA 1
ATOM 6248 C C . THR D 1 124 ? 77.278 14.649 -17.237 1.00 43.56 121 THR D C 1
ATOM 6249 O O . THR D 1 124 ? 76.588 14.124 -18.114 1.00 44.87 121 THR D O 1
ATOM 6253 N N . VAL D 1 125 ? 77.766 15.883 -17.332 1.00 42.74 122 VAL D N 1
ATOM 6254 C CA . VAL D 1 125 ? 77.643 16.636 -18.561 1.00 39.72 122 VAL D CA 1
ATOM 6255 C C . VAL D 1 125 ? 78.991 17.023 -19.108 1.00 40.56 122 VAL D C 1
ATOM 6256 O O . VAL D 1 125 ? 79.911 17.394 -18.365 1.00 43.30 122 VAL D O 1
ATOM 6260 N N . ALA D 1 126 ? 79.147 16.939 -20.415 1.00 40.92 123 ALA D N 1
ATOM 6261 C CA . ALA D 1 126 ? 80.352 17.509 -20.985 1.00 41.64 123 ALA D CA 1
ATOM 6262 C C . ALA D 1 126 ? 79.999 18.256 -22.244 1.00 42.60 123 ALA D C 1
ATOM 6263 O O . ALA D 1 126 ? 79.035 17.911 -22.931 1.00 45.63 123 ALA D O 1
ATOM 6265 N N . TYR D 1 127 ? 80.782 19.277 -22.550 1.00 43.59 124 TYR D N 1
ATOM 6266 C CA . TYR D 1 127 ? 80.661 19.958 -23.824 1.00 45.99 124 TYR D CA 1
ATOM 6267 C C . TYR D 1 127 ? 82.033 20.456 -24.307 1.00 48.01 124 TYR D C 1
ATOM 6268 O O . TYR D 1 127 ? 82.968 20.599 -23.533 1.00 49.89 124 TYR D O 1
ATOM 6277 N N . ILE D 1 128 ? 82.143 20.676 -25.607 1.00 49.44 125 ILE D N 1
ATOM 6278 C CA . ILE D 1 128 ? 83.298 21.306 -26.200 1.00 49.24 125 ILE D CA 1
ATOM 6279 C C . ILE D 1 128 ? 82.962 22.756 -26.566 1.00 51.91 125 ILE D C 1
ATOM 6280 O O . ILE D 1 128 ? 82.206 23.010 -27.513 1.00 53.79 125 ILE D O 1
ATOM 6285 N N . PRO D 1 129 ? 83.527 23.711 -25.812 1.00 52.35 126 PRO D N 1
ATOM 6286 C CA . PRO D 1 129 ? 83.205 25.130 -25.991 1.00 55.37 126 PRO D CA 1
ATOM 6287 C C . PRO D 1 129 ? 83.472 25.555 -27.418 1.00 57.41 126 PRO D C 1
ATOM 6288 O O . PRO D 1 129 ? 84.465 25.147 -28.018 1.00 57.35 126 PRO D O 1
ATOM 6292 N N . LYS D 1 130 ? 82.553 26.326 -27.973 1.00 59.08 127 LYS D N 1
ATOM 6293 C CA . LYS D 1 130 ? 82.772 26.920 -29.271 1.00 63.64 127 LYS D CA 1
ATOM 6294 C C . LYS D 1 130 ? 83.082 28.413 -29.043 1.00 68.08 127 LYS D C 1
ATOM 6295 O O . LYS D 1 130 ? 84.233 28.771 -28.755 1.00 69.15 127 LYS D O 1
ATOM 6301 N N . ASP D 1 131 ? 82.068 29.270 -29.121 1.00 70.39 128 ASP D N 1
ATOM 6302 C CA . ASP D 1 131 ? 82.264 30.703 -28.828 1.00 75.64 128 ASP D CA 1
ATOM 6303 C C . ASP D 1 131 ? 82.206 31.007 -27.329 1.00 74.16 128 ASP D C 1
ATOM 6304 O O . ASP D 1 131 ? 82.823 31.965 -26.847 1.00 75.10 128 ASP D O 1
ATOM 6309 N N . SER D 1 132 ? 81.453 30.191 -26.599 1.00 70.32 129 SER D N 1
ATOM 6310 C CA . SER D 1 132 ? 81.159 30.504 -25.212 1.00 70.35 129 SER D CA 1
ATOM 6311 C C . SER D 1 132 ? 81.519 29.394 -24.229 1.00 67.37 129 SER D C 1
ATOM 6312 O O . SER D 1 132 ? 81.349 28.201 -24.504 1.00 65.17 129 SER D O 1
ATOM 6315 N N . VAL D 1 133 ? 82.013 29.831 -23.078 1.00 66.71 130 VAL D N 1
ATOM 6316 C CA . VAL D 1 133 ? 82.305 28.990 -21.941 1.00 64.74 130 VAL D CA 1
ATOM 6317 C C . VAL D 1 133 ? 81.242 29.342 -20.905 1.00 66.26 130 VAL D C 1
ATOM 6318 O O . VAL D 1 133 ? 81.081 30.507 -20.558 1.00 68.95 130 VAL D O 1
ATOM 6322 N N . ILE D 1 134 ? 80.487 28.355 -20.438 1.00 66.19 131 ILE D N 1
ATOM 6323 C CA . ILE D 1 134 ? 79.401 28.632 -19.496 1.00 67.23 131 ILE D CA 1
ATOM 6324 C C . ILE D 1 134 ? 79.858 28.616 -18.032 1.00 66.57 131 ILE D C 1
ATOM 6325 O O . ILE D 1 134 ? 80.763 27.879 -17.657 1.00 65.12 131 ILE D O 1
ATOM 6330 N N . GLY D 1 135 ? 79.232 29.461 -17.218 1.00 67.45 132 GLY D N 1
ATOM 6331 C CA . GLY D 1 135 ? 79.436 29.426 -15.788 1.00 66.06 132 GLY D CA 1
ATOM 6332 C C . GLY D 1 135 ? 79.111 28.032 -15.292 1.00 62.35 132 GLY D C 1
ATOM 6333 O O . GLY D 1 135 ? 77.983 27.546 -15.467 1.00 61.23 132 GLY D O 1
ATOM 6334 N N . LEU D 1 136 ? 80.102 27.391 -14.678 1.00 57.73 133 LEU D N 1
ATOM 6335 C CA . LEU D 1 136 ? 79.998 25.986 -14.264 1.00 53.36 133 LEU D CA 1
ATOM 6336 C C . LEU D 1 136 ? 78.719 25.671 -13.506 1.00 50.85 133 LEU D C 1
ATOM 6337 O O . LEU D 1 136 ? 78.130 24.636 -13.735 1.00 48.87 133 LEU D O 1
ATOM 6342 N N . SER D 1 137 ? 78.280 26.561 -12.618 1.00 54.13 134 SER D N 1
ATOM 6343 C CA . SER D 1 137 ? 77.108 26.251 -11.801 1.00 55.40 134 SER D CA 1
ATOM 6344 C C . SER D 1 137 ? 75.812 26.253 -12.615 1.00 54.93 134 SER D C 1
ATOM 6345 O O . SER D 1 137 ? 74.835 25.622 -12.235 1.00 55.51 134 SER D O 1
ATOM 6348 N N . LYS D 1 138 ? 75.819 26.945 -13.745 1.00 54.65 135 LYS D N 1
ATOM 6349 C CA . LYS D 1 138 ? 74.638 27.044 -14.569 1.00 52.71 135 LYS D CA 1
ATOM 6350 C C . LYS D 1 138 ? 74.324 25.694 -15.171 1.00 55.16 135 LYS D C 1
ATOM 6351 O O . LYS D 1 138 ? 73.176 25.418 -15.496 1.00 56.93 135 LYS D O 1
ATOM 6357 N N . ILE D 1 139 ? 75.343 24.846 -15.324 1.00 55.10 136 ILE D N 1
ATOM 6358 C CA . ILE D 1 139 ? 75.117 23.484 -15.813 1.00 52.53 136 ILE D CA 1
ATOM 6359 C C . ILE D 1 139 ? 74.380 22.664 -14.762 1.00 51.97 136 ILE D C 1
ATOM 6360 O O . ILE D 1 139 ? 73.430 21.945 -15.091 1.00 51.65 136 ILE D O 1
ATOM 6365 N N . ASN D 1 140 ? 74.787 22.780 -13.499 1.00 51.45 137 ASN D N 1
ATOM 6366 C CA . ASN D 1 140 ? 74.041 22.133 -12.418 1.00 51.97 137 ASN D CA 1
ATOM 6367 C C . ASN D 1 140 ? 72.591 22.648 -12.350 1.00 51.33 137 ASN D C 1
ATOM 6368 O O . ASN D 1 140 ? 71.649 21.866 -12.119 1.00 48.35 137 ASN D O 1
ATOM 6373 N N . ARG D 1 141 ? 72.427 23.958 -12.573 1.00 50.79 138 ARG D N 1
ATOM 6374 C CA . ARG D 1 141 ? 71.118 24.586 -12.513 1.00 49.19 138 ARG D CA 1
ATOM 6375 C C . ARG D 1 141 ? 70.193 24.099 -13.641 1.00 51.30 138 ARG D C 1
ATOM 6376 O O . ARG D 1 141 ? 69.012 23.845 -13.415 1.00 54.44 138 ARG D O 1
ATOM 6384 N N . ILE D 1 142 ? 70.730 23.951 -14.846 1.00 47.09 139 ILE D N 1
ATOM 6385 C CA . ILE D 1 142 ? 69.947 23.422 -15.956 1.00 46.46 139 ILE D CA 1
ATOM 6386 C C . ILE D 1 142 ? 69.461 21.987 -15.729 1.00 45.91 139 ILE D C 1
ATOM 6387 O O . ILE D 1 142 ? 68.350 21.635 -16.106 1.00 46.36 139 ILE D O 1
ATOM 6392 N N . VAL D 1 143 ? 70.290 21.166 -15.087 1.00 47.75 140 VAL D N 1
ATOM 6393 C CA . VAL D 1 143 ? 69.963 19.764 -14.869 1.00 45.83 140 VAL D CA 1
ATOM 6394 C C . VAL D 1 143 ? 68.814 19.685 -13.885 1.00 47.29 140 VAL D C 1
ATOM 6395 O O . VAL D 1 143 ? 67.842 18.977 -14.127 1.00 45.90 140 VAL D O 1
ATOM 6399 N N . GLN D 1 144 ? 68.928 20.428 -12.787 1.00 48.25 141 GLN D N 1
ATOM 6400 C CA . GLN D 1 144 ? 67.897 20.430 -11.751 1.00 49.04 141 GLN D CA 1
ATOM 6401 C C . GLN D 1 144 ? 66.566 21.037 -12.219 1.00 50.70 141 GLN D C 1
ATOM 6402 O O . GLN D 1 144 ? 65.514 20.641 -11.738 1.00 47.85 141 GLN D O 1
ATOM 6408 N N . PHE D 1 145 ? 66.628 21.983 -13.156 1.00 50.92 142 PHE D N 1
ATOM 6409 C CA . PHE D 1 145 ? 65.426 22.577 -13.717 1.00 51.64 142 PHE D CA 1
ATOM 6410 C C . PHE D 1 145 ? 64.637 21.485 -14.426 1.00 50.71 142 PHE D C 1
ATOM 6411 O O . PHE D 1 145 ? 63.463 21.296 -14.149 1.00 50.54 142 PHE D O 1
ATOM 6419 N N . PHE D 1 146 ? 65.276 20.764 -15.336 1.00 48.46 143 PHE D N 1
ATOM 6420 C CA . PHE D 1 146 ? 64.516 19.780 -16.085 1.00 49.47 143 PHE D CA 1
ATOM 6421 C C . PHE D 1 146 ? 64.116 18.617 -15.212 1.00 47.63 143 PHE D C 1
ATOM 6422 O O . PHE D 1 146 ? 63.134 17.951 -15.500 1.00 46.24 143 PHE D O 1
ATOM 6430 N N . ALA D 1 147 ? 64.848 18.420 -14.117 1.00 45.39 144 ALA D N 1
ATOM 6431 C CA . ALA D 1 147 ? 64.585 17.307 -13.211 1.00 45.77 144 ALA D CA 1
ATOM 6432 C C . ALA D 1 147 ? 63.406 17.613 -12.266 1.00 49.58 144 ALA D C 1
ATOM 6433 O O . ALA D 1 147 ? 62.754 16.685 -11.741 1.00 48.61 144 ALA D O 1
ATOM 6435 N N . GLN D 1 148 ? 63.131 18.901 -12.050 1.00 49.58 145 GLN D N 1
ATOM 6436 C CA . GLN D 1 148 ? 62.020 19.290 -11.189 1.00 52.97 145 GLN D CA 1
ATOM 6437 C C . GLN D 1 148 ? 60.733 19.312 -12.007 1.00 53.68 145 GLN D C 1
ATOM 6438 O O . GLN D 1 148 ? 60.066 20.331 -12.108 1.00 55.76 145 GLN D O 1
ATOM 6444 N N . ARG D 1 149 ? 60.422 18.165 -12.608 1.00 52.25 146 ARG D N 1
ATOM 6445 C CA . ARG D 1 149 ? 59.196 17.936 -13.361 1.00 49.57 146 ARG D CA 1
ATOM 6446 C C . ARG D 1 149 ? 58.863 16.472 -13.115 1.00 48.95 146 ARG D C 1
ATOM 6447 O O . ARG D 1 149 ? 59.706 15.718 -12.650 1.00 44.84 146 ARG D O 1
ATOM 6455 N N . PRO D 1 150 ? 57.636 16.055 -13.448 1.00 49.65 147 PRO D N 1
ATOM 6456 C CA . PRO D 1 150 ? 57.417 14.613 -13.542 1.00 47.77 147 PRO D CA 1
ATOM 6457 C C . PRO D 1 150 ? 58.148 14.190 -14.794 1.00 47.65 147 PRO D C 1
ATOM 6458 O O . PRO D 1 150 ? 58.031 14.880 -15.819 1.00 50.53 147 PRO D O 1
ATOM 6462 N N . GLN D 1 151 ? 58.899 13.098 -14.720 1.00 44.35 148 GLN D N 1
ATOM 6463 C CA . GLN D 1 151 ? 59.776 12.723 -15.824 1.00 47.30 148 GLN D CA 1
ATOM 6464 C C . GLN D 1 151 ? 59.830 11.238 -16.116 1.00 49.12 148 GLN D C 1
ATOM 6465 O O . GLN D 1 151 ? 59.491 10.411 -15.272 1.00 51.51 148 GLN D O 1
ATOM 6471 N N . VAL D 1 152 ? 60.266 10.919 -17.327 1.00 48.29 149 VAL D N 1
ATOM 6472 C CA . VAL D 1 152 ? 60.917 9.645 -17.562 1.00 49.58 149 VAL D CA 1
ATOM 6473 C C . VAL D 1 152 ? 62.371 9.919 -17.952 1.00 48.76 149 VAL D C 1
ATOM 6474 O O . VAL D 1 152 ? 62.666 10.879 -18.692 1.00 47.53 149 VAL D O 1
ATOM 6478 N N . GLN D 1 153 ? 63.265 9.080 -17.432 1.00 46.15 150 GLN D N 1
ATOM 6479 C CA . GLN D 1 153 ? 64.682 9.343 -17.483 1.00 44.22 150 GLN D CA 1
ATOM 6480 C C . GLN D 1 153 ? 65.223 9.580 -18.887 1.00 44.03 150 GLN D C 1
ATOM 6481 O O . GLN D 1 153 ? 66.072 10.470 -19.103 1.00 44.19 150 GLN D O 1
ATOM 6487 N N . GLU D 1 154 ? 64.729 8.784 -19.825 1.00 43.37 151 GLU D N 1
ATOM 6488 C CA . GLU D 1 154 ? 65.057 8.928 -21.227 1.00 47.81 151 GLU D CA 1
ATOM 6489 C C . GLU D 1 154 ? 64.700 10.335 -21.754 1.00 51.32 151 GLU D C 1
ATOM 6490 O O . GLU D 1 154 ? 65.457 10.929 -22.519 1.00 53.74 151 GLU D O 1
ATOM 6496 N N . ARG D 1 155 ? 63.562 10.883 -21.335 1.00 50.30 152 ARG D N 1
ATOM 6497 C CA . ARG D 1 155 ? 63.163 12.211 -21.825 1.00 50.98 152 ARG D CA 1
ATOM 6498 C C . ARG D 1 155 ? 63.997 13.302 -21.157 1.00 49.87 152 ARG D C 1
ATOM 6499 O O . ARG D 1 155 ? 64.440 14.231 -21.813 1.00 51.93 152 ARG D O 1
ATOM 6507 N N . LEU D 1 156 ? 64.172 13.190 -19.847 1.00 46.21 153 LEU D N 1
ATOM 6508 C CA . LEU D 1 156 ? 64.946 14.150 -19.073 1.00 46.66 153 LEU D CA 1
ATOM 6509 C C . LEU D 1 156 ? 66.333 14.366 -19.696 1.00 48.09 153 LEU D C 1
ATOM 6510 O O . LEU D 1 156 ? 66.769 15.511 -19.870 1.00 47.42 153 LEU D O 1
ATOM 6515 N N . THR D 1 157 ? 67.004 13.255 -20.033 1.00 45.01 154 THR D N 1
ATOM 6516 C CA . THR D 1 157 ? 68.352 13.282 -20.622 1.00 42.21 154 THR D CA 1
ATOM 6517 C C . THR D 1 157 ? 68.373 14.014 -21.953 1.00 44.90 154 THR D C 1
ATOM 6518 O O . THR D 1 157 ? 69.288 14.796 -22.207 1.00 45.71 154 THR D O 1
ATOM 6522 N N . GLN D 1 158 ? 67.341 13.803 -22.780 1.00 46.11 155 GLN D N 1
ATOM 6523 C CA . GLN D 1 158 ? 67.268 14.456 -24.084 1.00 48.90 155 GLN D CA 1
ATOM 6524 C C . GLN D 1 158 ? 66.999 15.964 -23.969 1.00 49.40 155 GLN D C 1
ATOM 6525 O O . GLN D 1 158 ? 67.380 16.743 -24.843 1.00 48.77 155 GLN D O 1
ATOM 6531 N N . GLN D 1 159 ? 66.313 16.340 -22.896 1.00 47.97 156 GLN D N 1
ATOM 6532 C CA . GLN D 1 159 ? 65.888 17.708 -22.673 1.00 46.18 156 GLN D CA 1
ATOM 6533 C C . GLN D 1 159 ? 67.091 18.521 -22.254 1.00 45.64 156 GLN D C 1
ATOM 6534 O O . GLN D 1 159 ? 67.359 19.564 -22.844 1.00 47.29 156 GLN D O 1
ATOM 6540 N N . ILE D 1 160 ? 67.854 18.006 -21.285 1.00 43.74 157 ILE D N 1
ATOM 6541 C CA . ILE D 1 160 ? 69.042 18.690 -20.816 1.00 47.75 157 ILE D CA 1
ATOM 6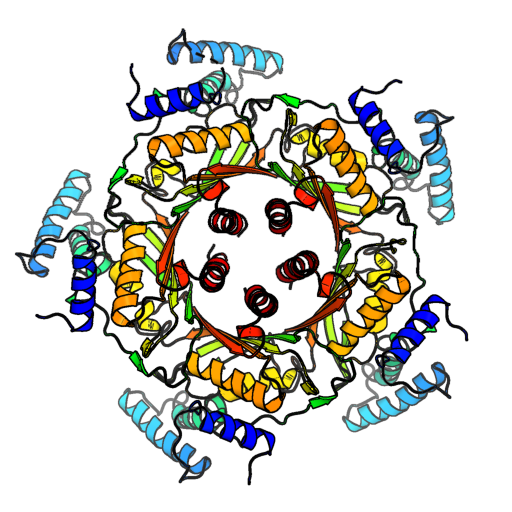542 C C . ILE D 1 160 ? 70.061 18.826 -21.940 1.00 47.77 157 ILE D C 1
ATOM 6543 O O . ILE D 1 160 ? 70.740 19.849 -22.051 1.00 46.53 157 ILE D O 1
ATOM 6548 N N . LEU D 1 161 ? 70.148 17.797 -22.778 1.00 46.48 158 LEU D N 1
ATOM 6549 C CA . LEU D 1 161 ? 71.058 17.815 -23.914 1.00 45.83 158 LEU D CA 1
ATOM 6550 C C . LEU D 1 161 ? 70.711 18.971 -24.855 1.00 52.14 158 LEU D C 1
ATOM 6551 O O . LEU D 1 161 ? 71.550 19.827 -25.123 1.00 55.47 158 LEU D O 1
ATOM 6556 N N . LEU D 1 162 ? 69.479 18.994 -25.362 1.00 52.52 159 LEU D N 1
ATOM 6557 C CA . LEU D 1 162 ? 69.112 20.019 -26.330 1.00 52.59 159 LEU D CA 1
ATOM 6558 C C . LEU D 1 162 ? 69.133 21.434 -25.724 1.00 51.74 159 LEU D C 1
ATOM 6559 O O . LEU D 1 162 ? 69.541 22.393 -26.379 1.00 51.12 159 LEU D O 1
ATOM 6564 N N . ALA D 1 163 ? 68.716 21.552 -24.470 1.00 51.62 160 ALA D N 1
ATOM 6565 C CA . ALA D 1 163 ? 68.758 22.842 -23.781 1.00 53.50 160 ALA D CA 1
ATOM 6566 C C . ALA D 1 163 ? 70.149 23.413 -23.715 1.00 52.39 160 ALA D C 1
ATOM 6567 O O . ALA D 1 163 ? 70.325 24.610 -23.950 1.00 50.72 160 ALA D O 1
ATOM 6569 N N . LEU D 1 164 ? 71.121 22.570 -23.352 1.00 51.47 161 LEU D N 1
ATOM 6570 C CA . LEU D 1 164 ? 72.534 22.963 -23.338 1.00 53.00 161 LEU D CA 1
ATOM 6571 C C . LEU D 1 164 ? 73.051 23.326 -24.728 1.00 52.06 161 LEU D C 1
ATOM 6572 O O . LEU D 1 164 ? 73.710 24.331 -24.887 1.00 51.08 161 LEU D O 1
ATOM 6577 N N . GLN D 1 165 ? 72.766 22.495 -25.727 1.00 51.16 162 GLN D N 1
ATOM 6578 C CA . GLN D 1 165 ? 73.236 22.791 -27.067 1.00 52.73 162 GLN D CA 1
ATOM 6579 C C . GLN D 1 165 ? 72.736 24.144 -27.561 1.00 56.97 162 GLN D C 1
ATOM 6580 O O . GLN D 1 165 ? 73.422 24.843 -28.276 1.00 58.82 162 GLN D O 1
ATOM 6586 N N . THR D 1 166 ? 71.508 24.478 -27.207 1.00 60.92 163 THR D N 1
ATOM 6587 C CA . THR D 1 166 ? 70.861 25.663 -27.737 1.00 64.35 163 THR D CA 1
ATOM 6588 C C . THR D 1 166 ? 71.470 26.919 -27.089 1.00 64.10 163 THR D C 1
ATOM 6589 O O . THR D 1 166 ? 71.775 27.893 -27.774 1.00 64.56 163 THR D O 1
ATOM 6593 N N . LEU D 1 167 ? 71.716 26.853 -25.783 1.00 63.15 164 LEU D N 1
ATOM 6594 C CA . LEU D 1 167 ? 72.393 27.925 -25.042 1.00 63.38 164 LEU D CA 1
ATOM 6595 C C . LEU D 1 167 ? 73.889 28.105 -25.326 1.00 64.63 164 LEU D C 1
ATOM 6596 O O . LEU D 1 167 ? 74.432 29.217 -25.229 1.00 64.99 164 LEU D O 1
ATOM 6601 N N . LEU D 1 168 ? 74.571 27.008 -25.632 1.00 62.53 165 LEU D N 1
ATOM 6602 C CA . LEU D 1 168 ? 76.011 27.061 -25.807 1.00 60.96 165 LEU D CA 1
ATOM 6603 C C . LEU D 1 168 ? 76.365 27.414 -27.232 1.00 63.50 165 LEU D C 1
ATOM 6604 O O . LEU D 1 168 ? 77.516 27.746 -27.532 1.00 67.04 165 LEU D O 1
ATOM 6609 N N . GLY D 1 169 ? 75.379 27.320 -28.113 1.00 61.99 166 GLY D N 1
ATOM 6610 C CA . GLY D 1 169 ? 75.597 27.542 -29.532 1.00 63.49 166 GLY D CA 1
ATOM 6611 C C . GLY D 1 169 ? 76.472 26.491 -30.201 1.00 64.34 166 GLY D C 1
ATOM 6612 O O . GLY D 1 169 ? 77.196 26.807 -31.148 1.00 66.34 166 GLY D O 1
ATOM 6613 N N . THR D 1 170 ? 76.414 25.247 -29.713 1.00 62.09 167 THR D N 1
ATOM 6614 C CA . THR D 1 170 ? 77.182 24.141 -30.299 1.00 61.00 167 THR D CA 1
ATOM 6615 C C . THR D 1 170 ? 76.457 22.819 -30.092 1.00 59.97 167 THR D C 1
ATOM 6616 O O . THR D 1 170 ? 75.742 22.651 -29.108 1.00 58.08 167 THR D O 1
ATOM 6620 N N . ASN D 1 171 ? 76.647 21.880 -31.012 1.00 60.02 168 ASN D N 1
ATOM 6621 C CA . ASN D 1 171 ? 76.028 20.563 -30.882 1.00 57.93 168 ASN D CA 1
ATOM 6622 C C . ASN D 1 171 ? 76.858 19.632 -30.029 1.00 53.70 168 ASN D C 1
ATOM 6623 O O . ASN D 1 171 ? 76.439 18.521 -29.703 1.00 49.51 168 ASN D O 1
ATOM 6628 N N . ASN D 1 172 ? 78.043 20.093 -29.663 1.00 56.64 169 ASN D N 1
ATOM 6629 C CA . ASN D 1 172 ? 79.044 19.225 -29.050 1.00 53.82 169 ASN D CA 1
ATOM 6630 C C . ASN D 1 172 ? 78.851 19.126 -27.549 1.00 51.61 169 ASN D C 1
ATOM 6631 O O . ASN D 1 172 ? 79.589 19.728 -26.773 1.00 54.61 169 ASN D O 1
ATOM 6636 N N . VAL D 1 173 ? 77.826 18.372 -27.159 1.00 47.35 170 VAL D N 1
ATOM 6637 C CA . VAL D 1 173 ? 77.403 18.245 -25.771 1.00 43.15 170 VAL D CA 1
ATOM 6638 C C . VAL D 1 173 ? 77.076 16.778 -25.499 1.00 41.71 170 VAL D C 1
ATOM 6639 O O . VAL D 1 173 ? 76.625 16.075 -26.390 1.00 41.68 170 VAL D O 1
ATOM 6643 N N . ALA D 1 174 ? 77.327 16.316 -24.279 1.00 40.71 171 ALA D N 1
ATOM 6644 C CA . ALA D 1 174 ? 76.971 14.967 -23.889 1.00 41.34 171 ALA D CA 1
ATOM 6645 C C . ALA D 1 174 ? 76.374 15.004 -22.497 1.00 41.50 171 ALA D C 1
ATOM 6646 O O . ALA D 1 174 ? 76.820 15.772 -21.646 1.00 44.59 171 ALA D O 1
ATOM 6648 N N . VAL D 1 175 ? 75.368 14.169 -22.278 1.00 38.89 172 VAL D N 1
ATOM 6649 C CA . VAL D 1 175 ? 74.663 14.069 -20.994 1.00 41.18 172 VAL D CA 1
ATOM 6650 C C . VAL D 1 175 ? 74.493 12.594 -20.576 1.00 43.75 172 VAL D C 1
ATOM 6651 O O . VAL D 1 175 ? 74.100 11.746 -21.374 1.00 40.02 172 VAL D O 1
ATOM 6655 N N . SER D 1 176 ? 74.830 12.282 -19.334 1.00 44.97 173 SER D N 1
ATOM 6656 C CA . SER D 1 176 ? 74.643 10.933 -18.860 1.00 43.56 173 SER D CA 1
ATOM 6657 C C . SER D 1 176 ? 74.017 11.020 -17.484 1.00 42.05 173 SER D C 1
ATOM 6658 O O . SER D 1 176 ? 74.426 11.847 -16.644 1.00 42.09 173 SER D O 1
ATOM 6661 N N . ILE D 1 177 ? 72.992 10.199 -17.269 1.00 38.24 174 ILE D N 1
ATOM 6662 C CA . ILE D 1 177 ? 72.327 10.184 -15.987 1.00 37.03 174 ILE D CA 1
ATOM 6663 C C . ILE D 1 177 ? 72.289 8.762 -15.484 1.00 37.90 174 ILE D C 1
ATOM 6664 O O . ILE D 1 177 ? 71.969 7.841 -16.241 1.00 37.30 174 ILE D O 1
ATOM 6669 N N . ASP D 1 178 ? 72.599 8.605 -14.203 1.00 39.43 175 ASP D N 1
ATOM 6670 C CA . ASP D 1 178 ? 72.537 7.322 -13.527 1.00 41.94 175 ASP D CA 1
ATOM 6671 C C . ASP D 1 178 ? 71.640 7.498 -12.302 1.00 40.44 175 ASP D C 1
ATOM 6672 O O . ASP D 1 178 ? 71.923 8.336 -11.471 1.00 40.83 175 ASP D O 1
ATOM 6677 N N . ALA D 1 179 ? 70.564 6.728 -12.189 1.00 39.65 176 ALA D N 1
ATOM 6678 C CA . ALA D 1 179 ? 69.562 6.994 -11.152 1.00 41.61 176 ALA D CA 1
ATOM 6679 C C . ALA D 1 179 ? 68.867 5.748 -10.585 1.00 43.14 176 ALA D C 1
ATOM 6680 O O . ALA D 1 179 ? 68.749 4.732 -11.268 1.00 42.12 176 ALA D O 1
ATOM 6682 N N . VAL D 1 180 ? 68.421 5.876 -9.334 1.00 41.34 177 VAL D N 1
ATOM 6683 C CA . VAL D 1 180 ? 67.595 4.897 -8.638 1.00 39.17 177 VAL D CA 1
ATOM 6684 C C . VAL D 1 180 ? 66.163 5.419 -8.665 1.00 39.91 177 VAL D C 1
ATOM 6685 O O . VAL D 1 180 ? 65.908 6.584 -8.321 1.00 39.41 177 VAL D O 1
ATOM 6689 N N . HIS D 1 181 ? 65.267 4.578 -9.174 1.00 38.75 178 HIS D N 1
ATOM 6690 C CA . HIS D 1 181 ? 63.841 4.858 -9.265 1.00 41.69 178 HIS D CA 1
ATOM 6691 C C . HIS D 1 181 ? 63.126 4.196 -8.117 1.00 42.10 178 HIS D C 1
ATOM 6692 O O . HIS D 1 181 ? 63.102 2.963 -8.012 1.00 39.43 178 HIS D O 1
ATOM 6699 N N . TYR D 1 182 ? 62.530 4.991 -7.243 1.00 41.45 179 TYR D N 1
ATOM 6700 C CA . TYR D 1 182 ? 61.772 4.369 -6.167 1.00 43.00 179 TYR D CA 1
ATOM 6701 C C . TYR D 1 182 ? 60.469 3.658 -6.592 1.00 41.61 179 TYR D C 1
ATOM 6702 O O . TYR D 1 182 ? 59.917 2.891 -5.820 1.00 41.74 179 TYR D O 1
ATOM 6711 N N A CYS D 1 183 ? 60.013 3.890 -7.820 0.54 39.64 180 CYS D N 1
ATOM 6712 N N B CYS D 1 183 ? 60.028 3.907 -7.823 0.46 39.76 180 CYS D N 1
ATOM 6713 C CA A CYS D 1 183 ? 58.922 3.096 -8.381 0.54 41.61 180 CYS D CA 1
ATOM 6714 C CA B CYS D 1 183 ? 58.949 3.141 -8.434 0.46 41.45 180 CYS D CA 1
ATOM 6715 C C A CYS D 1 183 ? 59.352 1.654 -8.643 0.54 42.03 180 CYS D C 1
ATOM 6716 C C B CYS D 1 183 ? 59.352 1.673 -8.614 0.46 41.83 180 CYS D C 1
ATOM 6717 O O A CYS D 1 183 ? 58.520 0.763 -8.874 0.54 42.54 180 CYS D O 1
ATOM 6718 O O B CYS D 1 183 ? 58.501 0.784 -8.762 0.46 42.58 180 CYS D O 1
ATOM 6723 N N . VAL D 1 184 ? 60.661 1.432 -8.609 1.00 42.41 181 VAL D N 1
ATOM 6724 C CA . VAL D 1 184 ? 61.214 0.104 -8.787 1.00 42.39 181 VAL D CA 1
ATOM 6725 C C . VAL D 1 184 ? 61.648 -0.465 -7.444 1.00 42.72 181 VAL D C 1
ATOM 6726 O O . VAL D 1 184 ? 61.467 -1.650 -7.151 1.00 42.55 181 VAL D O 1
ATOM 6730 N N . LYS D 1 185 ? 62.202 0.405 -6.616 1.00 41.91 182 LYS D N 1
ATOM 6731 C CA . LYS D 1 185 ? 62.785 -0.016 -5.356 1.00 40.07 182 LYS D CA 1
ATOM 6732 C C . LYS D 1 185 ? 61.755 -0.098 -4.211 1.00 42.90 182 LYS D C 1
ATOM 6733 O O . LYS D 1 185 ? 61.831 -0.987 -3.380 1.00 44.16 182 LYS D O 1
ATOM 6739 N N . ALA D 1 186 ? 60.791 0.818 -4.163 1.00 40.74 183 ALA D N 1
ATOM 6740 C CA . ALA D 1 186 ? 59.911 0.890 -2.986 1.00 45.86 183 ALA D CA 1
ATOM 6741 C C . ALA D 1 186 ? 58.497 0.281 -3.153 1.00 46.02 183 ALA D C 1
ATOM 6742 O O . ALA D 1 186 ? 57.710 0.287 -2.207 1.00 48.93 183 ALA D O 1
ATOM 6744 N N . ARG D 1 187 ? 58.177 -0.188 -4.356 1.00 43.83 184 ARG D N 1
ATOM 6745 C CA . ARG D 1 187 ? 56.871 -0.805 -4.668 1.00 42.45 184 ARG D CA 1
ATOM 6746 C C . ARG D 1 187 ? 57.088 -1.785 -5.822 1.00 41.10 184 ARG D C 1
ATOM 6747 O O . ARG D 1 187 ? 58.186 -1.829 -6.406 1.00 41.82 184 ARG D O 1
ATOM 6755 N N . GLY D 1 188 ? 56.067 -2.578 -6.138 1.00 40.63 185 GLY D N 1
ATOM 6756 C CA . GLY D 1 188 ? 56.095 -3.472 -7.282 1.00 41.37 185 GLY D CA 1
ATOM 6757 C C . GLY D 1 188 ? 57.155 -4.543 -7.058 1.00 42.79 185 GLY D C 1
ATOM 6758 O O . GLY D 1 188 ? 57.127 -5.236 -6.047 1.00 42.79 185 GLY D O 1
ATOM 6759 N N . ILE D 1 189 ? 58.103 -4.648 -7.985 1.00 43.49 186 ILE D N 1
ATOM 6760 C CA . ILE D 1 189 ? 59.196 -5.637 -7.903 1.00 43.33 186 ILE D CA 1
ATOM 6761 C C . ILE D 1 189 ? 60.113 -5.415 -6.675 1.00 44.15 186 ILE D C 1
ATOM 6762 O O . ILE D 1 189 ? 60.695 -6.356 -6.143 1.00 45.52 186 ILE D O 1
ATOM 6767 N N . ARG D 1 190 ? 60.213 -4.181 -6.193 1.00 42.81 187 ARG D N 1
ATOM 6768 C CA . ARG D 1 190 ? 61.061 -3.864 -5.023 1.00 40.62 187 ARG D CA 1
ATOM 6769 C C . ARG D 1 190 ? 62.533 -4.343 -5.106 1.00 39.41 187 ARG D C 1
ATOM 6770 O O . ARG D 1 190 ? 63.078 -4.933 -4.164 1.00 36.71 187 ARG D O 1
ATOM 6778 N N . ASP D 1 191 ? 63.151 -4.074 -6.250 1.00 39.28 188 ASP D N 1
ATOM 6779 C CA . ASP D 1 191 ? 64.573 -4.318 -6.462 1.00 40.02 188 ASP D CA 1
ATOM 6780 C C . ASP D 1 191 ? 65.433 -3.266 -5.722 1.00 40.31 188 ASP D C 1
ATOM 6781 O O . ASP D 1 191 ? 65.530 -2.122 -6.141 1.00 41.63 188 ASP D O 1
ATOM 6786 N N . ALA D 1 192 ? 66.008 -3.664 -4.598 1.00 40.20 189 ALA D N 1
ATOM 6787 C CA . ALA D 1 192 ? 66.816 -2.804 -3.761 1.00 45.96 189 ALA D CA 1
ATOM 6788 C C . ALA D 1 192 ? 68.218 -2.492 -4.340 1.00 47.12 189 ALA D C 1
ATOM 6789 O O . ALA D 1 192 ? 68.942 -1.635 -3.814 1.00 48.69 189 ALA D O 1
ATOM 6791 N N . THR D 1 193 ? 68.610 -3.166 -5.413 1.00 45.24 190 THR D N 1
ATOM 6792 C CA . THR D 1 193 ? 69.975 -2.989 -5.919 1.00 42.60 190 THR D CA 1
ATOM 6793 C C . THR D 1 193 ? 70.097 -2.258 -7.265 1.00 41.64 190 THR D C 1
ATOM 6794 O O . THR D 1 193 ? 71.122 -1.668 -7.537 1.00 40.77 190 THR D O 1
ATOM 6798 N N . SER D 1 194 ? 69.063 -2.270 -8.109 1.00 40.81 191 SER D N 1
ATOM 6799 C CA . SER D 1 194 ? 69.291 -1.864 -9.481 1.00 40.36 191 SER D CA 1
ATOM 6800 C C . SER D 1 194 ? 69.324 -0.333 -9.671 1.00 41.31 191 SER D C 1
ATOM 6801 O O . SER D 1 194 ? 68.822 0.425 -8.839 1.00 40.27 191 SER D O 1
ATOM 6804 N N . ALA D 1 195 ? 69.885 0.105 -10.793 1.00 38.99 192 ALA D N 1
ATOM 6805 C CA . ALA D 1 195 ? 69.945 1.521 -11.115 1.00 38.74 192 ALA D CA 1
ATOM 6806 C C . ALA D 1 195 ? 69.923 1.601 -12.617 1.00 39.96 192 ALA D C 1
ATOM 6807 O O . ALA D 1 195 ? 70.314 0.643 -13.309 1.00 39.18 192 ALA D O 1
ATOM 6809 N N . THR D 1 196 ? 69.502 2.748 -13.132 1.00 39.93 193 THR D N 1
ATOM 6810 C CA . THR D 1 196 ? 69.342 2.923 -14.564 1.00 39.69 193 THR D CA 1
ATOM 6811 C C . THR D 1 196 ? 70.242 4.016 -15.116 1.00 40.12 193 THR D C 1
ATOM 6812 O O . THR D 1 196 ? 70.299 5.118 -14.555 1.00 40.71 193 THR D O 1
ATOM 6816 N N . THR D 1 197 ? 70.907 3.731 -16.235 1.00 38.87 194 THR D N 1
ATOM 6817 C CA . THR D 1 197 ? 71.742 4.727 -16.889 1.00 37.77 194 THR D CA 1
ATOM 6818 C C . THR D 1 197 ? 71.220 5.064 -18.256 1.00 38.80 194 THR D C 1
ATOM 6819 O O . THR D 1 197 ? 70.928 4.168 -19.045 1.00 38.88 194 THR D O 1
ATOM 6823 N N . THR D 1 198 ? 71.069 6.357 -18.528 1.00 37.94 195 THR D N 1
ATOM 6824 C CA . THR D 1 198 ? 70.719 6.804 -19.859 1.00 38.54 195 THR D CA 1
ATOM 6825 C C . THR D 1 198 ? 71.763 7.761 -20.325 1.00 40.93 195 THR D C 1
ATOM 6826 O O . THR D 1 198 ? 72.379 8.439 -19.510 1.00 42.02 195 THR D O 1
ATOM 6830 N N . THR D 1 199 ? 71.964 7.833 -21.633 1.00 42.96 196 THR D N 1
ATOM 6831 C CA . THR D 1 199 ? 72.926 8.777 -22.189 1.00 44.73 196 THR D CA 1
ATOM 6832 C C . THR D 1 199 ? 72.353 9.422 -23.448 1.00 46.45 196 THR D C 1
ATOM 6833 O O . THR D 1 199 ? 71.609 8.795 -24.199 1.00 48.86 196 THR D O 1
ATOM 6837 N N . SER D 1 200 ? 72.642 10.699 -23.638 1.00 44.21 197 SER D N 1
ATOM 6838 C CA . SER D 1 200 ? 72.271 11.415 -24.854 1.00 47.03 197 SER D CA 1
ATOM 6839 C C . SER D 1 200 ? 73.531 12.164 -25.346 1.00 47.74 197 SER D C 1
ATOM 6840 O O . SER D 1 200 ? 74.152 12.895 -24.577 1.00 48.84 197 SER D O 1
ATOM 6843 N N . LEU D 1 201 ? 73.914 11.959 -26.608 1.00 45.33 198 LEU D N 1
ATOM 6844 C CA . LEU D 1 201 ? 75.168 12.471 -27.143 1.00 44.56 198 LEU D CA 1
ATOM 6845 C C . LEU D 1 201 ? 74.890 13.293 -28.386 1.00 46.66 198 LEU D C 1
ATOM 6846 O O . LEU D 1 201 ? 74.146 12.854 -29.250 1.00 46.32 198 LEU D O 1
ATOM 6851 N N . GLY D 1 202 ? 75.498 14.472 -28.506 1.00 48.61 199 GLY D N 1
ATOM 6852 C CA . GLY D 1 202 ? 75.304 15.281 -29.702 1.00 48.41 199 GLY D CA 1
ATOM 6853 C C . GLY D 1 202 ? 76.611 15.657 -30.357 1.00 48.78 199 GLY D C 1
ATOM 6854 O O . GLY D 1 202 ? 77.654 15.651 -29.702 1.00 48.65 199 GLY D O 1
ATOM 6855 N N . GLY D 1 203 ? 76.551 16.046 -31.625 1.00 50.75 200 GLY D N 1
ATOM 6856 C CA . GLY D 1 203 ? 77.743 16.469 -32.334 1.00 51.93 200 GLY D CA 1
ATOM 6857 C C . GLY D 1 203 ? 78.824 15.399 -32.276 1.00 52.74 200 GLY D C 1
ATOM 6858 O O . GLY D 1 203 ? 78.509 14.209 -32.390 1.00 53.25 200 GLY D O 1
ATOM 6859 N N . LEU D 1 204 ? 80.077 15.811 -32.050 1.00 50.84 201 LEU D N 1
ATOM 6860 C CA . LEU D 1 204 ? 81.216 14.876 -32.005 1.00 51.24 201 LEU D CA 1
ATOM 6861 C C . LEU D 1 204 ? 81.072 13.729 -30.981 1.00 48.78 201 LEU D C 1
ATOM 6862 O O . LEU D 1 204 ? 81.654 12.659 -31.152 1.00 47.95 201 LEU D O 1
ATOM 6867 N N . PHE D 1 205 ? 80.345 13.970 -29.897 1.00 46.21 202 PHE D N 1
ATOM 6868 C CA . PHE D 1 205 ? 80.195 12.953 -28.868 1.00 45.73 202 PHE D CA 1
ATOM 6869 C C . PHE D 1 205 ? 79.421 11.733 -29.389 1.00 49.17 202 PHE D C 1
ATOM 6870 O O . PHE D 1 205 ? 79.425 10.689 -28.769 1.00 49.01 202 PHE D O 1
ATOM 6878 N N . LYS D 1 206 ? 78.757 11.884 -30.523 1.00 53.15 203 LYS D N 1
ATOM 6879 C CA . LYS D 1 206 ? 77.881 10.853 -31.027 1.00 58.35 203 LYS D CA 1
ATOM 6880 C C . LYS D 1 206 ? 78.614 10.106 -32.108 1.00 61.27 203 LYS D C 1
ATOM 6881 O O . LYS D 1 206 ? 78.468 8.893 -32.267 1.00 60.17 203 LYS D O 1
ATOM 6887 N N . SER D 1 207 ? 79.424 10.838 -32.850 1.00 63.58 204 SER D N 1
ATOM 6888 C CA . SER D 1 207 ? 79.900 10.315 -34.111 1.00 68.25 204 SER D CA 1
ATOM 6889 C C . SER D 1 207 ? 81.371 10.138 -34.100 1.00 70.85 204 SER D C 1
ATOM 6890 O O . SER D 1 207 ? 81.864 9.103 -34.528 1.00 74.51 204 SER D O 1
ATOM 6893 N N . SER D 1 208 ? 82.068 11.152 -33.601 1.00 71.86 205 SER D N 1
ATOM 6894 C CA . SER D 1 208 ? 83.517 11.080 -33.404 1.00 73.37 205 SER D CA 1
ATOM 6895 C C . SER D 1 208 ? 83.854 10.068 -32.286 1.00 70.44 205 SER D C 1
ATOM 6896 O O . SER D 1 208 ? 83.531 10.260 -31.109 1.00 67.72 205 SER D O 1
ATOM 6899 N N . GLN D 1 209 ? 84.502 8.980 -32.679 1.00 68.90 206 GLN D N 1
ATOM 6900 C CA . GLN D 1 209 ? 84.622 7.824 -31.811 1.00 70.29 206 GLN D CA 1
ATOM 6901 C C . GLN D 1 209 ? 85.641 8.027 -30.679 1.00 67.68 206 GLN D C 1
ATOM 6902 O O . GLN D 1 209 ? 85.387 7.637 -29.547 1.00 65.18 206 GLN D O 1
ATOM 6908 N N . ASN D 1 210 ? 86.760 8.686 -30.955 1.00 69.01 207 ASN D N 1
ATOM 6909 C CA . ASN D 1 210 ? 87.612 9.158 -29.855 1.00 66.56 207 ASN D CA 1
ATOM 6910 C C . ASN D 1 210 ? 86.896 10.112 -28.869 1.00 58.48 207 ASN D C 1
ATOM 6911 O O . ASN D 1 210 ? 86.961 9.895 -27.672 1.00 57.72 207 ASN D O 1
ATOM 6916 N N . THR D 1 211 ? 86.176 11.125 -29.349 1.00 53.53 208 THR D N 1
ATOM 6917 C CA . THR D 1 211 ? 85.412 12.012 -28.436 1.00 49.71 208 THR D CA 1
ATOM 6918 C C . THR D 1 211 ? 84.328 11.263 -27.665 1.00 49.09 208 THR D C 1
ATOM 6919 O O . THR D 1 211 ? 84.199 11.404 -26.445 1.00 48.76 208 THR D O 1
ATOM 6923 N N . ARG D 1 212 ? 83.556 10.461 -28.397 1.00 47.98 209 ARG D N 1
ATOM 6924 C CA . ARG D 1 212 ? 82.617 9.537 -27.813 1.00 46.83 209 ARG D CA 1
ATOM 6925 C C . ARG D 1 212 ? 83.187 8.632 -26.717 1.00 48.19 209 ARG D C 1
ATOM 6926 O O . ARG D 1 212 ? 82.645 8.574 -25.615 1.00 48.21 209 ARG D O 1
ATOM 6934 N N . GLN D 1 213 ? 84.250 7.892 -27.015 1.00 49.28 210 GLN D N 1
ATOM 6935 C CA . G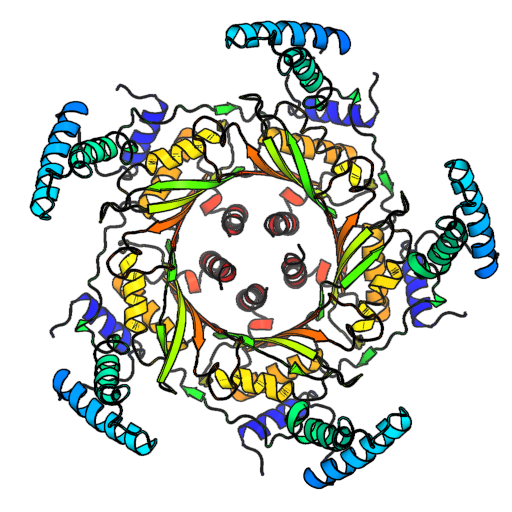LN D 1 213 ? 84.763 6.972 -26.015 1.00 53.46 210 GLN D CA 1
ATOM 6936 C C . GLN D 1 213 ? 85.425 7.730 -24.867 1.00 51.33 210 GLN D C 1
ATOM 6937 O O . GLN D 1 213 ? 85.417 7.253 -23.741 1.00 51.41 210 GLN D O 1
ATOM 6943 N N . GLU D 1 214 ? 85.975 8.913 -25.141 1.00 48.53 211 GLU D N 1
ATOM 6944 C CA . GLU D 1 214 ? 86.564 9.714 -24.065 1.00 50.63 211 GLU D CA 1
ATOM 6945 C C . GLU D 1 214 ? 85.515 10.080 -23.015 1.00 47.71 211 GLU D C 1
ATOM 6946 O O . GLU D 1 214 ? 85.731 9.912 -21.821 1.00 51.43 211 GLU D O 1
ATOM 6952 N N . PHE D 1 215 ? 84.373 10.570 -23.464 1.00 43.35 212 PHE D N 1
ATOM 6953 C CA . PHE D 1 215 ? 83.272 10.850 -22.552 1.00 42.68 212 PHE D CA 1
ATOM 6954 C C . PHE D 1 215 ? 82.749 9.577 -21.873 1.00 44.09 212 PHE D C 1
ATOM 6955 O O . PHE D 1 215 ? 82.609 9.536 -20.657 1.00 48.09 212 PHE D O 1
ATOM 6963 N N . LEU D 1 216 ? 82.450 8.546 -22.655 1.00 43.47 213 LEU D N 1
ATOM 6964 C CA . LEU D 1 216 ? 81.904 7.314 -22.086 1.00 48.22 213 LEU D CA 1
ATOM 6965 C C . LEU D 1 216 ? 82.837 6.641 -21.098 1.00 52.27 213 LEU D C 1
ATOM 6966 O O . LEU D 1 216 ? 82.402 6.170 -20.040 1.00 47.07 213 LEU D O 1
ATOM 6971 N N . ARG D 1 217 ? 84.125 6.601 -21.422 1.00 54.29 214 ARG D N 1
ATOM 6972 C CA . ARG D 1 217 ? 85.057 5.916 -20.526 1.00 62.50 214 ARG D CA 1
ATOM 6973 C C . ARG D 1 217 ? 85.152 6.672 -19.212 1.00 60.79 214 ARG D C 1
ATOM 6974 O O . ARG D 1 217 ? 85.405 6.078 -18.166 1.00 63.24 214 ARG D O 1
ATOM 6982 N N . ALA D 1 218 ? 84.905 7.976 -19.264 1.00 58.35 215 ALA D N 1
ATOM 6983 C CA . ALA D 1 218 ? 85.121 8.821 -18.091 1.00 61.87 215 ALA D CA 1
ATOM 6984 C C . ALA D 1 218 ? 83.971 8.705 -17.096 1.00 63.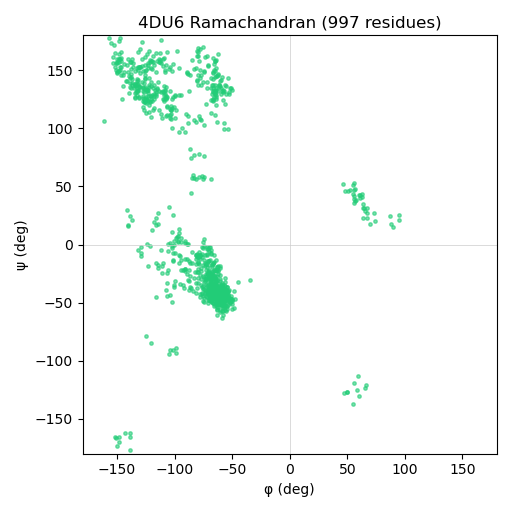31 215 ALA D C 1
ATOM 6985 O O . ALA D 1 218 ? 84.182 8.786 -15.881 1.00 67.35 215 ALA D O 1
ATOM 6987 N N . VAL D 1 219 ? 82.767 8.495 -17.620 1.00 60.30 216 VAL D N 1
ATOM 6988 C CA . VAL D 1 219 ? 81.588 8.215 -16.804 1.00 61.85 216 VAL D CA 1
ATOM 6989 C C . VAL D 1 219 ? 81.769 6.893 -16.076 1.00 70.96 216 VAL D C 1
ATOM 6990 O O . VAL D 1 219 ? 81.314 6.731 -14.942 1.00 75.32 216 VAL D O 1
ATOM 6994 N N . ARG D 1 220 ? 82.457 5.974 -16.762 0.94 75.23 217 ARG D N 1
ATOM 6995 C CA . ARG D 1 220 ? 82.842 4.624 -16.315 0.94 82.21 217 ARG D CA 1
ATOM 6996 C C . ARG D 1 220 ? 81.852 3.550 -16.786 0.94 85.22 217 ARG D C 1
ATOM 6997 O O . ARG D 1 220 ? 82.010 2.992 -17.884 0.94 86.01 217 ARG D O 1
ATOM 7005 N N . SER E 1 5 ? 112.453 42.654 -16.885 1.00 120.06 2 SER E N 1
ATOM 7006 C CA . SER E 1 5 ? 113.784 43.191 -16.623 1.00 122.94 2 SER E CA 1
ATOM 7007 C C . SER E 1 5 ? 114.350 42.686 -15.295 1.00 120.19 2 SER E C 1
ATOM 7008 O O . SER E 1 5 ? 115.563 42.717 -15.082 1.00 123.26 2 SER E O 1
ATOM 7011 N N . SER E 1 6 ? 113.468 42.228 -14.407 1.00 114.61 3 SER E N 1
ATOM 7012 C CA . SER E 1 6 ? 113.872 41.687 -13.103 1.00 110.78 3 SER E CA 1
ATOM 7013 C C . SER E 1 6 ? 113.444 40.225 -12.923 1.00 103.06 3 SER E C 1
ATOM 7014 O O . SER E 1 6 ? 113.490 39.674 -11.822 1.00 101.66 3 SER E O 1
ATOM 7017 N N . LEU E 1 7 ? 113.023 39.603 -14.011 1.00 98.09 4 LEU E N 1
ATOM 7018 C CA . LEU E 1 7 ? 112.557 38.231 -13.957 1.00 91.23 4 LEU E CA 1
ATOM 7019 C C . LEU E 1 7 ? 113.692 37.344 -14.384 1.00 89.90 4 LEU E C 1
ATOM 7020 O O . LEU E 1 7 ? 114.679 37.830 -14.932 1.00 93.36 4 LEU E O 1
ATOM 7025 N N . SER E 1 8 ? 113.550 36.046 -14.139 1.00 85.38 5 SER E N 1
ATOM 7026 C CA . SER E 1 8 ? 114.458 35.044 -14.690 1.00 84.85 5 SER E CA 1
ATOM 7027 C C . SER E 1 8 ? 114.204 34.913 -16.187 1.00 84.55 5 SER E C 1
ATOM 7028 O O . SER E 1 8 ? 113.161 35.343 -16.673 1.00 77.88 5 SER E O 1
ATOM 7031 N N . LYS E 1 9 ? 115.154 34.325 -16.913 1.00 86.33 6 LYS E N 1
ATOM 7032 C CA . LYS E 1 9 ? 114.989 34.085 -18.346 1.00 88.63 6 LYS E CA 1
ATOM 7033 C C . LYS E 1 9 ? 113.754 33.213 -18.638 1.00 85.28 6 LYS E C 1
ATOM 7034 O O . LYS E 1 9 ? 112.995 33.502 -19.559 1.00 75.88 6 LYS E O 1
ATOM 7040 N N . GLU E 1 10 ? 113.564 32.161 -17.845 1.00 73.67 7 GLU E N 1
ATOM 7041 C CA . GLU E 1 10 ? 112.405 31.279 -17.981 1.00 72.58 7 GLU E CA 1
ATOM 7042 C C . GLU E 1 10 ? 111.073 31.989 -17.756 1.00 72.41 7 GLU E C 1
ATOM 7043 O O . GLU E 1 10 ? 110.159 31.890 -18.577 1.00 71.30 7 GLU E O 1
ATOM 7049 N N . ALA E 1 11 ? 110.964 32.702 -16.638 1.00 73.53 8 ALA E N 1
ATOM 7050 C CA . ALA E 1 11 ? 109.755 33.459 -16.336 1.00 69.09 8 ALA E CA 1
ATOM 7051 C C . ALA E 1 11 ? 109.419 34.450 -17.455 1.00 70.90 8 ALA E C 1
ATOM 7052 O O . ALA E 1 11 ? 108.253 34.663 -17.776 1.00 71.78 8 ALA E O 1
ATOM 7054 N N . GLU E 1 12 ? 110.436 35.033 -18.075 1.00 73.73 9 GLU E N 1
ATOM 7055 C CA . GLU E 1 12 ? 110.178 35.902 -19.215 1.00 75.81 9 GLU E CA 1
ATOM 7056 C C . GLU E 1 12 ? 109.684 35.131 -20.448 1.00 74.53 9 GLU E C 1
ATOM 7057 O O . GLU E 1 12 ? 108.748 35.559 -21.122 1.00 74.83 9 GLU E O 1
ATOM 7063 N N . LEU E 1 13 ? 110.329 34.014 -20.761 1.00 77.34 10 LEU E N 1
ATOM 7064 C CA . LEU E 1 13 ? 109.872 33.187 -21.876 1.00 77.09 10 LEU E CA 1
ATOM 7065 C C . LEU E 1 13 ? 108.386 32.847 -21.735 1.00 73.13 10 LEU E C 1
ATOM 7066 O O . LEU E 1 13 ? 107.602 33.051 -22.665 1.00 72.68 10 LEU E O 1
ATOM 7071 N N . VAL E 1 14 ? 108.010 32.387 -20.547 1.00 69.55 11 VAL E N 1
ATOM 7072 C CA . VAL E 1 14 ? 106.645 31.955 -20.278 1.00 66.56 11 VAL E CA 1
ATOM 7073 C C . VAL E 1 14 ? 105.653 33.104 -20.407 1.00 68.36 11 VAL E C 1
ATOM 7074 O O . VAL E 1 14 ? 104.631 32.975 -21.088 1.00 66.62 11 VAL E O 1
ATOM 7078 N N . HIS E 1 15 ? 105.979 34.248 -19.807 1.00 70.70 12 HIS E N 1
ATOM 7079 C CA . HIS E 1 15 ? 105.049 35.365 -19.787 1.00 70.96 12 HIS E CA 1
ATOM 7080 C C . HIS E 1 15 ? 104.782 35.881 -21.196 1.00 74.11 12 HIS E C 1
ATOM 7081 O O . HIS E 1 15 ? 103.630 36.151 -21.576 1.00 73.16 12 HIS E O 1
ATOM 7088 N N . GLN E 1 16 ? 105.853 36.007 -21.973 1.00 76.37 13 GLN E N 1
ATOM 7089 C CA . GLN E 1 16 ? 105.729 36.389 -23.374 1.00 77.82 13 GLN E CA 1
ATOM 7090 C C . GLN E 1 16 ? 104.919 35.352 -24.158 1.00 75.68 13 GLN E C 1
ATOM 7091 O O . GLN E 1 16 ? 104.104 35.705 -25.004 1.00 74.80 13 GLN E O 1
ATOM 7097 N N . ALA E 1 17 ? 105.130 34.073 -23.845 1.00 72.53 14 ALA E N 1
ATOM 7098 C CA . ALA E 1 17 ? 104.412 32.998 -24.512 1.00 68.91 14 ALA E CA 1
ATOM 7099 C C . ALA E 1 17 ? 102.917 33.181 -24.327 1.00 76.43 14 ALA E C 1
ATOM 7100 O O . ALA E 1 17 ? 102.153 33.205 -25.299 1.00 68.83 14 ALA E O 1
ATOM 7102 N N . LEU E 1 18 ? 102.509 33.344 -23.073 1.00 66.75 15 LEU E N 1
ATOM 7103 C CA . LEU E 1 18 ? 101.095 33.489 -22.740 1.00 67.19 15 LEU E CA 1
ATOM 7104 C C . LEU E 1 18 ? 100.479 34.747 -23.337 1.00 70.41 15 LEU E C 1
ATOM 7105 O O . LEU E 1 18 ? 99.336 34.720 -23.795 1.00 70.43 15 LEU E O 1
ATOM 7110 N N . LEU E 1 19 ? 101.226 35.853 -23.315 1.00 72.93 16 LEU E N 1
ATOM 7111 C CA . LEU E 1 19 ? 100.739 37.102 -23.875 1.00 76.57 16 LEU E CA 1
ATOM 7112 C C . LEU E 1 19 ? 100.473 36.942 -25.350 1.00 78.47 16 LEU E C 1
ATOM 7113 O O . LEU E 1 19 ? 99.435 37.357 -25.851 1.00 82.71 16 LEU E O 1
ATOM 7118 N N . ALA E 1 20 ? 101.440 36.360 -26.044 1.00 78.04 17 ALA E N 1
ATOM 7119 C CA . ALA E 1 20 ? 101.355 36.136 -27.483 1.00 81.25 17 ALA E CA 1
ATOM 7120 C C . ALA E 1 20 ? 100.206 35.211 -27.872 1.00 80.14 17 ALA E C 1
ATOM 7121 O O . ALA E 1 20 ? 99.628 35.358 -28.935 1.00 82.25 17 ALA E O 1
ATOM 7123 N N . ARG E 1 21 ? 99.897 34.242 -27.019 1.00 77.82 18 ARG E N 1
ATOM 7124 C CA . ARG E 1 21 ? 98.828 33.287 -27.301 1.00 78.03 18 ARG E CA 1
ATOM 7125 C C . ARG E 1 21 ? 97.452 33.887 -26.983 1.00 79.46 18 ARG E C 1
ATOM 7126 O O . ARG E 1 21 ? 96.441 33.461 -27.537 1.00 80.02 18 ARG E O 1
ATOM 7134 N N . GLY E 1 22 ? 97.424 34.888 -26.103 1.00 79.68 19 GLY E N 1
ATOM 7135 C CA . GLY E 1 22 ? 96.180 35.520 -25.677 1.00 78.94 19 GLY E CA 1
ATOM 7136 C C . GLY E 1 22 ? 95.664 34.900 -24.390 1.00 74.74 19 GLY E C 1
ATOM 7137 O O . GLY E 1 22 ? 94.479 34.959 -24.079 1.00 74.43 19 GLY E O 1
ATOM 7138 N N . LEU E 1 23 ? 96.583 34.333 -23.622 1.00 71.64 20 LEU E N 1
ATOM 7139 C CA . LEU E 1 23 ? 96.250 33.381 -22.583 1.00 71.07 20 LEU E CA 1
ATOM 7140 C C . LEU E 1 23 ? 96.624 33.869 -21.189 1.00 73.89 20 LEU E C 1
ATOM 7141 O O . LEU E 1 23 ? 96.398 33.170 -20.202 1.00 72.53 20 LEU E O 1
ATOM 7146 N N A GLU E 1 24 ? 97.218 35.058 -21.107 0.68 77.45 21 GLU E N 1
ATOM 7147 N N B GLU E 1 24 ? 97.194 35.064 -21.112 0.32 77.45 21 GLU E N 1
ATOM 7148 C CA A GLU E 1 24 ? 97.588 35.627 -19.811 0.68 78.23 21 GLU E CA 1
ATOM 7149 C CA B GLU E 1 24 ? 97.585 35.652 -19.836 0.32 78.07 21 GLU E CA 1
ATOM 7150 C C A GLU E 1 24 ? 96.365 36.024 -18.998 0.68 79.84 21 GLU E C 1
ATOM 7151 C C B GLU E 1 24 ? 96.373 36.063 -19.000 0.32 79.85 21 GLU E C 1
ATOM 7152 O O A GLU E 1 24 ? 95.312 36.344 -19.557 0.68 81.88 21 GLU E O 1
ATOM 7153 O O B GLU E 1 24 ? 95.324 36.411 -19.547 0.32 81.82 21 GLU E O 1
ATOM 7164 N N . THR E 1 25 ? 96.520 36.013 -17.675 1.00 79.41 22 THR E N 1
ATOM 7165 C CA . THR E 1 25 ? 95.492 36.525 -16.756 1.00 79.20 22 THR E CA 1
ATOM 7166 C C . THR E 1 25 ? 95.382 38.037 -16.947 1.00 79.82 22 THR E C 1
ATOM 7167 O O . THR E 1 25 ? 96.400 38.718 -16.940 1.00 80.91 22 THR E O 1
ATOM 7171 N N . PRO E 1 26 ? 94.156 38.560 -17.132 1.00 79.58 23 PRO E N 1
ATOM 7172 C CA . PRO E 1 26 ? 93.938 39.998 -17.393 1.00 82.09 23 PRO E CA 1
ATOM 7173 C C . PRO E 1 26 ? 94.337 40.926 -16.234 1.00 81.01 23 PRO E C 1
ATOM 7174 O O . PRO E 1 26 ? 95.502 41.342 -16.177 1.00 79.87 23 PRO E O 1
ATOM 7178 N N . PRO E 1 30 ? 100.985 47.870 -13.556 1.00 105.72 27 PRO E N 1
ATOM 7179 C CA . PRO E 1 30 ? 101.581 47.777 -12.219 1.00 105.43 27 PRO E CA 1
ATOM 7180 C C . PRO E 1 30 ? 102.197 49.101 -11.801 1.00 110.83 27 PRO E C 1
ATOM 7181 O O . PRO E 1 30 ? 103.258 49.483 -12.295 1.00 112.63 27 PRO E O 1
ATOM 7185 N N . GLU E 1 31 ? 101.525 49.788 -10.887 0.92 113.79 28 GLU E N 1
ATOM 7186 C CA . GLU E 1 31 ? 101.907 51.140 -10.503 0.92 119.97 28 GLU E CA 1
ATOM 7187 C C . GLU E 1 31 ? 102.546 51.198 -9.117 0.92 119.62 28 GLU E C 1
ATOM 7188 O O . GLU E 1 31 ? 103.563 51.866 -8.914 0.92 122.70 28 GLU E O 1
ATOM 7194 N N . LEU E 1 32 ? 101.939 50.495 -8.166 1.00 116.02 29 LEU E N 1
ATOM 7195 C CA . LEU E 1 32 ? 102.389 50.517 -6.777 1.00 115.11 29 LEU E CA 1
ATOM 7196 C C . LEU E 1 32 ? 103.205 49.276 -6.422 1.00 109.67 29 LEU E C 1
ATOM 7197 O O . LEU E 1 32 ? 103.065 48.232 -7.054 1.00 105.78 29 LEU E O 1
ATOM 7202 N N . ASP E 1 33 ? 104.061 49.403 -5.410 1.00 109.95 30 ASP E N 1
ATOM 7203 C CA . ASP E 1 33 ? 104.849 48.270 -4.921 1.00 106.19 30 ASP E CA 1
ATOM 7204 C C . ASP E 1 33 ? 103.990 47.356 -4.038 1.00 102.62 30 ASP E C 1
ATOM 7205 O O . ASP E 1 33 ? 102.880 47.726 -3.653 1.00 97.44 30 ASP E O 1
ATOM 7210 N N . ALA E 1 34 ? 104.502 46.171 -3.717 0.95 108.19 31 ALA E N 1
ATOM 7211 C CA . ALA E 1 34 ? 103.701 45.180 -2.992 0.95 106.86 31 ALA E CA 1
ATOM 7212 C C . ALA E 1 34 ? 103.260 45.669 -1.613 0.95 107.34 31 ALA E C 1
ATOM 7213 O O . ALA E 1 34 ? 102.150 45.373 -1.170 0.95 105.42 31 ALA E O 1
ATOM 7215 N N . GLU E 1 35 ? 104.123 46.437 -0.952 0.88 109.49 32 GLU E N 1
ATOM 7216 C CA . GLU E 1 35 ? 103.883 46.834 0.432 0.88 110.63 32 GLU E CA 1
ATOM 7217 C C . GLU E 1 35 ? 102.706 47.803 0.607 0.88 108.96 32 GLU E C 1
ATOM 7218 O O . GLU E 1 35 ? 101.982 47.750 1.607 0.88 106.99 32 GLU E O 1
ATOM 7224 N N . THR E 1 36 ? 102.518 48.683 -0.371 1.00 109.47 33 THR E N 1
ATOM 7225 C CA . THR E 1 36 ? 101.495 49.725 -0.296 1.00 108.35 33 THR E CA 1
ATOM 7226 C C . THR E 1 36 ? 100.116 49.178 -0.654 1.00 106.64 33 THR E C 1
ATOM 7227 O O . THR E 1 36 ? 99.099 49.555 -0.064 1.00 105.09 33 THR E O 1
ATOM 7231 N N . ARG E 1 37 ? 100.090 48.276 -1.626 0.96 106.66 34 ARG E N 1
ATOM 7232 C CA . ARG E 1 37 ? 98.835 47.657 -2.040 0.96 104.86 34 ARG E CA 1
ATOM 7233 C C . ARG E 1 37 ? 98.200 46.851 -0.906 0.96 96.81 34 ARG E C 1
ATOM 7234 O O . ARG E 1 37 ? 96.988 46.693 -0.862 0.96 105.10 34 ARG E O 1
ATOM 7242 N N . LYS E 1 38 ? 99.013 46.391 0.036 1.00 96.41 35 LYS E N 1
ATOM 7243 C CA . LYS E 1 38 ? 98.488 45.670 1.192 1.00 96.15 35 LYS E CA 1
ATOM 7244 C C . LYS E 1 38 ? 97.751 46.595 2.142 1.00 95.84 35 LYS E C 1
ATOM 7245 O O . LYS E 1 38 ? 96.641 46.293 2.590 1.00 94.30 35 LYS E O 1
ATOM 7251 N N . THR E 1 39 ? 98.387 47.721 2.451 1.00 96.79 36 THR E N 1
ATOM 7252 C CA . THR E 1 39 ? 97.815 48.707 3.343 1.00 97.41 36 THR E CA 1
ATOM 7253 C C . THR E 1 39 ? 96.470 49.193 2.817 1.00 97.17 36 THR E C 1
ATOM 7254 O O . THR E 1 39 ? 95.535 49.393 3.590 1.00 97.55 36 THR E O 1
ATOM 7258 N N . ARG E 1 40 ? 96.364 49.377 1.504 1.00 98.03 37 ARG E N 1
ATOM 7259 C CA . ARG E 1 40 ? 95.120 49.889 0.927 1.00 100.84 37 ARG E CA 1
ATOM 7260 C C . ARG E 1 40 ? 94.031 48.809 0.863 1.00 99.80 37 ARG E C 1
ATOM 7261 O O . ARG E 1 40 ? 92.866 49.074 1.178 1.00 96.17 37 ARG E O 1
ATOM 7269 N N . ILE E 1 41 ? 94.405 47.594 0.477 1.00 99.12 38 ILE E N 1
ATOM 7270 C CA . ILE E 1 41 ? 93.458 46.473 0.553 1.00 98.27 38 ILE E CA 1
ATOM 7271 C C . ILE E 1 41 ? 92.920 46.370 1.984 1.00 98.49 38 ILE E C 1
ATOM 7272 O O . ILE E 1 41 ? 91.708 46.401 2.204 1.00 93.47 38 ILE E O 1
ATOM 7277 N N . GLN E 1 42 ? 93.832 46.313 2.952 1.00 99.94 39 GLN E N 1
ATOM 7278 C CA . GLN E 1 42 ? 93.468 46.230 4.372 1.00 100.69 39 GLN E CA 1
ATOM 7279 C C . GLN E 1 42 ? 92.493 47.333 4.835 1.00 99.24 39 GLN E C 1
ATOM 7280 O O . GLN E 1 42 ? 91.578 47.077 5.625 1.00 93.39 39 GLN E O 1
ATOM 7286 N N . ALA E 1 43 ? 92.680 48.549 4.332 1.00 98.28 40 ALA E N 1
ATOM 7287 C CA . ALA E 1 43 ? 91.753 49.633 4.646 1.00 98.34 40 ALA E CA 1
ATOM 7288 C C . ALA E 1 43 ? 90.349 49.338 4.095 1.00 97.69 40 ALA E C 1
ATOM 7289 O O . ALA E 1 43 ? 89.357 49.448 4.817 1.00 95.61 40 ALA E O 1
ATOM 7291 N N . HIS E 1 44 ? 90.270 48.941 2.826 1.00 97.92 41 HIS E N 1
ATOM 7292 C CA . HIS E 1 44 ? 88.990 48.561 2.220 1.00 98.15 41 HIS E CA 1
ATOM 7293 C C . HIS E 1 44 ? 88.262 47.407 2.913 1.00 96.97 41 HIS E C 1
ATOM 7294 O O . HIS E 1 44 ? 87.037 47.421 3.021 1.00 94.90 41 HIS E O 1
ATOM 7301 N N . MET E 1 45 ? 88.998 46.399 3.363 1.00 95.84 42 MET E N 1
ATOM 7302 C CA . MET E 1 45 ? 88.346 45.231 3.960 1.00 94.95 42 MET E CA 1
ATOM 7303 C C . MET E 1 45 ? 87.783 45.572 5.330 1.00 94.90 42 MET E C 1
ATOM 7304 O O . MET E 1 45 ? 86.870 44.913 5.825 1.00 94.34 42 MET E O 1
ATOM 7309 N N . THR E 1 46 ? 88.328 46.623 5.930 1.00 96.67 43 THR E N 1
ATOM 7310 C CA . THR E 1 46 ? 87.804 47.145 7.184 1.00 97.54 43 THR E CA 1
ATOM 7311 C C . THR E 1 46 ? 86.357 47.635 7.010 1.00 97.84 43 THR E C 1
ATOM 7312 O O . THR E 1 46 ? 85.477 47.300 7.804 1.00 98.10 43 THR E O 1
ATOM 7316 N N . GLU E 1 47 ? 86.112 48.411 5.958 1.00 98.52 44 GLU E N 1
ATOM 7317 C CA . GLU E 1 47 ? 84.799 49.008 5.734 1.00 99.64 44 GLU E CA 1
ATOM 7318 C C . GLU E 1 47 ? 83.750 47.959 5.428 1.00 99.50 44 GLU E C 1
ATOM 7319 O O . GLU E 1 47 ? 82.593 48.081 5.828 1.00 100.30 44 GLU E O 1
ATOM 7325 N N . VAL E 1 48 ? 84.173 46.931 4.706 1.00 98.51 45 VAL E N 1
ATOM 7326 C CA . VAL E 1 48 ? 83.307 45.815 4.346 1.00 98.40 45 VAL E CA 1
ATOM 7327 C C . VAL E 1 48 ? 82.772 45.123 5.596 1.00 98.06 45 VAL E C 1
ATOM 7328 O O . VAL E 1 48 ? 81.577 44.822 5.694 1.00 98.20 45 VAL E O 1
ATOM 7332 N N . MET E 1 49 ? 83.655 44.894 6.560 1.00 97.81 46 MET E N 1
ATOM 7333 C CA . MET E 1 49 ? 83.251 44.235 7.790 1.00 97.69 46 MET E CA 1
ATOM 7334 C C . MET E 1 49 ? 82.349 45.161 8.598 1.00 97.74 46 MET E C 1
ATOM 7335 O O . MET E 1 49 ? 81.399 44.719 9.244 1.00 97.20 46 MET E O 1
ATOM 7340 N N . HIS E 1 50 ? 82.630 46.455 8.544 1.00 99.57 47 HIS E N 1
ATOM 7341 C CA . HIS E 1 50 ? 81.682 47.417 9.079 1.00 101.33 47 HIS E CA 1
ATOM 7342 C C . HIS E 1 50 ? 80.330 47.252 8.363 1.00 102.03 47 HIS E C 1
ATOM 7343 O O . HIS E 1 50 ? 79.289 47.153 9.014 1.00 103.32 47 HIS E O 1
ATOM 7350 N N . LEU E 1 51 ? 80.361 47.177 7.030 1.00 100.73 48 LEU E N 1
ATOM 7351 C CA . LEU E 1 51 ? 79.151 47.004 6.218 1.00 100.48 48 LEU E CA 1
ATOM 7352 C C . LEU E 1 51 ? 78.471 45.643 6.368 1.00 101.76 48 LEU E C 1
ATOM 7353 O O . LEU E 1 51 ? 77.380 45.433 5.833 1.00 102.23 48 LEU E O 1
ATOM 7358 N N . LEU E 1 52 ? 79.111 44.709 7.067 1.00 81.54 49 LEU E N 1
ATOM 7359 C CA . LEU E 1 52 ? 78.454 43.437 7.376 1.00 79.79 49 LEU E CA 1
ATOM 7360 C C . LEU E 1 52 ? 77.929 43.457 8.799 1.00 81.51 49 LEU E C 1
ATOM 7361 O O . LEU E 1 52 ? 77.381 42.464 9.266 1.00 79.54 49 LEU E O 1
ATOM 7366 N N . ASN E 1 53 ? 78.098 44.604 9.465 1.00 84.82 50 ASN E N 1
ATOM 7367 C CA . ASN E 1 53 ? 77.671 44.802 10.849 1.00 87.19 50 ASN E CA 1
ATOM 7368 C C . ASN E 1 53 ? 78.448 43.971 11.868 1.00 84.87 50 ASN E C 1
ATOM 7369 O O . ASN E 1 53 ? 77.967 43.706 12.970 1.00 85.50 50 ASN E O 1
ATOM 7374 N N . LEU E 1 54 ? 79.650 43.560 11.489 1.00 82.27 51 LEU E N 1
ATOM 7375 C CA . LEU E 1 54 ? 80.542 42.840 12.391 1.00 79.14 51 LEU E CA 1
ATOM 7376 C C . LEU E 1 54 ? 81.199 43.812 13.367 1.00 83.15 51 LEU E C 1
ATOM 7377 O O . LEU E 1 54 ? 81.492 44.947 13.007 1.00 83.41 51 LEU E O 1
ATOM 7382 N N . ASP E 1 55 ? 81.425 43.347 14.594 1.00 85.76 52 ASP E N 1
ATOM 7383 C CA . ASP E 1 55 ? 82.087 44.135 15.631 1.00 90.98 52 ASP E CA 1
ATOM 7384 C C . ASP E 1 55 ? 83.600 43.913 15.633 1.00 90.98 52 ASP E C 1
ATOM 7385 O O . ASP E 1 55 ? 84.115 42.967 16.242 1.00 88.02 52 ASP E O 1
ATOM 7390 N N . LEU E 1 56 ? 84.308 44.823 14.980 1.00 93.88 53 LEU E N 1
ATOM 7391 C CA . LEU E 1 56 ? 85.738 44.683 14.794 1.00 93.87 53 LEU E CA 1
ATOM 7392 C C . LEU E 1 56 ? 86.536 44.964 16.051 1.00 95.41 53 LEU E C 1
ATOM 7393 O O . LEU E 1 56 ? 87.766 44.979 16.007 1.00 96.17 53 LEU E O 1
ATOM 7398 N N . THR E 1 57 ? 85.851 45.202 17.167 1.00 95.85 54 THR E N 1
ATOM 7399 C CA . THR E 1 57 ? 86.553 45.356 18.438 1.00 96.96 54 THR E CA 1
ATOM 7400 C C . THR E 1 57 ? 86.877 43.987 19.030 1.00 92.48 54 THR E C 1
ATOM 7401 O O . THR E 1 57 ? 87.731 43.865 19.913 1.00 93.91 54 THR E O 1
ATOM 7405 N N . ASP E 1 58 ? 86.197 42.965 18.522 1.00 86.54 55 ASP E N 1
ATOM 7406 C CA . ASP E 1 58 ? 86.444 41.600 18.948 1.00 84.78 55 ASP E CA 1
ATOM 7407 C C . ASP E 1 58 ? 87.868 41.157 18.630 1.00 84.04 55 ASP E C 1
ATOM 7408 O O . ASP E 1 58 ? 88.351 41.343 17.517 1.00 82.18 55 ASP E O 1
ATOM 7413 N N . ASP E 1 59 ? 88.527 40.559 19.615 1.00 86.76 56 ASP E N 1
ATOM 7414 C CA . ASP E 1 59 ? 89.924 40.133 19.472 1.00 89.92 56 ASP E CA 1
ATOM 7415 C C . ASP E 1 59 ? 90.136 39.118 18.346 1.00 83.49 56 ASP E C 1
ATOM 7416 O O . ASP E 1 59 ? 91.143 39.137 17.642 1.00 82.07 56 ASP E O 1
ATOM 7421 N N . SER E 1 60 ? 89.176 38.224 18.185 1.00 80.08 57 SER E N 1
ATOM 7422 C CA . SER E 1 60 ? 89.262 37.244 17.136 1.00 75.93 57 SER E CA 1
ATOM 7423 C C . SER E 1 60 ? 89.146 37.958 15.793 1.00 76.15 57 SER E C 1
ATOM 7424 O O . SER E 1 60 ? 89.778 37.563 14.813 1.00 74.96 57 SER E O 1
ATOM 7427 N N . LEU E 1 61 ? 88.377 39.041 15.760 1.00 77.73 58 LEU E N 1
ATOM 7428 C CA . LEU E 1 61 ? 88.068 39.714 14.504 1.00 76.83 58 LEU E CA 1
ATOM 7429 C C . LEU E 1 61 ? 88.997 40.880 14.180 1.00 80.14 58 LEU E C 1
ATOM 7430 O O . LEU E 1 61 ? 89.120 41.295 13.021 1.00 79.00 58 LEU E O 1
ATOM 7435 N N . ALA E 1 62 ? 89.634 41.414 15.213 1.00 84.37 59 ALA E N 1
ATOM 7436 C CA . ALA E 1 62 ? 90.291 42.711 15.120 1.00 88.79 59 ALA E CA 1
ATOM 7437 C C . ALA E 1 62 ? 91.343 42.782 14.019 1.00 90.37 59 ALA E C 1
ATOM 7438 O O . ALA E 1 62 ? 91.524 43.825 13.378 1.00 92.80 59 ALA E O 1
ATOM 7440 N N . ASP E 1 63 ? 92.029 41.667 13.795 1.00 88.64 60 ASP E N 1
ATOM 7441 C CA . ASP E 1 63 ? 93.180 41.667 12.910 1.00 90.09 60 ASP E CA 1
ATOM 7442 C C . ASP E 1 63 ? 92.868 41.082 11.534 1.00 84.59 60 ASP E C 1
ATOM 7443 O O . ASP E 1 63 ? 93.774 40.842 10.737 1.00 84.87 60 ASP E O 1
ATOM 7448 N N . THR E 1 64 ? 91.587 40.870 11.251 1.00 80.21 61 THR E N 1
ATOM 7449 C CA . THR E 1 64 ? 91.184 40.187 10.016 1.00 74.52 61 THR E CA 1
ATOM 7450 C C . THR E 1 64 ? 91.481 40.959 8.713 1.00 73.48 61 THR E C 1
ATOM 7451 O O . THR E 1 64 ? 91.984 40.371 7.756 1.00 68.14 61 THR E O 1
ATOM 7455 N N . PRO E 1 65 ? 91.171 42.271 8.665 1.00 75.09 62 PRO E N 1
ATOM 7456 C CA . PRO E 1 65 ? 91.534 43.029 7.458 1.00 76.16 62 PRO E CA 1
ATOM 7457 C C . PRO E 1 65 ? 92.996 42.874 6.976 1.00 76.88 62 PRO E C 1
ATOM 7458 O O . PRO E 1 65 ? 93.202 42.669 5.780 1.00 74.44 62 PRO E O 1
ATOM 7462 N N . ARG E 1 66 ? 93.984 42.969 7.864 1.00 79.47 63 ARG E N 1
ATOM 7463 C CA . ARG E 1 66 ? 95.365 42.803 7.429 1.00 83.37 63 ARG E CA 1
ATOM 7464 C C . ARG E 1 66 ? 95.711 41.366 7.030 1.00 80.50 63 ARG E C 1
ATOM 7465 O O . ARG E 1 66 ? 96.441 41.158 6.060 1.00 81.66 63 ARG E O 1
ATOM 7473 N N . ARG E 1 67 ? 95.190 40.381 7.763 1.00 76.53 64 ARG E N 1
ATOM 7474 C CA . ARG E 1 67 ? 95.323 38.984 7.341 1.00 72.72 64 ARG E CA 1
ATOM 7475 C C . ARG E 1 67 ? 94.846 38.813 5.902 1.00 68.00 64 ARG E C 1
ATOM 7476 O O . ARG E 1 67 ? 95.548 38.218 5.085 1.00 65.02 64 ARG E O 1
ATOM 7484 N N . ILE E 1 68 ? 93.675 39.370 5.588 1.00 67.55 65 ILE E N 1
ATOM 7485 C CA . ILE E 1 68 ? 93.132 39.229 4.242 1.00 66.92 65 ILE E CA 1
ATOM 7486 C C . ILE E 1 68 ? 94.040 39.854 3.195 1.00 67.64 65 ILE E C 1
ATOM 7487 O O . ILE E 1 68 ? 94.400 39.193 2.216 1.00 66.28 65 ILE E O 1
ATOM 7492 N N . ALA E 1 69 ? 94.460 41.096 3.437 1.00 71.01 66 ALA E N 1
ATOM 7493 C CA . ALA E 1 69 ? 95.313 41.816 2.505 1.00 72.88 66 ALA E CA 1
ATOM 7494 C C . ALA E 1 69 ? 96.563 41.007 2.212 1.00 73.69 66 ALA E C 1
ATOM 7495 O O . ALA E 1 69 ? 96.880 40.745 1.054 1.00 73.49 66 ALA E O 1
ATOM 7497 N N . LYS E 1 70 ? 97.255 40.604 3.274 1.00 75.78 67 LYS E N 1
ATOM 7498 C CA . LYS E 1 70 ? 98.456 39.781 3.165 1.00 77.44 67 LYS E CA 1
ATOM 7499 C C . LYS E 1 70 ? 98.199 38.469 2.386 1.00 72.03 67 LYS E C 1
ATOM 7500 O O . LYS E 1 70 ? 98.994 38.077 1.534 1.00 71.07 67 LYS E O 1
ATOM 7506 N N . MET E 1 71 ? 97.082 37.813 2.667 1.00 69.09 68 MET E N 1
ATOM 7507 C CA . MET E 1 71 ? 96.721 36.583 1.953 1.00 67.02 68 MET E CA 1
ATOM 7508 C C . MET E 1 71 ? 96.584 36.787 0.442 1.00 68.62 68 MET E C 1
ATOM 7509 O O . MET E 1 71 ? 97.048 35.959 -0.348 1.00 66.44 68 MET E O 1
ATOM 7514 N N . TYR E 1 72 ? 95.942 37.885 0.045 1.00 72.73 69 TYR E N 1
ATOM 7515 C CA . TYR E 1 72 ? 95.774 38.199 -1.377 1.00 75.40 69 TYR E CA 1
ATOM 7516 C C . TYR E 1 72 ? 97.108 38.429 -2.100 1.00 77.95 69 TYR E C 1
ATOM 7517 O O . TYR E 1 72 ? 97.454 37.710 -3.035 1.00 77.33 69 TYR E O 1
ATOM 7526 N N . VAL E 1 73 ? 97.854 39.430 -1.651 1.00 79.23 70 VAL E N 1
ATOM 7527 C CA . VAL E 1 73 ? 99.107 39.818 -2.306 1.00 80.21 70 VAL E CA 1
ATOM 7528 C C . VAL E 1 73 ? 100.237 38.781 -2.234 1.00 77.35 70 VAL E C 1
ATOM 7529 O O . VAL E 1 73 ? 100.913 38.519 -3.238 1.00 75.58 70 VAL E O 1
ATOM 7533 N N . ASP E 1 74 ? 100.428 38.200 -1.050 1.00 76.40 71 ASP E N 1
ATOM 7534 C CA . ASP E 1 74 ? 101.578 37.346 -0.764 1.00 77.33 71 ASP E CA 1
ATOM 7535 C C . ASP E 1 74 ? 101.346 35.836 -0.889 1.00 74.64 71 ASP E C 1
ATOM 7536 O O . ASP E 1 74 ? 102.309 35.075 -1.029 1.00 75.13 71 ASP E O 1
ATOM 7541 N N A GLU E 1 75 ? 100.086 35.419 -0.856 0.51 71.61 72 GLU E N 1
ATOM 7542 N N B GLU E 1 75 ? 100.097 35.389 -0.770 0.49 71.62 72 GLU E N 1
ATOM 7543 C CA A GLU E 1 75 ? 99.779 33.996 -0.773 0.51 68.97 72 GLU E CA 1
ATOM 7544 C CA B GLU E 1 75 ? 99.816 33.947 -0.817 0.49 68.70 72 GLU E CA 1
ATOM 7545 C C A GLU E 1 75 ? 98.929 33.459 -1.920 0.51 65.63 72 GLU E C 1
ATOM 7546 C C B GLU E 1 75 ? 98.933 33.514 -1.983 0.49 65.59 72 GLU E C 1
ATOM 7547 O O A GLU E 1 75 ? 99.456 32.901 -2.883 0.51 65.09 72 GLU E O 1
ATOM 7548 O O B GLU E 1 75 ? 99.439 33.073 -3.015 0.49 65.29 72 GLU E O 1
ATOM 7559 N N . ILE E 1 76 ? 97.619 33.630 -1.826 1.00 63.45 73 ILE E N 1
ATOM 7560 C CA . ILE E 1 76 ? 96.726 33.056 -2.828 1.00 58.86 73 ILE E CA 1
ATOM 7561 C C . ILE E 1 76 ? 96.734 33.725 -4.198 1.00 57.77 73 ILE E C 1
ATOM 7562 O O . ILE E 1 76 ? 96.305 33.123 -5.160 1.00 57.55 73 ILE E O 1
ATOM 7567 N N . PHE E 1 77 ? 97.217 34.954 -4.315 1.00 58.28 74 PHE E N 1
ATOM 7568 C CA . PHE E 1 77 ? 97.334 35.535 -5.653 1.00 59.63 74 PHE E CA 1
ATOM 7569 C C . PHE E 1 77 ? 98.795 35.854 -5.988 1.00 63.25 74 PHE E C 1
ATOM 7570 O O . PHE E 1 77 ? 99.076 36.634 -6.898 1.00 61.72 74 PHE E O 1
ATOM 7578 N N . SER E 1 78 ? 99.715 35.224 -5.260 1.00 64.62 75 SER E N 1
ATOM 7579 C CA . SER E 1 78 ? 101.141 35.436 -5.447 1.00 64.13 75 SER E CA 1
ATOM 7580 C C . SER E 1 78 ? 101.589 35.050 -6.853 1.00 63.25 75 SER E C 1
ATOM 7581 O O . SER E 1 78 ? 102.679 35.445 -7.288 1.00 64.18 75 SER E O 1
ATOM 7584 N N . GLY E 1 79 ? 100.757 34.255 -7.544 1.00 58.88 76 GLY E N 1
ATOM 7585 C CA . GLY E 1 79 ? 101.006 33.863 -8.926 1.00 57.82 76 GLY E CA 1
ATOM 7586 C C . GLY E 1 79 ? 100.826 34.942 -9.990 1.00 61.31 76 GLY E C 1
ATOM 7587 O O . GLY E 1 79 ? 101.169 34.748 -11.163 1.00 62.04 76 GLY E O 1
ATOM 7588 N N . LEU E 1 80 ? 100.296 36.089 -9.593 1.00 64.33 77 LEU E N 1
ATOM 7589 C CA . LEU E 1 80 ? 100.254 37.237 -10.502 1.00 69.49 77 LEU E CA 1
ATOM 7590 C C . LEU E 1 80 ? 101.645 37.874 -10.669 1.00 72.73 77 LEU E C 1
ATOM 7591 O O . LEU E 1 80 ? 101.870 38.675 -11.575 1.00 74.42 77 LEU E O 1
ATOM 7596 N N . ASP E 1 81 ? 102.582 37.507 -9.802 1.00 72.31 78 ASP E N 1
ATOM 7597 C CA . ASP E 1 81 ? 103.889 38.169 -9.794 1.00 75.14 78 ASP E CA 1
ATOM 7598 C C . ASP E 1 81 ? 104.958 37.204 -10.288 1.00 73.48 78 ASP E C 1
ATOM 7599 O O . ASP E 1 81 ? 105.322 36.242 -9.594 1.00 69.73 78 ASP E O 1
ATOM 7604 N N . TYR E 1 82 ? 105.461 37.465 -11.487 1.00 74.45 79 TYR E N 1
ATOM 7605 C CA . TYR E 1 82 ? 106.448 36.594 -12.091 1.00 73.73 79 TYR E CA 1
ATOM 7606 C C . TYR E 1 82 ? 107.797 36.625 -11.381 1.00 78.76 79 TYR E C 1
ATOM 7607 O O . TYR E 1 82 ? 108.688 35.866 -11.731 1.00 80.47 79 TYR E O 1
ATOM 7616 N N . GLU E 1 83 ? 107.955 37.494 -10.384 1.00 80.93 80 GLU E N 1
ATOM 7617 C CA . GLU E 1 83 ? 109.127 37.415 -9.521 1.00 82.24 80 GLU E CA 1
ATOM 7618 C C . GLU E 1 83 ? 108.966 36.201 -8.599 1.00 78.96 80 GLU E C 1
ATOM 7619 O O . GLU E 1 83 ? 109.931 35.700 -8.026 1.00 79.44 80 GLU E O 1
ATOM 7625 N N . ASN E 1 84 ? 107.734 35.722 -8.480 1.00 75.49 81 ASN E N 1
ATOM 7626 C CA . ASN E 1 84 ? 107.439 34.544 -7.681 1.00 72.02 81 ASN E CA 1
ATOM 7627 C C . ASN E 1 84 ? 107.435 33.286 -8.514 1.00 69.49 81 ASN E C 1
ATOM 7628 O O . ASN E 1 84 ? 107.072 32.217 -8.027 1.00 65.38 81 ASN E O 1
ATOM 7633 N N . PHE E 1 85 ? 107.809 33.407 -9.777 1.00 64.54 82 PHE E N 1
ATOM 7634 C CA . PHE E 1 85 ? 107.863 32.242 -10.654 1.00 63.57 82 PHE E CA 1
ATOM 7635 C C . PHE E 1 85 ? 108.965 31.260 -10.194 1.00 65.67 82 PHE E C 1
ATOM 7636 O O . PHE E 1 85 ? 110.064 31.692 -9.832 1.00 70.31 82 PHE E O 1
ATOM 7644 N N . PRO E 1 86 ? 108.680 29.936 -10.186 1.00 63.89 83 PRO E N 1
ATOM 7645 C CA . PRO E 1 86 ? 109.676 28.993 -9.636 1.00 62.80 83 PRO E CA 1
ATOM 7646 C C . PRO E 1 86 ? 110.982 28.941 -10.435 1.00 61.98 83 PRO E C 1
ATOM 7647 O O . PRO E 1 86 ? 111.001 29.323 -11.609 1.00 59.57 83 PRO E O 1
ATOM 7651 N N . LYS E 1 87 ? 112.060 28.488 -9.796 1.00 63.57 84 LYS E N 1
ATOM 7652 C CA . LYS E 1 87 ? 113.332 28.297 -10.484 1.00 65.31 84 LYS E CA 1
ATOM 7653 C C . LYS E 1 87 ? 113.295 26.992 -11.250 1.00 61.96 84 LYS E C 1
ATOM 7654 O O . LYS E 1 87 ? 112.787 25.996 -10.742 1.00 61.30 84 LYS E O 1
ATOM 7660 N N . ILE E 1 88 ? 113.806 26.986 -12.476 1.00 61.92 85 ILE E N 1
ATOM 7661 C CA . ILE E 1 88 ? 113.759 25.777 -13.293 1.00 61.87 85 ILE E CA 1
ATOM 7662 C C . ILE E 1 88 ? 115.117 25.090 -13.459 1.00 67.90 85 ILE E C 1
ATOM 7663 O O . ILE E 1 88 ? 116.089 25.710 -13.885 1.00 70.63 85 ILE E O 1
ATOM 7668 N N . THR E 1 89 ? 115.175 23.801 -13.116 1.00 70.20 86 THR E N 1
ATOM 7669 C CA . THR E 1 89 ? 116.370 23.012 -13.390 1.00 74.88 86 THR E CA 1
ATOM 7670 C C . THR E 1 89 ? 116.087 21.823 -14.279 1.00 71.03 86 THR E C 1
ATOM 7671 O O . THR E 1 89 ? 115.199 21.018 -13.997 1.00 69.22 86 THR E O 1
ATOM 7675 N N . LEU E 1 90 ? 116.847 21.760 -15.368 1.00 70.16 87 LEU E N 1
ATOM 7676 C CA . LEU E 1 90 ? 116.729 20.727 -16.379 1.00 66.90 87 LEU E CA 1
ATOM 7677 C C . LEU E 1 90 ? 118.040 19.949 -16.383 1.00 68.32 87 LEU E C 1
ATOM 7678 O O . LEU E 1 90 ? 119.096 20.504 -16.079 1.00 71.00 87 LEU E O 1
ATOM 7683 N N . ILE E 1 91 ? 117.972 18.661 -16.699 1.00 66.02 88 ILE E N 1
ATOM 7684 C CA . ILE E 1 91 ? 119.177 17.875 -16.935 1.00 68.07 88 ILE E CA 1
ATOM 7685 C C . ILE E 1 91 ? 119.048 17.334 -18.338 1.00 66.37 88 ILE E C 1
ATOM 7686 O O . ILE E 1 91 ? 117.942 17.273 -18.878 1.00 58.68 88 ILE E O 1
ATOM 7691 N N . GLN E 1 92 ? 120.169 16.962 -18.946 1.00 71.20 89 GLN E N 1
ATOM 7692 C CA . GLN E 1 92 ? 120.085 16.382 -20.270 1.00 73.32 89 GLN E CA 1
ATOM 7693 C C . GLN E 1 92 ? 119.346 15.034 -20.255 1.00 68.76 89 GLN E C 1
ATOM 7694 O O . GLN E 1 92 ? 119.463 14.242 -19.322 1.00 68.14 89 GLN E O 1
ATOM 7700 N N . ASN E 1 93 ? 118.587 14.791 -21.310 1.00 64.02 90 ASN E N 1
ATOM 7701 C CA . ASN E 1 93 ? 117.974 13.500 -21.531 1.00 60.07 90 ASN E CA 1
ATOM 7702 C C . ASN E 1 93 ? 119.031 12.501 -22.027 1.00 63.44 90 ASN E C 1
ATOM 7703 O O . ASN E 1 93 ? 118.887 11.904 -23.093 1.00 64.80 90 ASN E O 1
ATOM 7708 N N . LYS E 1 94 ? 120.098 12.326 -21.249 1.00 65.65 91 LYS E N 1
ATOM 7709 C CA . LYS E 1 94 ? 121.135 11.358 -21.588 1.00 71.36 91 LYS E CA 1
ATOM 7710 C C . LYS E 1 94 ? 120.579 9.930 -21.552 1.00 69.99 91 LYS E C 1
ATOM 7711 O O . LYS E 1 94 ? 121.070 9.039 -22.254 1.00 72.09 91 LYS E O 1
ATOM 7717 N N . MET E 1 95 ? 119.575 9.719 -20.709 1.00 65.51 92 MET E N 1
ATOM 7718 C CA . MET E 1 95 ? 118.988 8.400 -20.553 1.00 63.65 92 MET E CA 1
ATOM 7719 C C . MET E 1 95 ? 118.037 8.079 -21.718 1.00 63.67 92 MET E C 1
ATOM 7720 O O . MET E 1 95 ? 117.584 6.947 -21.863 1.00 63.94 92 MET E O 1
ATOM 7725 N N . LYS E 1 96 ? 117.767 9.088 -22.548 1.00 63.10 93 LYS E N 1
ATOM 7726 C CA . LYS E 1 96 ? 116.987 8.945 -23.784 1.00 60.86 93 LYS E CA 1
ATOM 7727 C C . LYS E 1 96 ? 115.580 8.343 -23.584 1.00 56.94 93 LYS E C 1
ATOM 7728 O O . LYS E 1 96 ? 115.123 7.499 -24.360 1.00 53.84 93 LYS E O 1
ATOM 7734 N N . VAL E 1 97 ? 114.917 8.805 -22.526 1.00 56.94 94 VAL E N 1
ATOM 7735 C CA . VAL E 1 97 ? 113.509 8.574 -22.318 1.00 57.16 94 VAL E CA 1
ATOM 7736 C C . VAL E 1 97 ? 112.716 9.152 -23.483 1.00 56.39 94 VAL E C 1
ATOM 7737 O O . VAL E 1 97 ? 112.919 10.314 -23.887 1.00 55.96 94 VAL E O 1
ATOM 7741 N N . ASP E 1 98 ? 111.841 8.313 -24.035 1.00 54.62 95 ASP E N 1
ATOM 7742 C CA . ASP E 1 98 ? 111.001 8.699 -25.161 1.00 55.69 95 ASP E CA 1
ATOM 7743 C C . ASP E 1 98 ? 109.581 8.162 -24.977 1.00 51.11 95 ASP E C 1
ATOM 7744 O O . ASP E 1 98 ? 108.862 7.922 -25.946 1.00 51.09 95 ASP E O 1
ATOM 7749 N N . GLU E 1 99 ? 109.221 7.939 -23.719 1.00 49.07 96 GLU E N 1
ATOM 7750 C CA . GLU E 1 99 ? 107.857 7.624 -23.326 1.00 53.42 96 GLU E CA 1
ATOM 7751 C C . GLU E 1 99 ? 107.425 8.673 -22.294 1.00 53.74 96 GLU E C 1
ATOM 7752 O O . GLU E 1 99 ? 108.268 9.265 -21.629 1.00 56.24 96 GLU E O 1
ATOM 7758 N N . MET E 1 100 ? 106.131 8.893 -22.143 1.00 50.11 97 MET E N 1
ATOM 7759 C CA . MET E 1 100 ? 105.670 9.970 -21.283 1.00 47.84 97 MET E CA 1
ATOM 7760 C C . MET E 1 100 ? 106.084 9.758 -19.853 1.00 46.48 97 MET E C 1
ATOM 7761 O O . MET E 1 100 ? 106.205 8.631 -19.385 1.00 41.51 97 MET E O 1
ATOM 7766 N N . VAL E 1 101 ? 106.361 10.869 -19.186 1.00 45.75 98 VAL E N 1
ATOM 7767 C CA . VAL E 1 101 ? 106.589 10.884 -17.757 1.00 47.38 98 VAL E CA 1
ATOM 7768 C C . VAL E 1 101 ? 105.361 11.594 -17.191 1.00 48.35 98 VAL E C 1
ATOM 7769 O O . VAL E 1 101 ? 105.006 12.674 -17.680 1.00 46.73 98 VAL E O 1
ATOM 7773 N N . THR E 1 102 ? 104.740 11.007 -16.166 1.00 46.46 99 THR E N 1
ATOM 7774 C CA . THR E 1 102 ? 103.468 11.500 -15.631 1.00 47.24 99 THR E CA 1
ATOM 7775 C C . THR E 1 102 ? 103.537 11.778 -14.142 1.00 48.34 99 THR E C 1
ATOM 7776 O O . THR E 1 102 ? 103.901 10.903 -13.357 1.00 51.83 99 THR E O 1
ATOM 7780 N N . VAL E 1 103 ? 103.159 12.982 -13.747 1.00 44.98 100 VAL E N 1
ATOM 7781 C CA . VAL E 1 103 ? 102.995 13.286 -12.335 1.00 45.58 100 VAL E CA 1
ATOM 7782 C C . VAL E 1 103 ? 101.504 13.430 -12.109 1.00 45.11 100 VAL E C 1
ATOM 7783 O O . VAL E 1 103 ? 100.861 14.209 -12.787 1.00 47.44 100 VAL E O 1
ATOM 7787 N N . ARG E 1 104 ? 100.959 12.675 -11.163 1.00 40.86 101 ARG E N 1
ATOM 7788 C CA . ARG E 1 104 ? 99.534 12.656 -10.931 1.00 40.80 101 ARG E CA 1
ATOM 7789 C C . ARG E 1 104 ? 99.233 13.141 -9.529 1.00 41.75 101 ARG E C 1
ATOM 7790 O O . ARG E 1 104 ? 100.120 13.138 -8.652 1.00 38.30 101 ARG E O 1
ATOM 7798 N N . ASP E 1 105 ? 97.968 13.518 -9.301 1.00 42.21 102 ASP E N 1
ATOM 7799 C CA . ASP E 1 105 ? 97.498 13.927 -7.970 1.00 43.66 102 ASP E CA 1
ATOM 7800 C C . ASP E 1 105 ? 98.320 15.093 -7.394 1.00 41.30 102 ASP E C 1
ATOM 7801 O O . ASP E 1 105 ? 98.584 15.178 -6.194 1.00 42.44 102 ASP E O 1
ATOM 7806 N N . ILE E 1 106 ? 98.693 16.008 -8.267 1.00 40.00 103 ILE E N 1
ATOM 7807 C CA . ILE E 1 106 ? 99.330 17.233 -7.825 1.00 40.72 103 ILE E CA 1
ATOM 7808 C C . ILE E 1 106 ? 98.361 18.098 -7.021 1.00 43.20 103 ILE E C 1
ATOM 7809 O O . ILE E 1 106 ? 97.300 18.418 -7.510 1.00 41.67 103 ILE E O 1
ATOM 7814 N N . THR E 1 107 ? 98.716 18.470 -5.791 1.00 46.12 104 THR E N 1
ATOM 7815 C CA . THR E 1 107 ? 97.824 19.260 -4.949 1.00 46.92 104 THR E CA 1
ATOM 7816 C C . THR E 1 107 ? 97.586 20.624 -5.579 1.00 47.99 104 THR E C 1
ATOM 7817 O O . THR E 1 107 ? 98.532 21.326 -5.883 1.00 49.35 104 THR E O 1
ATOM 7821 N N . LEU E 1 108 ? 96.328 21.003 -5.786 1.00 48.98 105 LEU E N 1
ATOM 7822 C CA . LEU E 1 108 ? 96.056 22.290 -6.425 1.00 49.84 105 LEU E CA 1
ATOM 7823 C C . LEU E 1 108 ? 94.992 23.054 -5.650 1.00 49.11 105 LEU E C 1
ATOM 7824 O O . LEU E 1 108 ? 93.928 22.527 -5.344 1.00 49.00 105 LEU E O 1
ATOM 7829 N N . THR E 1 109 ? 95.274 24.303 -5.323 1.00 49.64 106 THR E N 1
ATOM 7830 C CA . THR E 1 109 ? 94.287 25.122 -4.636 1.00 49.90 106 THR E CA 1
ATOM 7831 C C . THR E 1 109 ? 94.266 26.473 -5.322 1.00 51.30 106 THR E C 1
ATOM 7832 O O . THR E 1 109 ? 95.304 27.009 -5.689 1.00 54.23 106 THR E O 1
ATOM 7836 N N . SER E 1 110 ? 93.082 27.018 -5.534 1.00 51.11 107 SER E N 1
ATOM 7837 C CA . SER E 1 110 ? 92.989 28.234 -6.313 1.00 50.65 107 SER E CA 1
ATOM 7838 C C . SER E 1 110 ? 91.788 29.048 -5.894 1.00 49.85 107 SER E C 1
ATOM 7839 O O . SER E 1 110 ? 91.182 28.779 -4.843 1.00 50.55 107 SER E O 1
ATOM 7842 N N . THR E 1 111 ? 91.430 30.026 -6.720 1.00 49.16 108 THR E N 1
ATOM 7843 C CA . THR E 1 111 ? 90.313 30.914 -6.414 1.00 49.05 108 THR E CA 1
ATOM 7844 C C . THR E 1 111 ? 89.439 31.131 -7.637 1.00 53.50 108 THR E C 1
ATOM 7845 O O . THR E 1 111 ? 89.946 31.319 -8.730 1.00 56.28 108 THR E O 1
ATOM 7849 N N A CYS E 1 112 ? 88.122 31.041 -7.447 0.29 54.76 109 CYS E N 1
ATOM 7850 N N B CYS E 1 112 ? 88.125 31.097 -7.431 0.71 54.83 109 CYS E N 1
ATOM 7851 C CA A CYS E 1 112 ? 87.161 31.352 -8.498 0.29 56.61 109 CYS E CA 1
ATOM 7852 C CA B CYS E 1 112 ? 87.137 31.423 -8.450 0.71 56.82 109 CYS E CA 1
ATOM 7853 C C A CYS E 1 112 ? 87.300 32.837 -8.806 0.29 60.21 109 CYS E C 1
ATOM 7854 C C B CYS E 1 112 ? 87.306 32.886 -8.800 0.71 60.54 109 CYS E C 1
ATOM 7855 O O A CYS E 1 112 ? 87.108 33.668 -7.925 0.29 61.97 109 CYS E O 1
ATOM 7856 O O B CYS E 1 112 ? 87.141 33.755 -7.951 0.71 62.31 109 CYS E O 1
ATOM 7861 N N . GLU E 1 113 ? 87.636 33.190 -10.040 1.00 61.57 110 GLU E N 1
ATOM 7862 C CA . GLU E 1 113 ? 87.715 34.602 -10.389 1.00 65.88 110 GLU E CA 1
ATOM 7863 C C . GLU E 1 113 ? 86.336 35.270 -10.395 1.00 69.68 110 GLU E C 1
ATOM 7864 O O . GLU E 1 113 ? 86.235 36.495 -10.345 1.00 73.37 110 GLU E O 1
ATOM 7870 N N . HIS E 1 114 ? 85.270 34.473 -10.407 1.00 69.67 111 HIS E N 1
ATOM 7871 C CA . HIS E 1 114 ? 83.916 35.039 -10.460 1.00 72.39 111 HIS E CA 1
ATOM 7872 C C . HIS E 1 114 ? 83.321 35.397 -9.104 1.00 69.38 111 HIS E C 1
ATOM 7873 O O . HIS E 1 114 ? 82.594 36.383 -8.983 1.00 70.89 111 HIS E O 1
ATOM 7880 N N . HIS E 1 115 ? 83.608 34.590 -8.086 1.00 64.78 112 HIS E N 1
ATOM 7881 C CA . HIS E 1 115 ? 83.108 34.893 -6.748 1.00 64.41 112 HIS E CA 1
ATOM 7882 C C . HIS E 1 115 ? 84.187 35.060 -5.691 1.00 63.46 112 HIS E C 1
ATOM 7883 O O . HIS E 1 115 ? 83.877 35.322 -4.539 1.00 65.32 112 HIS E O 1
ATOM 7890 N N . PHE E 1 116 ? 85.439 34.898 -6.083 1.00 61.63 113 PHE E N 1
ATOM 7891 C CA . PHE E 1 116 ? 86.563 34.952 -5.147 1.00 62.70 113 PHE E CA 1
ATOM 7892 C C . PHE E 1 116 ? 86.525 33.877 -4.046 1.00 61.10 113 PHE E C 1
ATOM 7893 O O . PHE E 1 116 ? 86.902 34.111 -2.899 1.00 61.84 113 PHE E O 1
ATOM 7901 N N . VAL E 1 117 ? 86.122 32.678 -4.446 1.00 58.09 114 VAL E N 1
ATOM 7902 C CA . VAL E 1 117 ? 85.916 31.575 -3.521 1.00 53.87 114 VAL E CA 1
ATOM 7903 C C . VAL E 1 117 ? 86.819 30.398 -3.873 1.00 50.48 114 VAL E C 1
ATOM 7904 O O . VAL E 1 117 ? 87.201 30.219 -5.026 1.00 45.66 114 VAL E O 1
ATOM 7908 N N . THR E 1 118 ? 87.168 29.620 -2.857 1.00 51.00 115 THR E N 1
ATOM 7909 C CA . THR E 1 118 ? 88.111 28.539 -2.975 1.00 49.86 115 THR E CA 1
ATOM 7910 C C . THR E 1 118 ? 87.795 27.547 -4.079 1.00 50.11 115 THR E C 1
ATOM 7911 O O . THR E 1 118 ? 86.669 27.067 -4.199 1.00 52.24 115 THR E O 1
ATOM 7915 N N . ILE E 1 119 ? 88.813 27.249 -4.878 1.00 49.34 116 ILE E N 1
ATOM 7916 C CA . ILE E 1 119 ? 88.805 26.087 -5.732 1.00 48.43 116 ILE E CA 1
ATOM 7917 C C . ILE E 1 119 ? 89.783 25.076 -5.139 1.00 50.51 116 ILE E C 1
ATOM 7918 O O . ILE E 1 119 ? 90.896 25.445 -4.701 1.00 50.81 116 ILE E O 1
ATOM 7923 N N . ASP E 1 120 ? 89.354 23.814 -5.089 1.00 50.63 117 ASP E N 1
ATOM 7924 C CA . ASP E 1 120 ? 90.158 22.721 -4.543 1.00 48.94 117 ASP E CA 1
ATOM 7925 C C . ASP E 1 120 ? 90.236 21.589 -5.546 1.00 48.07 117 ASP E C 1
ATOM 7926 O O . ASP E 1 120 ? 89.227 20.984 -5.874 1.00 48.61 117 ASP E O 1
ATOM 7931 N N . GLY E 1 121 ? 91.435 21.276 -6.003 1.00 48.82 118 GLY E N 1
ATOM 7932 C CA . GLY E 1 121 ? 91.591 20.243 -7.000 1.00 50.43 118 GLY E CA 1
ATOM 7933 C C . GLY E 1 121 ? 92.869 19.441 -6.945 1.00 49.26 118 GLY E C 1
ATOM 7934 O O . GLY E 1 121 ? 93.658 19.525 -5.983 1.00 47.80 118 GLY E O 1
ATOM 7935 N N . LYS E 1 122 ? 93.047 18.653 -8.001 1.00 48.94 119 LYS E N 1
ATOM 7936 C CA . LYS E 1 122 ? 94.255 17.881 -8.249 1.00 45.98 119 LYS E CA 1
ATOM 7937 C C . LYS E 1 122 ? 94.577 18.030 -9.715 1.00 43.26 119 LYS E C 1
ATOM 7938 O O . LYS E 1 122 ? 93.684 17.979 -10.540 1.00 45.14 119 LYS E O 1
ATOM 7944 N N . ALA E 1 123 ? 95.851 18.197 -10.051 1.00 42.35 120 ALA E N 1
ATOM 7945 C CA . ALA E 1 123 ? 96.257 18.143 -11.452 1.00 40.64 120 ALA E CA 1
ATOM 7946 C C . ALA E 1 123 ? 97.028 16.855 -11.809 1.00 37.54 120 ALA E C 1
ATOM 7947 O O . ALA E 1 123 ? 97.645 16.233 -10.957 1.00 37.94 120 ALA E O 1
ATOM 7949 N N . THR E 1 124 ? 96.979 16.472 -13.076 1.00 37.82 121 THR E N 1
ATOM 7950 C CA . THR E 1 124 ? 97.833 15.419 -13.589 1.00 41.27 121 THR E CA 1
ATOM 7951 C C . THR E 1 124 ? 98.527 15.971 -14.814 1.00 42.82 121 THR E C 1
ATOM 7952 O O . THR E 1 124 ? 97.877 16.514 -15.706 1.00 44.61 121 THR E O 1
ATOM 7956 N N . VAL E 1 125 ? 99.856 15.854 -14.841 1.00 42.28 122 VAL E N 1
ATOM 7957 C CA . VAL E 1 125 ? 100.647 16.396 -15.939 1.00 40.99 122 VAL E CA 1
ATOM 7958 C C . VAL E 1 125 ? 101.520 15.321 -16.529 1.00 43.04 122 VAL E C 1
ATOM 7959 O O . VAL E 1 125 ? 102.139 14.548 -15.802 1.00 44.27 122 VAL E O 1
ATOM 7963 N N . ALA E 1 126 ? 101.575 15.260 -17.847 1.00 43.38 123 ALA E N 1
ATOM 7964 C CA . ALA E 1 126 ? 102.534 14.362 -18.475 1.00 44.55 123 ALA E CA 1
ATOM 7965 C C . ALA E 1 126 ? 103.283 15.082 -19.583 1.00 46.14 123 ALA E C 1
ATOM 7966 O O . ALA E 1 126 ? 102.740 15.990 -20.202 1.00 49.06 123 ALA E O 1
ATOM 7968 N N . TYR E 1 127 ? 104.515 14.663 -19.851 1.00 46.98 124 TYR E N 1
ATOM 7969 C CA . TYR E 1 127 ? 105.231 15.131 -21.027 1.00 48.61 124 TYR E CA 1
ATOM 7970 C C . TYR E 1 127 ? 106.161 14.049 -21.556 1.00 50.73 124 TYR E C 1
ATOM 7971 O O . TYR E 1 127 ? 106.546 13.114 -20.824 1.00 51.06 124 TYR E O 1
ATOM 7980 N N . ILE E 1 128 ? 106.503 14.155 -22.835 1.00 50.55 125 ILE E N 1
ATOM 7981 C CA . ILE E 1 128 ? 107.554 13.309 -23.384 1.00 48.98 125 ILE E CA 1
ATOM 7982 C C . ILE E 1 128 ? 108.817 14.132 -23.527 1.00 50.51 125 ILE E C 1
ATOM 7983 O O . ILE E 1 128 ? 108.862 15.031 -24.348 1.00 53.03 125 ILE E O 1
ATOM 7988 N N . PRO E 1 129 ? 109.848 13.820 -22.723 1.00 50.21 126 PRO E N 1
ATOM 7989 C CA . PRO E 1 129 ? 111.073 14.609 -22.756 1.00 52.21 126 PRO E CA 1
ATOM 7990 C C . PRO E 1 129 ? 111.675 14.511 -24.128 1.00 54.79 126 PRO E C 1
ATOM 7991 O O . PRO E 1 129 ? 111.718 13.436 -24.733 1.00 57.20 126 PRO E O 1
ATOM 7995 N N . LYS E 1 130 ? 112.108 15.654 -24.627 1.00 54.83 127 LYS E N 1
ATOM 7996 C CA . LYS E 1 130 ? 112.826 15.722 -25.869 1.00 57.32 127 LYS E CA 1
ATOM 7997 C C . LYS E 1 130 ? 114.299 15.807 -25.490 1.00 60.91 127 LYS E C 1
ATOM 7998 O O . LYS E 1 130 ? 114.959 14.774 -25.334 1.00 60.55 127 LYS E O 1
ATOM 8004 N N . ASP E 1 131 ? 114.808 17.026 -25.299 1.00 63.40 128 ASP E N 1
ATOM 8005 C CA . ASP E 1 131 ? 116.229 17.188 -24.985 1.00 66.97 128 ASP E CA 1
ATOM 8006 C C . ASP E 1 131 ? 116.520 17.183 -23.487 1.00 65.74 128 ASP E C 1
ATOM 8007 O O . ASP E 1 131 ? 117.656 16.936 -23.060 1.00 65.24 128 ASP E O 1
ATOM 8012 N N . SER E 1 132 ? 115.503 17.471 -22.685 1.00 66.45 129 SER E N 1
ATOM 8013 C CA . SER E 1 132 ? 115.773 17.708 -21.283 1.00 69.24 129 SER E CA 1
ATOM 8014 C C . SER E 1 132 ? 114.762 17.051 -20.375 1.00 64.64 129 SER E C 1
ATOM 8015 O O . SER E 1 132 ? 113.622 16.749 -20.754 1.00 59.67 129 SER E O 1
ATOM 8018 N N . VAL E 1 133 ? 115.192 16.830 -19.147 1.00 64.50 130 VAL E N 1
ATOM 8019 C CA . VAL E 1 133 ? 114.330 16.193 -18.175 1.00 61.73 130 VAL E CA 1
ATOM 8020 C C . VAL E 1 133 ? 114.218 17.145 -17.007 1.00 63.91 130 VAL E C 1
ATOM 8021 O O . VAL E 1 133 ? 115.210 17.435 -16.340 1.00 68.55 130 VAL E O 1
ATOM 8025 N N . ILE E 1 134 ? 113.021 17.670 -16.786 1.00 62.23 131 ILE E N 1
ATOM 8026 C CA . ILE E 1 134 ? 112.824 18.648 -15.723 1.00 61.60 131 ILE E CA 1
ATOM 8027 C C . ILE E 1 134 ? 112.832 17.943 -14.372 1.00 60.55 131 ILE E C 1
ATOM 8028 O O . ILE E 1 134 ? 112.436 16.773 -14.250 1.00 57.79 131 ILE E O 1
ATOM 8033 N N . GLY E 1 135 ? 113.285 18.653 -13.352 1.00 62.04 132 GLY E N 1
ATOM 8034 C CA . GLY E 1 135 ? 113.150 18.153 -12.005 1.00 62.07 132 GLY E CA 1
ATOM 8035 C C . GLY E 1 135 ? 111.678 17.996 -11.708 1.00 59.34 132 GLY E C 1
ATOM 8036 O O . GLY E 1 135 ? 110.895 18.866 -12.079 1.00 60.26 132 GLY E O 1
ATOM 8037 N N . LEU E 1 136 ? 111.296 16.892 -11.064 1.00 60.06 133 LEU E N 1
ATOM 8038 C CA . LEU E 1 136 ? 109.877 16.578 -10.829 1.00 56.25 133 LEU E CA 1
ATOM 8039 C C . LEU E 1 136 ? 109.145 17.687 -10.094 1.00 54.69 133 LEU E C 1
ATOM 8040 O O . LEU E 1 136 ? 108.095 18.147 -10.542 1.00 52.10 133 LEU E O 1
ATOM 8045 N N . SER E 1 137 ? 109.715 18.136 -8.980 1.00 56.02 134 SER E N 1
ATOM 8046 C CA . SER E 1 137 ? 109.009 19.060 -8.113 1.00 53.74 134 SER E CA 1
ATOM 8047 C C . SER E 1 137 ? 108.722 20.409 -8.779 1.00 52.25 134 SER E C 1
ATOM 8048 O O . SER E 1 137 ? 107.907 21.189 -8.283 1.00 51.69 134 SER E O 1
ATOM 8051 N N . LYS E 1 138 ? 109.367 20.671 -9.910 1.00 53.56 135 LYS E N 1
ATOM 8052 C CA . LYS E 1 138 ? 109.138 21.920 -10.634 1.00 53.93 135 LYS E CA 1
ATOM 8053 C C . LYS E 1 138 ? 107.819 21.831 -11.379 1.00 53.83 135 LYS E C 1
ATOM 8054 O O . LYS E 1 138 ? 107.222 22.843 -11.718 1.00 54.54 135 LYS E O 1
ATOM 8060 N N . ILE E 1 139 ? 107.374 20.613 -11.657 1.00 52.89 136 ILE E N 1
ATOM 8061 C CA . ILE E 1 139 ? 106.080 20.442 -12.291 1.00 51.88 136 ILE E CA 1
ATOM 8062 C C . ILE E 1 139 ? 104.996 20.853 -11.292 1.00 52.02 136 ILE E C 1
ATOM 8063 O O . ILE E 1 139 ? 104.092 21.628 -11.635 1.00 49.93 136 ILE E O 1
ATOM 8068 N N . ASN E 1 140 ? 105.083 20.335 -10.061 1.00 52.21 137 ASN E N 1
ATOM 8069 C CA . ASN E 1 140 ? 104.174 20.768 -8.992 1.00 49.17 137 ASN E CA 1
ATOM 8070 C C . ASN E 1 140 ? 104.212 22.308 -8.806 1.00 52.07 137 ASN E C 1
ATOM 8071 O O . ASN E 1 140 ? 103.173 22.933 -8.610 1.00 51.94 137 ASN E O 1
ATOM 8076 N N A ARG E 1 141 ? 105.404 22.898 -8.867 0.42 52.66 138 ARG E N 1
ATOM 8077 N N B ARG E 1 141 ? 105.403 22.898 -8.869 0.58 52.58 138 ARG E N 1
ATOM 8078 C CA A ARG E 1 141 ? 105.551 24.331 -8.611 0.42 54.09 138 ARG E CA 1
ATOM 8079 C CA B ARG E 1 141 ? 105.558 24.329 -8.612 0.58 54.07 138 ARG E CA 1
ATOM 8080 C C A ARG E 1 141 ? 104.936 25.203 -9.711 0.42 54.32 138 ARG E C 1
ATOM 8081 C C B ARG E 1 141 ? 104.916 25.188 -9.709 0.58 54.34 138 ARG E C 1
ATOM 8082 O O A ARG E 1 141 ? 104.332 26.240 -9.431 0.42 54.62 138 ARG E O 1
ATOM 8083 O O B ARG E 1 141 ? 104.278 26.205 -9.427 0.58 54.45 138 ARG E O 1
ATOM 8098 N N . ILE E 1 142 ? 105.067 24.772 -10.958 1.00 53.73 139 ILE E N 1
ATOM 8099 C CA . ILE E 1 142 ? 104.429 25.480 -12.056 1.00 53.98 139 ILE E CA 1
ATOM 8100 C C . ILE E 1 142 ? 102.909 25.439 -11.994 1.00 53.74 139 ILE E C 1
ATOM 8101 O O . ILE E 1 142 ? 102.239 26.437 -12.282 1.00 55.61 139 ILE E O 1
ATOM 8106 N N . VAL E 1 143 ? 102.368 24.286 -11.603 1.00 52.44 140 VAL E N 1
ATOM 8107 C CA . VAL E 1 143 ? 100.935 24.143 -11.465 1.00 48.81 140 VAL E CA 1
ATOM 8108 C C . VAL E 1 143 ? 100.425 25.104 -10.402 1.00 48.47 140 VAL E C 1
ATOM 8109 O O . VAL E 1 143 ? 99.436 25.788 -10.629 1.00 46.84 140 VAL E O 1
ATOM 8113 N N A GLN E 1 144 ? 101.096 25.148 -9.254 0.37 49.47 141 GLN E N 1
ATOM 8114 N N B GLN E 1 144 ? 101.085 25.149 -9.244 0.63 49.28 141 GLN E N 1
ATOM 8115 C CA A GLN E 1 144 ? 100.628 25.978 -8.148 0.37 51.09 141 GLN E CA 1
ATOM 8116 C CA B GLN E 1 144 ? 100.619 26.010 -8.152 0.63 50.82 141 GLN E CA 1
ATOM 8117 C C A GLN E 1 144 ? 100.967 27.464 -8.327 0.37 52.48 141 GLN E C 1
ATOM 8118 C C B GLN E 1 144 ? 100.881 27.486 -8.412 0.63 52.41 141 GLN E C 1
ATOM 8119 O O A GLN E 1 144 ? 100.419 28.303 -7.626 0.37 53.07 141 GLN E O 1
ATOM 8120 O O B GLN E 1 144 ? 100.211 28.337 -7.841 0.63 52.88 141 GLN E O 1
ATOM 8131 N N . PHE E 1 145 ? 101.842 27.786 -9.279 1.00 53.10 142 PHE E N 1
ATOM 8132 C CA . PHE E 1 145 ? 102.142 29.180 -9.595 1.00 55.79 142 PHE E CA 1
ATOM 8133 C C . PHE E 1 145 ? 100.918 29.761 -10.287 1.00 56.46 142 PHE E C 1
ATOM 8134 O O . PHE E 1 145 ? 100.368 30.778 -9.859 1.00 57.00 142 PHE E O 1
ATOM 8142 N N . PHE E 1 146 ? 100.479 29.080 -11.337 1.00 54.36 143 PHE E N 1
ATOM 8143 C CA . PHE E 1 146 ? 99.280 29.496 -12.076 1.00 54.33 143 PHE E CA 1
ATOM 8144 C C . PHE E 1 146 ? 97.973 29.390 -11.295 1.00 52.22 143 PHE E C 1
ATOM 8145 O O . PHE E 1 146 ? 97.012 30.119 -11.571 1.00 53.02 143 PHE E O 1
ATOM 8153 N N . ALA E 1 147 ? 97.945 28.499 -10.308 1.00 49.01 144 ALA E N 1
ATOM 8154 C CA . ALA E 1 147 ? 96.755 28.350 -9.490 1.00 47.50 144 ALA E CA 1
ATOM 8155 C C . ALA E 1 147 ? 96.574 29.502 -8.499 1.00 51.16 144 ALA E C 1
ATOM 8156 O O . ALA E 1 147 ? 95.452 29.801 -8.104 1.00 53.20 144 ALA E O 1
ATOM 8158 N N . GLN E 1 148 ? 97.670 30.125 -8.080 1.00 49.89 145 GLN E N 1
ATOM 8159 C CA . GLN E 1 148 ? 97.587 31.206 -7.115 1.00 52.43 145 GLN E CA 1
ATOM 8160 C C . GLN E 1 148 ? 97.261 32.466 -7.877 1.00 54.02 145 GLN E C 1
ATOM 8161 O O . GLN E 1 148 ? 98.026 33.429 -7.856 1.00 55.04 145 GLN E O 1
ATOM 8167 N N . ARG E 1 149 ? 96.148 32.437 -8.598 1.00 54.65 146 ARG E N 1
ATOM 8168 C CA . ARG E 1 149 ? 95.592 33.623 -9.233 1.00 55.04 146 ARG E CA 1
ATOM 8169 C C . ARG E 1 149 ? 94.089 33.451 -9.194 1.00 55.64 146 ARG E C 1
ATOM 8170 O O . ARG E 1 149 ? 93.593 32.327 -9.041 1.00 51.99 146 ARG E O 1
ATOM 8178 N N . PRO E 1 150 ? 93.350 34.557 -9.349 1.00 59.07 147 PRO E N 1
ATOM 8179 C CA . PRO E 1 150 ? 91.926 34.384 -9.605 1.00 58.63 147 PRO E CA 1
ATOM 8180 C C . PRO E 1 150 ? 91.845 33.678 -10.934 1.00 57.04 147 PRO E C 1
ATOM 8181 O O . PRO E 1 150 ? 92.453 34.114 -11.917 1.00 59.89 147 PRO E O 1
ATOM 8185 N N . GLN E 1 151 ? 91.124 32.574 -10.971 1.00 51.87 148 GLN E N 1
ATOM 8186 C CA . GLN E 1 151 ? 91.085 31.800 -12.194 1.00 52.74 148 GLN E CA 1
ATOM 8187 C C . GLN E 1 151 ? 89.707 31.377 -12.682 1.00 53.31 148 GLN E C 1
ATOM 8188 O O . GLN E 1 151 ? 88.690 31.430 -11.973 1.00 53.20 148 GLN E O 1
ATOM 8194 N N . VAL E 1 152 ? 89.737 30.956 -13.933 1.00 52.60 149 VAL E N 1
ATOM 8195 C CA . VAL E 1 152 ? 88.710 30.167 -14.552 1.00 52.62 149 VAL E CA 1
ATOM 8196 C C . VAL E 1 152 ? 89.415 28.846 -14.925 1.00 51.47 149 VAL E C 1
ATOM 8197 O O . VAL E 1 152 ? 90.464 28.865 -15.560 1.00 50.89 149 VAL E O 1
ATOM 8201 N N . GLN E 1 153 ? 88.846 27.711 -14.514 1.00 49.01 150 GLN E N 1
ATOM 8202 C CA . GLN E 1 153 ? 89.532 26.419 -14.618 1.00 47.95 150 GLN E CA 1
ATOM 8203 C C . GLN E 1 153 ? 90.048 26.102 -16.020 1.00 48.84 150 GLN E C 1
ATOM 8204 O O . GLN E 1 153 ? 91.163 25.587 -16.190 1.00 48.09 150 GLN E O 1
ATOM 8210 N N . GLU E 1 154 ? 89.238 26.447 -17.009 1.00 50.20 151 GLU E N 1
ATOM 8211 C CA . GLU E 1 154 ? 89.568 26.270 -18.414 1.00 54.27 151 GLU E CA 1
ATOM 8212 C C . GLU E 1 154 ? 90.792 27.054 -18.839 1.00 55.20 151 GLU E C 1
ATOM 8213 O O . GLU E 1 154 ? 91.566 26.575 -19.655 1.00 57.68 151 GLU E O 1
ATOM 8219 N N . ARG E 1 155 ? 90.963 28.254 -18.290 1.00 53.33 152 ARG E N 1
ATOM 8220 C CA . ARG E 1 155 ? 92.118 29.088 -18.624 1.00 55.63 152 ARG E CA 1
ATOM 8221 C C . ARG E 1 155 ? 93.341 28.580 -17.888 1.00 56.07 152 ARG E C 1
ATOM 8222 O O . ARG E 1 155 ? 94.436 28.458 -18.461 1.00 59.08 152 ARG E O 1
ATOM 8230 N N . LEU E 1 156 ? 93.160 28.290 -16.608 1.00 52.25 153 LEU E N 1
ATOM 8231 C CA . LEU E 1 156 ? 94.270 27.819 -15.792 1.00 51.93 153 LEU E CA 1
ATOM 8232 C C . LEU E 1 156 ? 94.973 26.610 -16.425 1.00 51.72 153 LEU E C 1
ATOM 8233 O O . LEU E 1 156 ? 96.223 26.537 -16.450 1.00 51.48 153 LEU E O 1
ATOM 8238 N N . THR E 1 157 ? 94.166 25.679 -16.946 1.00 46.53 154 THR E N 1
ATOM 8239 C CA . THR E 1 157 ? 94.689 24.462 -17.559 1.00 44.94 154 THR E CA 1
ATOM 8240 C C . THR E 1 157 ? 95.505 24.720 -18.828 1.00 49.62 154 THR E C 1
ATOM 8241 O O . THR E 1 157 ? 96.527 24.059 -19.060 1.00 52.93 154 THR E O 1
ATOM 8245 N N . GLN E 1 158 ? 95.020 25.641 -19.660 1.00 49.80 155 GLN E N 1
ATOM 8246 C CA . GLN E 1 158 ? 95.702 26.083 -20.870 1.00 53.62 155 GLN E CA 1
ATOM 8247 C C . GLN E 1 158 ? 97.007 26.805 -20.550 1.00 55.09 155 GLN E C 1
ATOM 8248 O O . GLN E 1 158 ? 97.989 26.659 -21.277 1.00 54.59 155 GLN E O 1
ATOM 8254 N N . GLN E 1 159 ? 96.996 27.614 -19.491 1.00 55.83 156 GLN E N 1
ATOM 8255 C CA . GLN E 1 159 ? 98.196 28.340 -19.060 1.00 55.99 156 GLN E CA 1
ATOM 8256 C C . GLN E 1 159 ? 99.285 27.389 -18.622 1.00 54.96 156 GLN E C 1
ATOM 8257 O O . GLN E 1 159 ? 100.432 27.548 -19.034 1.00 53.42 156 GLN E O 1
ATOM 8263 N N . ILE E 1 160 ? 98.931 26.389 -17.807 1.00 54.42 157 ILE E N 1
ATOM 8264 C CA . ILE E 1 160 ? 99.936 25.419 -17.328 1.00 53.65 157 ILE E CA 1
ATOM 8265 C C . ILE E 1 160 ? 100.555 24.679 -18.506 1.00 53.33 157 ILE E C 1
ATOM 8266 O O . ILE E 1 160 ? 101.759 24.476 -18.571 1.00 55.17 157 ILE E O 1
ATOM 8271 N N . LEU E 1 161 ? 99.718 24.336 -19.472 1.00 54.11 158 LEU E N 1
ATOM 8272 C CA . LEU E 1 161 ? 100.156 23.612 -20.655 1.00 52.29 158 LEU E CA 1
ATOM 8273 C C . LEU E 1 161 ? 101.175 24.406 -21.504 1.00 52.60 158 LEU E C 1
ATOM 8274 O O . LEU E 1 161 ? 102.235 23.886 -21.863 1.00 54.55 158 LEU E O 1
ATOM 8279 N N . LEU E 1 162 ? 100.858 25.654 -21.840 1.00 52.25 159 LEU E N 1
ATOM 8280 C CA . LEU E 1 162 ? 101.774 26.446 -22.657 1.00 54.86 159 LEU E CA 1
ATOM 8281 C C . LEU E 1 162 ? 103.098 26.718 -21.925 1.00 56.62 159 LEU E C 1
ATOM 8282 O O . LEU E 1 162 ? 104.172 26.684 -22.528 1.00 59.07 159 LEU E O 1
ATOM 8287 N N . ALA E 1 163 ? 103.010 26.961 -20.624 1.00 56.04 160 ALA E N 1
ATOM 8288 C CA . ALA E 1 163 ? 104.191 27.261 -19.829 1.00 58.89 160 ALA E CA 1
ATOM 8289 C C . ALA E 1 163 ? 105.176 26.088 -19.825 1.00 60.17 160 ALA E C 1
ATOM 8290 O O . ALA E 1 163 ? 106.389 26.270 -20.062 1.00 61.50 160 ALA E O 1
ATOM 8292 N N . LEU E 1 164 ? 104.655 24.891 -19.556 1.00 57.96 161 LEU E N 1
ATOM 8293 C CA . LEU E 1 164 ? 105.482 23.689 -19.573 1.00 56.12 161 LEU E CA 1
ATOM 8294 C C . LEU E 1 164 ? 106.052 23.429 -20.960 1.00 56.36 161 LEU E C 1
ATOM 8295 O O . LEU E 1 164 ? 107.207 23.073 -21.080 1.00 59.69 161 LEU E O 1
ATOM 8300 N N . GLN E 1 165 ? 105.248 23.615 -22.003 1.00 55.14 162 GLN E N 1
ATOM 8301 C CA . GLN E 1 165 ? 105.722 23.422 -23.365 1.00 58.10 162 GLN E CA 1
ATOM 8302 C C . GLN E 1 165 ? 106.927 24.326 -23.645 1.00 61.02 162 GLN E C 1
ATOM 8303 O O . GLN E 1 165 ? 107.899 23.930 -24.279 1.00 64.24 162 GLN E O 1
ATOM 8309 N N . THR E 1 166 ? 106.829 25.549 -23.157 1.00 61.38 163 THR E N 1
ATOM 8310 C CA . THR E 1 166 ? 107.828 26.582 -23.369 1.00 62.83 163 THR E CA 1
ATOM 8311 C C . THR E 1 166 ? 109.123 26.242 -22.637 1.00 62.75 163 THR E C 1
ATOM 8312 O O . THR E 1 166 ? 110.211 26.371 -23.180 1.00 64.32 163 THR E O 1
ATOM 8316 N N . LEU E 1 167 ? 108.991 25.792 -21.398 1.00 62.97 164 LEU E N 1
ATOM 8317 C CA . LEU E 1 167 ? 110.140 25.459 -20.576 1.00 64.02 164 LEU E CA 1
ATOM 8318 C C . LEU E 1 167 ? 110.814 24.181 -20.989 1.00 63.46 164 LEU E C 1
ATOM 8319 O O . LEU E 1 167 ? 112.002 24.019 -20.755 1.00 64.03 164 LEU E O 1
ATOM 8324 N N . LEU E 1 168 ? 110.048 23.246 -21.548 1.00 60.67 165 LEU E N 1
ATOM 8325 C CA . LEU E 1 168 ? 110.585 21.930 -21.838 1.00 59.12 165 LEU E CA 1
ATOM 8326 C C . LEU E 1 168 ? 111.072 21.831 -23.270 1.00 61.73 165 LEU E C 1
ATOM 8327 O O . LEU E 1 168 ? 111.719 20.852 -23.636 1.00 64.66 165 LEU E O 1
ATOM 8332 N N . GLY E 1 169 ? 110.769 22.833 -24.086 1.00 66.86 166 GLY E N 1
ATOM 8333 C CA . GLY E 1 169 ? 111.220 22.813 -25.468 1.00 69.16 166 GLY E CA 1
ATOM 8334 C C . GLY E 1 169 ? 110.603 21.688 -26.283 1.00 66.56 166 GLY E C 1
ATOM 8335 O O . GLY E 1 169 ? 111.204 21.182 -27.227 1.00 68.32 166 GLY E O 1
ATOM 8336 N N . THR E 1 170 ? 109.396 21.285 -25.905 1.00 63.84 167 THR E N 1
ATOM 8337 C CA . THR E 1 170 ? 108.630 20.310 -26.676 1.00 63.01 167 THR E CA 1
ATOM 8338 C C . THR E 1 170 ? 107.135 20.633 -26.603 1.00 62.34 167 THR E C 1
ATOM 8339 O O . THR E 1 170 ? 106.651 21.114 -25.584 1.00 62.88 167 THR E O 1
ATOM 8343 N N . ASN E 1 171 ? 106.401 20.377 -27.679 1.00 62.08 168 ASN E N 1
ATOM 8344 C CA . ASN E 1 171 ? 104.934 20.493 -27.606 1.00 60.30 168 ASN E CA 1
ATOM 8345 C C . ASN E 1 171 ? 104.221 19.306 -26.944 1.00 55.34 168 ASN E C 1
ATOM 8346 O O . ASN E 1 171 ? 103.012 19.352 -26.715 1.00 51.81 168 ASN E O 1
ATOM 8351 N N . ASN E 1 172 ? 104.970 18.254 -26.628 1.00 56.00 169 ASN E N 1
ATOM 8352 C CA . ASN E 1 172 ? 104.356 17.022 -26.122 1.00 51.96 169 ASN E CA 1
ATOM 8353 C C . ASN E 1 172 ? 104.153 17.053 -24.631 1.00 50.46 169 ASN E C 1
ATOM 8354 O O . ASN E 1 172 ? 104.959 16.548 -23.868 1.00 50.30 169 ASN E O 1
ATOM 8359 N N . VAL E 1 173 ? 103.058 17.681 -24.239 1.00 51.05 170 VAL E N 1
ATOM 8360 C CA . VAL E 1 173 ? 102.712 17.899 -22.849 1.00 49.31 170 VAL E CA 1
ATOM 8361 C C . VAL E 1 173 ? 101.196 17.780 -22.771 1.00 50.49 170 VAL E C 1
ATOM 8362 O O . VAL E 1 173 ? 100.496 18.115 -23.737 1.00 54.55 170 VAL E O 1
ATOM 8366 N N . ALA E 1 174 ? 100.686 17.303 -21.634 1.00 45.33 171 ALA E N 1
ATOM 8367 C CA . ALA E 1 174 ? 99.244 17.173 -21.439 1.00 43.19 171 ALA E CA 1
ATOM 8368 C C . ALA E 1 174 ? 98.926 17.560 -20.009 1.00 43.75 171 ALA E C 1
ATOM 8369 O O . ALA E 1 174 ? 99.700 17.263 -19.102 1.00 47.91 171 ALA E O 1
ATOM 8371 N N . VAL E 1 175 ? 97.824 18.262 -19.803 1.00 42.37 172 VAL E N 1
ATOM 8372 C CA . VAL E 1 175 ? 97.463 18.689 -18.463 1.00 43.88 172 VAL E CA 1
ATOM 8373 C C . VAL E 1 175 ? 96.002 18.352 -18.217 1.00 46.01 172 VAL E C 1
ATOM 8374 O O . VAL E 1 175 ? 95.161 18.625 -19.062 1.00 48.21 172 VAL E O 1
ATOM 8378 N N . SER E 1 176 ? 95.701 17.735 -17.079 1.00 46.20 173 SER E N 1
ATOM 8379 C CA . SER E 1 176 ? 94.299 17.506 -16.699 1.00 46.27 173 SER E CA 1
ATOM 8380 C C . SER E 1 176 ? 94.119 17.973 -15.276 1.00 44.92 173 SER E C 1
ATOM 8381 O O . SER E 1 176 ? 94.960 17.708 -14.410 1.00 47.76 173 SER E O 1
ATOM 8384 N N . ILE E 1 177 ? 93.024 18.665 -15.030 1.00 43.84 174 ILE E N 1
ATOM 8385 C CA . ILE E 1 177 ? 92.728 19.134 -13.696 1.00 43.22 174 ILE E CA 1
ATOM 8386 C C . ILE E 1 177 ? 91.311 18.691 -13.319 1.00 43.95 174 ILE E C 1
ATOM 8387 O O . ILE E 1 177 ? 90.368 18.895 -14.084 1.00 44.68 174 ILE E O 1
ATOM 8392 N N . ASP E 1 178 ? 91.165 18.127 -12.124 1.00 45.55 175 ASP E N 1
ATOM 8393 C CA . ASP E 1 178 ? 89.854 17.764 -11.575 1.00 49.23 175 ASP E CA 1
ATOM 8394 C C . ASP E 1 178 ? 89.644 18.573 -10.291 1.00 47.34 175 ASP E C 1
ATOM 8395 O O . ASP E 1 178 ? 90.494 18.551 -9.406 1.00 48.74 175 ASP E O 1
ATOM 8400 N N . ALA E 1 179 ? 88.546 19.309 -10.189 1.00 43.05 176 ALA E N 1
ATOM 8401 C CA . ALA E 1 179 ? 88.391 20.245 -9.077 1.00 43.94 176 ALA E CA 1
ATOM 8402 C C . ALA E 1 179 ? 86.948 20.493 -8.589 1.00 45.30 176 ALA E C 1
ATOM 8403 O O . ALA E 1 179 ? 85.986 20.399 -9.356 1.00 48.03 176 ALA E O 1
ATOM 8405 N N . VAL E 1 180 ? 86.822 20.776 -7.294 1.00 43.13 177 VAL E N 1
ATOM 8406 C CA . VAL E 1 180 ? 85.572 21.216 -6.659 1.00 40.45 177 VAL E CA 1
ATOM 8407 C C . VAL E 1 180 ? 85.651 22.735 -6.512 1.00 44.60 177 VAL E C 1
ATOM 8408 O O . VAL E 1 180 ? 86.680 23.269 -6.051 1.00 46.67 177 VAL E O 1
ATOM 8412 N N . HIS E 1 181 ? 84.622 23.429 -6.994 1.00 44.15 178 HIS E N 1
ATOM 8413 C CA . HIS E 1 181 ? 84.522 24.876 -6.874 1.00 45.91 178 HIS E CA 1
ATOM 8414 C C . HIS E 1 181 ? 83.543 25.192 -5.783 1.00 45.22 178 HIS E C 1
ATOM 8415 O O . HIS E 1 181 ? 82.367 24.823 -5.872 1.00 46.61 178 HIS E O 1
ATOM 8422 N N . TYR E 1 182 ? 83.999 25.882 -4.752 1.00 42.75 179 TYR E N 1
ATOM 8423 C CA . TYR E 1 182 ? 83.066 26.305 -3.718 1.00 43.97 179 TYR E CA 1
ATOM 8424 C C . TYR E 1 182 ? 82.079 27.380 -4.172 1.00 48.38 179 TYR E C 1
ATOM 8425 O O . TYR E 1 182 ? 81.096 27.632 -3.476 1.00 50.91 179 TYR E O 1
ATOM 8434 N N A CYS E 1 183 ? 82.275 27.972 -5.345 0.42 49.87 180 CYS E N 1
ATOM 8435 N N B CYS E 1 183 ? 82.327 27.973 -5.348 0.58 49.80 180 CYS E N 1
ATOM 8436 C CA A CYS E 1 183 ? 81.253 28.889 -5.866 0.42 52.86 180 CYS E CA 1
ATOM 8437 C CA B CYS E 1 183 ? 81.357 28.874 -6.004 0.58 52.78 180 CYS E CA 1
ATOM 8438 C C A CYS E 1 183 ? 80.027 28.115 -6.377 0.42 53.68 180 CYS E C 1
ATOM 8439 C C B CYS E 1 183 ? 80.039 28.119 -6.302 0.58 53.49 180 CYS E C 1
ATOM 8440 O O A CYS E 1 183 ? 79.033 28.714 -6.785 0.42 56.58 180 CYS E O 1
ATOM 8441 O O B CYS E 1 183 ? 78.990 28.737 -6.481 0.58 56.31 180 CYS E O 1
ATOM 8446 N N . VAL E 1 184 ? 80.123 26.786 -6.356 1.00 51.79 181 VAL E N 1
ATOM 8447 C CA . VAL E 1 184 ? 79.029 25.873 -6.764 1.00 52.39 181 VAL E CA 1
ATOM 8448 C C . VAL E 1 184 ? 78.502 25.065 -5.557 1.00 51.02 181 VAL E C 1
ATOM 8449 O O . VAL E 1 184 ? 77.296 24.804 -5.434 1.00 52.28 181 VAL E O 1
ATOM 8453 N N . LYS E 1 185 ? 79.428 24.670 -4.679 1.00 47.59 182 LYS E N 1
ATOM 8454 C CA . LYS E 1 185 ? 79.152 23.875 -3.475 1.00 44.71 182 LYS E CA 1
ATOM 8455 C C . LYS E 1 185 ? 78.626 24.684 -2.260 1.00 45.90 182 LYS E C 1
ATOM 8456 O O . LYS E 1 185 ? 77.734 24.224 -1.549 1.00 48.50 182 LYS E O 1
ATOM 8462 N N . ALA E 1 186 ? 79.198 25.862 -2.001 1.00 55.26 183 ALA E N 1
ATOM 8463 C CA . ALA E 1 186 ? 78.935 26.543 -0.743 1.00 55.85 183 ALA E CA 1
ATOM 8464 C C . ALA E 1 186 ? 77.943 27.686 -0.934 1.00 57.44 183 ALA E C 1
ATOM 8465 O O . ALA E 1 186 ? 77.568 28.362 0.023 1.00 60.25 183 ALA E O 1
ATOM 8467 N N . ARG E 1 187 ? 77.523 27.867 -2.181 1.00 56.24 184 ARG E N 1
ATOM 8468 C CA . ARG E 1 187 ? 76.797 29.053 -2.621 1.00 62.59 184 ARG E CA 1
ATOM 8469 C C . ARG E 1 187 ? 75.872 28.689 -3.794 1.00 60.46 184 ARG E C 1
ATOM 8470 O O . ARG E 1 187 ? 76.109 27.684 -4.499 1.00 55.54 184 ARG E O 1
ATOM 8478 N N . GLY E 1 188 ? 74.820 29.487 -3.987 1.00 59.46 185 GLY E N 1
ATOM 8479 C CA . GLY E 1 188 ? 73.891 29.301 -5.091 1.00 60.99 185 GLY E CA 1
ATOM 8480 C C . GLY E 1 188 ? 73.197 27.943 -5.117 1.00 55.98 185 GLY E C 1
ATOM 8481 O O . GLY E 1 188 ? 72.400 27.627 -4.229 1.00 55.56 185 GLY E O 1
ATOM 8482 N N . ILE E 1 189 ? 73.499 27.132 -6.131 1.00 53.23 186 ILE E N 1
ATOM 8483 C CA . ILE E 1 189 ? 72.868 25.814 -6.269 1.00 49.17 186 ILE E CA 1
ATOM 8484 C C . ILE E 1 189 ? 73.282 24.838 -5.132 1.00 53.35 186 ILE E C 1
ATOM 8485 O O . ILE E 1 189 ? 72.566 23.876 -4.816 1.00 51.17 186 ILE E O 1
ATOM 8490 N N . ARG E 1 190 ? 74.424 25.102 -4.505 1.00 53.21 187 ARG E N 1
ATOM 8491 C CA . ARG E 1 190 ? 74.933 24.272 -3.400 1.00 50.10 187 ARG E CA 1
ATOM 8492 C C . ARG E 1 190 ? 74.988 22.773 -3.694 1.00 48.62 187 ARG E C 1
ATOM 8493 O O . ARG E 1 190 ? 74.556 21.934 -2.875 1.00 47.70 187 ARG E O 1
ATOM 8501 N N . ASP E 1 191 ? 75.509 22.448 -4.870 1.00 47.21 188 ASP E N 1
ATOM 8502 C CA . ASP E 1 191 ? 75.696 21.057 -5.244 1.00 48.64 188 ASP E CA 1
ATOM 8503 C C . ASP E 1 191 ? 76.936 20.486 -4.517 1.00 48.14 188 ASP E C 1
ATOM 8504 O O . ASP E 1 191 ? 78.089 20.841 -4.826 1.00 50.19 188 ASP E O 1
ATOM 8509 N N . ALA E 1 192 ? 76.666 19.641 -3.528 1.00 47.18 189 ALA E N 1
ATOM 8510 C CA . ALA E 1 192 ? 77.674 19.092 -2.622 1.00 51.67 189 ALA E CA 1
ATOM 8511 C C . ALA E 1 192 ? 78.511 17.950 -3.205 1.00 50.55 189 ALA E C 1
ATOM 8512 O O . ALA E 1 192 ? 79.495 17.521 -2.584 1.00 48.22 189 ALA E O 1
ATOM 8514 N N . THR E 1 193 ? 78.116 17.440 -4.368 1.00 49.57 190 THR E N 1
ATOM 8515 C CA . THR E 1 193 ? 78.759 16.251 -4.914 1.00 46.36 190 THR E CA 1
ATOM 8516 C C . THR E 1 193 ? 79.538 16.454 -6.220 1.00 43.37 190 THR E C 1
ATOM 8517 O O . THR E 1 193 ? 80.360 15.610 -6.576 1.00 39.91 190 THR E O 1
ATOM 8521 N N . SER E 1 194 ? 79.258 17.524 -6.960 1.00 44.16 191 SER E N 1
ATOM 8522 C CA . SER E 1 194 ? 79.833 17.663 -8.307 1.00 46.21 191 SER E CA 1
ATOM 8523 C C . SER E 1 194 ? 81.294 18.136 -8.349 1.00 45.40 191 SER E C 1
ATOM 8524 O O . SER E 1 194 ? 81.803 18.743 -7.411 1.00 45.93 191 SER E O 1
ATOM 8527 N N . ALA E 1 195 ? 81.966 17.851 -9.459 1.00 43.75 192 ALA E N 1
ATOM 8528 C CA . ALA E 1 195 ? 83.328 18.316 -9.659 1.00 43.40 192 ALA E CA 1
ATOM 8529 C C . ALA E 1 195 ? 83.466 18.521 -11.138 1.00 43.36 192 ALA E C 1
ATOM 8530 O O . ALA E 1 195 ? 82.638 18.030 -11.923 1.00 43.34 192 ALA E O 1
ATOM 8532 N N . THR E 1 196 ? 84.508 19.251 -11.512 1.00 42.79 193 THR E N 1
ATOM 8533 C CA . THR E 1 196 ? 84.714 19.656 -12.886 1.00 43.12 193 THR E CA 1
ATOM 8534 C C . THR E 1 196 ? 86.096 19.193 -13.372 1.00 43.77 193 THR E C 1
ATOM 8535 O O . THR E 1 196 ? 87.111 19.407 -12.697 1.00 42.41 193 THR E O 1
ATOM 8539 N N . THR E 1 197 ? 86.133 18.578 -14.549 1.00 43.74 194 THR E N 1
ATOM 8540 C CA . THR E 1 197 ? 87.395 18.184 -15.159 1.00 43.94 194 THR E CA 1
ATOM 8541 C C . THR E 1 197 ? 87.641 18.920 -16.440 1.00 45.71 194 THR E C 1
ATOM 8542 O O . THR E 1 197 ? 86.740 19.045 -17.259 1.00 50.82 194 THR E O 1
ATOM 8546 N N . THR E 1 198 ? 88.865 19.417 -16.598 1.00 46.56 195 THR E N 1
ATOM 8547 C CA . THR E 1 198 ? 89.299 20.094 -17.806 1.00 48.50 195 THR E CA 1
ATOM 8548 C C . THR E 1 198 ? 90.610 19.481 -18.256 1.00 50.38 195 THR E C 1
ATOM 8549 O O . THR E 1 198 ? 91.434 19.042 -17.424 1.00 48.13 195 THR E O 1
ATOM 8553 N N . THR E 1 199 ? 90.822 19.446 -19.564 1.00 52.44 196 THR E N 1
ATOM 8554 C CA . THR E 1 199 ? 92.046 18.874 -20.073 1.00 52.92 196 THR E CA 1
ATOM 8555 C C . THR E 1 199 ? 92.603 19.708 -21.217 1.00 53.53 196 THR E C 1
ATOM 8556 O O . THR E 1 199 ? 91.856 20.155 -22.073 1.00 56.61 196 THR E O 1
ATOM 8560 N N . SER E 1 200 ? 93.919 19.948 -21.192 1.00 48.92 197 SER E N 1
ATOM 8561 C CA . SER E 1 200 ? 94.605 20.585 -22.306 1.00 50.88 197 SER E CA 1
ATOM 8562 C C . SER E 1 200 ? 95.734 19.672 -22.805 1.00 51.52 197 SER E C 1
ATOM 8563 O O . SER E 1 200 ? 96.633 19.291 -22.038 1.00 51.97 197 SER E O 1
ATOM 8566 N N . LEU E 1 201 ? 95.689 19.337 -24.090 1.00 51.39 198 LEU E N 1
ATOM 8567 C CA . LEU E 1 201 ? 96.574 18.330 -24.682 1.00 47.63 198 LEU E CA 1
ATOM 8568 C C . LEU E 1 201 ? 97.395 18.935 -25.809 1.00 49.97 198 LEU E C 1
ATOM 8569 O O . LEU E 1 201 ? 96.823 19.518 -26.739 1.00 51.39 198 LEU E O 1
ATOM 8574 N N . GLY E 1 202 ? 98.719 18.770 -25.761 1.00 48.81 199 GLY E N 1
ATOM 8575 C CA . GLY E 1 202 ? 99.572 19.331 -26.796 1.00 49.35 199 GLY E CA 1
ATOM 8576 C C . GLY E 1 202 ? 100.382 18.305 -27.571 1.00 50.41 199 GLY E C 1
ATOM 8577 O O . GLY E 1 202 ? 100.629 17.178 -27.091 1.00 48.83 199 GLY E O 1
ATOM 8578 N N . GLY E 1 203 ? 100.805 18.694 -28.772 1.00 51.70 200 GLY E N 1
ATOM 8579 C CA . GLY E 1 203 ? 101.552 17.799 -29.635 1.00 54.23 200 GLY E CA 1
ATOM 8580 C C . GLY E 1 203 ? 100.914 16.419 -29.747 1.00 55.95 200 GLY E C 1
ATOM 8581 O O . GLY E 1 203 ? 99.718 16.316 -30.027 1.00 59.15 200 GLY E O 1
ATOM 8582 N N . LEU E 1 204 ? 101.699 15.367 -29.495 1.00 54.23 201 LEU E N 1
ATOM 8583 C CA . LEU E 1 204 ? 101.237 13.988 -29.654 1.00 55.72 201 LEU E CA 1
ATOM 8584 C C . LEU E 1 204 ? 100.060 13.656 -28.759 1.00 51.86 201 LEU E C 1
ATOM 8585 O O . LEU E 1 204 ? 99.272 12.784 -29.076 1.00 49.51 201 LEU E O 1
ATOM 8590 N N . PHE E 1 205 ? 99.979 14.304 -27.603 1.00 51.21 202 PHE E N 1
ATOM 8591 C CA . PHE E 1 205 ? 98.845 14.066 -26.728 1.00 48.43 202 PHE E CA 1
ATOM 8592 C C . PHE E 1 205 ? 97.545 14.534 -27.394 1.00 51.20 202 PHE E C 1
ATOM 8593 O O . PHE E 1 205 ? 96.462 14.057 -27.057 1.00 48.34 202 PHE E O 1
ATOM 8601 N N . LYS E 1 206 ? 97.627 15.438 -28.357 1.00 55.53 203 LYS E N 1
ATOM 8602 C CA . LYS E 1 206 ? 96.382 15.858 -29.007 1.00 60.31 203 LYS E CA 1
ATOM 8603 C C . LYS E 1 206 ? 96.106 15.030 -30.235 1.00 63.34 203 LYS E C 1
ATOM 8604 O O . LYS E 1 206 ? 94.965 14.751 -30.567 1.00 63.47 203 LYS E O 1
ATOM 8610 N N . SER E 1 207 ? 97.175 14.652 -30.913 1.00 66.85 204 SER E N 1
ATOM 8611 C CA . SER E 1 207 ? 97.064 14.226 -32.291 1.00 72.43 204 SER E CA 1
ATOM 8612 C C . SER E 1 207 ? 97.171 12.727 -32.424 1.00 72.79 204 SER E C 1
ATOM 8613 O O . SER E 1 207 ? 96.410 12.116 -33.156 1.00 76.93 204 SER E O 1
ATOM 8616 N N . SER E 1 208 ? 98.123 12.159 -31.690 1.00 72.28 205 SER E N 1
ATOM 8617 C CA . SER E 1 208 ? 98.378 10.710 -31.625 1.00 74.27 205 SER E CA 1
ATOM 8618 C C . SER E 1 208 ? 97.381 9.989 -30.699 1.00 72.52 205 SER E C 1
ATOM 8619 O O . SER E 1 208 ? 97.418 10.150 -29.483 1.00 67.63 205 SER E O 1
ATOM 8622 N N . GLN E 1 209 ? 96.497 9.186 -31.285 1.00 71.66 206 GLN E N 1
ATOM 8623 C CA . GLN E 1 209 ? 95.461 8.498 -30.516 1.00 73.37 206 GLN E CA 1
ATOM 8624 C C . GLN E 1 209 ? 96.016 7.553 -29.441 1.00 68.32 206 GLN E C 1
ATOM 8625 O O . GLN E 1 209 ? 95.517 7.521 -28.329 1.00 68.90 206 GLN E O 1
ATOM 8631 N N A ASN E 1 210 ? 97.069 6.805 -29.730 0.66 66.06 207 ASN E N 1
ATOM 8632 N N B ASN E 1 210 ? 97.031 6.792 -29.824 0.34 66.32 207 ASN E N 1
ATOM 8633 C CA A ASN E 1 210 ? 97.645 6.024 -28.638 0.66 64.45 207 ASN E CA 1
ATOM 8634 C CA B ASN E 1 210 ? 97.905 6.068 -28.912 0.34 64.87 207 ASN E CA 1
ATOM 8635 C C A ASN E 1 210 ? 98.283 6.872 -27.530 0.66 57.73 207 ASN E C 1
ATOM 8636 C C B ASN E 1 210 ? 98.204 6.903 -27.669 0.34 58.42 207 ASN E C 1
ATOM 8637 O O A ASN E 1 210 ? 98.081 6.579 -26.361 0.66 56.68 207 ASN E O 1
ATOM 8638 O O B ASN E 1 210 ? 97.724 6.622 -26.576 0.34 57.33 207 ASN E O 1
ATOM 8647 N N . THR E 1 211 ? 99.014 7.933 -27.866 1.00 54.51 208 THR E N 1
ATOM 8648 C CA . THR E 1 211 ? 99.530 8.782 -26.791 1.00 49.11 208 THR E CA 1
ATOM 8649 C C . THR E 1 211 ? 98.387 9.463 -26.025 1.00 47.88 208 THR E C 1
ATOM 8650 O O . THR E 1 211 ? 98.361 9.468 -24.793 1.00 49.98 208 THR E O 1
ATOM 8654 N N . ARG E 1 212 ? 97.432 10.010 -26.769 1.00 45.37 209 ARG E N 1
ATOM 8655 C CA . ARG E 1 212 ? 96.231 10.621 -26.203 1.00 45.30 209 ARG E CA 1
ATOM 8656 C C . ARG E 1 212 ? 95.415 9.656 -25.326 1.00 47.68 209 ARG E C 1
ATOM 8657 O O . ARG E 1 212 ? 95.020 9.993 -24.204 1.00 48.20 209 ARG E O 1
ATOM 8665 N N . GLN E 1 213 ? 95.147 8.454 -25.821 1.00 47.79 210 GLN E N 1
ATOM 8666 C CA . GLN E 1 213 ? 94.351 7.522 -25.004 1.00 50.50 210 GLN E CA 1
ATOM 8667 C C . GLN E 1 213 ? 95.125 7.037 -23.765 1.00 48.99 210 GLN E C 1
ATOM 8668 O O . GLN E 1 213 ? 94.538 6.885 -22.699 1.00 47.79 210 GLN E O 1
ATOM 8674 N N . GLU E 1 214 ? 96.446 6.843 -23.903 1.00 46.46 211 GLU E N 1
ATOM 8675 C CA . GLU E 1 214 ? 97.283 6.408 -22.787 1.00 48.89 211 GLU E CA 1
ATOM 8676 C C . GLU E 1 214 ? 97.271 7.403 -21.647 1.00 47.41 211 GLU E C 1
ATOM 8677 O O . GLU E 1 214 ? 97.177 7.033 -20.469 1.00 49.86 211 GLU E O 1
ATOM 8683 N N . PHE E 1 215 ? 97.352 8.676 -22.007 1.00 42.33 212 PHE E N 1
ATOM 8684 C CA . PHE E 1 215 ? 97.230 9.727 -21.021 1.00 42.66 212 PHE E CA 1
ATOM 8685 C C . PHE E 1 215 ? 95.859 9.740 -20.366 1.00 43.93 212 PHE E C 1
ATOM 8686 O O . PHE E 1 215 ? 95.741 9.689 -19.144 1.00 44.86 212 PHE E O 1
ATOM 8694 N N . LEU E 1 216 ? 94.820 9.831 -21.197 1.00 46.20 213 LEU E N 1
ATOM 8695 C CA . LEU E 1 216 ? 93.451 9.921 -20.728 1.00 47.94 213 LEU E CA 1
ATOM 8696 C C . LEU E 1 216 ? 93.001 8.674 -19.985 1.00 51.35 213 LEU E C 1
ATOM 8697 O O . LEU E 1 216 ? 92.302 8.769 -18.983 1.00 46.15 213 LEU E O 1
ATOM 8702 N N . ARG E 1 217 ? 93.428 7.501 -20.444 1.00 54.98 214 ARG E N 1
ATOM 8703 C CA . ARG E 1 217 ? 93.075 6.283 -19.716 1.00 62.23 214 ARG E CA 1
ATOM 8704 C C . ARG E 1 217 ? 93.720 6.302 -18.346 1.00 60.68 214 ARG E C 1
ATOM 8705 O O . ARG E 1 217 ? 93.135 5.854 -17.371 1.00 61.66 214 ARG E O 1
ATOM 8713 N N . ALA E 1 218 ? 94.917 6.860 -18.273 1.00 60.00 215 ALA E N 1
ATOM 8714 C CA . ALA E 1 218 ? 95.658 6.878 -17.021 1.00 62.55 215 ALA E CA 1
ATOM 8715 C C . ALA E 1 218 ? 94.983 7.788 -16.001 1.00 63.62 215 ALA E C 1
ATOM 8716 O O . ALA E 1 218 ? 94.895 7.435 -14.829 1.00 67.89 215 ALA E O 1
ATOM 8718 N N . VAL E 1 219 ? 94.484 8.938 -16.447 1.00 59.88 216 VAL E N 1
ATOM 8719 C CA . VAL E 1 219 ? 93.865 9.894 -15.536 1.00 62.71 216 VAL E CA 1
ATOM 8720 C C . VAL E 1 219 ? 92.708 9.278 -14.749 1.00 71.34 216 VAL E C 1
ATOM 8721 O O . VAL E 1 219 ? 92.678 9.341 -13.512 1.00 73.30 216 VAL E O 1
ATOM 8725 N N . ARG E 1 220 ? 91.764 8.686 -15.489 0.92 77.38 217 ARG E N 1
ATOM 8726 C CA . ARG E 1 220 ? 90.568 8.051 -14.931 0.92 86.16 217 ARG E CA 1
ATOM 8727 C C . ARG E 1 220 ? 90.881 6.965 -13.893 0.92 95.51 217 ARG E C 1
ATOM 8728 O O . ARG E 1 220 ? 90.164 6.825 -12.895 0.92 98.75 217 ARG E O 1
ATOM 8736 N N . HIS E 1 221 ? 91.936 6.188 -14.141 1.00 99.91 218 HIS E N 1
ATOM 8737 C CA . HIS E 1 221 ? 92.290 5.076 -13.262 1.00 106.69 218 HIS E CA 1
ATOM 8738 C C . HIS E 1 221 ? 93.358 5.475 -12.246 1.00 107.83 218 HIS E C 1
ATOM 8739 O O . HIS E 1 221 ? 93.297 6.556 -11.656 1.00 107.32 218 HIS E O 1
#

B-factor: mean 57.05, std 17.44, range [27.9, 170.54]

Solvent-accessible surface area: 50109 Å² total; per-residue (Å²): 153,83,51,56,152,51,0,61,92,0,21,87,27,0,94,96,133,49,8,22,10,97,76,220,155,98,164,70,94,41,131,47,86,54,88,130,50,65,59,131,39,34,92,60,13,91,144,113,141,73,91,28,126,70,128,85,46,51,62,27,4,111,109,34,1,87,64,49,26,59,88,48,16,24,0,56,65,16,114,78,19,16,172,25,82,78,55,126,18,135,9,135,10,76,14,20,1,14,2,82,28,0,43,0,55,9,6,11,51,93,88,95,51,71,5,69,9,70,0,3,1,0,2,23,7,127,107,23,4,3,18,21,13,28,1,1,77,0,0,36,12,0,0,31,0,20,1,13,3,6,16,3,1,26,0,0,20,12,0,1,24,34,18,9,52,13,102,32,0,0,0,1,1,19,2,44,13,68,11,7,77,53,76,30,32,160,4,71,57,8,8,5,27,3,20,2,4,6,28,73,0,73,78,34,82,46,11,12,16,12,1,11,40,43,13,30,96,40,54,158,84,48,56,166,57,0,63,99,0,39,89,28,0,89,97,129,47,5,20,9,104,83,224,192,115,166,70,80,40,110,55,86,27,89,133,49,66,57,129,36,34,91,58,10,89,146,113,140,75,91,30,124,71,127,76,50,48,59,29,5,117,108,33,2,98,65,50,24,57,91,49,17,24,1,60,68,16,112,77,17,17,163,21,68,77,56,123,20,132,9,140,10,79,14,24,2,12,2,60,52,0,42,0,56,8,6,9,47,97,88,99,50,70,3,68,6,80,0,16,2,0,1,24,5,122,101,24,2,3,16,22,17,33,1,1,68,0,0,33,12,0,0,30,0,20,1,13,3,5,19,2,1,24,0,0,19,12,0,1,23,37,16,7,53,15,100,31,0,0,0,4,1,42,2,44,12,67,13,10,74,52,75,30,45,157,5,68,63,9,8,5,24,2,24,4,7,6,30,76,0,71,82,31,73,45,10,14,10,13,1,18,53,52,59,72,156,90,51,55,158,51,0,62,97,0,30,90,27,0,91,96,129,54,8,24,8,100,8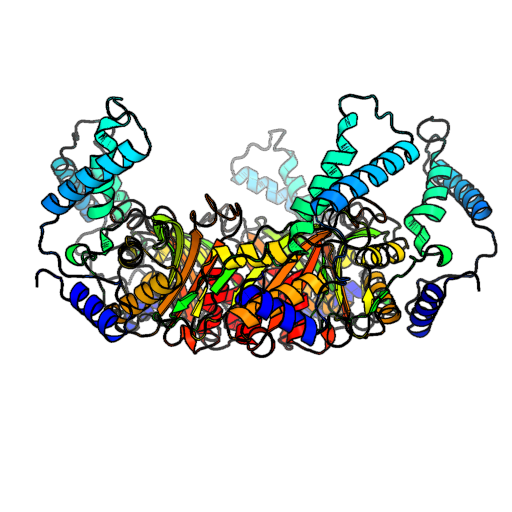9,201,172,90,151,90,93,43,138,56,82,49,80,114,49,55,44,109,39,35,95,60,11,91,142,111,139,68,85,28,120,64,127,80,53,50,54,29,4,125,122,32,2,91,66,48,26,59,89,50,15,22,0,54,66,17,111,78,16,16,155,26,58,72,52,112,20,158,12,137,8,79,14,21,1,13,3,45,28,0,42,0,55,10,6,10,51,101,91,98,52,68,3,70,6,82,0,18,2,0,1,22,6,113,91,16,3,3,14,21,16,14,1,1,68,0,0,36,12,0,0,29,0,20,1,14,2,4,17,2,1,26,0,0,19,12,0,0,24,38,15,6,46,11,100,32,0,0,0,6,1,30,2,45,15,70,11,13,75,55,80,36,46,158,6,70,60,10,8,5,25,3,18,3,7,6,28,74,0,73,85,30,88,49,9,17,25,11,1,21,23,41,29,61,87,117,49,150,79,50,55,167,56,0,55,108,0,30,88,26,0,88,97,125,50,6,27,8,103,92,213,160,97,149,79,89,39,117,44,82,29,89,133,50,68,56,127,37,39,94,62,12,111,138,114,139,77,90,50,116,67,128,86,51,49,64,29,4,123,109,32,2,84,64,47,24,52,85,48,18,22,1,52,67,16,110,78,16,15,170,23,87,72,50,127,20,106,6,143,9,79,15,20,1,12,2,69,43,0,42,1,56,9,7,8,49,90,87,101,48,74,4,71,6,80,1,14,1,0,1,22,8,131,107,22,2,3,24,19,10,34,1,1,69,0,0,35,11,0,0,30,0,19,2,16,3,6,18,2,1,24,0,0,18,10,0,0,21,46,17,5,48,12,100,32,0,0,0,4,1,46,2,42,13,66,14,9,74,52,78,35,47,159,8,70,59,10,8,6,25,2,20,3,6,6,27,79,0,71,78,34,80,48,12,13,17,9,1,22,66,39,40,129,158,79,56,57,144,52,0,64,78,0,44,87,22,0,88,94,135,48,8,28,31,141,187,169,79,93,39,129,56,99,30,87,142,49,68,59,123,40,38,101,62,15,90,142,116,143,74,90,29,120,66,132,83,43,56,63,28,7,99,112,34,1,95,70,49,24,69,85,48,17,19,1,89,62,23,115,79,18,16,174,20,85,78,51,122,18,116,8,137,9,85,18,24,0,13,2,50,50,0,41,1,58,10,6,5,56,102,84,102,46,72,4,68,7,82,1,17,2,0,2,22,6,129,109,16,3,3,14,18,14,36,1,0,78,0,0,41,11,0,0,29,3,22,2,15,3,3,12,3,1,25,0,0,20,14,0,0,22,42,13,8,48,14,100,30,0,0,0,4,0,44,2,42,13,68,14,8,77,52,79,35,50,155,7,66,62,9,7,6,22,4,23,4,6,6,29,76,0,75,79,31,80,52,10,18,25,5,1,17,15,35,49,54,94

Sequence (1084 aa):
SSLSKEAELVHQALLARGLETPLRKPELDAETRKTRIQAHMTEVMHLLNLDLTDDDSLLADTPRRIAKMYVDEIFSGLDYENFPKITLIQNKMKVDEMMVTVRDITLTSTCCCEHHFVTIDGKATVAYIPKDSVIGLSKINRRIVQFFAQRPQVQERLTQQILLALQTLLGTNNVAVSIDAVHYCCVKARGIRDATSATTTTSLGGLFKSSQNTRQEFLRAVRHHGSSLSKEAELVHQALLARGLETPLRKPELDAETRKTRIQAHMTEVMHLLNLDLTDDSLADTPRRIAKMYVDEIFSGLDYENFPKITLIQNKMKVDEMVTVRDITLLTSTCCEHHFVTIDGKATVAYIPKDSVIGLSKINRIVQFFAQRPQVQERLTQQILLALQTLLGTNNVAVSIDAVHYCCVKARGIRDATSATTTTSLGGLFKSSQNTRQEFLRAVRSSLSKEAELVHQALLARGLEETPLRKPELDAETRKTRIQAHMTEVMHLLNLDLTDDSLADTPRRIAKMYVDEEIFSGLDYENFPKITLIQQNKMKVDEMVTVRDITLLTSTCEHHFVTIDGKATVAYIPKDSVIGLSKINRIVQFFAQRPQVQERLTQQILLALQTLLGTNNVAVSIDAVHYCCVKARGIRDATSATTTTSLGGLFKSSQQNTRQEFLRAVRHHGSSLSKEAELVHQALLARGLETPLRKPELDAETRKTRIQAHMTEVMHLLNLDLTDDDSLADTPRRIAKMYVDEEIFSGLDYENFPKITLIQNKMKVDEMVTVRDITLTSTCCEHHFVTIDGKATVAYIPKDSVIGLSKINRIVQFFAQRPQVQERLTQQILLALQTLLGTNNVAVSIDAVHYCCVKARGIRDATSATTTTSLGGLFKSSQNTRQEFLRAVRSSLSKEAELVHQALLARGLEETPPELDAETRKTRIQAHMTEVMHLLNLDLTDDSLADTPRRIAKMYVDEEIFSGLDYENFPKITLIQNKMKVDEMVTVRDITLTSTCCEHHFVTIDGKATVAYIPKDSVIGLSKINRRIVQQFFAQRPQVQERLTQQILLALQTLLGTNNVAVSIDAVHYCCVKARGIRDATSATTTTSLGGLFKSSQNNTRQEFLRAVRH

Radius of gyration: 34.76 Å; Cα contacts (8 Å, |Δi|>4): 2154; chains: 5; bounding box: 101×100×58 Å

Foldseek 3Di:
DLFDPLLVLLQVLCVVVVQDDDDDDDPDDLVVQLVVQLVVVVVVCVVVVHDCVPPVRVCVSSVVSCCLSPNLQVLNDNNLQDDWDKDFVPVVQQAKDKDWFQWAWAAALVPGDIKTKIKMKIFGADGIDTDVVSLSRLLHSLRSNNDDVQSSQVSSLSSVCRVRVHQAMKMKMKIDHCCCCVDDVNDVDDIDMYIDGTDCLVPPVVNVCVVVVVCVVVD/DLADPLLVLLQVLCVVVVLDDDDDDDDDDLVVQLVVQLVVVVVVCVVVVHDLVDPVNVCVSSVVSCCLSPNLQVLNDNNLQDDWDKDFVPVVFQAKDKDWFQWEWAAALVPRDIKGKIKMKIFGQDGIDTDPVSLSRLLHSLRSNNDDVQSSQVSSLSSCCSVRVHFQMKMKMKIDHCVCCVDDVNDPDDIDMDMDGTDCLVVPCVNVCVVVVVRD/DLADPLLVLLQVLCVVVVQDDDDDDDPDDLVVQLVVQLVVVVVVCVVVVHDLVDPVRVCVSSVVSCCLPPNLQVLNDNNQQDDWDKDFPPVDFQAKDKDWQQWAWAAAQPPRDIKGKIKMKIFGQDGIDTDVVSLSRLLRSLRSNHDDVQSSQVSSQSSCCRVRVHFGMKMKMKIDHCVCCVDDVNDVDDIDMDMDGTDCLVPPCVNVCVVVVVRVVPD/DLADPLLVLLVVLCVVVVQDDDDDDDPDDLVVQLVVQLVVVVVVCVVVVHDCVDPVNVCVSSVVSCCLPPNLQVLNDSNLQDDWDWDFVPVVFFAKDKDWFQWAWAAALVPRFIKTKIKMKIFGQDGTDTDVVSLSRLLRSLRSNHDDPQSSQVSSQSSVCSVRVHFGMKMKMKIDHCVCCVDDVNDVDDIDMDMDGTDCLVPVVVNVVVVVVVND/DLADPLLVLLVVLCVVVVQDDDDDDDLVVQLVVQLVVVVVVCVVVVHDCVDPVNVCVSSVVSCCLCPNLQVLVDNNLQDDWDKDFVPVVFFAKDKDWQQWAWAAALVPRFIKGKGKMKIFGQDTIDIDPVSLSRLLHSLRSNNDDPQSSQVSSQSSCCSVRVHFAMKMKMKIDTCCCCVDDVNDPDDIDMDMDGTDCCVVPPVNVCVVVVVRVD